Protein AF-A0A1P8NBQ7-F1 (afdb_monomer_lite)

Sequence (1226 aa):
MSATTKPAPIRLEDHKVPSMPTATKVRYGDGRILPVGGGLWLYRKAPMAPARDAKSHARALEVGDPIAAAFEEIAAETQYTTARRSMARSRYRPFHLLLVNLPRRYSPPEDSRISSTLQNWFAGERVQDRVLLMGTKLTDTLGGSDRSLRDAFDSVVTSLATAEVPMSDYAGDLEDVDGMLTRSGFTIPTPKDFHLAESWWAAGGSADATILPHADHLHVFRTVAGAQTAARLDVNSCKDWPTGIEGHHVLRMGSVHGLDLPFAAAKNSLSAWATSLLDRGAVMVSIRGKVEPSPITRKELRRQRERYLRDIHTARAEGRMDDQQQEEMLATLESVEGAYSSGKAFPTLVETSVVAAFTGQGKKRLDSLGSGTAFEVASMDNRQELALAESWLGSPARANPNLMDLPSSTVAYSGLPSLSTVGDARGINVGFTVHDRQEALMSATKSSDQDIYPIGAVVGSSGSGKLCSLSTILPTPTGYTTMGEVMPGQEVIGRDGRPVRVAAKSPVKKKPDLYRVSFSDGQSVLADYDHQWVVSDHRDRHGHTSAERNRALDAWTAAHAAADAVARTAGSYSGTHVSTAADLAQIMRGVSGTGIEDAARVVASLAMMDLAPLRDGHGRGGRGIYPTREALSALAGRIRQQYAVRPRTAVGERRMTTGEMLADGLHLPGGAVNFAIRIAAPLELPEICPPGDPYTVGARLAGGPGAPDAGISVAFLRASYDQRLALLQGLADAAGTVADRSGHVELTLTGQRLATDALELVRSLGIKATLTDAPATPEASTAGYRVAFTTAQPVFGREDSNARLPDQVPETSQWLYVASIEKVAAEPAACVTVDSTDRTYLVGRGMVPTSNTQFLAYSAFQYALEGRPVIVIDPKKGSDLSAAFGQDCTTYSLDSFAGSSGGLGGSGGTGVCDPLRFSKTPADGINTAVSVLHDVNVWPHGSRQNLEADLQAALKYGVAHGAKAIGTALQIAKADGEASAELADPILRQSRTDPMFGAIVGLDDKGEVLSASEGITYIRVGNANLELPPMGVDQASLGLTQRISAALIRMLVFGSAEALRDRRGVLMLDEAWVFLGAGAEEMERLGRLSRSLEVFPILFTQRVSDLLEANLTNHIARGIILHTKDPKEAEAAFRLFGVEPTQERMDFTTAPERIGKGGANWKSRKPLFTYDDRDNRTGLLRGAVGLYCDLDDRAVDVEIKIPPDFLAKASTNALDRAKREGRAVI

Structure (mmCIF, N/CA/C/O backbone):
data_AF-A0A1P8NBQ7-F1
#
_entry.id   AF-A0A1P8NBQ7-F1
#
loop_
_atom_site.group_PDB
_atom_site.id
_atom_site.type_symbol
_atom_site.label_atom_id
_atom_site.label_alt_id
_atom_site.label_comp_id
_atom_site.label_asym_id
_atom_site.label_entity_id
_atom_site.label_seq_id
_atom_site.pdbx_PDB_ins_code
_atom_site.Cartn_x
_atom_site.Cartn_y
_atom_site.Cartn_z
_atom_site.occupancy
_atom_site.B_iso_or_equiv
_atom_site.auth_seq_id
_atom_site.auth_comp_id
_atom_site.auth_asym_id
_atom_site.auth_atom_id
_atom_site.pdbx_PDB_model_num
ATOM 1 N N . MET A 1 1 ? 4.195 -65.412 -7.446 1.00 34.88 1 MET A N 1
ATOM 2 C CA . MET A 1 1 ? 5.137 -64.326 -7.096 1.00 34.88 1 MET A CA 1
ATOM 3 C C . MET A 1 1 ? 5.884 -63.956 -8.365 1.00 34.88 1 MET A C 1
ATOM 5 O O . MET A 1 1 ? 6.428 -64.859 -8.982 1.00 34.88 1 MET A O 1
ATOM 9 N N . SER A 1 2 ? 5.832 -62.695 -8.801 1.00 27.17 2 SER A N 1
ATOM 10 C CA . SER A 1 2 ? 6.450 -62.238 -10.055 1.00 27.17 2 SER A CA 1
ATOM 11 C C . SER A 1 2 ? 7.307 -61.009 -9.775 1.00 27.17 2 SER A C 1
ATOM 13 O O . SER A 1 2 ? 6.815 -60.049 -9.186 1.00 27.17 2 SER A O 1
ATOM 15 N N . ALA A 1 3 ? 8.581 -61.052 -10.160 1.00 39.53 3 ALA A N 1
ATOM 16 C CA . ALA A 1 3 ? 9.513 -59.946 -9.991 1.00 39.53 3 ALA A CA 1
ATOM 17 C C . ALA A 1 3 ? 9.460 -59.026 -11.221 1.00 39.53 3 ALA A C 1
ATOM 19 O O . ALA A 1 3 ? 10.313 -59.094 -12.103 1.00 39.53 3 ALA A O 1
ATOM 20 N N . THR A 1 4 ? 8.440 -58.170 -11.298 1.00 31.22 4 THR A N 1
ATOM 21 C CA . THR A 1 4 ? 8.374 -57.119 -12.322 1.00 31.22 4 THR A CA 1
ATOM 22 C C . THR A 1 4 ? 9.388 -56.024 -12.003 1.00 31.22 4 THR A C 1
ATOM 24 O O . THR A 1 4 ? 9.265 -55.327 -10.994 1.00 31.22 4 THR A O 1
ATOM 27 N N . THR A 1 5 ? 10.396 -55.881 -12.860 1.00 37.84 5 THR A N 1
ATOM 28 C CA . THR A 1 5 ? 11.465 -54.881 -12.750 1.00 37.84 5 THR A CA 1
ATOM 29 C C . THR A 1 5 ? 10.916 -53.458 -12.673 1.00 37.84 5 THR A C 1
ATOM 31 O O . THR A 1 5 ? 10.113 -53.060 -13.518 1.00 37.84 5 THR A O 1
ATOM 34 N N . LYS A 1 6 ? 11.403 -52.661 -11.711 1.00 30.38 6 LYS A N 1
ATOM 35 C CA . LYS A 1 6 ? 11.228 -51.200 -11.750 1.00 30.38 6 LYS A CA 1
ATOM 36 C C . LYS A 1 6 ? 11.850 -50.647 -13.045 1.00 30.38 6 LYS A C 1
ATOM 38 O O . LYS A 1 6 ? 12.935 -51.109 -13.406 1.00 30.38 6 LYS A O 1
ATOM 43 N N . PRO A 1 7 ? 11.240 -49.647 -13.706 1.00 33.03 7 PRO A N 1
ATOM 44 C CA . PRO A 1 7 ? 11.953 -48.865 -14.709 1.00 33.03 7 PRO A CA 1
ATOM 45 C C . PRO A 1 7 ? 13.142 -48.146 -14.053 1.00 33.03 7 PRO A C 1
ATOM 47 O O . PRO A 1 7 ? 13.075 -47.757 -12.883 1.00 33.03 7 PRO A O 1
ATOM 50 N N . ALA A 1 8 ? 14.233 -47.980 -14.800 1.00 33.41 8 ALA A N 1
ATOM 51 C CA . ALA A 1 8 ? 15.375 -47.190 -14.350 1.00 33.41 8 ALA A CA 1
ATOM 52 C C . ALA A 1 8 ? 14.982 -45.703 -14.207 1.00 33.41 8 ALA A C 1
ATOM 54 O O . ALA A 1 8 ? 14.125 -45.231 -14.961 1.00 33.41 8 ALA A O 1
ATOM 55 N N . PRO A 1 9 ? 15.584 -44.949 -13.267 1.00 31.89 9 PRO A N 1
ATOM 56 C CA . PRO A 1 9 ? 15.355 -43.512 -13.172 1.00 31.89 9 PRO A CA 1
ATOM 57 C C . PRO A 1 9 ? 15.872 -42.812 -14.435 1.00 31.89 9 PRO A C 1
ATOM 59 O O . PRO A 1 9 ? 17.009 -43.034 -14.851 1.00 31.89 9 PRO A O 1
ATOM 62 N N . ILE A 1 10 ? 15.034 -41.960 -15.026 1.00 31.19 10 ILE A N 1
ATOM 63 C CA . ILE A 1 10 ? 15.398 -41.120 -16.173 1.00 31.19 10 ILE A CA 1
ATOM 64 C C . ILE A 1 10 ? 16.456 -40.116 -15.707 1.00 31.19 10 ILE A C 1
ATOM 66 O O . ILE A 1 10 ? 16.219 -39.371 -14.754 1.00 31.19 10 ILE A O 1
ATOM 70 N N . ARG A 1 11 ? 17.615 -40.086 -16.371 1.00 36.75 11 ARG A N 1
ATOM 71 C CA . ARG A 1 11 ? 18.655 -39.084 -16.118 1.00 36.75 11 ARG A CA 1
ATOM 72 C C . ARG A 1 11 ? 18.404 -37.854 -16.984 1.00 36.75 11 ARG A C 1
ATOM 74 O O . ARG A 1 11 ? 18.158 -37.964 -18.181 1.00 36.75 11 ARG A O 1
ATOM 81 N N . LEU A 1 12 ? 18.506 -36.670 -16.383 1.00 35.00 12 LEU A N 1
ATOM 82 C CA . LEU A 1 12 ? 18.364 -35.385 -17.089 1.00 35.00 12 LEU A CA 1
ATOM 83 C C . LEU A 1 12 ? 19.494 -35.130 -18.109 1.00 35.00 12 LEU A C 1
ATOM 85 O O . LEU A 1 12 ? 19.356 -34.282 -18.988 1.00 35.00 12 LEU A O 1
ATOM 89 N N . GLU A 1 13 ? 20.588 -35.884 -17.995 1.00 39.38 13 GLU A N 1
ATOM 90 C CA . GLU A 1 13 ? 21.781 -35.846 -18.845 1.00 39.38 13 GLU A CA 1
ATOM 91 C C . GLU A 1 13 ? 21.500 -36.251 -20.308 1.00 39.38 13 GLU A C 1
ATOM 93 O O . GLU A 1 13 ? 22.120 -35.711 -21.224 1.00 39.38 13 GLU A O 1
ATOM 98 N N . ASP A 1 14 ? 20.549 -37.166 -20.539 1.00 38.31 14 ASP A N 1
ATOM 99 C CA . ASP A 1 14 ? 20.387 -37.877 -21.821 1.00 38.31 14 ASP A CA 1
ATOM 100 C C . ASP A 1 14 ? 19.566 -37.111 -22.883 1.00 38.31 14 ASP A C 1
ATOM 102 O O . ASP A 1 14 ? 19.511 -37.500 -24.054 1.00 38.31 14 ASP A O 1
ATOM 106 N N . HIS A 1 15 ? 18.918 -36.002 -22.513 1.00 47.25 15 HIS A N 1
ATOM 107 C CA . HIS A 1 15 ? 18.017 -35.261 -23.400 1.00 47.25 15 HIS A CA 1
ATOM 108 C C . HIS A 1 15 ? 18.755 -34.317 -24.371 1.00 47.25 15 HIS A C 1
ATOM 110 O O . HIS A 1 15 ? 18.723 -33.094 -24.220 1.00 47.25 15 HIS A O 1
ATOM 116 N N . LYS A 1 16 ? 19.361 -34.881 -25.429 1.00 50.53 16 LYS A N 1
ATOM 117 C CA . LYS A 1 16 ? 19.772 -34.122 -26.628 1.00 50.53 16 LYS A CA 1
ATOM 118 C C . LYS A 1 16 ? 18.527 -33.522 -27.305 1.00 50.53 16 LYS A C 1
ATOM 120 O O . LYS A 1 16 ? 17.742 -34.258 -27.900 1.00 50.53 16 LYS A O 1
ATOM 125 N N . VAL A 1 17 ? 18.362 -32.197 -27.267 1.00 48.91 17 VAL A N 1
ATOM 126 C CA . VAL A 1 17 ? 17.317 -31.488 -28.035 1.00 48.91 17 VAL A CA 1
ATOM 127 C C . VAL A 1 17 ? 17.970 -30.739 -29.205 1.00 48.91 17 VAL A C 1
ATOM 129 O O . VAL A 1 17 ? 18.741 -29.804 -28.960 1.00 48.91 17 VAL A O 1
ATOM 132 N N . PRO A 1 18 ? 17.692 -31.123 -30.468 1.00 50.50 18 PRO A N 1
ATOM 133 C CA . PRO A 1 18 ? 18.065 -30.327 -31.632 1.00 50.50 18 PRO A CA 1
ATOM 134 C C . PRO A 1 18 ? 17.312 -28.995 -31.632 1.00 50.50 18 PRO A C 1
ATOM 136 O O . PRO A 1 18 ? 16.106 -28.959 -31.395 1.00 50.50 18 PRO A O 1
ATOM 139 N N . SER A 1 19 ? 18.024 -27.914 -31.932 1.00 53.66 19 SER A N 1
ATOM 140 C CA . SER A 1 19 ? 17.463 -26.581 -32.159 1.00 53.66 19 SER A CA 1
ATOM 141 C C . SER A 1 19 ? 17.958 -26.115 -33.524 1.00 53.66 19 SER A C 1
ATOM 143 O O . SER A 1 19 ? 19.133 -26.279 -33.825 1.00 53.66 19 SER A O 1
ATOM 145 N N . MET A 1 20 ? 17.062 -25.609 -34.365 1.00 53.44 20 MET A N 1
ATOM 146 C CA . MET A 1 20 ? 17.338 -24.912 -35.627 1.00 53.44 20 MET A CA 1
ATOM 147 C C . MET A 1 20 ? 16.100 -24.035 -35.829 1.00 53.44 20 MET A C 1
ATOM 149 O O . MET A 1 20 ? 15.047 -24.591 -36.126 1.00 53.44 20 MET A O 1
ATOM 153 N N . PRO A 1 21 ? 16.187 -22.731 -35.508 1.00 60.22 21 PRO A N 1
ATOM 154 C CA . PRO A 1 21 ? 16.810 -21.790 -36.446 1.00 60.22 21 PRO A CA 1
ATOM 155 C C . PRO A 1 21 ? 17.901 -20.888 -35.831 1.00 60.22 21 PRO A C 1
ATOM 157 O O . PRO A 1 21 ? 18.324 -19.923 -36.463 1.00 60.22 21 PRO A O 1
ATOM 160 N N . THR A 1 22 ? 18.321 -21.139 -34.588 1.00 78.06 22 THR A N 1
ATOM 161 C CA . THR A 1 22 ? 19.257 -20.267 -33.852 1.00 78.06 22 THR A CA 1
ATOM 162 C C . THR A 1 22 ? 20.724 -20.653 -34.104 1.00 78.06 22 THR A C 1
ATOM 164 O O . THR A 1 22 ? 21.030 -21.551 -34.887 1.00 78.06 22 THR A O 1
ATOM 167 N N . ALA A 1 23 ? 21.670 -19.994 -33.421 1.00 78.56 23 ALA A N 1
ATOM 168 C CA . ALA A 1 23 ? 23.069 -20.433 -33.419 1.00 78.56 23 ALA A CA 1
ATOM 169 C C . ALA A 1 23 ? 23.313 -21.754 -32.655 1.00 78.56 23 ALA A C 1
ATOM 171 O O . ALA A 1 23 ? 24.396 -22.325 -32.800 1.00 78.56 23 ALA A O 1
ATOM 172 N N . THR A 1 24 ? 22.360 -22.241 -31.852 1.00 82.25 24 THR A N 1
ATOM 173 C CA . THR A 1 24 ? 22.424 -23.528 -31.137 1.00 82.25 24 THR A CA 1
ATOM 174 C C . THR A 1 24 ? 22.265 -24.684 -32.128 1.00 82.25 24 THR A C 1
ATOM 176 O O . THR A 1 24 ? 21.258 -24.737 -32.813 1.00 82.25 24 THR A O 1
ATOM 179 N N . LYS A 1 25 ? 23.201 -25.645 -32.173 1.00 77.75 25 LYS A N 1
ATOM 180 C CA . LYS A 1 25 ? 23.066 -26.919 -32.920 1.00 77.75 25 LYS A CA 1
ATOM 181 C C . LYS A 1 25 ? 22.489 -28.023 -32.022 1.00 77.75 25 LYS A C 1
ATOM 183 O O . LYS A 1 25 ? 21.610 -28.774 -32.436 1.00 77.75 25 LYS A O 1
ATOM 188 N N . VAL A 1 26 ? 22.982 -28.120 -30.781 1.00 79.00 26 VAL A N 1
ATOM 189 C CA . VAL A 1 26 ? 22.506 -29.065 -29.750 1.00 79.00 26 VAL A CA 1
ATOM 190 C C . VAL A 1 26 ? 22.518 -28.387 -28.381 1.00 79.00 26 VAL A C 1
ATOM 192 O O . VAL A 1 26 ? 23.508 -27.745 -28.015 1.00 79.00 26 VAL A O 1
ATOM 195 N N . ARG A 1 27 ? 21.443 -28.576 -27.608 1.00 81.00 27 ARG A N 1
ATOM 196 C CA . ARG A 1 27 ? 21.338 -28.186 -26.195 1.00 81.00 27 ARG A CA 1
ATOM 197 C C . ARG A 1 27 ? 21.297 -29.434 -25.307 1.00 81.00 27 ARG A C 1
ATOM 199 O O . ARG A 1 27 ? 20.600 -30.393 -25.640 1.00 81.00 27 ARG A O 1
ATOM 206 N N . TYR A 1 28 ? 22.016 -29.397 -24.186 1.00 82.25 28 TYR A N 1
ATOM 207 C CA . TYR A 1 28 ? 22.037 -30.448 -23.163 1.00 82.25 28 TYR A CA 1
ATOM 208 C C . TYR A 1 28 ? 21.308 -29.985 -21.889 1.00 82.25 28 TYR A C 1
ATOM 210 O O . TYR A 1 28 ? 21.263 -28.788 -21.596 1.00 82.25 28 TYR A O 1
ATOM 218 N N . GLY A 1 29 ? 20.740 -30.925 -21.124 1.00 73.12 29 GLY A N 1
ATOM 219 C CA . GLY A 1 29 ? 19.933 -30.629 -19.929 1.00 73.12 29 GLY A CA 1
ATOM 220 C C . GLY A 1 29 ? 20.695 -29.946 -18.785 1.00 73.12 29 GLY A C 1
ATOM 221 O O . GLY A 1 29 ? 20.098 -29.223 -17.995 1.00 73.12 29 GLY A O 1
ATOM 222 N N . ASP A 1 30 ? 22.018 -30.105 -18.740 1.00 80.19 30 ASP A N 1
ATOM 223 C CA . ASP A 1 30 ? 22.926 -29.485 -17.770 1.00 80.19 30 ASP A CA 1
ATOM 224 C C . ASP A 1 30 ? 23.457 -28.110 -18.221 1.00 80.19 30 ASP A C 1
ATOM 226 O O . ASP A 1 30 ? 24.452 -27.608 -17.701 1.00 80.19 30 ASP A O 1
ATOM 230 N N . GLY A 1 31 ? 22.817 -27.483 -19.211 1.00 84.75 31 GLY A N 1
ATOM 231 C CA . GLY A 1 31 ? 23.125 -26.127 -19.670 1.00 84.75 31 GLY A CA 1
ATOM 232 C C . GLY A 1 31 ? 24.338 -25.999 -20.597 1.00 84.75 31 GLY A C 1
ATOM 233 O O . GLY A 1 31 ? 24.747 -24.879 -20.913 1.00 84.75 31 GLY A O 1
ATOM 234 N N . ARG A 1 32 ? 24.909 -27.113 -21.074 1.00 90.00 32 ARG A N 1
ATOM 235 C CA . ARG A 1 32 ? 25.889 -27.086 -22.171 1.00 90.00 32 ARG A CA 1
ATOM 236 C C . ARG A 1 32 ? 25.199 -26.798 -23.508 1.00 90.00 32 ARG A C 1
ATOM 238 O O . ARG A 1 32 ? 24.102 -27.291 -23.782 1.00 90.00 32 ARG A O 1
ATOM 245 N N . ILE A 1 33 ? 25.872 -26.035 -24.366 1.00 86.75 33 ILE A N 1
ATOM 246 C CA . ILE A 1 33 ? 25.428 -25.683 -25.721 1.00 86.75 33 ILE A CA 1
ATOM 247 C C . ILE A 1 33 ? 26.557 -25.951 -26.715 1.00 86.75 33 ILE A C 1
ATOM 249 O O . ILE A 1 33 ? 27.671 -25.447 -26.563 1.00 86.75 33 ILE A O 1
ATOM 253 N N . LEU A 1 34 ? 26.246 -26.705 -27.770 1.00 85.25 34 LEU A N 1
ATOM 254 C CA . LEU A 1 34 ? 27.078 -26.822 -28.963 1.00 85.25 34 LEU A CA 1
ATOM 255 C C . LEU A 1 34 ? 26.495 -25.900 -30.047 1.00 85.25 34 LEU A C 1
ATOM 257 O O . LEU A 1 34 ? 25.410 -26.198 -30.549 1.00 85.25 34 LEU A O 1
ATOM 261 N N . PRO A 1 35 ? 27.162 -24.795 -30.420 1.00 84.44 35 PRO A N 1
ATOM 262 C CA . PRO A 1 35 ? 26.695 -23.918 -31.485 1.00 84.44 35 PRO A CA 1
ATOM 263 C C . PRO A 1 35 ? 27.099 -24.430 -32.876 1.00 84.44 35 PRO A C 1
ATOM 265 O O . PRO A 1 35 ? 28.057 -25.191 -33.021 1.00 84.44 35 PRO A O 1
ATOM 268 N N . VAL A 1 36 ? 26.431 -23.935 -33.922 1.00 76.12 36 VAL A N 1
ATOM 269 C CA . VAL A 1 36 ? 26.750 -24.214 -35.339 1.00 76.12 36 VAL A CA 1
ATOM 270 C C . VAL A 1 36 ? 28.203 -23.839 -35.685 1.00 76.12 36 VAL A C 1
ATOM 272 O O . VAL A 1 36 ? 28.841 -24.518 -36.482 1.00 76.12 36 VAL A O 1
ATOM 275 N N . GLY A 1 37 ? 28.757 -22.807 -35.033 1.00 67.88 37 GLY A N 1
ATOM 276 C CA . GLY A 1 37 ? 30.157 -22.377 -35.180 1.00 67.88 37 GLY A CA 1
ATOM 277 C C . GLY A 1 37 ? 31.210 -23.236 -34.458 1.00 67.88 37 GLY A C 1
ATOM 278 O O . GLY A 1 37 ? 32.397 -22.946 -34.576 1.00 67.88 37 GLY A O 1
ATOM 279 N N . GLY A 1 38 ? 30.803 -24.271 -33.715 1.00 73.44 38 GLY A N 1
ATOM 280 C CA . GLY A 1 38 ? 31.702 -25.261 -33.119 1.00 73.44 38 GLY A CA 1
ATOM 281 C C . GLY A 1 38 ? 32.403 -24.879 -31.801 1.00 73.44 38 GLY A C 1
ATOM 282 O O . GLY A 1 38 ? 32.688 -23.719 -31.476 1.00 73.44 38 GLY A O 1
ATOM 283 N N . GLY A 1 39 ? 32.744 -25.926 -31.044 1.00 77.62 39 GLY A N 1
ATOM 284 C CA . GLY A 1 39 ? 33.328 -25.858 -29.704 1.00 77.62 39 GLY A CA 1
ATOM 285 C C . GLY A 1 39 ? 32.287 -25.581 -28.616 1.00 77.62 39 GLY A C 1
ATOM 286 O O . GLY A 1 39 ? 31.425 -24.716 -28.762 1.00 77.62 39 GLY A O 1
ATOM 287 N N . LEU A 1 40 ? 32.378 -26.340 -27.529 1.00 86.12 40 LEU A N 1
ATOM 288 C CA . LEU A 1 40 ? 31.367 -26.422 -26.480 1.00 86.12 40 LEU A CA 1
ATOM 289 C C . LEU A 1 40 ? 31.333 -25.154 -25.603 1.00 86.12 40 LEU A C 1
ATOM 291 O O . LEU A 1 40 ? 32.374 -24.588 -25.273 1.00 86.12 40 LEU A O 1
ATOM 295 N N . TRP A 1 41 ? 30.137 -24.712 -25.217 1.00 91.69 41 TRP A N 1
ATOM 296 C CA . TRP A 1 41 ? 29.916 -23.647 -24.234 1.00 91.69 41 TRP A CA 1
ATOM 297 C C . TRP A 1 41 ? 29.159 -24.197 -23.026 1.00 91.69 41 TRP A C 1
ATOM 299 O O . TRP A 1 41 ? 28.256 -25.017 -23.195 1.00 91.69 41 TRP A O 1
ATOM 309 N N . LEU A 1 42 ? 29.457 -23.684 -21.833 1.00 93.25 42 LEU A N 1
ATOM 310 C CA . LEU A 1 42 ? 28.624 -23.863 -20.645 1.00 93.25 42 LEU A CA 1
ATOM 311 C C . LEU A 1 42 ? 27.851 -22.569 -20.386 1.00 93.25 42 LEU A C 1
ATOM 313 O O . LEU A 1 42 ? 28.469 -21.507 -20.336 1.00 93.25 42 LEU A O 1
ATOM 317 N N . TYR A 1 43 ? 26.528 -22.654 -20.225 1.00 95.00 43 TYR A N 1
ATOM 318 C CA . TYR A 1 43 ? 25.683 -21.542 -19.784 1.00 95.00 43 TYR A CA 1
ATOM 319 C C . TYR A 1 43 ? 25.109 -21.811 -18.389 1.00 95.00 43 TYR A C 1
ATOM 321 O O . TYR A 1 43 ? 24.651 -22.913 -18.069 1.00 95.00 43 TYR A O 1
ATOM 329 N N . ARG A 1 44 ? 25.112 -20.770 -17.559 1.00 96.75 44 ARG A N 1
ATOM 330 C CA . ARG A 1 44 ? 24.546 -20.746 -16.210 1.00 96.75 44 ARG A CA 1
ATOM 331 C C . ARG A 1 44 ? 23.691 -19.494 -16.021 1.00 96.75 44 ARG A C 1
ATOM 333 O O . ARG A 1 44 ? 23.920 -18.467 -16.655 1.00 96.75 44 ARG A O 1
ATOM 340 N N . LYS A 1 45 ? 22.678 -19.586 -15.168 1.00 96.75 45 LYS A N 1
ATOM 341 C CA . LYS A 1 45 ? 21.762 -18.497 -14.828 1.00 96.75 45 LYS A CA 1
ATOM 342 C C . LYS A 1 45 ? 22.317 -17.728 -13.636 1.00 96.75 45 LYS A C 1
ATOM 344 O O . LYS A 1 45 ? 22.612 -18.330 -12.604 1.00 96.75 45 LYS A O 1
ATOM 349 N N . ALA A 1 46 ? 22.468 -16.417 -13.794 1.00 94.75 46 ALA A N 1
ATOM 350 C CA . ALA A 1 46 ? 22.913 -15.543 -12.717 1.00 94.75 46 ALA A CA 1
ATOM 351 C C . ALA A 1 46 ? 21.833 -15.433 -11.625 1.00 94.75 46 ALA A C 1
ATOM 353 O O . ALA A 1 46 ? 20.639 -15.451 -11.952 1.00 94.75 46 ALA A O 1
ATOM 354 N N . PRO A 1 47 ? 22.217 -15.277 -10.346 1.00 92.62 47 PRO A N 1
ATOM 355 C CA . PRO A 1 47 ? 21.285 -14.827 -9.320 1.00 92.62 47 PRO A CA 1
ATOM 356 C C . PRO A 1 47 ? 20.782 -13.414 -9.658 1.00 92.62 47 PRO A C 1
ATOM 358 O O . PRO A 1 47 ? 21.489 -12.615 -10.274 1.00 92.62 47 PRO A O 1
ATOM 361 N N . MET A 1 48 ? 19.541 -13.109 -9.276 1.00 91.06 48 MET A N 1
ATOM 362 C CA . MET A 1 48 ? 18.894 -11.822 -9.551 1.00 91.06 48 MET A CA 1
ATOM 363 C C . MET A 1 48 ? 18.129 -11.345 -8.316 1.00 91.06 48 MET A C 1
ATOM 365 O O . MET A 1 48 ? 17.433 -12.136 -7.682 1.00 91.06 48 MET A O 1
ATOM 369 N N . ALA A 1 49 ? 18.257 -10.062 -7.977 1.00 88.50 49 ALA A N 1
ATOM 370 C CA . ALA A 1 49 ? 17.667 -9.461 -6.777 1.00 88.50 49 ALA A CA 1
ATOM 371 C C . ALA A 1 49 ? 17.441 -7.941 -6.964 1.00 88.50 49 ALA A C 1
ATOM 373 O O . ALA A 1 49 ? 17.887 -7.388 -7.974 1.00 88.50 49 ALA A O 1
ATOM 374 N N . PRO A 1 50 ? 16.761 -7.232 -6.040 1.00 86.69 50 PRO A N 1
ATOM 375 C CA . PRO A 1 50 ? 16.455 -5.803 -6.191 1.00 86.69 50 PRO A CA 1
ATOM 376 C C . PRO A 1 50 ? 17.681 -4.893 -5.986 1.00 86.69 50 PRO A C 1
ATOM 378 O O . PRO A 1 50 ? 17.812 -4.235 -4.960 1.00 86.69 50 PRO A O 1
ATOM 381 N N . ALA A 1 51 ? 18.599 -4.831 -6.956 1.00 83.25 51 ALA A N 1
ATOM 382 C CA . ALA A 1 51 ? 19.774 -3.954 -6.870 1.00 83.25 51 ALA A CA 1
ATOM 383 C C . ALA A 1 51 ? 19.391 -2.462 -6.878 1.00 83.25 51 ALA A C 1
ATOM 385 O O . ALA A 1 51 ? 19.977 -1.670 -6.148 1.00 83.25 51 ALA A O 1
ATOM 386 N N . ARG A 1 52 ? 18.383 -2.084 -7.678 1.00 77.62 52 ARG A N 1
ATOM 387 C CA . ARG A 1 52 ? 17.843 -0.714 -7.739 1.00 77.62 52 ARG A CA 1
ATOM 388 C C . ARG A 1 52 ? 17.221 -0.267 -6.414 1.00 77.62 52 ARG A C 1
ATOM 390 O O . ARG A 1 52 ? 17.435 0.860 -5.983 1.00 77.62 52 ARG A O 1
ATOM 397 N N . ASP A 1 53 ? 16.416 -1.136 -5.814 1.00 81.19 53 ASP A N 1
ATOM 398 C CA . ASP A 1 53 ? 15.565 -0.804 -4.670 1.00 81.19 53 ASP A CA 1
ATOM 399 C C . ASP A 1 53 ? 16.255 -1.035 -3.309 1.00 81.19 53 ASP A C 1
ATOM 401 O O . ASP A 1 53 ? 15.766 -0.546 -2.288 1.00 81.19 53 ASP A O 1
ATOM 405 N N . ALA A 1 54 ? 17.387 -1.757 -3.305 1.00 81.38 54 ALA A N 1
ATOM 406 C CA . ALA A 1 54 ? 18.125 -2.263 -2.143 1.00 81.38 54 ALA A CA 1
ATOM 407 C C . ALA A 1 54 ? 18.186 -1.299 -0.945 1.00 81.38 54 ALA A C 1
ATOM 409 O O . ALA A 1 54 ? 18.464 -0.107 -1.093 1.00 81.38 54 ALA A O 1
ATOM 410 N N . LYS A 1 55 ? 17.981 -1.828 0.273 1.00 81.94 55 LYS A N 1
ATOM 411 C CA . LYS A 1 55 ? 17.857 -1.031 1.510 1.00 81.94 55 LYS A CA 1
ATOM 412 C C . LYS A 1 55 ? 18.976 -0.009 1.712 1.00 81.94 55 LYS A C 1
ATOM 414 O O . LYS A 1 55 ? 18.674 1.110 2.126 1.00 81.94 55 LYS A O 1
ATOM 419 N N . SER A 1 56 ? 20.212 -0.358 1.366 1.00 77.25 56 SER A N 1
ATOM 420 C CA . SER A 1 56 ? 21.372 0.535 1.362 1.00 77.25 56 SER A CA 1
ATOM 421 C C . SER A 1 56 ? 22.155 0.424 0.057 1.00 77.25 56 SER A C 1
ATOM 423 O O . SER A 1 56 ? 22.066 -0.585 -0.651 1.00 77.25 56 SER A O 1
ATOM 425 N N . HIS A 1 57 ? 22.991 1.423 -0.234 1.00 72.50 57 HIS A N 1
ATOM 426 C CA . HIS A 1 57 ? 23.887 1.357 -1.393 1.00 72.50 57 HIS A CA 1
ATOM 427 C C . HIS A 1 57 ? 24.838 0.139 -1.350 1.00 72.50 57 HIS A C 1
ATOM 429 O O . HIS A 1 57 ? 25.115 -0.456 -2.387 1.00 72.50 57 HIS A O 1
ATOM 435 N N . ALA A 1 58 ? 25.309 -0.282 -0.168 1.00 74.50 58 ALA A N 1
ATOM 436 C CA . ALA A 1 58 ? 26.164 -1.469 -0.046 1.00 74.50 58 ALA A CA 1
ATOM 437 C C . ALA A 1 58 ? 25.442 -2.741 -0.531 1.00 74.50 58 ALA A C 1
ATOM 439 O O . ALA A 1 58 ? 25.973 -3.479 -1.361 1.00 74.50 58 ALA A O 1
ATOM 440 N N . ARG A 1 59 ? 24.182 -2.924 -0.114 1.00 78.94 59 ARG A N 1
ATOM 441 C CA . ARG A 1 59 ? 23.357 -4.076 -0.499 1.00 78.94 59 ARG A CA 1
ATOM 442 C C . ARG A 1 59 ? 23.017 -4.097 -1.996 1.00 78.94 59 ARG A C 1
ATOM 444 O O . ARG A 1 59 ? 22.776 -5.169 -2.540 1.00 78.94 59 ARG A O 1
ATOM 451 N N . ALA A 1 60 ? 23.042 -2.947 -2.677 1.00 77.19 60 ALA A N 1
ATOM 452 C CA . ALA A 1 60 ? 22.914 -2.875 -4.137 1.00 77.19 60 ALA A CA 1
ATOM 453 C C . ALA A 1 60 ? 24.118 -3.501 -4.868 1.00 77.19 60 ALA A C 1
ATOM 455 O O . ALA A 1 60 ? 23.944 -4.120 -5.920 1.00 77.19 60 ALA A O 1
ATOM 456 N N . LEU A 1 61 ? 25.329 -3.365 -4.312 1.00 79.31 61 LEU A N 1
ATOM 457 C CA . LEU A 1 61 ? 26.557 -3.918 -4.895 1.00 79.31 61 LEU A CA 1
ATOM 458 C C . LEU A 1 61 ? 26.651 -5.434 -4.724 1.00 79.31 61 LEU A C 1
ATOM 460 O O . LEU A 1 61 ? 27.040 -6.122 -5.664 1.00 79.31 61 LEU A O 1
ATOM 464 N N . GLU A 1 62 ? 26.209 -5.964 -3.585 1.00 83.19 62 GLU A N 1
ATOM 465 C CA . GLU A 1 62 ? 26.202 -7.407 -3.293 1.00 83.19 62 GLU A CA 1
ATOM 466 C C . GLU A 1 62 ? 25.405 -8.235 -4.327 1.00 83.19 62 GLU A C 1
ATOM 468 O O . GLU A 1 62 ? 25.665 -9.421 -4.512 1.00 83.19 62 GLU A O 1
ATOM 473 N N . VAL A 1 63 ? 24.469 -7.616 -5.061 1.00 85.88 63 VAL A N 1
ATOM 474 C CA . VAL A 1 63 ? 23.739 -8.252 -6.179 1.00 85.88 63 VAL A CA 1
ATOM 475 C C . VAL A 1 63 ? 24.627 -8.452 -7.422 1.00 85.88 63 VAL A C 1
ATOM 477 O O . VAL A 1 63 ? 24.374 -9.346 -8.227 1.00 85.88 63 VAL A O 1
ATOM 480 N N . GLY A 1 64 ? 25.670 -7.634 -7.589 1.00 86.12 64 GLY A N 1
ATOM 481 C CA . GLY A 1 64 ? 26.668 -7.739 -8.660 1.00 86.12 64 GLY A CA 1
ATOM 482 C C . GLY A 1 64 ? 27.877 -8.615 -8.313 1.00 86.12 64 GLY A C 1
ATOM 483 O O . GLY A 1 64 ? 28.523 -9.134 -9.226 1.00 86.12 64 GLY A O 1
ATOM 484 N N . ASP A 1 65 ? 28.167 -8.831 -7.026 1.00 88.56 65 ASP A N 1
ATOM 485 C CA . ASP A 1 65 ? 29.321 -9.621 -6.565 1.00 88.56 65 ASP A CA 1
ATOM 486 C C . ASP A 1 65 ? 29.406 -11.046 -7.156 1.00 88.56 65 ASP A C 1
ATOM 488 O O . ASP A 1 65 ? 30.508 -11.429 -7.549 1.00 88.56 65 ASP A O 1
ATOM 492 N N . PRO A 1 66 ? 28.305 -11.807 -7.344 1.00 92.69 66 PRO A N 1
ATOM 493 C CA . PRO A 1 66 ? 28.307 -13.060 -8.111 1.00 92.69 66 PRO A CA 1
ATOM 494 C C . PRO A 1 66 ? 28.973 -12.949 -9.491 1.00 92.69 66 PRO A C 1
ATOM 496 O O . PRO A 1 66 ? 29.796 -13.780 -9.872 1.00 92.69 66 PRO A O 1
ATOM 499 N N . ILE A 1 67 ? 28.666 -11.886 -10.241 1.00 92.38 67 ILE A N 1
ATOM 500 C CA . ILE A 1 67 ? 29.212 -11.651 -11.586 1.00 92.38 67 ILE A CA 1
ATOM 501 C C . ILE A 1 67 ? 30.685 -11.222 -11.498 1.00 92.38 67 ILE A C 1
ATOM 503 O O . ILE A 1 67 ? 31.496 -11.634 -12.328 1.00 92.38 67 ILE A O 1
ATOM 507 N N . ALA A 1 68 ? 31.052 -10.429 -10.485 1.00 89.00 68 ALA A N 1
ATOM 508 C CA . ALA A 1 68 ? 32.442 -10.049 -10.241 1.00 89.00 68 ALA A CA 1
ATOM 509 C C . ALA A 1 68 ? 33.310 -11.272 -9.890 1.00 89.00 68 ALA A C 1
ATOM 511 O O . ALA A 1 68 ? 34.363 -11.458 -10.501 1.00 89.00 68 ALA A O 1
ATOM 512 N N . ALA A 1 69 ? 32.837 -12.135 -8.984 1.00 89.94 69 ALA A N 1
ATOM 513 C CA . ALA A 1 69 ? 33.496 -13.377 -8.585 1.00 89.94 69 ALA A CA 1
ATOM 514 C C . ALA A 1 69 ? 33.681 -14.334 -9.773 1.00 89.94 69 ALA A C 1
ATOM 516 O O . ALA A 1 69 ? 34.798 -14.786 -10.018 1.00 89.94 69 ALA A O 1
ATOM 517 N N . ALA A 1 70 ? 32.642 -14.538 -10.592 1.00 92.06 70 ALA A N 1
ATOM 518 C CA . ALA A 1 70 ? 32.739 -15.367 -11.793 1.00 92.06 70 ALA A CA 1
ATOM 519 C C . ALA A 1 70 ? 33.789 -14.840 -12.791 1.00 92.06 70 ALA A C 1
ATOM 521 O O . ALA A 1 70 ? 34.517 -15.625 -13.401 1.00 92.06 70 ALA A O 1
ATOM 522 N N . PHE A 1 71 ? 33.919 -13.516 -12.947 1.00 91.94 71 PHE A N 1
ATOM 523 C CA . PHE A 1 71 ? 34.993 -12.933 -13.756 1.00 91.94 71 PHE A CA 1
ATOM 524 C C . PHE A 1 71 ? 36.380 -13.059 -13.106 1.00 91.94 71 PHE A C 1
ATOM 526 O O . PHE A 1 71 ? 37.350 -13.251 -13.838 1.00 91.94 71 PHE A O 1
ATOM 533 N N . GLU A 1 72 ? 36.501 -12.976 -11.778 1.00 88.19 72 GLU A N 1
ATOM 534 C CA . GLU A 1 72 ? 37.769 -13.197 -11.065 1.00 88.19 72 GLU A CA 1
ATOM 535 C C . GLU A 1 72 ? 38.234 -14.665 -11.151 1.00 88.19 72 GLU A C 1
ATOM 537 O O . GLU A 1 72 ? 39.402 -14.900 -11.467 1.00 88.19 72 GLU A O 1
ATOM 542 N N . GLU A 1 73 ? 37.342 -15.648 -10.973 1.00 88.88 73 GLU A N 1
ATOM 543 C CA . GLU A 1 73 ? 37.667 -17.077 -11.122 1.00 88.88 73 GLU A CA 1
ATOM 544 C C . GLU A 1 73 ? 38.049 -17.425 -12.577 1.00 88.88 73 GLU A C 1
ATOM 546 O O . GLU A 1 73 ? 39.093 -18.038 -12.812 1.00 88.88 73 GLU A O 1
ATOM 551 N N . ILE A 1 74 ? 37.299 -16.943 -13.581 1.00 88.44 74 ILE A N 1
ATOM 552 C CA . ILE A 1 74 ? 37.654 -17.143 -15.002 1.00 88.44 74 ILE A CA 1
ATOM 553 C C . ILE A 1 74 ? 38.987 -16.455 -15.357 1.00 88.44 74 ILE A C 1
ATOM 555 O O . ILE A 1 74 ? 39.768 -16.997 -16.144 1.00 88.44 74 ILE A O 1
ATOM 559 N N . ALA A 1 75 ? 39.282 -15.279 -14.791 1.00 86.50 75 ALA A N 1
ATOM 560 C CA . ALA A 1 75 ? 40.559 -14.591 -15.003 1.00 86.50 75 ALA A CA 1
ATOM 561 C C . ALA A 1 75 ? 41.747 -15.320 -14.352 1.00 86.50 75 ALA A C 1
ATOM 563 O O . ALA A 1 75 ? 42.868 -15.206 -14.854 1.00 86.50 75 ALA A O 1
ATOM 564 N N . ALA A 1 76 ? 41.515 -16.057 -13.260 1.00 83.19 76 ALA A N 1
ATOM 565 C CA . ALA A 1 76 ? 42.530 -16.867 -12.593 1.00 83.19 76 ALA A CA 1
ATOM 566 C C . ALA A 1 76 ? 42.887 -18.126 -13.403 1.00 83.19 76 ALA A C 1
ATOM 568 O O . ALA A 1 76 ? 44.072 -18.383 -13.608 1.00 83.19 76 ALA A O 1
ATOM 569 N N . GLU A 1 77 ? 41.891 -18.849 -13.931 1.00 79.94 77 GLU A N 1
ATOM 570 C CA . GLU A 1 77 ? 42.116 -20.081 -14.716 1.00 79.94 77 GLU A CA 1
ATOM 571 C C . GLU A 1 77 ? 42.533 -19.820 -16.179 1.00 79.94 77 GLU A C 1
ATOM 573 O O . GLU A 1 77 ? 42.896 -20.728 -16.923 1.00 79.94 77 GLU A O 1
ATOM 578 N N . THR A 1 78 ? 42.497 -18.573 -16.655 1.00 74.62 78 THR A N 1
ATOM 579 C CA . THR A 1 78 ? 42.869 -18.260 -18.045 1.00 74.62 78 THR A CA 1
ATOM 580 C C . THR A 1 78 ? 44.390 -18.364 -18.254 1.00 74.62 78 THR A C 1
ATOM 582 O O . THR A 1 78 ? 45.140 -17.394 -18.122 1.00 74.62 78 THR A O 1
ATOM 585 N N . GLN A 1 79 ? 44.849 -19.564 -18.620 1.00 68.00 79 GLN A N 1
ATOM 586 C CA . GLN A 1 79 ? 46.258 -19.904 -18.834 1.00 68.00 79 GLN A CA 1
ATOM 587 C C . GLN A 1 79 ? 46.922 -19.045 -19.929 1.00 68.00 79 GLN A C 1
ATOM 589 O O . GLN A 1 79 ? 46.424 -18.919 -21.052 1.00 68.00 79 GLN A O 1
ATOM 594 N N . TYR A 1 80 ? 48.103 -18.490 -19.633 1.00 68.38 80 TYR A N 1
ATOM 595 C CA . TYR A 1 80 ? 48.881 -17.670 -20.568 1.00 68.38 80 TYR A CA 1
ATOM 596 C C . TYR A 1 80 ? 50.381 -17.996 -20.517 1.00 68.38 80 TYR A C 1
ATOM 598 O O . TYR A 1 80 ? 50.971 -18.154 -19.453 1.00 68.38 80 TYR A O 1
ATOM 606 N N . THR A 1 81 ? 51.036 -18.033 -21.682 1.00 64.56 81 THR A N 1
ATOM 607 C CA . THR A 1 81 ? 52.482 -18.316 -21.792 1.00 64.56 81 THR A CA 1
ATOM 608 C C . THR A 1 81 ? 53.362 -17.063 -21.799 1.00 64.56 81 THR A C 1
ATOM 610 O O . THR A 1 81 ? 54.584 -17.160 -21.718 1.00 64.56 81 THR A O 1
ATOM 613 N N . THR A 1 82 ? 52.779 -15.864 -21.922 1.00 66.25 82 THR A N 1
ATOM 614 C CA . THR A 1 82 ? 53.544 -14.612 -21.983 1.00 66.25 82 THR A CA 1
ATOM 615 C C . THR A 1 82 ? 52.774 -13.416 -21.436 1.00 66.25 82 THR A C 1
ATOM 617 O O . THR A 1 82 ? 51.618 -13.181 -21.776 1.00 66.25 82 THR A O 1
ATOM 620 N N . ALA A 1 83 ? 53.445 -12.588 -20.633 1.00 63.75 83 ALA A N 1
ATOM 621 C CA . ALA A 1 83 ? 52.906 -11.325 -20.126 1.00 63.75 83 ALA A CA 1
ATOM 622 C C . ALA A 1 83 ? 53.029 -10.187 -21.170 1.00 63.75 83 ALA A C 1
ATOM 624 O O . ALA A 1 83 ? 53.569 -9.111 -20.875 1.00 63.75 83 ALA A O 1
ATOM 625 N N . ARG A 1 84 ? 52.578 -10.450 -22.405 1.00 66.38 84 ARG A N 1
ATOM 626 C CA . ARG A 1 84 ? 52.430 -9.496 -23.518 1.00 66.38 84 ARG A CA 1
ATOM 627 C C . ARG A 1 84 ? 51.003 -9.603 -24.067 1.00 66.38 84 ARG A C 1
ATOM 629 O O . ARG A 1 84 ? 50.693 -10.546 -24.790 1.00 66.38 84 ARG A O 1
ATOM 636 N N . ARG A 1 85 ? 50.165 -8.607 -23.759 1.00 72.06 85 ARG A N 1
ATOM 637 C CA . ARG A 1 85 ? 48.732 -8.530 -24.103 1.00 72.06 85 ARG A CA 1
ATOM 638 C C . ARG A 1 85 ? 48.412 -8.925 -25.553 1.00 72.06 85 ARG A C 1
ATOM 640 O O . ARG A 1 85 ? 47.574 -9.788 -25.790 1.00 72.06 85 ARG A O 1
ATOM 647 N N . SER A 1 86 ? 49.151 -8.382 -26.523 1.00 71.38 86 SER A N 1
ATOM 648 C CA . SER A 1 86 ? 48.977 -8.673 -27.957 1.00 71.38 86 SER A CA 1
ATOM 649 C C . SER A 1 86 ? 49.272 -10.121 -28.375 1.00 71.38 86 SER A C 1
ATOM 651 O O . SER A 1 86 ? 48.791 -10.547 -29.419 1.00 71.38 86 SER A O 1
ATOM 653 N N . MET A 1 87 ? 50.039 -10.879 -27.586 1.00 67.44 87 MET A N 1
ATOM 654 C CA . MET A 1 87 ? 50.390 -12.279 -27.866 1.00 67.44 87 MET A CA 1
ATOM 655 C C . MET A 1 87 ? 49.544 -13.274 -27.058 1.00 67.44 87 MET A C 1
ATOM 657 O O . MET A 1 87 ? 49.360 -14.404 -27.497 1.00 67.44 87 MET A O 1
ATOM 661 N N . ALA A 1 88 ? 49.021 -12.868 -25.895 1.00 73.56 88 ALA A N 1
ATOM 662 C CA . ALA A 1 88 ? 48.207 -13.721 -25.025 1.00 73.56 88 ALA A CA 1
ATOM 663 C C . ALA A 1 88 ? 46.701 -13.704 -25.370 1.00 73.56 88 ALA A C 1
ATOM 665 O O . ALA A 1 88 ? 46.001 -14.681 -25.112 1.00 73.56 88 ALA A O 1
ATOM 666 N N . ARG A 1 89 ? 46.207 -12.635 -26.013 1.00 76.88 89 ARG A N 1
ATOM 667 C CA . ARG A 1 89 ? 44.788 -12.381 -26.356 1.00 76.88 89 ARG A CA 1
ATOM 668 C C . ARG A 1 89 ? 44.088 -13.454 -27.218 1.00 76.88 89 ARG A C 1
ATOM 670 O O . ARG A 1 89 ? 42.864 -13.429 -27.346 1.00 76.88 89 ARG A O 1
ATOM 677 N N . SER A 1 90 ? 44.826 -14.403 -27.795 1.00 72.94 90 SER A N 1
ATOM 678 C CA . SER A 1 90 ? 44.280 -15.587 -28.482 1.00 72.94 90 SER A CA 1
ATOM 679 C C . SER A 1 90 ? 43.895 -16.738 -27.540 1.00 72.94 90 SER A C 1
ATOM 681 O O . SER A 1 90 ? 43.123 -17.603 -27.943 1.00 72.94 90 SER A O 1
ATOM 683 N N . ARG A 1 91 ? 44.408 -16.751 -26.300 1.00 77.69 91 ARG A N 1
ATOM 684 C CA . ARG A 1 91 ? 44.107 -17.745 -25.251 1.00 77.69 91 ARG A CA 1
ATOM 685 C C . ARG A 1 91 ? 43.078 -17.265 -24.222 1.00 77.69 91 ARG A C 1
ATOM 687 O O . ARG A 1 91 ? 42.594 -18.075 -23.446 1.00 77.69 91 ARG A O 1
ATOM 694 N N . TYR A 1 92 ? 42.736 -15.975 -24.215 1.00 87.38 92 TYR A N 1
ATOM 695 C CA . TYR A 1 92 ? 41.771 -15.406 -23.269 1.00 87.38 92 TYR A CA 1
ATOM 696 C C . TYR A 1 92 ? 40.383 -16.047 -23.427 1.00 87.38 92 TYR A C 1
ATOM 698 O O . TYR A 1 92 ? 39.848 -16.070 -24.542 1.00 87.38 92 TYR A O 1
ATOM 706 N N . ARG A 1 93 ? 39.781 -16.531 -22.329 1.00 88.56 93 ARG A N 1
ATOM 707 C CA . ARG A 1 93 ? 38.507 -17.265 -22.388 1.00 88.56 93 ARG A CA 1
ATOM 708 C C . ARG A 1 93 ? 37.359 -16.335 -22.839 1.00 88.56 93 ARG A C 1
ATOM 710 O O . ARG A 1 93 ? 37.165 -15.274 -22.236 1.00 88.56 93 ARG A O 1
ATOM 717 N N . PRO A 1 94 ? 36.595 -16.682 -23.897 1.00 92.06 94 PRO A N 1
ATOM 718 C CA . PRO A 1 94 ? 35.427 -15.911 -24.321 1.00 92.06 94 PRO A CA 1
ATOM 719 C C . PRO A 1 94 ? 34.285 -15.978 -23.303 1.00 92.06 94 PRO A C 1
ATOM 721 O O . PRO A 1 94 ? 34.030 -17.037 -22.726 1.00 92.06 94 PRO A O 1
ATOM 724 N N . PHE A 1 95 ? 33.539 -14.885 -23.155 1.00 94.38 95 PHE A N 1
ATOM 725 C CA . PHE A 1 95 ? 32.320 -14.836 -22.344 1.00 94.38 95 PHE A CA 1
ATOM 726 C C . PHE A 1 95 ? 31.140 -14.227 -23.116 1.00 94.38 95 PHE A C 1
ATOM 728 O O . PHE A 1 95 ? 31.310 -13.516 -24.112 1.00 94.38 95 PHE A O 1
ATOM 735 N N . HIS A 1 96 ? 29.933 -14.510 -22.635 1.00 95.75 96 HIS A N 1
ATOM 736 C CA . HIS A 1 96 ? 28.676 -13.947 -23.107 1.00 95.75 96 HIS A CA 1
ATOM 737 C C . HIS A 1 96 ? 27.731 -13.763 -21.916 1.00 95.75 96 HIS A C 1
ATOM 739 O O . HIS A 1 96 ? 27.346 -14.746 -21.293 1.00 95.75 96 HIS A O 1
ATOM 745 N N . LEU A 1 97 ? 27.350 -12.527 -21.603 1.00 96.75 97 LEU A N 1
ATOM 746 C CA . LEU A 1 97 ? 26.225 -12.224 -20.718 1.00 96.75 97 LEU A CA 1
ATOM 747 C C . LEU A 1 97 ? 25.029 -11.825 -21.583 1.00 96.75 97 LEU A C 1
ATOM 749 O O . LEU A 1 97 ? 25.121 -10.856 -22.335 1.00 96.75 97 LEU A O 1
ATOM 753 N N . LEU A 1 98 ? 23.926 -12.563 -21.476 1.00 97.12 98 LEU A N 1
ATOM 754 C CA . LEU A 1 98 ? 22.678 -12.296 -22.186 1.00 97.12 98 LEU A CA 1
ATOM 755 C C . LEU A 1 98 ? 21.566 -12.024 -21.174 1.00 97.12 98 LEU A C 1
ATOM 757 O O . LEU A 1 98 ? 21.113 -12.937 -20.483 1.00 97.12 98 LEU A O 1
ATOM 761 N N . LEU A 1 99 ? 21.122 -10.771 -21.107 1.00 97.25 99 LEU A N 1
ATOM 762 C CA . LEU A 1 99 ? 19.917 -10.366 -20.396 1.00 97.25 99 LEU A CA 1
ATOM 763 C C . LEU A 1 99 ? 18.741 -10.337 -21.375 1.00 97.25 99 LEU A C 1
ATOM 765 O O . LEU A 1 99 ? 18.790 -9.623 -22.375 1.00 97.25 99 LEU A O 1
ATOM 769 N N . VAL A 1 100 ? 17.666 -11.052 -21.056 1.00 95.81 100 VAL A N 1
ATOM 770 C CA . VAL A 1 100 ? 16.371 -10.981 -21.752 1.00 95.81 100 VAL A CA 1
ATOM 771 C C . VAL A 1 100 ? 15.321 -10.432 -20.790 1.00 95.81 100 VAL A C 1
ATOM 773 O O . VAL A 1 100 ? 15.312 -10.794 -19.615 1.00 95.81 100 VAL A O 1
ATOM 776 N N . ASN A 1 101 ? 14.454 -9.543 -21.280 1.00 94.00 101 ASN A N 1
ATOM 777 C CA . ASN A 1 101 ? 13.469 -8.794 -20.499 1.00 94.00 101 ASN A CA 1
ATOM 778 C C . ASN A 1 101 ? 12.160 -8.649 -21.301 1.00 94.00 101 ASN A C 1
ATOM 780 O O . ASN A 1 101 ? 12.038 -7.746 -22.128 1.00 94.00 101 ASN A O 1
ATOM 784 N N . LEU A 1 102 ? 11.195 -9.555 -21.100 1.00 91.38 102 LEU A N 1
ATOM 785 C CA . LEU A 1 102 ? 9.983 -9.644 -21.930 1.00 91.38 102 LEU A CA 1
ATOM 786 C C . LEU A 1 102 ? 8.692 -9.483 -21.106 1.00 91.38 102 LEU A C 1
ATOM 788 O O . LEU A 1 102 ? 8.509 -10.200 -20.124 1.00 91.38 102 LEU A O 1
ATOM 792 N N . PRO A 1 103 ? 7.736 -8.630 -21.519 1.00 88.62 103 PRO A N 1
ATOM 793 C CA . PRO A 1 103 ? 6.492 -8.436 -20.780 1.00 88.62 103 PRO A CA 1
ATOM 794 C C . PRO A 1 103 ? 5.484 -9.566 -21.053 1.00 88.62 103 PRO A C 1
ATOM 796 O O . PRO A 1 103 ? 4.725 -9.514 -22.030 1.00 88.62 103 PRO A O 1
ATOM 799 N N . ARG A 1 104 ? 5.425 -10.562 -20.159 1.00 87.50 104 ARG A N 1
ATOM 800 C CA . ARG A 1 104 ? 4.372 -11.594 -20.156 1.00 87.50 104 ARG A CA 1
ATOM 801 C C . ARG A 1 104 ? 3.068 -11.050 -19.560 1.00 87.50 104 ARG A C 1
ATOM 803 O O . ARG A 1 104 ? 3.063 -10.031 -18.872 1.00 87.50 104 ARG A O 1
ATOM 810 N N . ARG A 1 105 ? 1.942 -11.735 -19.793 1.00 87.69 105 ARG A N 1
ATOM 811 C CA . ARG A 1 105 ? 0.720 -11.485 -19.005 1.00 87.69 105 ARG A CA 1
ATOM 812 C C . ARG A 1 105 ? 0.916 -11.970 -17.568 1.00 87.69 105 ARG A C 1
ATOM 814 O O . ARG A 1 105 ? 1.644 -12.940 -17.328 1.00 87.69 105 ARG A O 1
ATOM 821 N N . TYR A 1 106 ? 0.254 -11.301 -16.633 1.00 89.25 106 TYR A N 1
ATOM 822 C CA . TYR A 1 106 ? 0.138 -11.789 -15.269 1.00 89.25 106 TYR A CA 1
ATOM 823 C C . TYR A 1 106 ? -0.551 -13.161 -15.229 1.00 89.25 106 TYR A C 1
ATOM 825 O O . TYR A 1 106 ? -1.532 -13.407 -15.933 1.00 89.25 106 TYR A O 1
ATOM 833 N N . SER A 1 107 ? -0.010 -14.026 -14.377 1.00 85.69 107 SER A N 1
ATOM 834 C CA . SER A 1 107 ? -0.609 -15.277 -13.926 1.00 85.69 107 SER A CA 1
ATOM 835 C C . SER A 1 107 ? -0.248 -15.405 -12.445 1.00 85.69 107 SER A C 1
ATOM 837 O O . SER A 1 107 ? 0.941 -15.231 -12.140 1.00 85.69 107 SER A O 1
ATOM 839 N N . PRO A 1 108 ? -1.216 -15.681 -11.557 1.00 86.06 108 PRO A N 1
ATOM 840 C CA . PRO A 1 108 ? -0.978 -15.914 -10.132 1.00 86.06 108 PRO A CA 1
ATOM 841 C C . PRO A 1 108 ? -0.173 -17.203 -9.890 1.00 86.06 108 PRO A C 1
ATOM 843 O O . PRO A 1 108 ? -0.054 -18.031 -10.801 1.00 86.06 108 PRO A O 1
ATOM 846 N N . PRO A 1 109 ? 0.335 -17.424 -8.662 1.00 83.31 109 PRO A N 1
ATOM 847 C CA . PRO A 1 109 ? 0.879 -18.716 -8.254 1.00 83.31 109 PRO A CA 1
ATOM 848 C C . PRO A 1 109 ? -0.186 -19.819 -8.321 1.00 83.31 109 PRO A C 1
ATOM 850 O O . PRO A 1 109 ? -1.300 -19.643 -7.822 1.00 83.31 109 PRO A O 1
ATOM 853 N N . GLU A 1 110 ? 0.175 -20.974 -8.883 1.00 75.44 110 GLU A N 1
ATOM 854 C CA . GLU A 1 110 ? -0.736 -22.116 -9.075 1.00 75.44 110 GLU A CA 1
ATOM 855 C C . GLU A 1 110 ? -1.292 -22.647 -7.739 1.00 75.44 110 GLU A C 1
ATOM 857 O O . GLU A 1 110 ? -2.481 -22.939 -7.638 1.00 75.44 110 GLU A O 1
ATOM 862 N N . ASP A 1 111 ? -0.472 -22.651 -6.681 1.00 78.25 111 ASP A N 1
ATOM 863 C CA . ASP A 1 111 ? -0.853 -23.069 -5.321 1.00 78.25 111 ASP A CA 1
ATOM 864 C C . ASP A 1 111 ? -1.706 -22.044 -4.539 1.00 78.25 111 ASP A C 1
ATOM 866 O O . ASP A 1 111 ? -2.031 -22.271 -3.368 1.00 78.25 111 ASP A O 1
ATOM 870 N N . SER A 1 112 ? -2.010 -20.868 -5.100 1.00 81.44 112 SER A N 1
ATOM 871 C CA . SER A 1 112 ? -2.710 -19.819 -4.348 1.00 81.44 112 SER A CA 1
ATOM 872 C C . SER A 1 112 ? -4.203 -20.126 -4.206 1.00 81.44 112 SER A C 1
ATOM 874 O O . SER A 1 112 ? -4.928 -20.227 -5.194 1.00 81.44 112 SER A O 1
ATOM 876 N N . ARG A 1 113 ? -4.707 -20.171 -2.964 1.00 81.94 113 ARG A N 1
ATOM 877 C CA . ARG A 1 113 ? -6.148 -20.333 -2.669 1.00 81.94 113 ARG A CA 1
ATOM 878 C C . ARG A 1 113 ? -7.024 -19.261 -3.330 1.00 81.94 113 ARG A C 1
ATOM 880 O O . ARG A 1 113 ? -8.170 -19.537 -3.664 1.00 81.94 113 ARG A O 1
ATOM 887 N N . ILE A 1 114 ? -6.475 -18.064 -3.548 1.00 84.00 114 ILE A N 1
ATOM 888 C CA . ILE A 1 114 ? -7.147 -16.935 -4.211 1.00 84.00 114 ILE A CA 1
ATOM 889 C C . ILE A 1 114 ? -6.732 -16.765 -5.682 1.00 84.00 114 ILE A C 1
ATOM 891 O O . ILE A 1 114 ? -7.033 -15.735 -6.282 1.00 84.00 114 ILE A O 1
ATOM 895 N N . SER A 1 115 ? -6.065 -17.762 -6.279 1.00 85.00 115 SER A N 1
ATOM 896 C CA . SER A 1 115 ? -5.544 -17.733 -7.656 1.00 85.00 115 SER A CA 1
ATOM 897 C C . SER A 1 115 ? -6.599 -17.295 -8.681 1.00 85.00 115 SER A C 1
ATOM 899 O O . SER A 1 115 ? -6.384 -16.333 -9.414 1.00 85.00 115 SER A O 1
ATOM 901 N N . SER A 1 116 ? -7.792 -17.897 -8.674 1.00 84.38 116 SER A N 1
ATOM 902 C CA . SER A 1 116 ? -8.889 -17.516 -9.581 1.00 84.38 116 SER A CA 1
ATOM 903 C C . SER A 1 116 ? -9.340 -16.058 -9.405 1.00 84.38 116 SER A C 1
ATOM 905 O O . SER A 1 116 ? -9.600 -15.367 -10.390 1.00 84.38 116 SER A O 1
ATOM 907 N N . THR A 1 117 ? -9.382 -15.558 -8.169 1.00 84.31 117 THR A N 1
ATOM 908 C CA . THR A 1 117 ? -9.733 -14.167 -7.850 1.00 84.31 117 THR A CA 1
ATOM 909 C C . THR A 1 117 ? -8.665 -13.189 -8.342 1.00 84.31 117 THR A C 1
ATOM 911 O O . THR A 1 117 ? -8.996 -12.220 -9.024 1.00 84.31 117 THR A O 1
ATOM 914 N N . LEU A 1 118 ? -7.384 -13.467 -8.070 1.00 85.56 118 LEU A N 1
ATOM 915 C CA . LEU A 1 118 ? -6.259 -12.660 -8.554 1.00 85.56 118 LEU A CA 1
ATOM 916 C C . LEU A 1 118 ? -6.181 -12.672 -10.085 1.00 85.56 118 LEU A C 1
ATOM 918 O O . LEU A 1 118 ? -5.984 -11.626 -10.704 1.00 85.56 118 LEU A O 1
ATOM 922 N N . GLN A 1 119 ? -6.404 -13.830 -10.713 1.00 87.94 119 GLN A N 1
ATOM 923 C CA . GLN A 1 119 ? -6.451 -13.949 -12.167 1.00 87.94 119 GLN A CA 1
ATOM 924 C C . GLN A 1 119 ? -7.575 -13.092 -12.758 1.00 87.94 119 GLN A C 1
ATOM 926 O O . GLN A 1 119 ? -7.331 -12.398 -13.743 1.00 87.94 119 GLN A O 1
ATOM 931 N N . ASN A 1 120 ? -8.768 -13.092 -12.156 1.00 83.56 120 ASN A N 1
ATOM 932 C CA . ASN A 1 120 ? -9.894 -12.269 -12.603 1.00 83.56 120 ASN A CA 1
ATOM 933 C C . ASN A 1 120 ? -9.624 -10.764 -12.436 1.00 83.56 120 ASN A C 1
ATOM 935 O O . ASN A 1 120 ? -9.919 -9.992 -13.345 1.00 83.56 120 ASN A O 1
ATOM 939 N N . TRP A 1 121 ? -9.037 -10.340 -11.312 1.00 82.31 121 TRP A N 1
ATOM 940 C CA . TRP A 1 121 ? -8.724 -8.928 -11.059 1.00 82.31 121 TRP A CA 1
ATOM 941 C C . TRP A 1 121 ? -7.569 -8.390 -11.912 1.00 82.31 121 TRP A C 1
ATOM 943 O O . TRP A 1 121 ? -7.591 -7.218 -12.290 1.00 82.31 121 TRP A O 1
ATOM 953 N N . PHE A 1 122 ? -6.572 -9.223 -12.228 1.00 87.31 122 PHE A N 1
ATOM 954 C CA . PHE A 1 122 ? -5.298 -8.772 -12.798 1.00 87.31 122 PHE A CA 1
ATOM 955 C C . PHE A 1 122 ? -4.917 -9.425 -14.143 1.00 87.31 122 PHE A C 1
ATOM 957 O O . PHE A 1 122 ? -3.804 -9.218 -14.617 1.00 87.31 122 PHE A O 1
ATOM 964 N N . ALA A 1 123 ? -5.820 -10.134 -14.839 1.00 83.12 123 ALA A N 1
ATOM 965 C CA . ALA A 1 123 ? -5.565 -10.719 -16.176 1.00 83.12 123 ALA A CA 1
ATOM 966 C C . ALA A 1 123 ? -5.059 -9.728 -17.248 1.00 83.12 123 ALA A C 1
ATOM 968 O O . ALA A 1 123 ? -4.456 -10.143 -18.244 1.00 83.12 123 ALA A O 1
ATOM 969 N N . GLY A 1 124 ? -5.339 -8.431 -17.079 1.00 83.19 124 GLY A N 1
ATOM 970 C CA . GLY A 1 124 ? -4.852 -7.360 -17.951 1.00 83.19 124 GLY A CA 1
ATOM 971 C C . GLY A 1 124 ? -3.440 -6.860 -17.621 1.00 83.19 124 GLY A C 1
ATOM 972 O O . GLY A 1 124 ? -2.821 -6.216 -18.470 1.00 83.19 124 GLY A O 1
ATOM 973 N N . GLU A 1 125 ? -2.916 -7.146 -16.425 1.00 85.75 125 GLU A N 1
ATOM 974 C CA . GLU A 1 125 ? -1.576 -6.721 -16.023 1.00 85.75 125 GLU A CA 1
ATOM 975 C C . GLU A 1 125 ? -0.498 -7.452 -16.835 1.00 85.75 125 GLU A C 1
ATOM 977 O O . GLU A 1 125 ? -0.640 -8.609 -17.252 1.00 85.75 125 GLU A O 1
ATOM 982 N N . ARG A 1 126 ? 0.623 -6.761 -17.044 1.00 88.06 126 ARG A N 1
ATOM 983 C CA . ARG A 1 126 ? 1.834 -7.330 -17.634 1.00 88.06 126 ARG A CA 1
ATOM 984 C C . ARG A 1 126 ? 2.946 -7.300 -16.606 1.00 88.06 126 ARG A C 1
ATOM 986 O O . ARG A 1 126 ? 3.180 -6.257 -16.002 1.00 88.06 126 ARG A O 1
ATOM 993 N N . VAL A 1 127 ? 3.631 -8.426 -16.460 1.00 90.31 127 VAL A N 1
ATOM 994 C CA . VAL A 1 127 ? 4.764 -8.594 -15.547 1.00 90.31 127 VAL A CA 1
ATOM 995 C C . VAL A 1 127 ? 6.008 -8.923 -16.364 1.00 90.31 127 VAL A C 1
ATOM 997 O O . VAL A 1 127 ? 5.899 -9.596 -17.393 1.00 90.31 127 VAL A O 1
ATOM 1000 N N . GLN A 1 128 ? 7.182 -8.436 -15.962 1.00 89.94 128 GLN A N 1
ATOM 1001 C CA . GLN A 1 128 ? 8.403 -8.754 -16.704 1.00 89.94 128 GLN A CA 1
ATOM 1002 C C . GLN A 1 128 ? 8.821 -10.204 -16.445 1.00 89.94 128 GLN A C 1
ATOM 1004 O O . GLN A 1 128 ? 8.858 -10.659 -15.304 1.00 89.94 128 GLN A O 1
ATOM 1009 N N . ASP A 1 129 ? 9.147 -10.925 -17.510 1.00 89.25 129 ASP A N 1
ATOM 1010 C CA . ASP A 1 129 ? 9.856 -12.197 -17.469 1.00 89.25 129 ASP A CA 1
ATOM 1011 C C . ASP A 1 129 ? 11.316 -11.896 -17.820 1.00 89.25 129 ASP A C 1
ATOM 1013 O O . ASP A 1 129 ? 11.630 -11.530 -18.959 1.00 89.25 129 ASP A O 1
ATOM 1017 N N . ARG A 1 130 ? 12.193 -11.944 -16.811 1.00 92.38 130 ARG A N 1
ATOM 1018 C CA . ARG A 1 130 ? 13.597 -11.537 -16.927 1.00 92.38 130 ARG A CA 1
ATOM 1019 C C . ARG A 1 130 ? 14.522 -12.699 -16.597 1.00 92.38 130 ARG A C 1
ATOM 1021 O O . ARG A 1 130 ? 14.328 -13.386 -15.597 1.00 92.38 130 ARG A O 1
ATOM 1028 N N . VAL A 1 131 ? 15.543 -12.886 -17.426 1.00 94.88 131 VAL A N 1
ATOM 1029 C CA . VAL A 1 131 ? 16.602 -13.872 -17.202 1.00 94.88 131 VAL A CA 1
ATOM 1030 C C . VAL A 1 131 ? 17.948 -13.309 -17.641 1.00 94.88 131 VAL A C 1
ATOM 1032 O O . VAL A 1 131 ? 18.060 -12.736 -18.723 1.00 94.88 131 VAL A O 1
ATOM 1035 N N . LEU A 1 132 ? 18.963 -13.491 -16.796 1.00 96.88 132 LEU A N 1
ATOM 1036 C CA . LEU A 1 132 ? 20.362 -13.210 -17.094 1.00 96.88 132 LEU A CA 1
ATOM 1037 C C . LEU A 1 132 ? 21.131 -14.533 -17.183 1.00 96.88 132 LEU A C 1
ATOM 1039 O O . LEU A 1 132 ? 21.252 -15.255 -16.192 1.00 96.88 132 LEU A O 1
ATOM 1043 N N . LEU A 1 133 ? 21.646 -14.852 -18.369 1.00 96.94 133 LEU A N 1
ATOM 1044 C CA . LEU A 1 133 ? 22.499 -16.017 -18.604 1.00 96.94 133 LEU A CA 1
ATOM 1045 C C . LEU A 1 133 ? 23.951 -15.576 -18.787 1.00 96.94 133 LEU A C 1
ATOM 1047 O O . LEU A 1 133 ? 24.227 -14.683 -19.585 1.00 96.94 133 LEU A O 1
ATOM 1051 N N . MET A 1 134 ? 24.878 -16.240 -18.101 1.00 96.38 134 MET A N 1
ATOM 1052 C CA . MET A 1 134 ? 26.314 -16.144 -18.346 1.00 96.38 134 MET A CA 1
ATOM 1053 C C . MET A 1 134 ? 26.791 -17.426 -19.015 1.00 96.38 134 MET A C 1
ATOM 1055 O O . MET A 1 134 ? 26.594 -18.521 -18.492 1.00 96.38 134 MET A O 1
ATOM 1059 N N . GLY A 1 135 ? 27.413 -17.287 -20.179 1.00 94.25 135 GLY A N 1
ATOM 1060 C CA . GLY A 1 135 ? 28.061 -18.369 -20.897 1.00 94.25 135 GLY A CA 1
ATOM 1061 C C . GLY A 1 135 ? 29.552 -18.138 -21.049 1.00 94.25 135 GLY A C 1
ATOM 1062 O O . GLY A 1 135 ? 29.993 -17.016 -21.309 1.00 94.25 135 GLY A O 1
ATOM 1063 N N . THR A 1 136 ? 30.331 -19.210 -20.969 1.00 93.50 136 THR A N 1
ATOM 1064 C CA . THR A 1 136 ? 31.745 -19.204 -21.356 1.00 93.50 136 THR A CA 1
ATOM 1065 C C . THR A 1 136 ? 32.085 -20.431 -22.199 1.00 93.50 136 THR A C 1
ATOM 1067 O O . THR A 1 136 ? 31.366 -21.434 -22.179 1.00 93.50 136 THR A O 1
ATOM 1070 N N . LYS A 1 137 ? 33.141 -20.327 -23.013 1.00 90.56 137 LYS A N 1
ATOM 1071 C CA . LYS A 1 137 ? 33.584 -21.424 -23.878 1.00 90.56 137 LYS A CA 1
ATOM 1072 C C . LYS A 1 137 ? 34.472 -22.388 -23.089 1.00 90.56 137 LYS A C 1
ATOM 1074 O O . LYS A 1 137 ? 35.372 -21.943 -22.372 1.00 90.56 137 LYS A O 1
ATOM 1079 N N . LEU A 1 138 ? 34.228 -23.685 -23.258 1.00 87.56 138 LEU A N 1
ATOM 1080 C CA . LEU A 1 138 ? 35.038 -24.739 -22.659 1.00 87.56 138 LEU A CA 1
ATOM 1081 C C . LEU A 1 138 ? 36.279 -25.049 -23.511 1.00 87.56 138 LEU A C 1
ATOM 1083 O O . LEU A 1 138 ? 36.280 -24.875 -24.737 1.00 87.56 138 LEU A O 1
ATOM 1087 N N . THR A 1 139 ? 37.329 -25.514 -22.844 1.00 82.12 139 THR A N 1
ATOM 1088 C CA . THR A 1 139 ? 38.638 -25.863 -23.409 1.00 82.12 139 THR A CA 1
ATOM 1089 C C . THR A 1 139 ? 38.788 -27.382 -23.498 1.00 82.12 139 THR A C 1
ATOM 1091 O O . THR A 1 139 ? 38.336 -28.102 -22.616 1.00 82.12 139 THR A O 1
ATOM 1094 N N . ASP A 1 140 ? 39.425 -27.872 -24.565 1.00 71.69 140 ASP A N 1
ATOM 1095 C CA . ASP A 1 140 ? 39.780 -29.292 -24.711 1.00 71.69 140 ASP A CA 1
ATOM 1096 C C . ASP A 1 140 ? 40.944 -29.634 -23.758 1.00 71.69 140 ASP A C 1
ATOM 1098 O O . ASP A 1 140 ? 42.052 -29.105 -23.901 1.00 71.69 140 ASP A O 1
ATOM 1102 N N . THR A 1 141 ? 40.687 -30.503 -22.778 1.00 56.28 141 THR A N 1
ATOM 1103 C CA . THR A 1 141 ? 41.654 -30.946 -21.762 1.00 56.28 141 THR A CA 1
ATOM 1104 C C . THR A 1 141 ? 42.663 -31.971 -22.286 1.00 56.28 141 THR A C 1
ATOM 1106 O O . THR A 1 141 ? 43.713 -32.154 -21.676 1.00 56.28 141 THR A O 1
ATOM 1109 N N . LEU A 1 142 ? 42.398 -32.616 -23.428 1.00 49.97 142 LEU A N 1
ATOM 1110 C CA . LEU A 1 142 ? 43.329 -33.535 -24.097 1.00 49.97 142 LEU A CA 1
ATOM 1111 C C . LEU A 1 142 ? 44.308 -32.812 -25.045 1.00 49.97 142 LEU A C 1
ATOM 1113 O O . LEU A 1 142 ? 45.081 -33.453 -25.757 1.00 49.97 142 LEU A O 1
ATOM 1117 N N . GLY A 1 143 ? 44.362 -31.476 -25.001 1.00 47.19 143 GLY A N 1
ATOM 1118 C CA . GLY A 1 143 ? 45.369 -30.645 -25.676 1.00 47.19 143 GLY A CA 1
ATOM 1119 C C . GLY A 1 143 ? 46.797 -30.708 -25.096 1.00 47.19 143 GLY A C 1
ATOM 1120 O O . GLY A 1 143 ? 47.607 -29.823 -25.384 1.00 47.19 143 GLY A O 1
ATOM 1121 N N . GLY A 1 144 ? 47.116 -31.707 -24.266 1.00 39.50 144 GLY A N 1
ATOM 1122 C CA . GLY A 1 144 ? 48.428 -31.900 -23.642 1.00 39.50 144 GLY A CA 1
ATOM 1123 C C . GLY A 1 144 ? 49.422 -32.641 -24.544 1.00 39.50 144 GLY A C 1
ATOM 1124 O O . GLY A 1 144 ? 49.345 -33.858 -24.649 1.00 39.50 144 GLY A O 1
ATOM 1125 N N . SER A 1 145 ? 50.341 -31.884 -25.157 1.00 38.94 145 SER A N 1
ATOM 1126 C CA . SER A 1 145 ? 51.576 -32.268 -25.892 1.00 38.94 145 SER A CA 1
ATOM 1127 C C . SER A 1 145 ? 51.544 -33.311 -27.026 1.00 38.94 145 SER A C 1
ATOM 1129 O O . SER A 1 145 ? 52.308 -33.131 -27.973 1.00 38.94 145 SER A O 1
ATOM 1131 N N . ASP A 1 146 ? 50.702 -34.345 -26.985 1.00 40.06 146 ASP A N 1
ATOM 1132 C CA . ASP A 1 146 ? 50.922 -35.585 -27.756 1.00 40.06 146 ASP A CA 1
ATOM 1133 C C . ASP A 1 146 ? 49.957 -35.805 -28.943 1.00 40.06 146 ASP A C 1
ATOM 1135 O O . ASP A 1 146 ? 50.161 -36.727 -29.734 1.00 40.06 146 ASP A O 1
ATOM 1139 N N . ARG A 1 147 ? 48.927 -34.961 -29.132 1.00 45.19 147 ARG A N 1
ATOM 1140 C CA . ARG A 1 147 ? 48.052 -35.015 -30.328 1.00 45.19 147 ARG A CA 1
ATOM 1141 C C . ARG A 1 147 ? 48.725 -34.381 -31.551 1.00 45.19 147 ARG A C 1
ATOM 1143 O O . ARG A 1 147 ? 49.231 -33.260 -31.499 1.00 45.19 147 ARG A O 1
ATOM 1150 N N . SER A 1 148 ? 48.651 -35.067 -32.690 1.00 52.97 148 SER A N 1
ATOM 1151 C CA . SER A 1 148 ? 49.069 -34.545 -33.992 1.00 52.97 148 SER A CA 1
ATOM 1152 C C . SER A 1 148 ? 48.126 -33.440 -34.480 1.00 52.97 148 SER A C 1
ATOM 1154 O O . SER A 1 148 ? 46.933 -33.423 -34.172 1.00 52.97 148 SER A O 1
ATOM 1156 N N . LEU A 1 149 ? 48.632 -32.559 -35.353 1.00 46.81 149 LEU A N 1
ATOM 1157 C CA . LEU A 1 149 ? 47.805 -31.577 -36.071 1.00 46.81 149 LEU A CA 1
ATOM 1158 C C . LEU A 1 149 ? 46.692 -32.226 -36.914 1.00 46.81 149 LEU A C 1
ATOM 1160 O O . LEU A 1 149 ? 45.739 -31.535 -37.260 1.00 46.81 149 LEU A O 1
ATOM 1164 N N . ARG A 1 150 ? 46.796 -33.525 -37.240 1.00 45.09 150 ARG A N 1
ATOM 1165 C CA . ARG A 1 150 ? 45.712 -34.296 -37.873 1.00 45.09 150 ARG A CA 1
ATOM 1166 C C . ARG A 1 150 ? 44.605 -34.671 -36.895 1.00 45.09 150 ARG A C 1
ATOM 1168 O O . ARG A 1 150 ? 43.452 -34.403 -37.194 1.00 45.09 150 ARG A O 1
ATOM 1175 N N . ASP A 1 151 ? 44.936 -35.198 -35.721 1.00 48.69 151 ASP A N 1
ATOM 1176 C CA . ASP A 1 151 ? 43.944 -35.724 -34.768 1.00 48.69 151 ASP A CA 1
ATOM 1177 C C . ASP A 1 151 ? 43.014 -34.611 -34.249 1.00 48.69 151 ASP A C 1
ATOM 1179 O O . ASP A 1 151 ? 41.803 -34.794 -34.110 1.00 48.69 151 ASP A O 1
ATOM 1183 N N . ALA A 1 152 ? 43.572 -33.413 -34.038 1.00 45.72 152 ALA A N 1
ATOM 1184 C CA . ALA A 1 152 ? 42.800 -32.210 -33.726 1.00 45.72 152 ALA A CA 1
ATOM 1185 C C . ALA A 1 152 ? 41.897 -31.762 -34.896 1.00 45.72 152 ALA A C 1
ATOM 1187 O O . ALA A 1 152 ? 40.806 -31.238 -34.671 1.00 45.72 152 ALA A O 1
ATOM 1188 N N . PHE A 1 153 ? 42.322 -31.988 -36.144 1.00 41.84 153 PHE A N 1
ATOM 1189 C CA . PHE A 1 153 ? 41.523 -31.711 -37.339 1.00 41.84 153 PHE A CA 1
ATOM 1190 C C . PHE A 1 153 ? 40.381 -32.722 -37.490 1.00 41.84 153 PHE A C 1
ATOM 1192 O O . PHE A 1 153 ? 39.242 -32.321 -37.712 1.00 41.84 153 PHE A O 1
ATOM 1199 N N . ASP A 1 154 ? 40.654 -34.013 -37.301 1.00 45.91 154 ASP A N 1
ATOM 1200 C CA . ASP A 1 154 ? 39.670 -35.089 -37.439 1.00 45.91 154 ASP A CA 1
ATOM 1201 C C . ASP A 1 154 ? 38.603 -35.042 -36.331 1.00 45.91 154 ASP A C 1
ATOM 1203 O O . ASP A 1 154 ? 37.433 -35.312 -36.603 1.00 45.91 154 ASP A O 1
ATOM 1207 N N . SER A 1 155 ? 38.941 -34.590 -35.115 1.00 46.09 155 SER A N 1
ATOM 1208 C CA . SER A 1 155 ? 37.955 -34.281 -34.060 1.00 46.09 155 SER A CA 1
ATOM 1209 C C . SER A 1 155 ? 36.998 -33.142 -34.469 1.00 46.09 155 SER A C 1
ATOM 1211 O O . SER A 1 155 ? 35.773 -33.242 -34.319 1.00 46.09 155 SER A O 1
ATOM 1213 N N . VAL A 1 156 ? 37.528 -32.074 -35.079 1.00 42.41 156 VAL A N 1
ATOM 1214 C CA . VAL A 1 156 ? 36.723 -30.954 -35.604 1.00 42.41 156 VAL A CA 1
ATOM 1215 C C . VAL A 1 156 ? 35.876 -31.385 -36.808 1.00 42.41 156 VAL A C 1
ATOM 1217 O O . VAL A 1 156 ? 34.692 -31.057 -36.870 1.00 42.41 156 VAL A O 1
ATOM 1220 N N . VAL A 1 157 ? 36.427 -32.167 -37.739 1.00 46.41 157 VAL A N 1
ATOM 1221 C CA . VAL A 1 157 ? 35.691 -32.706 -38.896 1.00 46.41 157 VAL A CA 1
ATOM 1222 C C . VAL A 1 157 ? 34.585 -33.667 -38.448 1.00 46.41 157 VAL A C 1
ATOM 1224 O O . VAL A 1 157 ? 33.462 -33.571 -38.945 1.00 46.41 157 VAL A O 1
ATOM 1227 N N . THR A 1 158 ? 34.851 -34.532 -37.466 1.00 45.84 158 THR A N 1
ATOM 1228 C CA . THR A 1 158 ? 33.857 -35.468 -36.918 1.00 45.84 158 THR A CA 1
ATOM 1229 C C . THR A 1 158 ? 32.711 -34.719 -36.242 1.00 45.84 158 THR A C 1
ATOM 1231 O O . THR A 1 158 ? 31.556 -34.932 -36.597 1.00 45.84 158 THR A O 1
ATOM 1234 N N . SER A 1 159 ? 32.997 -33.770 -35.346 1.00 46.59 159 SER A N 1
ATOM 1235 C CA . SER A 1 159 ? 31.953 -32.997 -34.648 1.00 46.59 159 SER A CA 1
ATOM 1236 C C . SER A 1 159 ? 31.142 -32.062 -35.566 1.00 46.59 159 SER A C 1
ATOM 1238 O O . SER A 1 159 ? 29.954 -31.798 -35.318 1.00 46.59 159 SER A O 1
ATOM 1240 N N . LEU A 1 160 ? 31.727 -31.613 -36.683 1.00 44.41 160 LEU A N 1
ATOM 1241 C CA . LEU A 1 160 ? 30.982 -30.988 -37.777 1.00 44.41 160 LEU A CA 1
ATOM 1242 C C . LEU A 1 160 ? 30.029 -31.995 -38.448 1.00 44.41 160 LEU A C 1
ATOM 1244 O O . LEU A 1 160 ? 28.832 -31.705 -38.536 1.00 44.41 160 LEU A O 1
ATOM 1248 N N . ALA A 1 161 ? 30.534 -33.168 -38.850 1.00 46.56 161 ALA A N 1
ATOM 1249 C CA . ALA A 1 161 ? 29.828 -34.163 -39.663 1.00 46.56 161 ALA A CA 1
ATOM 1250 C C . ALA A 1 161 ? 28.761 -34.993 -38.919 1.00 46.56 161 ALA A C 1
ATOM 1252 O O . ALA A 1 161 ? 27.656 -35.149 -39.430 1.00 46.56 161 ALA A O 1
ATOM 1253 N N . THR A 1 162 ? 29.058 -35.522 -37.728 1.00 51.03 162 THR A N 1
ATOM 1254 C CA . THR A 1 162 ? 28.153 -36.408 -36.961 1.00 51.03 162 THR A CA 1
ATOM 1255 C C . THR A 1 162 ? 27.302 -35.667 -35.930 1.00 51.03 162 THR A C 1
ATOM 1257 O O . THR A 1 162 ? 26.355 -36.234 -35.395 1.00 51.03 162 THR A O 1
ATOM 1260 N N . ALA A 1 163 ? 27.645 -34.405 -35.635 1.00 49.88 163 ALA A N 1
ATOM 1261 C CA . ALA A 1 163 ? 27.154 -33.645 -34.481 1.00 49.88 163 ALA A CA 1
ATOM 1262 C C . ALA A 1 163 ? 27.516 -34.241 -33.104 1.00 49.88 163 ALA A C 1
ATOM 1264 O O . ALA A 1 163 ? 27.014 -33.762 -32.086 1.00 49.88 163 ALA A O 1
ATOM 1265 N N . GLU A 1 164 ? 28.417 -35.225 -33.051 1.00 49.41 164 GLU A N 1
ATOM 1266 C CA . GLU A 1 164 ? 28.919 -35.790 -31.802 1.00 49.41 164 GLU A CA 1
ATOM 1267 C C . GLU A 1 164 ? 30.288 -35.197 -31.460 1.00 49.41 164 GLU A C 1
ATOM 1269 O O . GLU A 1 164 ? 31.233 -35.252 -32.246 1.00 49.41 164 GLU A O 1
ATOM 1274 N N . VAL A 1 165 ? 30.378 -34.603 -30.272 1.00 58.03 165 VAL A N 1
ATOM 1275 C CA . VAL A 1 165 ? 31.631 -34.146 -29.667 1.00 58.03 165 VAL A CA 1
ATOM 1276 C C . VAL A 1 165 ? 32.032 -35.189 -28.622 1.00 58.03 165 VAL A C 1
ATOM 1278 O O . VAL A 1 165 ? 31.175 -35.561 -27.816 1.00 58.03 165 VAL A O 1
ATOM 1281 N N . PRO A 1 166 ? 33.293 -35.653 -28.585 1.00 60.59 166 PRO A N 1
ATOM 1282 C CA . PRO A 1 166 ? 33.798 -36.458 -27.477 1.00 60.59 166 PRO A CA 1
ATOM 1283 C C . PRO A 1 166 ? 33.711 -35.668 -26.161 1.00 60.59 166 PRO A C 1
ATOM 1285 O O . PRO A 1 166 ? 34.532 -34.802 -25.875 1.00 60.59 166 PRO A O 1
ATOM 1288 N N . MET A 1 167 ? 32.674 -35.926 -25.359 1.00 63.88 167 MET A N 1
ATOM 1289 C CA . MET A 1 167 ? 32.427 -35.170 -24.119 1.00 63.88 167 MET A CA 1
ATOM 1290 C C . MET A 1 167 ? 33.489 -35.454 -23.040 1.00 63.88 167 MET A C 1
ATOM 1292 O O . MET A 1 167 ? 33.656 -34.653 -22.125 1.00 63.88 167 MET A O 1
ATOM 1296 N N . SER A 1 168 ? 34.238 -36.553 -23.191 1.00 63.91 168 SER A N 1
ATOM 1297 C CA . SER A 1 168 ? 35.480 -36.865 -22.472 1.00 63.91 168 SER A CA 1
ATOM 1298 C C . SER A 1 168 ? 36.507 -35.740 -22.550 1.00 63.91 168 SER A C 1
ATOM 1300 O O . SER A 1 168 ? 37.113 -35.383 -21.545 1.00 63.91 168 SER A O 1
ATOM 1302 N N . ASP A 1 169 ? 36.674 -35.162 -23.738 1.00 67.50 169 ASP A N 1
ATOM 1303 C CA . ASP A 1 169 ? 37.755 -34.232 -24.061 1.00 67.50 169 ASP A CA 1
ATOM 1304 C C . ASP A 1 169 ? 37.524 -32.855 -23.409 1.00 67.50 169 ASP A C 1
ATOM 1306 O O . ASP A 1 169 ? 38.436 -32.041 -23.350 1.00 67.50 169 ASP A O 1
ATOM 1310 N N . TYR A 1 170 ? 36.325 -32.613 -22.866 1.00 77.00 170 TYR A N 1
ATOM 1311 C CA . TYR A 1 170 ? 35.938 -31.396 -22.143 1.00 77.00 170 TYR A CA 1
ATOM 1312 C C . TYR A 1 170 ? 35.631 -31.639 -20.655 1.00 77.00 170 TYR A C 1
ATOM 1314 O O . TYR A 1 170 ? 35.191 -30.714 -19.978 1.00 77.00 170 TYR A O 1
ATOM 1322 N N . ALA A 1 171 ? 35.802 -32.862 -20.138 1.00 74.56 171 ALA A N 1
ATOM 1323 C CA . ALA A 1 171 ? 35.253 -33.248 -18.835 1.00 74.56 171 ALA A CA 1
ATOM 1324 C C . ALA A 1 171 ? 35.860 -32.474 -17.648 1.00 74.56 171 ALA A C 1
ATOM 1326 O O . ALA A 1 171 ? 35.110 -32.034 -16.782 1.00 74.56 171 ALA A O 1
ATOM 1327 N N . GLY A 1 172 ? 37.182 -32.261 -17.630 1.00 79.00 172 GLY A N 1
ATOM 1328 C CA . GLY A 1 172 ? 37.848 -31.511 -16.553 1.00 79.00 172 GLY A CA 1
ATOM 1329 C C . GLY A 1 172 ? 37.488 -30.023 -16.561 1.00 79.00 172 GLY A C 1
ATOM 1330 O O . GLY A 1 172 ? 36.965 -29.511 -15.582 1.00 79.00 172 GLY A O 1
ATOM 1331 N N . ASP A 1 173 ? 37.651 -29.353 -17.708 1.00 83.25 173 ASP A N 1
ATOM 1332 C CA . ASP A 1 173 ? 37.319 -27.926 -17.865 1.00 83.25 173 ASP A CA 1
ATOM 1333 C C . ASP A 1 173 ? 35.820 -27.646 -17.620 1.00 83.25 173 ASP A C 1
ATOM 1335 O O . ASP A 1 173 ? 35.460 -26.560 -17.174 1.00 83.25 173 ASP A O 1
ATOM 1339 N N . LEU A 1 174 ? 34.942 -28.632 -17.853 1.00 85.56 174 LEU A N 1
ATOM 1340 C CA . LEU A 1 174 ? 33.534 -28.589 -17.453 1.00 85.56 174 LEU A CA 1
ATOM 1341 C C . LEU A 1 174 ? 33.359 -28.618 -15.926 1.00 85.56 174 LEU A C 1
ATOM 1343 O O . LEU A 1 174 ? 32.6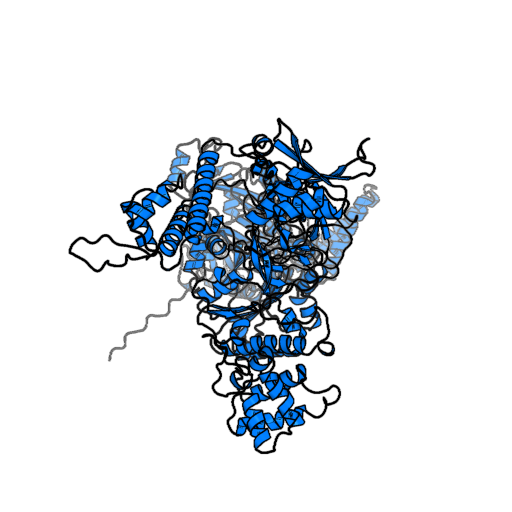15 -27.789 -15.409 1.00 85.56 174 LEU A O 1
ATOM 1347 N N . GLU A 1 175 ? 34.011 -29.544 -15.217 1.00 86.56 175 GLU A N 1
ATOM 1348 C CA . GLU A 1 175 ? 33.938 -29.655 -13.751 1.00 86.56 175 GLU A CA 1
ATOM 1349 C C . GLU A 1 175 ? 34.521 -28.408 -13.064 1.00 86.56 175 GLU A C 1
ATOM 1351 O O . GLU A 1 175 ? 33.888 -27.838 -12.171 1.00 86.56 175 GLU A O 1
ATOM 1356 N N . ASP A 1 176 ? 35.663 -27.915 -13.549 1.00 86.19 176 ASP A N 1
ATOM 1357 C CA . ASP A 1 176 ? 36.304 -26.691 -13.065 1.00 86.19 176 ASP A CA 1
ATOM 1358 C C . ASP A 1 176 ? 35.400 -25.462 -13.255 1.00 86.19 176 ASP A C 1
ATOM 1360 O O . ASP A 1 176 ? 35.104 -24.750 -12.290 1.00 86.19 176 ASP A O 1
ATOM 1364 N N . VAL A 1 177 ? 34.914 -25.217 -14.480 1.00 88.44 177 VAL A N 1
ATOM 1365 C CA . VAL A 1 177 ? 34.098 -24.032 -14.806 1.00 88.44 177 VAL A CA 1
ATOM 1366 C C . VAL A 1 177 ? 32.704 -24.098 -14.170 1.00 88.44 177 VAL A C 1
ATOM 1368 O O . VAL A 1 177 ? 32.192 -23.062 -13.739 1.00 88.44 177 VAL A O 1
ATOM 1371 N N . ASP A 1 178 ? 32.083 -25.276 -14.061 1.00 89.88 178 ASP A N 1
ATOM 1372 C CA . ASP A 1 178 ? 30.807 -25.417 -13.346 1.00 89.88 178 ASP A CA 1
ATOM 1373 C C . ASP A 1 178 ? 30.983 -25.196 -11.838 1.00 89.88 178 ASP A C 1
ATOM 1375 O O . ASP A 1 178 ? 30.198 -24.482 -11.208 1.00 89.88 178 ASP A O 1
ATOM 1379 N N . GLY A 1 179 ? 32.071 -25.727 -11.271 1.00 88.69 179 GLY A N 1
ATOM 1380 C CA . GLY A 1 179 ? 32.474 -25.477 -9.893 1.00 88.69 179 GLY A CA 1
ATOM 1381 C C . GLY A 1 179 ? 32.691 -23.989 -9.606 1.00 88.69 179 GLY A C 1
ATOM 1382 O O . GLY A 1 179 ? 32.195 -23.497 -8.595 1.00 88.69 179 GLY A O 1
ATOM 1383 N N . MET A 1 180 ? 33.374 -23.257 -10.494 1.00 91.19 180 MET A N 1
ATOM 1384 C CA . MET A 1 180 ? 33.565 -21.798 -10.389 1.00 91.19 180 MET A CA 1
ATOM 1385 C C . MET A 1 180 ? 32.229 -21.052 -10.407 1.00 91.19 180 MET A C 1
ATOM 1387 O O . MET A 1 180 ? 31.923 -20.281 -9.499 1.00 91.19 180 MET A O 1
ATOM 1391 N N . LEU A 1 181 ? 31.387 -21.308 -11.411 1.00 91.56 181 LEU A N 1
ATOM 1392 C CA . LEU A 1 181 ? 30.115 -20.598 -11.550 1.00 91.56 181 LEU A CA 1
ATOM 1393 C C . LEU A 1 181 ? 29.151 -20.919 -10.396 1.00 91.56 181 LEU A C 1
ATOM 1395 O O . LEU A 1 181 ? 28.476 -20.018 -9.900 1.00 91.56 181 LEU A O 1
ATOM 1399 N N . THR A 1 182 ? 29.137 -22.160 -9.907 1.00 91.88 182 THR A N 1
ATOM 1400 C CA . THR A 1 182 ? 28.316 -22.576 -8.761 1.00 91.88 182 THR A CA 1
ATOM 1401 C C . THR A 1 182 ? 28.832 -21.994 -7.437 1.00 91.88 182 THR A C 1
ATOM 1403 O O . THR A 1 182 ? 28.024 -21.524 -6.637 1.00 91.88 182 THR A O 1
ATOM 1406 N N . ARG A 1 183 ? 30.156 -21.922 -7.205 1.00 91.81 183 ARG A N 1
ATOM 1407 C CA . ARG A 1 183 ? 30.740 -21.183 -6.059 1.00 91.81 183 ARG A CA 1
ATOM 1408 C C . ARG A 1 183 ? 30.397 -19.696 -6.105 1.00 91.81 183 ARG A C 1
ATOM 1410 O O . ARG A 1 183 ? 30.050 -19.117 -5.080 1.00 91.81 183 ARG A O 1
ATOM 1417 N N . SER A 1 184 ? 30.419 -19.112 -7.300 1.00 91.69 184 SER A N 1
ATOM 1418 C CA . SER A 1 184 ? 29.974 -17.744 -7.576 1.00 91.69 184 SER A CA 1
ATOM 1419 C C . SER A 1 184 ? 28.439 -17.566 -7.539 1.00 91.69 184 SER A C 1
ATOM 1421 O O . SER A 1 184 ? 27.944 -16.492 -7.867 1.00 91.69 184 SER A O 1
ATOM 1423 N N . GLY A 1 185 ? 27.659 -18.578 -7.132 1.00 91.31 185 GLY A N 1
ATOM 1424 C CA . GLY A 1 185 ? 26.214 -18.468 -6.881 1.00 91.31 185 GLY A CA 1
ATOM 1425 C C . GLY A 1 185 ? 25.303 -18.594 -8.109 1.00 91.31 185 GLY A C 1
ATOM 1426 O O . GLY A 1 185 ? 24.113 -18.288 -8.019 1.00 91.31 185 GLY A O 1
ATOM 1427 N N . PHE A 1 186 ? 25.825 -19.030 -9.258 1.00 95.44 186 PHE A N 1
ATOM 1428 C CA . PHE A 1 186 ? 25.019 -19.293 -10.451 1.00 95.44 186 PHE A CA 1
ATOM 1429 C C . PHE A 1 186 ? 24.307 -20.654 -10.377 1.00 95.44 186 PHE A C 1
ATOM 1431 O O . PHE A 1 186 ? 24.692 -21.551 -9.632 1.00 95.44 186 PHE A O 1
ATOM 1438 N N . THR A 1 187 ? 23.264 -20.824 -11.194 1.00 95.44 187 THR A N 1
ATOM 1439 C CA . THR A 1 187 ? 22.434 -22.043 -11.249 1.00 95.44 187 THR A CA 1
ATOM 1440 C C . THR A 1 187 ? 22.308 -22.603 -12.671 1.00 95.44 187 THR A C 1
ATOM 1442 O O . THR A 1 187 ? 22.608 -21.922 -13.655 1.00 95.44 187 THR A O 1
ATOM 1445 N N . ILE A 1 188 ? 21.864 -23.856 -12.816 1.00 94.44 188 ILE A N 1
ATOM 1446 C CA . ILE A 1 188 ? 21.566 -24.451 -14.132 1.00 94.44 188 ILE A CA 1
ATOM 1447 C C . ILE A 1 188 ? 20.301 -23.776 -14.710 1.00 94.44 188 ILE A C 1
ATOM 1449 O O . ILE A 1 188 ? 19.287 -23.723 -14.009 1.00 94.44 188 ILE A O 1
ATOM 1453 N N . PRO A 1 189 ? 20.306 -23.257 -15.956 1.00 93.31 189 PRO A N 1
ATOM 1454 C CA . PRO A 1 189 ? 19.130 -22.599 -16.523 1.00 93.31 189 PRO A CA 1
ATOM 1455 C C . PRO A 1 189 ? 18.018 -23.605 -16.840 1.00 93.31 189 PRO A C 1
ATOM 1457 O O . PRO A 1 189 ? 18.272 -24.695 -17.353 1.00 93.31 189 PRO A O 1
ATOM 1460 N N . THR A 1 190 ? 16.767 -23.229 -16.580 1.00 90.88 190 THR A N 1
ATOM 1461 C CA . THR A 1 190 ? 15.606 -24.086 -16.864 1.00 90.88 190 THR A CA 1
ATOM 1462 C C . THR A 1 190 ? 15.287 -24.144 -18.369 1.00 90.88 190 THR A C 1
ATOM 1464 O O . THR A 1 190 ? 15.688 -23.255 -19.127 1.00 90.88 190 THR A O 1
ATOM 1467 N N . PRO A 1 191 ? 14.475 -25.114 -18.839 1.00 87.62 191 PRO A N 1
ATOM 1468 C CA . PRO A 1 191 ? 13.970 -25.113 -20.216 1.00 87.62 191 PRO A CA 1
ATOM 1469 C C . PRO A 1 191 ? 13.232 -23.819 -20.601 1.00 87.62 191 PRO A C 1
ATOM 1471 O O . PRO A 1 191 ? 13.287 -23.407 -21.757 1.00 87.62 191 PRO A O 1
ATOM 1474 N N . LYS A 1 192 ? 12.591 -23.146 -19.631 1.00 87.94 192 LYS A N 1
ATOM 1475 C CA . LYS A 1 192 ? 11.950 -21.837 -19.818 1.00 87.94 192 LYS A CA 1
ATOM 1476 C C . LYS A 1 192 ? 12.980 -20.721 -20.021 1.00 87.94 192 LYS A C 1
ATOM 1478 O O . LYS A 1 192 ? 12.801 -19.888 -20.903 1.00 87.94 192 LYS A O 1
ATOM 1483 N N . ASP A 1 193 ? 14.057 -20.716 -19.235 1.00 91.62 193 ASP A N 1
ATOM 1484 C CA . ASP A 1 193 ? 15.149 -19.743 -19.363 1.00 91.62 193 ASP A CA 1
ATOM 1485 C C . ASP A 1 193 ? 15.810 -19.828 -20.746 1.00 91.62 193 ASP A C 1
ATOM 1487 O O . ASP A 1 193 ? 16.027 -18.804 -21.397 1.00 91.62 193 ASP A O 1
ATOM 1491 N N . PHE A 1 194 ? 16.051 -21.050 -21.236 1.00 90.19 194 PHE A N 1
ATOM 1492 C CA . PHE A 1 194 ? 16.529 -21.265 -22.601 1.00 90.19 194 PHE A CA 1
ATOM 1493 C C . PHE A 1 194 ? 15.496 -20.865 -23.657 1.00 90.19 194 PHE A C 1
ATOM 1495 O O . PHE A 1 194 ? 15.865 -20.193 -24.613 1.00 90.19 194 PHE A O 1
ATOM 1502 N N . HIS A 1 195 ? 14.207 -21.186 -23.483 1.00 88.31 195 HIS A N 1
ATOM 1503 C CA . HIS A 1 195 ? 13.163 -20.737 -24.415 1.00 88.31 195 HIS A CA 1
ATOM 1504 C C . HIS A 1 195 ? 13.115 -19.208 -24.539 1.00 88.31 195 HIS A C 1
ATOM 1506 O O . HIS A 1 195 ? 13.041 -18.692 -25.650 1.00 88.31 195 HIS A O 1
ATOM 1512 N N . LEU A 1 196 ? 13.219 -18.469 -23.429 1.00 90.50 196 LEU A N 1
ATOM 1513 C CA . LEU A 1 196 ? 13.294 -17.002 -23.446 1.00 90.50 196 LEU A CA 1
ATOM 1514 C C . LEU A 1 196 ? 14.538 -16.512 -24.208 1.00 90.50 196 LEU A C 1
ATOM 1516 O O . LEU A 1 196 ? 14.420 -15.651 -25.079 1.00 90.50 196 LEU A O 1
ATOM 1520 N N . ALA A 1 197 ? 15.714 -17.085 -23.936 1.00 91.69 197 ALA A N 1
ATOM 1521 C CA . ALA A 1 197 ? 16.963 -16.738 -24.619 1.00 91.69 197 ALA A CA 1
ATOM 1522 C C . ALA A 1 197 ? 16.970 -17.086 -26.124 1.00 91.69 197 ALA A C 1
ATOM 1524 O O . ALA A 1 197 ? 17.564 -16.361 -26.922 1.00 91.69 197 ALA A O 1
ATOM 1525 N N . GLU A 1 198 ? 16.285 -18.159 -26.521 1.00 90.06 198 GLU A N 1
ATOM 1526 C CA . GLU A 1 198 ? 16.203 -18.660 -27.900 1.00 90.06 198 GLU A CA 1
ATOM 1527 C C . GLU A 1 198 ? 14.947 -18.180 -28.662 1.00 90.06 198 GLU A C 1
ATOM 1529 O O . GLU A 1 198 ? 14.718 -18.618 -29.785 1.00 90.06 198 GLU A O 1
ATOM 1534 N N . SER A 1 199 ? 14.143 -17.266 -28.096 1.00 90.50 199 SER A N 1
ATOM 1535 C CA . SER A 1 199 ? 12.960 -16.687 -28.768 1.00 90.50 199 SER A CA 1
ATOM 1536 C C . SER A 1 199 ? 12.680 -15.209 -28.441 1.00 90.50 199 SER A C 1
ATOM 1538 O O . SER A 1 199 ? 11.601 -14.691 -28.753 1.00 90.50 199 SER A O 1
ATOM 1540 N N . TRP A 1 200 ? 13.626 -14.484 -27.825 1.00 92.00 200 TRP A N 1
ATOM 1541 C CA . TRP A 1 200 ? 13.379 -13.114 -27.348 1.00 92.00 200 TRP A CA 1
ATOM 1542 C C . TRP A 1 200 ? 12.968 -12.143 -28.465 1.00 92.00 200 TRP A C 1
ATOM 1544 O O . TRP A 1 200 ? 12.094 -11.299 -28.254 1.00 92.00 200 TRP A O 1
ATOM 1554 N N . TRP A 1 201 ? 13.517 -12.298 -29.676 1.00 91.56 201 TRP A N 1
ATOM 1555 C CA . TRP A 1 201 ? 13.143 -11.484 -30.841 1.00 91.56 201 TRP A CA 1
ATOM 1556 C C . TRP A 1 201 ? 11.692 -11.722 -31.264 1.00 91.56 201 TRP A C 1
ATOM 1558 O O . TRP A 1 201 ? 11.024 -10.798 -31.721 1.00 91.56 201 TRP A O 1
ATOM 1568 N N . ALA A 1 202 ? 11.175 -12.931 -31.046 1.00 89.06 202 ALA A N 1
ATOM 1569 C CA . ALA A 1 202 ? 9.783 -13.317 -31.239 1.00 89.06 202 ALA A CA 1
ATOM 1570 C C . ALA A 1 202 ? 8.903 -13.040 -30.002 1.00 89.06 202 ALA A C 1
ATOM 1572 O O . ALA A 1 202 ? 7.787 -13.555 -29.917 1.00 89.06 202 ALA A O 1
ATOM 1573 N N . ALA A 1 203 ? 9.386 -12.244 -29.040 1.00 84.12 203 ALA A N 1
ATOM 1574 C CA . ALA A 1 203 ? 8.705 -11.920 -27.785 1.00 84.12 203 ALA A CA 1
ATOM 1575 C C . ALA A 1 203 ? 8.215 -13.165 -27.010 1.00 84.12 203 ALA A C 1
ATOM 1577 O O . ALA A 1 203 ? 7.099 -13.175 -26.488 1.00 84.12 203 ALA A O 1
ATOM 1578 N N . GLY A 1 204 ? 9.032 -14.226 -26.971 1.00 80.69 204 GLY A N 1
ATOM 1579 C CA . GLY A 1 204 ? 8.699 -15.493 -26.305 1.00 80.69 204 GLY A CA 1
ATOM 1580 C C . GLY A 1 204 ? 7.881 -16.475 -27.158 1.00 80.69 204 GLY A C 1
ATOM 1581 O O . GLY A 1 204 ? 7.429 -17.493 -26.636 1.00 80.69 204 GLY A O 1
ATOM 1582 N N . GLY A 1 205 ? 7.646 -16.163 -28.440 1.00 83.25 205 GLY A N 1
ATOM 1583 C CA . GLY A 1 205 ? 6.967 -17.031 -29.409 1.00 83.25 205 GLY A CA 1
ATOM 1584 C C . GLY A 1 205 ? 7.854 -18.165 -29.943 1.00 83.25 205 GLY A C 1
ATOM 1585 O O . GLY A 1 205 ? 8.707 -18.681 -29.227 1.00 83.25 205 GLY A O 1
ATOM 1586 N N . SER A 1 206 ? 7.667 -18.556 -31.210 1.00 82.75 206 SER A N 1
ATOM 1587 C CA . SER A 1 206 ? 8.605 -19.490 -31.857 1.00 82.75 206 SER A CA 1
ATOM 1588 C C . SER A 1 206 ? 9.925 -18.801 -32.197 1.00 82.75 206 SER A C 1
ATOM 1590 O O . SER A 1 206 ? 9.922 -17.643 -32.619 1.00 82.75 206 SER A O 1
ATOM 1592 N N . ALA A 1 207 ? 11.034 -19.535 -32.103 1.00 80.25 207 ALA A N 1
ATOM 1593 C CA . ALA A 1 207 ? 12.326 -19.104 -32.632 1.00 80.25 207 ALA A CA 1
ATOM 1594 C C . ALA A 1 207 ? 12.245 -18.824 -34.150 1.00 80.25 207 ALA A C 1
ATOM 1596 O O . ALA A 1 207 ? 12.811 -17.838 -34.623 1.00 80.25 207 ALA A O 1
ATOM 1597 N N . ASP A 1 208 ? 11.458 -19.627 -34.881 1.00 80.75 208 ASP A N 1
ATOM 1598 C CA . ASP A 1 208 ? 11.220 -19.569 -36.339 1.00 80.75 208 ASP A CA 1
ATOM 1599 C C . ASP A 1 208 ? 10.337 -18.399 -36.812 1.00 80.75 208 ASP A C 1
ATOM 1601 O O . ASP A 1 208 ? 9.782 -18.431 -37.914 1.00 80.75 208 ASP A O 1
ATOM 1605 N N . ALA A 1 209 ? 10.150 -17.367 -35.986 1.00 85.06 209 ALA A N 1
ATOM 1606 C CA . ALA A 1 209 ? 9.427 -16.168 -36.394 1.00 85.06 209 ALA A CA 1
ATOM 1607 C C . ALA A 1 209 ? 10.083 -15.550 -37.640 1.00 85.06 209 ALA A C 1
ATOM 1609 O O . ALA A 1 209 ? 11.290 -15.315 -37.663 1.00 85.06 209 ALA A O 1
ATOM 1610 N N . THR A 1 210 ? 9.294 -15.269 -38.680 1.00 86.00 210 THR A N 1
ATOM 1611 C CA . THR A 1 210 ? 9.823 -14.728 -39.938 1.00 86.00 210 THR A CA 1
ATOM 1612 C C . THR A 1 210 ? 10.373 -13.323 -39.705 1.00 86.00 210 THR A C 1
ATOM 1614 O O . THR A 1 210 ? 9.689 -12.485 -39.114 1.00 86.00 210 THR A O 1
ATOM 1617 N N . ILE A 1 211 ? 11.586 -13.050 -40.185 1.00 87.69 211 ILE A N 1
ATOM 1618 C CA . ILE A 1 211 ? 12.248 -11.747 -40.051 1.00 87.69 211 ILE A CA 1
ATOM 1619 C C . ILE A 1 211 ? 12.419 -11.125 -41.437 1.00 87.69 211 ILE A C 1
ATOM 1621 O O . ILE A 1 211 ? 12.860 -11.798 -42.366 1.00 87.69 211 ILE A O 1
ATOM 1625 N N . LEU A 1 212 ? 12.087 -9.839 -41.570 1.00 87.31 212 LEU A N 1
ATOM 1626 C CA . LEU A 1 212 ? 12.423 -9.024 -42.739 1.00 87.31 212 LEU A CA 1
ATOM 1627 C C . LEU A 1 212 ? 13.344 -7.875 -42.284 1.00 87.31 212 LEU A C 1
ATOM 1629 O O . LEU A 1 212 ? 12.874 -6.985 -41.565 1.00 87.31 212 LEU A O 1
ATOM 1633 N N . PRO A 1 213 ? 14.641 -7.893 -42.644 1.00 87.31 213 PRO A N 1
ATOM 1634 C CA . PRO A 1 213 ? 15.585 -6.852 -42.258 1.00 87.31 213 PRO A CA 1
ATOM 1635 C C . PRO A 1 213 ? 15.490 -5.622 -43.170 1.00 87.31 213 PRO A C 1
ATOM 1637 O O . PRO A 1 213 ? 15.554 -5.724 -44.392 1.00 87.31 213 PRO A O 1
ATOM 1640 N N . HIS A 1 214 ? 15.393 -4.445 -42.557 1.00 88.06 214 HIS A N 1
ATOM 1641 C CA . HIS A 1 214 ? 15.587 -3.128 -43.172 1.00 88.06 214 HIS A CA 1
ATOM 1642 C C . HIS A 1 214 ? 16.885 -2.500 -42.633 1.00 88.06 214 HIS A C 1
ATOM 1644 O O . HIS A 1 214 ? 17.515 -3.024 -41.713 1.00 88.06 214 HIS A O 1
ATOM 1650 N N . ALA A 1 215 ? 17.307 -1.364 -43.195 1.00 86.19 215 ALA A N 1
ATOM 1651 C CA . ALA A 1 215 ? 18.588 -0.742 -42.847 1.00 86.19 215 ALA A CA 1
ATOM 1652 C C . ALA A 1 215 ? 18.719 -0.401 -41.346 1.00 86.19 215 ALA A C 1
ATOM 1654 O O . ALA A 1 215 ? 19.735 -0.730 -40.738 1.00 86.19 215 ALA A O 1
ATOM 1655 N N . ASP A 1 216 ? 17.707 0.223 -40.735 1.00 87.31 216 ASP A N 1
ATOM 1656 C CA . ASP A 1 216 ? 17.717 0.658 -39.328 1.00 87.31 216 ASP A CA 1
ATOM 1657 C C . ASP A 1 216 ? 16.887 -0.238 -38.386 1.00 87.31 216 ASP A C 1
ATOM 1659 O O . ASP A 1 216 ? 16.787 0.069 -37.198 1.00 87.31 216 ASP A O 1
ATOM 1663 N N . HIS A 1 217 ? 16.238 -1.297 -38.892 1.00 91.25 217 HIS A N 1
ATOM 1664 C CA . HIS A 1 217 ? 15.333 -2.132 -38.092 1.00 91.25 217 HIS A CA 1
ATOM 1665 C C . HIS A 1 217 ? 15.070 -3.539 -38.641 1.00 91.25 217 HIS A C 1
ATOM 1667 O O . HIS A 1 217 ? 15.317 -3.829 -39.805 1.00 91.25 217 HIS A O 1
ATOM 1673 N N . LEU A 1 218 ? 14.499 -4.402 -37.798 1.00 90.62 218 LEU A N 1
ATOM 1674 C CA . LEU A 1 218 ? 13.955 -5.709 -38.171 1.00 90.62 218 LEU A CA 1
ATOM 1675 C C . LEU A 1 218 ? 12.434 -5.707 -37.990 1.00 90.62 218 LEU A C 1
ATOM 1677 O O . LEU A 1 218 ? 11.944 -5.407 -36.897 1.00 90.62 218 LEU A O 1
ATOM 1681 N N . HIS A 1 219 ? 11.681 -6.104 -39.013 1.00 90.44 219 HIS A N 1
ATOM 1682 C CA . HIS A 1 219 ? 10.310 -6.573 -38.818 1.00 90.44 219 HIS A CA 1
ATOM 1683 C C . HIS A 1 219 ? 10.340 -8.039 -38.388 1.00 90.44 219 HIS A C 1
ATOM 1685 O O . HIS A 1 219 ? 11.031 -8.841 -39.013 1.00 90.44 219 HIS A O 1
ATOM 1691 N N . VAL A 1 220 ? 9.565 -8.399 -37.367 1.00 90.31 220 VAL A N 1
ATOM 1692 C CA . VAL A 1 220 ? 9.397 -9.786 -36.915 1.00 90.31 220 VAL A CA 1
ATOM 1693 C C . VAL A 1 220 ? 7.920 -10.155 -37.001 1.00 90.31 220 VAL A C 1
ATOM 1695 O O . VAL A 1 220 ? 7.065 -9.418 -36.511 1.00 90.31 220 VAL A O 1
ATOM 1698 N N . PHE A 1 221 ? 7.617 -11.300 -37.609 1.00 89.50 221 PHE A N 1
ATOM 1699 C CA . PHE A 1 221 ? 6.265 -11.829 -37.766 1.00 89.50 221 PHE A CA 1
ATOM 1700 C C . PHE A 1 221 ? 6.127 -13.140 -37.000 1.00 89.50 221 PHE A C 1
ATOM 1702 O O . PHE A 1 221 ? 6.740 -14.152 -37.338 1.00 89.50 221 PHE A O 1
ATOM 1709 N N . ARG A 1 222 ? 5.286 -13.128 -35.965 1.00 87.75 222 ARG A N 1
ATOM 1710 C CA . ARG A 1 222 ? 5.010 -14.306 -35.129 1.00 87.75 222 ARG A CA 1
ATOM 1711 C C . ARG A 1 222 ? 3.896 -15.199 -35.686 1.00 87.75 222 ARG A C 1
ATOM 1713 O O . ARG A 1 222 ? 3.626 -16.247 -35.110 1.00 87.75 222 ARG A O 1
ATOM 1720 N N . THR A 1 223 ? 3.250 -14.800 -36.786 1.00 85.69 223 THR A N 1
ATOM 1721 C CA . THR A 1 223 ? 2.252 -15.606 -37.506 1.00 85.69 223 THR A CA 1
ATOM 1722 C C . THR A 1 223 ? 2.501 -15.571 -39.014 1.00 85.69 223 THR A C 1
ATOM 1724 O O . THR A 1 223 ? 2.941 -14.564 -39.574 1.00 85.69 223 THR A O 1
ATOM 1727 N N . VAL A 1 224 ? 2.180 -16.680 -39.688 1.00 85.38 224 VAL A N 1
ATOM 1728 C CA . VAL A 1 224 ? 2.303 -16.808 -41.151 1.00 85.38 224 VAL A CA 1
ATOM 1729 C C . VAL A 1 224 ? 1.369 -15.827 -41.872 1.00 85.38 224 VAL A C 1
ATOM 1731 O O . VAL A 1 224 ? 1.748 -15.265 -42.896 1.00 85.38 224 VAL A O 1
ATOM 1734 N N . ALA A 1 225 ? 0.181 -15.559 -41.317 1.00 85.69 225 ALA A N 1
ATOM 1735 C CA . ALA A 1 225 ? -0.769 -14.588 -41.861 1.00 85.69 225 ALA A CA 1
ATOM 1736 C C . ALA A 1 225 ? -0.202 -13.155 -41.872 1.00 85.69 225 ALA A C 1
ATOM 1738 O O . ALA A 1 225 ? -0.349 -12.445 -42.870 1.00 85.69 225 ALA A O 1
ATOM 1739 N N . GLY A 1 226 ? 0.513 -12.749 -40.815 1.00 85.94 226 GLY A N 1
ATOM 1740 C CA . GLY A 1 226 ? 1.212 -11.464 -40.765 1.00 85.94 226 GLY A CA 1
ATOM 1741 C C . GLY A 1 226 ? 2.296 -11.347 -41.836 1.00 85.94 226 GLY A C 1
ATOM 1742 O O . GLY A 1 226 ? 2.302 -10.387 -42.609 1.00 85.94 226 GLY A O 1
ATOM 1743 N N . ALA A 1 227 ? 3.160 -12.362 -41.946 1.00 84.88 227 ALA A N 1
ATOM 1744 C CA . ALA A 1 227 ? 4.219 -12.405 -42.956 1.00 84.88 227 ALA A CA 1
ATOM 1745 C C . ALA A 1 227 ? 3.661 -12.388 -44.395 1.00 84.88 227 ALA A C 1
ATOM 1747 O O . ALA A 1 227 ? 4.132 -11.623 -45.235 1.00 84.88 227 ALA A O 1
ATOM 1748 N N . GLN A 1 228 ? 2.609 -13.167 -44.678 1.00 85.75 228 GLN A N 1
ATOM 1749 C CA . GLN A 1 228 ? 1.928 -13.165 -45.981 1.00 85.75 228 GLN A CA 1
ATOM 1750 C C . GLN A 1 228 ? 1.219 -11.841 -46.292 1.00 85.75 228 GLN A C 1
ATOM 1752 O O . GLN A 1 228 ? 1.085 -11.486 -47.462 1.00 85.75 228 GLN A O 1
ATOM 1757 N N . THR A 1 229 ? 0.761 -11.110 -45.273 1.00 84.94 229 THR A N 1
ATOM 1758 C CA . THR A 1 229 ? 0.167 -9.777 -45.447 1.00 84.94 229 THR A CA 1
ATOM 1759 C C . THR A 1 229 ? 1.240 -8.766 -45.844 1.00 84.94 229 THR A C 1
ATOM 1761 O O . THR A 1 229 ? 1.066 -8.059 -46.833 1.00 84.94 229 THR A O 1
ATOM 1764 N N . ALA A 1 230 ? 2.382 -8.755 -45.151 1.00 82.06 230 ALA A N 1
ATOM 1765 C CA . ALA A 1 230 ? 3.521 -7.906 -45.501 1.00 82.06 230 ALA A CA 1
ATOM 1766 C C . ALA A 1 230 ? 4.115 -8.231 -46.885 1.00 82.06 230 ALA A C 1
ATOM 1768 O O . ALA A 1 230 ? 4.438 -7.321 -47.639 1.00 82.06 230 ALA A O 1
ATOM 1769 N N . ALA A 1 231 ? 4.177 -9.511 -47.269 1.00 82.44 231 ALA A N 1
ATOM 1770 C CA . ALA A 1 231 ? 4.657 -9.946 -48.585 1.00 82.44 231 ALA A CA 1
ATOM 1771 C C . ALA A 1 231 ? 3.752 -9.535 -49.772 1.00 82.44 231 ALA A C 1
ATOM 1773 O O . ALA A 1 231 ? 4.119 -9.757 -50.924 1.00 82.44 231 ALA A O 1
ATOM 1774 N N . ARG A 1 232 ? 2.570 -8.953 -49.512 1.00 84.00 232 ARG A N 1
ATOM 1775 C CA . ARG A 1 232 ? 1.678 -8.347 -50.524 1.00 84.00 232 ARG A CA 1
ATOM 1776 C C . ARG A 1 232 ? 1.815 -6.820 -50.613 1.00 84.00 232 ARG A C 1
ATOM 1778 O O . ARG A 1 232 ? 1.136 -6.204 -51.430 1.00 84.00 232 ARG A O 1
ATOM 1785 N N . LEU A 1 233 ? 2.648 -6.220 -49.765 1.00 84.06 233 LEU A N 1
ATOM 1786 C CA . LEU A 1 233 ? 2.977 -4.794 -49.743 1.00 84.06 233 LEU A CA 1
ATOM 1787 C C . LEU A 1 233 ? 4.385 -4.583 -50.325 1.00 84.06 233 LEU A C 1
ATOM 1789 O O . LEU A 1 233 ? 5.071 -5.547 -50.669 1.00 84.06 233 LEU A O 1
ATOM 1793 N N . ASP A 1 234 ? 4.846 -3.333 -50.421 1.00 80.88 234 ASP A N 1
ATOM 1794 C CA . ASP A 1 234 ? 6.256 -3.091 -50.737 1.00 80.88 234 ASP A CA 1
ATOM 1795 C C . ASP A 1 234 ? 7.141 -3.530 -49.561 1.00 80.88 234 ASP A C 1
ATOM 1797 O O . ASP A 1 234 ? 7.195 -2.886 -48.511 1.00 80.88 234 ASP A O 1
ATOM 1801 N N . VAL A 1 235 ? 7.854 -4.639 -49.754 1.00 79.00 235 VAL A N 1
ATOM 1802 C CA . VAL A 1 235 ? 8.822 -5.180 -48.792 1.00 79.00 235 VAL A CA 1
ATOM 1803 C C . VAL A 1 235 ? 10.077 -4.312 -48.647 1.00 79.00 235 VAL A C 1
ATOM 1805 O O . VAL A 1 235 ? 10.815 -4.488 -47.681 1.00 79.00 235 VAL A O 1
ATOM 1808 N N . ASN A 1 236 ? 10.308 -3.353 -49.550 1.00 78.12 236 ASN A N 1
ATOM 1809 C CA . ASN A 1 236 ? 11.453 -2.438 -49.529 1.00 78.12 236 ASN A CA 1
ATOM 1810 C C . ASN A 1 236 ? 11.140 -1.101 -48.825 1.00 78.12 236 ASN A C 1
ATOM 1812 O O . ASN A 1 236 ? 12.064 -0.376 -48.456 1.00 78.12 236 ASN A O 1
ATOM 1816 N N . SER A 1 237 ? 9.860 -0.766 -48.613 1.00 79.50 237 SER A N 1
ATOM 1817 C CA . SER A 1 237 ? 9.420 0.472 -47.954 1.00 79.50 237 SER A CA 1
ATOM 1818 C C . SER A 1 237 ? 8.267 0.211 -46.985 1.00 79.50 237 SER A C 1
ATOM 1820 O O . SER A 1 237 ? 7.104 0.108 -47.367 1.00 79.50 237 SER A O 1
ATOM 1822 N N . CYS A 1 238 ? 8.575 0.185 -45.687 1.00 81.56 238 CYS A N 1
ATOM 1823 C CA . CYS A 1 238 ? 7.590 -0.050 -44.630 1.00 81.56 238 CYS A CA 1
ATOM 1824 C C . CYS A 1 238 ? 6.748 1.187 -44.255 1.00 81.56 238 CYS A C 1
ATOM 1826 O O . CYS A 1 238 ? 5.984 1.138 -43.293 1.00 81.56 238 CYS A O 1
ATOM 1828 N N . LYS A 1 239 ? 6.947 2.330 -44.930 1.00 79.69 239 LYS A N 1
ATOM 1829 C CA . LYS A 1 239 ? 6.390 3.636 -44.519 1.00 79.69 239 LYS A CA 1
ATOM 1830 C C . LYS A 1 239 ? 4.866 3.663 -44.553 1.00 79.69 239 LYS A C 1
ATOM 1832 O O . LYS A 1 239 ? 4.247 4.237 -43.664 1.00 79.69 239 LYS A O 1
ATOM 1837 N N . ASP A 1 240 ? 4.304 3.021 -45.570 1.00 78.38 240 ASP A N 1
ATOM 1838 C CA . ASP A 1 240 ? 2.880 3.039 -45.902 1.00 78.38 240 ASP A CA 1
ATOM 1839 C C . ASP A 1 240 ? 2.183 1.723 -45.500 1.00 78.38 240 ASP A C 1
ATOM 1841 O O . ASP A 1 240 ? 1.067 1.431 -45.930 1.00 78.38 240 ASP A O 1
ATOM 1845 N N . TRP A 1 241 ? 2.848 0.895 -44.684 1.00 83.94 241 TRP A N 1
ATOM 1846 C CA . TRP A 1 241 ? 2.270 -0.342 -44.163 1.00 83.94 241 TRP A CA 1
ATOM 1847 C C . TRP A 1 241 ? 1.150 -0.049 -43.148 1.00 83.94 241 TRP A C 1
ATOM 1849 O O . TRP A 1 241 ? 1.290 0.850 -42.313 1.00 83.94 241 TRP A O 1
ATOM 1859 N N . PRO A 1 242 ? 0.052 -0.828 -43.154 1.00 78.06 242 PRO A N 1
ATOM 1860 C CA . PRO A 1 242 ? -1.037 -0.652 -42.204 1.00 78.06 242 PRO A CA 1
ATOM 1861 C C . PRO A 1 242 ? -0.581 -0.982 -40.779 1.00 78.06 242 PRO A C 1
ATOM 1863 O O . PRO A 1 242 ? 0.162 -1.936 -40.538 1.00 78.06 242 PRO A O 1
ATOM 1866 N N . THR A 1 243 ? -1.069 -0.219 -39.805 1.00 77.56 243 THR A N 1
ATOM 1867 C CA . THR A 1 243 ? -0.860 -0.527 -38.389 1.00 77.56 243 THR A CA 1
ATOM 1868 C C . THR A 1 243 ? -1.666 -1.762 -37.980 1.00 77.56 243 THR A C 1
ATOM 1870 O O . THR A 1 243 ? -2.795 -1.963 -38.420 1.00 77.56 243 THR A O 1
ATOM 1873 N N . GLY A 1 244 ? -1.092 -2.601 -37.111 1.00 76.31 244 GLY A N 1
ATOM 1874 C CA . GLY A 1 244 ? -1.795 -3.765 -36.557 1.00 76.31 244 GLY A CA 1
ATOM 1875 C C . GLY A 1 244 ? -1.790 -5.033 -37.421 1.00 76.31 244 GLY A C 1
ATOM 1876 O O . GLY A 1 244 ? -2.673 -5.868 -37.240 1.00 76.31 244 GLY A O 1
ATOM 1877 N N . ILE A 1 245 ? -0.807 -5.214 -38.317 1.00 84.12 245 ILE A N 1
ATOM 1878 C CA . ILE A 1 245 ? -0.560 -6.513 -38.973 1.00 84.12 245 ILE A CA 1
ATOM 1879 C C . ILE A 1 245 ? -0.457 -7.613 -37.900 1.00 84.12 245 ILE A C 1
ATOM 1881 O O . ILE A 1 245 ? 0.241 -7.461 -36.894 1.00 84.12 245 ILE A O 1
ATOM 1885 N N . GLU A 1 246 ? -1.165 -8.726 -38.095 1.00 83.19 246 GLU A N 1
ATOM 1886 C CA . GLU A 1 246 ? -1.262 -9.780 -37.085 1.00 83.19 246 GLU A CA 1
ATOM 1887 C C . GLU A 1 246 ? 0.117 -10.366 -36.738 1.00 83.19 246 GLU A C 1
ATOM 1889 O O . GLU A 1 246 ? 0.925 -10.666 -37.615 1.00 83.19 246 GLU A O 1
ATOM 1894 N N . GLY A 1 247 ? 0.413 -10.515 -35.444 1.00 82.38 247 GLY A N 1
ATOM 1895 C CA . GLY A 1 247 ? 1.673 -11.098 -34.972 1.00 82.38 247 GLY A CA 1
ATOM 1896 C C . GLY A 1 247 ? 2.936 -10.267 -35.245 1.00 82.38 247 GLY A C 1
ATOM 1897 O O . GLY A 1 247 ? 4.003 -10.672 -34.782 1.00 82.38 247 GLY A O 1
ATOM 1898 N N . HIS A 1 248 ? 2.829 -9.133 -35.947 1.00 90.00 248 HIS A N 1
ATOM 1899 C CA . HIS A 1 248 ? 3.938 -8.256 -36.328 1.00 90.00 248 HIS A CA 1
ATOM 1900 C C . HIS A 1 248 ? 4.411 -7.376 -35.171 1.00 90.00 248 HIS A C 1
ATOM 1902 O O . HIS A 1 248 ? 3.611 -6.836 -34.404 1.00 90.00 248 HIS A O 1
ATOM 1908 N N . HIS A 1 249 ? 5.723 -7.182 -35.082 1.00 90.25 249 HIS A N 1
ATOM 1909 C CA . HIS A 1 249 ? 6.336 -6.087 -34.335 1.00 90.25 249 HIS A CA 1
ATOM 1910 C C . HIS A 1 249 ? 7.671 -5.683 -34.972 1.00 90.25 249 HIS A C 1
ATOM 1912 O O . HIS A 1 249 ? 8.160 -6.318 -35.907 1.00 90.25 249 HIS A O 1
ATOM 1918 N N . VAL A 1 250 ? 8.259 -4.596 -34.470 1.00 90.75 250 VAL A N 1
ATOM 1919 C CA . VAL A 1 250 ? 9.532 -4.053 -34.963 1.00 90.75 250 VAL A CA 1
ATOM 1920 C C . VAL A 1 250 ? 10.567 -4.046 -33.850 1.00 90.75 250 VAL A C 1
ATOM 1922 O O . VAL A 1 250 ? 10.277 -3.563 -32.754 1.00 90.75 250 VAL A O 1
ATOM 1925 N N . LEU A 1 251 ? 11.770 -4.530 -34.148 1.00 91.94 251 LEU A N 1
ATOM 1926 C CA . LEU A 1 251 ? 12.956 -4.417 -33.303 1.00 91.94 251 LEU A CA 1
ATOM 1927 C C . LEU A 1 251 ? 13.949 -3.433 -33.925 1.00 91.94 251 LEU A C 1
ATOM 1929 O O . LEU A 1 251 ? 14.083 -3.381 -35.147 1.00 91.94 251 LEU A O 1
ATOM 1933 N N . ARG A 1 252 ? 14.682 -2.699 -33.088 1.00 93.06 252 ARG A N 1
ATOM 1934 C CA . ARG A 1 252 ? 15.906 -1.992 -33.485 1.00 93.06 252 ARG A CA 1
ATOM 1935 C C . ARG A 1 252 ? 17.061 -2.387 -32.580 1.00 93.06 252 ARG A C 1
ATOM 1937 O O . ARG A 1 252 ? 16.924 -2.354 -31.356 1.00 93.06 252 ARG A O 1
ATOM 1944 N N . MET A 1 253 ? 18.177 -2.745 -33.201 1.00 93.19 253 MET A N 1
ATOM 1945 C CA . MET A 1 253 ? 19.441 -3.079 -32.556 1.00 93.19 253 MET A CA 1
ATOM 1946 C C . MET A 1 253 ? 20.311 -1.820 -32.466 1.00 93.19 253 MET A C 1
ATOM 1948 O O . MET A 1 253 ? 20.487 -1.112 -33.463 1.00 93.19 253 MET A O 1
ATOM 1952 N N . GLY A 1 254 ? 20.873 -1.557 -31.288 1.00 92.44 254 GLY A N 1
ATOM 1953 C CA . GLY A 1 254 ? 21.825 -0.474 -31.041 1.00 92.44 254 GLY A CA 1
ATOM 1954 C C . GLY A 1 254 ? 23.094 -0.990 -30.365 1.00 92.44 254 GLY A C 1
ATOM 1955 O O . GLY A 1 254 ? 23.040 -1.922 -29.562 1.00 92.44 254 GLY A O 1
ATOM 1956 N N . SER A 1 255 ? 24.232 -0.380 -30.687 1.00 93.69 255 SER A N 1
ATOM 1957 C CA . SER A 1 255 ? 25.487 -0.580 -29.954 1.00 93.69 255 SER A CA 1
ATOM 1958 C C . SER A 1 255 ? 25.574 0.418 -28.803 1.00 93.69 255 SER A C 1
ATOM 1960 O O . SER A 1 255 ? 25.308 1.602 -29.004 1.00 93.69 255 SER A O 1
ATOM 1962 N N . VAL A 1 256 ? 25.925 -0.053 -27.606 1.00 91.19 256 VAL A N 1
ATOM 1963 C CA . VAL A 1 256 ? 26.217 0.817 -26.456 1.00 91.19 256 VAL A CA 1
ATOM 1964 C C . VAL A 1 256 ? 27.722 1.054 -26.417 1.00 91.19 256 VAL A C 1
ATOM 1966 O O . VAL A 1 256 ? 28.500 0.111 -26.568 1.00 91.19 256 VAL A O 1
ATOM 1969 N N . HIS A 1 257 ? 28.123 2.309 -26.248 1.00 88.06 257 HIS A N 1
ATOM 1970 C CA . HIS A 1 257 ? 29.515 2.758 -26.268 1.00 88.06 257 HIS A CA 1
ATOM 1971 C C . HIS A 1 257 ? 29.684 4.044 -25.447 1.00 88.06 257 HIS A C 1
ATOM 1973 O O . HIS A 1 257 ? 28.731 4.481 -24.805 1.00 88.06 257 HIS A O 1
ATOM 1979 N N . GLY A 1 258 ? 30.888 4.622 -25.403 1.00 75.81 258 GLY A N 1
ATOM 1980 C CA . GLY A 1 258 ? 31.160 5.802 -24.571 1.00 75.81 258 GLY A CA 1
ATOM 1981 C C . GLY A 1 258 ? 31.087 5.523 -23.064 1.00 75.81 258 GLY A C 1
ATOM 1982 O O . GLY A 1 258 ? 30.880 6.444 -22.284 1.00 75.81 258 GLY A O 1
ATOM 1983 N N . LEU A 1 259 ? 31.250 4.258 -22.647 1.00 73.44 259 LEU A N 1
ATOM 1984 C CA . LEU A 1 259 ? 31.367 3.848 -21.240 1.00 73.44 259 LEU A CA 1
ATOM 1985 C C . LEU A 1 259 ? 32.760 4.201 -20.677 1.00 73.44 259 LEU A C 1
ATOM 1987 O O . LEU A 1 259 ? 33.418 3.363 -20.058 1.00 73.44 259 LEU A O 1
ATOM 1991 N N . ASP A 1 260 ? 33.196 5.447 -20.881 1.00 57.12 260 ASP A N 1
ATOM 1992 C CA . ASP A 1 260 ? 34.430 6.027 -20.336 1.00 57.12 260 ASP A CA 1
ATOM 1993 C C . ASP A 1 260 ? 34.248 6.365 -18.848 1.00 57.12 260 ASP A C 1
ATOM 1995 O O . ASP A 1 260 ? 34.431 7.488 -18.383 1.00 57.12 260 ASP A O 1
ATOM 1999 N N . LEU A 1 261 ? 33.866 5.347 -18.077 1.00 52.75 261 LEU A N 1
ATOM 2000 C CA . LEU A 1 261 ? 33.977 5.361 -16.632 1.00 52.75 261 LEU A CA 1
ATOM 2001 C C . LEU A 1 261 ? 35.468 5.165 -16.298 1.00 52.75 261 LEU A C 1
ATOM 2003 O O . LEU A 1 261 ? 35.974 4.052 -16.492 1.00 52.75 261 LEU A O 1
ATOM 2007 N N . PRO A 1 262 ? 36.192 6.185 -15.781 1.00 47.94 262 PRO A N 1
ATOM 2008 C CA . PRO A 1 262 ? 37.492 5.946 -15.157 1.00 47.94 262 PRO A CA 1
ATOM 2009 C C . PRO A 1 262 ? 37.325 4.924 -14.023 1.00 47.94 262 PRO A C 1
ATOM 2011 O O . PRO A 1 262 ? 36.201 4.665 -13.593 1.00 47.94 262 PRO A O 1
ATOM 2014 N N . PHE A 1 263 ? 38.428 4.329 -13.552 1.00 50.69 263 PHE A N 1
ATOM 2015 C CA . PHE A 1 263 ? 38.467 3.174 -12.633 1.00 50.69 263 PHE A CA 1
ATOM 2016 C C . PHE A 1 263 ? 37.904 3.477 -11.227 1.00 50.69 263 PHE A C 1
ATOM 2018 O O . PHE A 1 263 ? 38.606 3.445 -10.219 1.00 50.69 263 PHE A O 1
ATOM 2025 N N . ALA A 1 264 ? 36.615 3.786 -11.164 1.00 43.34 264 ALA A N 1
ATOM 2026 C CA . ALA A 1 264 ? 35.909 4.251 -9.996 1.00 43.34 264 ALA A CA 1
ATOM 2027 C C . ALA A 1 264 ? 35.524 3.074 -9.101 1.00 43.34 264 ALA A C 1
ATOM 2029 O O . ALA A 1 264 ? 35.096 2.013 -9.565 1.00 43.34 264 ALA A O 1
ATOM 2030 N N . ALA A 1 265 ? 35.601 3.296 -7.790 1.00 44.53 265 ALA A N 1
ATOM 2031 C CA . ALA A 1 265 ? 34.879 2.459 -6.845 1.00 44.53 265 ALA A CA 1
ATOM 2032 C C . ALA A 1 265 ? 33.385 2.466 -7.213 1.00 44.53 265 ALA A C 1
ATOM 2034 O O . ALA A 1 265 ? 32.850 3.510 -7.588 1.00 44.53 265 ALA A O 1
ATOM 2035 N N . ALA A 1 266 ? 32.696 1.334 -7.049 1.00 46.97 266 ALA A N 1
ATOM 2036 C CA . ALA A 1 266 ? 31.310 1.126 -7.494 1.00 46.97 266 ALA A CA 1
ATOM 2037 C C . ALA A 1 266 ? 30.241 2.002 -6.786 1.00 46.97 266 ALA A C 1
ATOM 2039 O O . ALA A 1 266 ? 29.045 1.777 -6.931 1.00 46.97 266 ALA A O 1
ATOM 2040 N N . LYS A 1 267 ? 30.665 3.025 -6.034 1.00 44.88 267 LYS A N 1
ATOM 2041 C CA . LYS A 1 267 ? 29.833 3.951 -5.257 1.00 44.88 267 LYS A CA 1
ATOM 2042 C C . LYS A 1 267 ? 29.178 5.076 -6.064 1.00 44.88 267 LYS A C 1
ATOM 2044 O O . LYS A 1 267 ? 28.509 5.921 -5.478 1.00 44.88 267 LYS A O 1
ATOM 2049 N N . ASN A 1 268 ? 29.375 5.123 -7.380 1.00 52.00 268 ASN A N 1
ATOM 2050 C CA . ASN A 1 268 ? 28.801 6.161 -8.233 1.00 52.00 268 ASN A CA 1
ATOM 2051 C C . ASN A 1 268 ? 27.472 5.689 -8.850 1.00 52.00 268 ASN A C 1
ATOM 2053 O O . ASN A 1 268 ? 27.387 4.585 -9.382 1.00 52.00 268 ASN A O 1
ATOM 2057 N N . SER A 1 269 ? 26.440 6.536 -8.843 1.00 44.53 269 SER A N 1
ATOM 2058 C CA . SER A 1 269 ? 25.143 6.242 -9.473 1.00 44.53 269 SER A CA 1
ATOM 2059 C C . SER A 1 269 ? 25.250 6.012 -10.987 1.00 44.53 269 SER A C 1
ATOM 2061 O O . SER A 1 269 ? 24.434 5.287 -11.556 1.00 44.53 269 SER A O 1
ATOM 2063 N N . LEU A 1 270 ? 26.297 6.545 -11.629 1.00 49.56 270 LEU A N 1
ATOM 2064 C CA . LEU A 1 270 ? 26.624 6.286 -13.037 1.00 49.56 270 LEU A CA 1
ATOM 2065 C C . LEU A 1 270 ? 26.968 4.812 -13.334 1.00 49.56 270 LEU A C 1
ATOM 2067 O O . LEU A 1 270 ? 26.908 4.403 -14.492 1.00 49.56 270 LEU A O 1
ATOM 2071 N N . SER A 1 271 ? 27.299 3.999 -12.322 1.00 62.53 271 SER A N 1
ATOM 2072 C CA . SER A 1 271 ? 27.603 2.575 -12.509 1.00 62.53 271 SER A CA 1
ATOM 2073 C C . SER A 1 271 ? 26.393 1.758 -12.978 1.00 62.53 271 SER A C 1
ATOM 2075 O O . SER A 1 271 ? 26.578 0.811 -13.735 1.00 62.53 271 SER A O 1
ATOM 2077 N N . ALA A 1 272 ? 25.161 2.134 -12.614 1.00 71.50 272 ALA A N 1
ATOM 2078 C CA . ALA A 1 272 ? 23.935 1.380 -12.916 1.00 71.50 272 ALA A CA 1
ATOM 2079 C C . ALA A 1 272 ? 23.402 1.596 -14.356 1.00 71.50 272 ALA A C 1
ATOM 2081 O O . ALA A 1 272 ? 22.213 1.824 -14.588 1.00 71.50 272 ALA A O 1
ATOM 2082 N N . TRP A 1 273 ? 24.282 1.566 -15.359 1.00 83.69 273 TRP A N 1
ATOM 2083 C CA . TRP A 1 273 ? 23.937 1.920 -16.740 1.00 83.69 273 TRP A CA 1
ATOM 2084 C C . TRP A 1 273 ? 22.961 0.939 -17.419 1.00 83.69 273 TRP A C 1
ATOM 2086 O O . TRP A 1 273 ? 22.200 1.349 -18.298 1.00 83.69 273 TRP A O 1
ATOM 2096 N N . ALA A 1 274 ? 22.916 -0.335 -17.015 1.00 86.94 274 ALA A N 1
ATOM 2097 C CA . ALA A 1 274 ? 22.059 -1.328 -17.663 1.00 86.94 274 ALA A CA 1
ATOM 2098 C C . ALA A 1 274 ? 20.576 -1.188 -17.272 1.00 86.94 274 ALA A C 1
ATOM 2100 O O . ALA A 1 274 ? 19.704 -1.372 -18.121 1.00 86.94 274 ALA A O 1
ATOM 2101 N N . THR A 1 275 ? 20.256 -0.784 -16.036 1.00 84.75 275 THR A N 1
ATOM 2102 C CA . THR A 1 275 ? 18.860 -0.489 -15.642 1.00 84.75 275 THR A CA 1
ATOM 2103 C C . THR A 1 275 ? 18.322 0.738 -16.381 1.00 84.75 275 THR A C 1
ATOM 2105 O O . THR A 1 275 ? 17.161 0.750 -16.786 1.00 84.75 275 THR A O 1
ATOM 2108 N N . SER A 1 276 ? 19.185 1.715 -16.680 1.00 83.56 276 SER A N 1
ATOM 2109 C CA . SER A 1 276 ? 18.868 2.883 -17.515 1.00 83.56 276 SER A CA 1
ATOM 2110 C C . SER A 1 276 ? 18.418 2.504 -18.941 1.00 83.56 276 SER A C 1
ATOM 2112 O O . SER A 1 276 ? 17.568 3.191 -19.518 1.00 83.56 276 SER A O 1
ATOM 2114 N N . LEU A 1 277 ? 18.929 1.395 -19.501 1.00 87.50 277 LEU A N 1
ATOM 2115 C CA . LEU A 1 277 ? 18.473 0.819 -20.778 1.00 87.50 277 LEU A CA 1
ATOM 2116 C C . LEU A 1 277 ? 17.115 0.109 -20.640 1.00 87.50 277 LEU A C 1
ATOM 2118 O O . LEU A 1 277 ? 16.253 0.262 -21.509 1.00 87.50 277 LEU A O 1
ATOM 2122 N N . LEU A 1 278 ? 16.904 -0.642 -19.552 1.00 88.38 278 LEU A N 1
ATOM 2123 C CA . LEU A 1 278 ? 15.638 -1.336 -19.273 1.00 88.38 278 LEU A CA 1
ATOM 2124 C C . LEU A 1 278 ? 14.478 -0.341 -19.101 1.00 88.38 278 LEU A C 1
ATOM 2126 O O . LEU A 1 278 ? 13.441 -0.511 -19.741 1.00 88.38 278 LEU A O 1
ATOM 2130 N N . ASP A 1 279 ? 14.688 0.747 -18.354 1.00 82.56 279 ASP A N 1
ATOM 2131 C CA . ASP A 1 279 ? 13.729 1.857 -18.199 1.00 82.56 279 ASP A CA 1
ATOM 2132 C C . ASP A 1 279 ? 13.372 2.524 -19.541 1.00 82.56 279 ASP A C 1
ATOM 2134 O O . ASP A 1 279 ? 12.255 3.002 -19.738 1.00 82.56 279 ASP A O 1
ATOM 2138 N N . ARG A 1 280 ? 14.306 2.525 -20.503 1.00 83.62 280 ARG A N 1
ATOM 2139 C CA . ARG A 1 280 ? 14.097 3.022 -21.875 1.00 83.62 280 ARG A CA 1
ATOM 2140 C C . ARG A 1 280 ? 13.405 2.007 -22.792 1.00 83.62 280 ARG A C 1
ATOM 2142 O O . ARG A 1 280 ? 13.171 2.315 -23.963 1.00 83.62 280 ARG A O 1
ATOM 2149 N N . GLY A 1 281 ? 13.041 0.829 -22.283 1.00 86.94 281 GLY A N 1
ATOM 2150 C CA . GLY A 1 281 ? 12.328 -0.219 -23.014 1.00 86.94 281 GLY A CA 1
ATOM 2151 C C . GLY A 1 281 ? 13.232 -1.205 -23.759 1.00 86.94 281 GLY A C 1
ATOM 2152 O O . GLY A 1 281 ? 12.828 -1.709 -24.811 1.00 86.94 281 GLY A O 1
ATOM 2153 N N . ALA A 1 282 ? 14.445 -1.467 -23.259 1.00 91.44 282 ALA A N 1
ATOM 2154 C CA . ALA A 1 282 ? 15.275 -2.555 -23.770 1.00 91.44 282 ALA A CA 1
ATOM 2155 C C . ALA A 1 282 ? 14.648 -3.925 -23.440 1.00 91.44 282 ALA A C 1
ATOM 2157 O O . ALA A 1 282 ? 14.319 -4.217 -22.286 1.00 91.44 282 ALA A O 1
ATOM 2158 N N . VAL A 1 283 ? 14.511 -4.778 -24.459 1.00 93.25 283 VAL A N 1
ATOM 2159 C CA . VAL A 1 283 ? 14.013 -6.163 -24.329 1.00 93.25 283 VAL A CA 1
ATOM 2160 C C . VAL A 1 283 ? 15.133 -7.205 -24.287 1.00 93.25 283 VAL A C 1
ATOM 2162 O O . VAL A 1 283 ? 14.911 -8.341 -23.871 1.00 93.25 283 VAL A O 1
ATOM 2165 N N . MET A 1 284 ? 16.344 -6.816 -24.692 1.00 95.31 284 MET A N 1
ATOM 2166 C CA . MET A 1 284 ? 17.553 -7.635 -24.625 1.00 95.31 284 MET A CA 1
ATOM 2167 C C . MET A 1 284 ? 18.785 -6.737 -24.454 1.00 95.31 284 MET A C 1
ATOM 2169 O O . MET A 1 284 ? 18.853 -5.674 -25.080 1.00 95.31 284 MET A O 1
ATOM 2173 N N . VAL A 1 285 ? 19.747 -7.171 -23.632 1.00 96.50 285 VAL A N 1
ATOM 2174 C CA . VAL A 1 285 ? 21.112 -6.618 -23.557 1.00 96.50 285 VAL A CA 1
ATOM 2175 C C . VAL A 1 285 ? 22.119 -7.774 -23.601 1.00 96.50 285 VAL A C 1
ATOM 2177 O O . VAL A 1 285 ? 22.081 -8.670 -22.762 1.00 96.50 285 VAL A O 1
ATOM 2180 N N . SER A 1 286 ? 23.020 -7.750 -24.582 1.00 96.81 286 SER A N 1
ATOM 2181 C CA . SER A 1 286 ? 24.025 -8.781 -24.865 1.00 96.81 286 SER A CA 1
ATOM 2182 C C . SER A 1 286 ? 25.420 -8.180 -24.727 1.00 96.81 286 SER A C 1
ATOM 2184 O O . SER A 1 286 ? 25.768 -7.259 -25.469 1.00 96.81 286 SER A O 1
ATOM 2186 N N . ILE A 1 287 ? 26.234 -8.725 -23.823 1.00 96.00 287 ILE A N 1
ATOM 2187 C CA . ILE A 1 287 ? 27.623 -8.314 -23.591 1.00 96.00 287 ILE A CA 1
ATOM 2188 C C . ILE A 1 287 ? 28.557 -9.475 -23.914 1.00 96.00 287 ILE A C 1
ATOM 2190 O O . ILE A 1 287 ? 28.433 -10.557 -23.338 1.00 96.00 287 ILE A O 1
ATOM 2194 N N . ARG A 1 288 ? 29.495 -9.264 -24.842 1.00 95.12 288 ARG A N 1
ATOM 2195 C CA . ARG A 1 288 ? 30.360 -10.325 -25.381 1.00 95.12 288 ARG A CA 1
ATOM 2196 C C . ARG A 1 288 ? 31.795 -9.852 -25.541 1.00 95.12 288 ARG A C 1
ATOM 2198 O O . ARG A 1 288 ? 32.041 -8.849 -26.203 1.00 95.12 288 ARG A O 1
ATOM 2205 N N . GLY A 1 289 ? 32.743 -10.604 -24.995 1.00 93.38 289 GLY A N 1
ATOM 2206 C CA . GLY A 1 289 ? 34.167 -10.270 -25.031 1.00 93.38 289 GLY A CA 1
ATOM 2207 C C . GLY A 1 289 ? 35.036 -11.447 -24.595 1.00 93.38 289 GLY A C 1
ATOM 2208 O O . GLY A 1 289 ? 34.622 -12.606 -24.680 1.00 93.38 289 GLY A O 1
ATOM 2209 N N . LYS A 1 290 ? 36.246 -11.151 -24.119 1.00 92.25 290 LYS A N 1
ATOM 2210 C CA . LYS A 1 290 ? 37.187 -12.124 -23.544 1.00 92.25 290 LYS A CA 1
ATOM 2211 C C . LYS A 1 290 ? 37.707 -11.616 -22.200 1.00 92.25 290 LYS A C 1
ATOM 2213 O O . LYS A 1 290 ? 37.926 -10.416 -22.054 1.00 92.25 290 LYS A O 1
ATOM 2218 N N . VAL A 1 291 ? 37.929 -12.509 -21.241 1.00 90.75 291 VAL A N 1
ATOM 2219 C CA . VAL A 1 291 ? 38.451 -12.140 -19.913 1.00 90.75 291 VAL A CA 1
ATOM 2220 C C . VAL A 1 291 ? 39.982 -12.101 -19.943 1.00 90.75 291 VAL A C 1
ATOM 2222 O O . VAL A 1 291 ? 40.616 -13.064 -20.372 1.00 90.75 291 VAL A O 1
ATOM 2225 N N . GLU A 1 292 ? 40.591 -10.993 -19.516 1.00 86.94 292 GLU A N 1
ATOM 2226 C CA . GLU A 1 292 ? 42.046 -10.873 -19.386 1.00 86.94 292 GLU A CA 1
ATOM 2227 C C . GLU A 1 292 ? 42.538 -11.348 -18.005 1.00 86.94 292 GLU A C 1
ATOM 2229 O O . GLU A 1 292 ? 41.982 -10.930 -16.988 1.00 86.94 292 GLU A O 1
ATOM 2234 N N . PRO A 1 293 ? 43.617 -12.155 -17.934 1.00 81.94 293 PRO A N 1
ATOM 2235 C CA . PRO A 1 293 ? 44.228 -12.536 -16.665 1.00 81.94 293 PRO A CA 1
ATOM 2236 C C . PRO A 1 293 ? 44.719 -11.328 -15.862 1.00 81.94 293 PRO A C 1
ATOM 2238 O O . PRO A 1 293 ? 45.525 -10.524 -16.345 1.00 81.94 293 PRO A O 1
ATOM 2241 N N . SER A 1 294 ? 44.328 -11.255 -14.590 1.00 73.50 294 SER A N 1
ATOM 2242 C CA . SER A 1 294 ? 44.646 -10.152 -13.672 1.00 73.50 294 SER A CA 1
ATOM 2243 C C . SER A 1 294 ? 46.140 -9.759 -13.605 1.00 73.50 294 SER A C 1
ATOM 2245 O O . SER A 1 294 ? 46.428 -8.563 -13.488 1.00 73.50 294 SER A O 1
ATOM 2247 N N . PRO A 1 295 ? 47.130 -10.675 -13.725 1.00 73.38 295 PRO A N 1
ATOM 2248 C CA . PRO A 1 295 ? 48.547 -10.298 -13.811 1.00 73.38 295 PRO A CA 1
ATOM 2249 C C . PRO A 1 295 ? 48.918 -9.496 -15.070 1.00 73.38 295 PRO A C 1
ATOM 2251 O O . PRO A 1 295 ? 49.829 -8.666 -15.017 1.00 73.38 295 PRO A O 1
ATOM 2254 N N . ILE A 1 296 ? 48.228 -9.717 -16.197 1.00 75.00 296 ILE A N 1
ATOM 2255 C CA . ILE A 1 296 ? 48.426 -8.956 -17.439 1.00 75.00 296 ILE A CA 1
ATOM 2256 C C . ILE A 1 296 ? 47.745 -7.592 -17.319 1.00 75.00 296 ILE A C 1
ATOM 2258 O O . ILE A 1 296 ? 48.408 -6.581 -17.557 1.00 75.00 296 ILE A O 1
ATOM 2262 N N . THR A 1 297 ? 46.499 -7.545 -16.838 1.00 71.75 297 THR A N 1
ATOM 2263 C CA . THR A 1 297 ? 45.772 -6.292 -16.566 1.00 71.75 297 THR A CA 1
ATOM 2264 C C . THR A 1 297 ? 46.578 -5.361 -15.655 1.00 71.75 297 THR A C 1
ATOM 2266 O O . THR A 1 297 ? 46.882 -4.231 -16.034 1.00 71.75 297 THR A O 1
ATOM 2269 N N . ARG A 1 298 ? 47.071 -5.853 -14.506 1.00 70.69 298 ARG A N 1
ATOM 2270 C CA . ARG A 1 298 ? 47.927 -5.072 -13.585 1.00 70.69 298 ARG A CA 1
ATOM 2271 C C . ARG A 1 298 ? 49.190 -4.512 -14.251 1.00 70.69 298 ARG A C 1
ATOM 2273 O O . ARG A 1 298 ? 49.681 -3.466 -13.825 1.00 70.69 298 ARG A O 1
ATOM 2280 N N . LYS A 1 299 ? 49.736 -5.203 -15.257 1.00 71.56 299 LYS A N 1
ATOM 2281 C CA . LYS A 1 299 ? 50.940 -4.798 -15.996 1.00 71.56 299 LYS A CA 1
ATOM 2282 C C . LYS A 1 299 ? 50.635 -3.772 -17.087 1.00 71.56 299 LYS A C 1
ATOM 2284 O O . LYS A 1 299 ? 51.435 -2.861 -17.280 1.00 71.56 299 LYS A O 1
ATOM 2289 N N . GLU A 1 300 ? 49.511 -3.898 -17.786 1.00 69.50 300 GLU A N 1
ATOM 2290 C CA . GLU A 1 300 ? 49.129 -2.943 -18.830 1.00 69.50 300 GLU A CA 1
ATOM 2291 C C . GLU A 1 300 ? 48.609 -1.627 -18.233 1.00 69.50 300 GLU A C 1
ATOM 2293 O O . GLU A 1 300 ? 49.016 -0.565 -18.695 1.00 69.50 300 GLU A O 1
ATOM 2298 N N . LEU A 1 301 ? 47.862 -1.675 -17.124 1.00 66.44 301 LEU A N 1
ATOM 2299 C CA . LEU A 1 301 ? 47.467 -0.486 -16.356 1.00 66.44 301 LEU A CA 1
ATOM 2300 C C . LEU A 1 301 ? 48.690 0.311 -15.848 1.00 66.44 301 LEU A C 1
ATOM 2302 O O . LEU A 1 301 ? 48.726 1.537 -15.964 1.00 66.44 301 LEU A O 1
ATOM 2306 N N . ARG A 1 302 ? 49.757 -0.368 -15.387 1.00 67.88 302 ARG A N 1
ATOM 2307 C CA . ARG A 1 302 ? 51.038 0.285 -15.034 1.00 67.88 302 ARG A CA 1
ATOM 2308 C C . ARG A 1 302 ? 51.665 0.999 -16.234 1.00 67.88 302 ARG A C 1
ATOM 2310 O O . ARG A 1 302 ? 52.102 2.136 -16.104 1.00 67.88 302 ARG A O 1
ATOM 2317 N N . ARG A 1 303 ? 51.651 0.373 -17.413 1.00 70.31 303 ARG A N 1
ATOM 2318 C CA . ARG A 1 303 ? 52.167 0.962 -18.664 1.00 70.31 303 ARG A CA 1
ATOM 2319 C C . ARG A 1 303 ? 51.321 2.122 -19.181 1.00 70.31 303 ARG A C 1
ATOM 2321 O O . ARG A 1 303 ? 51.866 3.024 -19.811 1.00 70.31 303 ARG A O 1
ATOM 2328 N N . GLN A 1 304 ? 50.009 2.095 -18.949 1.00 66.00 304 GLN A N 1
ATOM 2329 C CA . GLN A 1 304 ? 49.120 3.221 -19.228 1.00 66.00 304 GLN A CA 1
ATOM 2330 C C . GLN A 1 304 ? 49.445 4.387 -18.293 1.00 66.00 304 GLN A C 1
ATOM 2332 O O . GLN A 1 304 ? 49.708 5.474 -18.794 1.00 66.00 304 GLN A O 1
ATOM 2337 N N . ARG A 1 305 ? 49.580 4.163 -16.976 1.00 66.50 305 ARG A N 1
ATOM 2338 C CA . ARG A 1 305 ? 50.070 5.180 -16.023 1.00 66.50 305 ARG A CA 1
ATOM 2339 C C . ARG A 1 305 ? 51.426 5.763 -16.444 1.00 66.50 305 ARG A C 1
ATOM 2341 O O . ARG A 1 305 ? 51.580 6.978 -16.512 1.00 66.50 305 ARG A O 1
ATOM 2348 N N . GLU A 1 306 ? 52.398 4.911 -16.772 1.00 67.12 306 GLU A N 1
ATOM 2349 C CA . GLU A 1 306 ? 53.712 5.321 -17.291 1.00 67.12 306 GLU A CA 1
ATOM 2350 C C . GLU A 1 306 ? 53.622 6.096 -18.613 1.00 67.12 306 GLU A C 1
ATOM 2352 O O . GLU A 1 306 ? 54.573 6.789 -18.970 1.00 67.12 306 GLU A O 1
ATOM 2357 N N . ARG A 1 307 ? 52.539 5.950 -19.388 1.00 69.31 307 ARG A N 1
ATOM 2358 C CA . ARG A 1 307 ? 52.295 6.728 -20.607 1.00 69.31 307 ARG A CA 1
ATOM 2359 C C . ARG A 1 307 ? 51.653 8.070 -20.270 1.00 69.31 307 ARG A C 1
ATOM 2361 O O . ARG A 1 307 ? 52.288 9.072 -20.553 1.00 69.31 307 ARG A O 1
ATOM 2368 N N . TYR A 1 308 ? 50.526 8.091 -19.557 1.00 67.06 308 TYR A N 1
ATOM 2369 C CA . TYR A 1 308 ? 49.860 9.325 -19.122 1.00 67.06 308 TYR A CA 1
ATOM 2370 C C . TYR A 1 308 ? 50.819 10.281 -18.400 1.00 67.06 308 TYR A C 1
ATOM 2372 O O . TYR A 1 308 ? 50.870 11.455 -18.739 1.00 67.06 308 TYR A O 1
ATOM 2380 N N . LEU A 1 309 ? 51.666 9.786 -17.486 1.00 66.25 309 LEU A N 1
ATOM 2381 C CA . LEU A 1 309 ? 52.689 10.619 -16.838 1.00 66.25 309 LEU A CA 1
ATOM 2382 C C . LEU A 1 309 ? 53.678 11.242 -17.841 1.00 66.25 309 LEU A C 1
ATOM 2384 O O . LEU A 1 309 ? 54.041 12.407 -17.696 1.00 66.25 309 LEU A O 1
ATOM 2388 N N . ARG A 1 310 ? 54.106 10.501 -18.872 1.00 73.50 310 ARG A N 1
ATOM 2389 C CA . ARG A 1 310 ? 54.963 11.045 -19.939 1.00 73.50 310 ARG A CA 1
ATOM 2390 C C . ARG A 1 310 ? 54.210 12.026 -20.826 1.00 73.50 310 ARG A C 1
ATOM 2392 O O . ARG A 1 310 ? 54.762 13.077 -21.112 1.00 73.50 310 ARG A O 1
ATOM 2399 N N . ASP A 1 311 ? 52.978 11.718 -21.209 1.00 71.00 311 ASP A N 1
ATOM 2400 C CA . ASP A 1 311 ? 52.158 12.568 -22.073 1.00 71.00 311 ASP A CA 1
ATOM 2401 C C . ASP A 1 311 ? 51.869 13.916 -21.377 1.00 71.00 311 ASP A C 1
ATOM 2403 O O . ASP A 1 311 ? 52.033 14.970 -21.992 1.00 71.00 311 ASP A O 1
ATOM 2407 N N . ILE A 1 312 ? 51.597 13.903 -20.062 1.00 66.56 312 ILE A N 1
ATOM 2408 C CA . ILE A 1 312 ? 51.511 15.103 -19.210 1.00 66.56 312 ILE A CA 1
ATOM 2409 C C . ILE A 1 312 ? 52.842 15.865 -19.194 1.00 66.56 312 ILE A C 1
ATOM 2411 O O . ILE A 1 312 ? 52.864 17.069 -19.447 1.00 66.56 312 ILE A O 1
ATOM 2415 N N . HIS A 1 313 ? 53.964 15.189 -18.918 1.00 71.25 313 HIS A N 1
ATOM 2416 C CA . HIS A 1 313 ? 55.281 15.835 -18.904 1.00 71.25 313 HIS A CA 1
ATOM 2417 C C . HIS A 1 313 ? 55.665 16.432 -20.269 1.00 71.25 313 HIS A C 1
ATOM 2419 O O . HIS A 1 313 ? 56.260 17.508 -20.304 1.00 71.25 313 HIS A O 1
ATOM 2425 N N . THR A 1 314 ? 55.305 15.784 -21.378 1.00 74.56 314 THR A N 1
ATOM 2426 C CA . THR A 1 314 ? 55.541 16.273 -22.741 1.00 74.56 314 THR A CA 1
ATOM 2427 C C . THR A 1 314 ? 54.654 17.472 -23.059 1.00 74.56 314 THR A C 1
ATOM 2429 O O . THR A 1 314 ? 55.191 18.519 -23.406 1.00 74.56 314 THR A O 1
ATOM 2432 N N . ALA A 1 315 ? 53.336 17.393 -22.859 1.00 66.31 315 ALA A N 1
ATOM 2433 C CA . ALA A 1 315 ? 52.436 18.521 -23.115 1.00 66.31 315 ALA A CA 1
ATOM 2434 C C . ALA A 1 315 ? 52.758 19.743 -22.229 1.00 66.31 315 ALA A C 1
ATOM 2436 O O . ALA A 1 315 ? 52.683 20.882 -22.697 1.00 66.31 315 ALA A O 1
ATOM 2437 N N . ARG A 1 316 ? 53.218 19.518 -20.988 1.00 66.25 316 ARG A N 1
ATOM 2438 C CA . ARG A 1 316 ? 53.739 20.563 -20.091 1.00 66.25 316 ARG A CA 1
ATOM 2439 C C . ARG A 1 316 ? 55.072 21.154 -20.567 1.00 66.25 316 ARG A C 1
ATOM 2441 O O . ARG A 1 316 ? 55.272 22.356 -20.434 1.00 66.25 316 ARG A O 1
ATOM 2448 N N . ALA A 1 317 ? 55.972 20.347 -21.133 1.00 71.38 317 ALA A N 1
ATOM 2449 C CA . ALA A 1 317 ? 57.231 20.823 -21.718 1.00 71.38 317 ALA A CA 1
ATOM 2450 C C . ALA A 1 317 ? 57.036 21.556 -23.061 1.00 71.38 317 ALA A C 1
ATOM 2452 O O . ALA A 1 317 ? 57.828 22.430 -23.403 1.00 71.38 317 ALA A O 1
ATOM 2453 N N . GLU A 1 318 ? 55.981 21.225 -23.808 1.00 79.19 318 GLU A N 1
ATOM 2454 C CA . GLU A 1 318 ? 55.605 21.882 -25.067 1.00 79.19 318 GLU A CA 1
ATOM 2455 C C . GLU A 1 318 ? 54.688 23.106 -24.879 1.00 79.19 318 GLU A C 1
ATOM 2457 O O . GLU A 1 318 ? 54.388 23.787 -25.860 1.00 79.19 318 GLU A O 1
ATOM 2462 N N . GLY A 1 319 ? 54.226 23.389 -23.653 1.00 67.31 319 GLY A N 1
ATOM 2463 C CA . GLY A 1 319 ? 53.318 24.505 -23.357 1.00 67.31 319 GLY A CA 1
ATOM 2464 C C . GLY A 1 319 ? 51.913 24.351 -23.957 1.00 67.31 319 GLY A C 1
ATOM 2465 O O . GLY A 1 319 ? 51.292 25.348 -24.313 1.00 67.31 319 GLY A O 1
ATOM 2466 N N . ARG A 1 320 ? 51.427 23.111 -24.118 1.00 69.94 320 ARG A N 1
ATOM 2467 C CA . ARG A 1 320 ? 50.164 22.767 -24.809 1.00 69.94 320 ARG A CA 1
ATOM 2468 C C . ARG A 1 320 ? 49.015 22.357 -23.879 1.00 69.94 320 ARG A C 1
ATOM 2470 O O . ARG A 1 320 ? 48.068 21.732 -24.341 1.00 69.94 320 ARG A O 1
ATOM 2477 N N . MET A 1 321 ? 49.111 22.659 -22.589 1.00 62.03 321 MET A N 1
ATOM 2478 C CA . MET A 1 321 ? 48.137 22.264 -21.567 1.00 62.03 321 MET A CA 1
ATOM 2479 C C . MET A 1 321 ? 47.668 23.505 -20.806 1.00 62.03 321 MET A C 1
ATOM 2481 O O . MET A 1 321 ? 48.509 24.301 -20.387 1.00 62.03 321 MET A O 1
ATOM 2485 N N . ASP A 1 322 ? 46.355 23.662 -20.641 1.00 71.56 322 ASP A N 1
ATOM 2486 C CA . ASP A 1 322 ? 45.770 24.654 -19.733 1.00 71.56 322 ASP A CA 1
ATOM 2487 C C . ASP A 1 322 ? 45.538 24.067 -18.327 1.00 71.56 322 ASP A C 1
ATOM 2489 O O . ASP A 1 322 ? 45.628 22.854 -18.119 1.00 71.56 322 ASP A O 1
ATOM 2493 N N . ASP A 1 323 ? 45.270 24.931 -17.346 1.00 64.12 323 ASP A N 1
ATOM 2494 C CA . ASP A 1 323 ? 45.146 24.518 -15.945 1.00 64.12 323 ASP A CA 1
ATOM 2495 C C . ASP A 1 323 ? 43.942 23.588 -15.686 1.00 64.12 323 ASP A C 1
ATOM 2497 O O . ASP A 1 323 ? 44.045 22.703 -14.838 1.00 64.12 323 ASP A O 1
ATOM 2501 N N . GLN A 1 324 ? 42.843 23.703 -16.447 1.00 62.44 324 GLN A N 1
ATOM 2502 C CA . GLN A 1 324 ? 41.683 22.809 -16.318 1.00 62.44 324 GLN A CA 1
ATOM 2503 C C . GLN A 1 324 ? 42.001 21.420 -16.892 1.00 62.44 324 GLN A C 1
ATOM 2505 O O . GLN A 1 324 ? 41.743 20.408 -16.242 1.00 62.44 324 GLN A O 1
ATOM 2510 N N . GLN A 1 325 ? 42.636 21.354 -18.067 1.00 61.41 325 GLN A N 1
ATOM 2511 C CA . GLN A 1 325 ? 43.128 20.092 -18.639 1.00 61.41 325 GLN A CA 1
ATOM 2512 C C . GLN A 1 325 ? 44.153 19.409 -17.720 1.00 61.41 325 GLN A C 1
ATOM 2514 O O . GLN A 1 325 ? 44.216 18.179 -17.655 1.00 61.41 325 GLN A O 1
ATOM 2519 N N . GLN A 1 326 ? 44.954 20.197 -16.997 1.00 61.19 326 GLN A N 1
ATOM 2520 C CA . GLN A 1 326 ? 45.874 19.690 -15.984 1.00 61.19 326 GLN A CA 1
ATOM 2521 C C . GLN A 1 326 ? 45.119 19.104 -14.778 1.00 61.19 326 GLN A C 1
ATOM 2523 O O . GLN A 1 326 ? 45.467 18.008 -14.342 1.00 61.19 326 GLN A O 1
ATOM 2528 N N . GLU A 1 327 ? 44.082 19.773 -14.262 1.00 62.47 327 GLU A N 1
ATOM 2529 C CA . GLU A 1 327 ? 43.247 19.257 -13.163 1.00 62.47 327 GLU A CA 1
ATOM 2530 C C . GLU A 1 327 ? 42.486 17.977 -13.550 1.00 62.47 327 GLU A C 1
ATOM 2532 O O . GLU A 1 327 ? 42.570 16.982 -12.830 1.00 62.47 327 GLU A O 1
ATOM 2537 N N . GLU A 1 328 ? 41.815 17.944 -14.706 1.00 62.00 328 GLU A N 1
ATOM 2538 C CA . GLU A 1 328 ? 41.083 16.764 -15.200 1.00 62.00 328 GLU A CA 1
ATOM 2539 C C . GLU A 1 328 ? 42.001 15.536 -15.351 1.00 62.00 328 GLU A C 1
ATOM 2541 O O . GLU A 1 328 ? 41.659 14.409 -14.963 1.00 62.00 328 GLU A O 1
ATOM 2546 N N . MET A 1 329 ? 43.207 15.748 -15.880 1.00 60.72 329 MET A N 1
ATOM 2547 C CA . MET A 1 329 ? 44.164 14.676 -16.141 1.00 60.72 329 MET A CA 1
ATOM 2548 C C . MET A 1 329 ? 44.954 14.253 -14.887 1.00 60.72 329 MET A C 1
ATOM 2550 O O . MET A 1 329 ? 45.358 13.091 -14.795 1.00 60.72 329 MET A O 1
ATOM 2554 N N . LEU A 1 330 ? 45.102 15.130 -13.885 1.00 62.94 330 LEU A N 1
ATOM 2555 C CA . LEU A 1 330 ? 45.563 14.765 -12.538 1.00 62.94 330 LEU A CA 1
ATOM 2556 C C . LEU A 1 330 ? 44.498 13.968 -11.772 1.00 62.94 330 LEU A C 1
ATOM 2558 O O . LEU A 1 330 ? 44.815 12.898 -11.256 1.00 62.94 330 LEU A O 1
ATOM 2562 N N . ALA A 1 331 ? 43.238 14.411 -11.767 1.00 62.75 331 ALA A N 1
ATOM 2563 C CA . ALA A 1 331 ? 42.129 13.707 -11.116 1.00 62.75 331 ALA A CA 1
ATOM 2564 C C . ALA A 1 331 ? 41.916 12.294 -11.697 1.00 62.75 331 ALA A C 1
ATOM 2566 O O . ALA A 1 331 ? 41.666 11.334 -10.965 1.00 62.75 331 ALA A O 1
ATOM 2567 N N . THR A 1 332 ? 42.105 12.135 -13.011 1.00 59.56 332 THR A N 1
ATOM 2568 C CA . THR A 1 332 ? 42.127 10.823 -13.682 1.00 59.56 332 THR A CA 1
ATOM 2569 C C . THR A 1 332 ? 43.257 9.926 -13.151 1.00 59.56 332 THR A C 1
ATOM 2571 O O . THR A 1 332 ? 43.067 8.723 -12.956 1.00 59.56 332 THR A O 1
ATOM 2574 N N . LEU A 1 333 ? 44.430 10.499 -12.871 1.00 58.41 333 LEU A N 1
ATOM 2575 C CA . LEU A 1 333 ? 45.590 9.785 -12.331 1.00 58.41 333 LEU A CA 1
ATOM 2576 C C . LEU A 1 333 ? 45.386 9.383 -10.862 1.00 58.41 333 LEU A C 1
ATOM 2578 O O . LEU A 1 333 ? 45.660 8.236 -10.506 1.00 58.41 333 LEU A O 1
ATOM 2582 N N . GLU A 1 334 ? 44.830 10.275 -10.038 1.00 58.72 334 GLU A N 1
ATOM 2583 C CA . GLU A 1 334 ? 44.441 9.982 -8.652 1.00 58.72 334 GLU A CA 1
ATOM 2584 C C . GLU A 1 334 ? 43.342 8.911 -8.576 1.00 58.72 334 GLU A C 1
ATOM 2586 O O . GLU A 1 334 ? 43.434 7.998 -7.755 1.00 58.72 334 GLU A O 1
ATOM 2591 N N . SER A 1 335 ? 42.354 8.939 -9.481 1.00 57.34 335 SER A N 1
ATOM 2592 C CA . SER A 1 335 ? 41.345 7.875 -9.600 1.00 57.34 335 SER A CA 1
ATOM 2593 C C . SER A 1 335 ? 41.983 6.510 -9.878 1.00 57.34 335 SER A C 1
ATOM 2595 O O . SER A 1 335 ? 41.558 5.508 -9.301 1.00 57.34 335 SER A O 1
ATOM 2597 N N . VAL A 1 336 ? 43.009 6.452 -10.733 1.00 55.69 336 VAL A N 1
ATOM 2598 C CA . VAL A 1 336 ? 43.756 5.213 -11.000 1.00 55.69 336 VAL A CA 1
ATOM 2599 C C . VAL A 1 336 ? 44.567 4.779 -9.770 1.00 55.69 336 VAL A C 1
ATOM 2601 O O . VAL A 1 336 ? 44.574 3.592 -9.440 1.00 55.69 336 VAL A O 1
ATOM 2604 N N . GLU A 1 337 ? 45.214 5.697 -9.045 1.00 52.91 337 GLU A N 1
ATOM 2605 C CA . GLU A 1 337 ? 45.941 5.356 -7.809 1.00 52.91 337 GLU A CA 1
ATOM 2606 C C . GLU A 1 337 ? 45.015 4.869 -6.680 1.00 52.91 337 GLU A C 1
ATOM 2608 O O . GLU A 1 337 ? 45.359 3.911 -5.982 1.00 52.91 337 GLU A O 1
ATOM 2613 N N . GLY A 1 338 ? 43.823 5.456 -6.544 1.00 55.44 338 GLY A N 1
ATOM 2614 C CA . GLY A 1 338 ? 42.794 5.024 -5.593 1.00 55.44 338 GLY A CA 1
ATOM 2615 C C . GLY A 1 338 ? 42.294 3.599 -5.851 1.00 55.44 338 GLY A C 1
ATOM 2616 O O . GLY A 1 338 ? 42.072 2.837 -4.909 1.00 55.44 338 GLY A O 1
ATOM 2617 N N . ALA A 1 339 ? 42.198 3.185 -7.119 1.00 51.69 339 ALA A N 1
ATOM 2618 C CA . ALA A 1 339 ? 41.913 1.793 -7.461 1.00 51.69 339 ALA A CA 1
ATOM 2619 C C . ALA A 1 339 ? 43.061 0.854 -7.031 1.00 51.69 339 ALA A C 1
ATOM 2621 O O . ALA A 1 339 ? 42.812 -0.213 -6.465 1.00 51.69 339 ALA A O 1
ATOM 2622 N N . TYR A 1 340 ? 44.321 1.257 -7.236 1.00 50.44 340 TYR A N 1
ATOM 2623 C CA . TYR A 1 340 ? 45.497 0.455 -6.871 1.00 50.44 340 TYR A CA 1
ATOM 2624 C C . TYR A 1 340 ? 45.682 0.262 -5.359 1.00 50.44 340 TYR A C 1
ATOM 2626 O O . TYR A 1 340 ? 46.063 -0.833 -4.938 1.00 50.44 340 TYR A O 1
ATOM 2634 N N . SER A 1 341 ? 45.432 1.290 -4.543 1.00 45.62 341 SER A N 1
ATOM 2635 C CA . SER A 1 341 ? 45.632 1.226 -3.086 1.00 45.62 341 SER A CA 1
ATOM 2636 C C . SER A 1 341 ? 44.645 0.289 -2.373 1.00 45.62 341 SER A C 1
ATOM 2638 O O . SER A 1 341 ? 44.952 -0.217 -1.296 1.00 45.62 341 SER A O 1
ATOM 2640 N N . SER A 1 342 ? 43.505 -0.021 -3.003 1.00 51.28 342 SER A N 1
ATOM 2641 C CA . SER A 1 342 ? 42.477 -0.938 -2.484 1.00 51.28 342 SER A CA 1
ATOM 2642 C C . SER A 1 342 ? 42.851 -2.433 -2.510 1.00 51.28 342 SER A C 1
ATOM 2644 O O . SER A 1 342 ? 42.151 -3.259 -1.926 1.00 51.28 342 SER A O 1
ATOM 2646 N N . GLY A 1 343 ? 43.919 -2.819 -3.219 1.00 46.06 343 GLY A N 1
ATOM 2647 C CA . GLY A 1 343 ? 44.386 -4.210 -3.343 1.00 46.06 343 GLY A CA 1
ATOM 2648 C C . GLY A 1 343 ? 43.569 -5.120 -4.281 1.00 46.06 343 GLY A C 1
ATOM 2649 O O . GLY A 1 343 ? 44.148 -6.018 -4.903 1.00 46.06 343 GLY A O 1
ATOM 2650 N N . LYS A 1 344 ? 42.262 -4.877 -4.461 1.00 53.75 344 LYS A N 1
ATOM 2651 C CA . LYS A 1 344 ? 41.391 -5.603 -5.407 1.00 53.75 344 LYS A CA 1
ATOM 2652 C C . LYS A 1 344 ? 41.387 -4.954 -6.799 1.00 53.75 344 LYS A C 1
ATOM 2654 O O . LYS A 1 344 ? 40.493 -4.198 -7.161 1.00 53.75 344 LYS A O 1
ATOM 2659 N N . ALA A 1 345 ? 42.390 -5.288 -7.611 1.00 60.75 345 ALA A N 1
ATOM 2660 C CA . ALA A 1 345 ? 42.399 -4.931 -9.032 1.00 60.75 345 ALA A CA 1
ATOM 2661 C C . ALA A 1 345 ? 41.569 -5.933 -9.862 1.00 60.75 345 ALA A C 1
ATOM 2663 O O . ALA A 1 345 ? 42.058 -7.030 -10.149 1.00 60.75 345 ALA A O 1
ATOM 2664 N N . PHE A 1 346 ? 40.351 -5.531 -10.243 1.00 74.31 346 PHE A N 1
ATOM 2665 C CA . PHE A 1 346 ? 39.437 -6.279 -11.119 1.00 74.31 346 PHE A CA 1
ATOM 2666 C C . PHE A 1 346 ? 40.066 -6.608 -12.497 1.00 74.31 346 PHE A C 1
ATOM 2668 O O . PHE A 1 346 ? 40.821 -5.785 -13.029 1.00 74.31 346 PHE A O 1
ATOM 2675 N N . PRO A 1 347 ? 39.758 -7.769 -13.110 1.00 82.62 347 PRO A N 1
ATOM 2676 C CA . PRO A 1 347 ? 40.218 -8.114 -14.459 1.00 82.62 347 PRO A CA 1
ATOM 2677 C C . PRO A 1 347 ? 39.563 -7.248 -15.551 1.00 82.62 347 PRO A C 1
ATOM 2679 O O . PRO A 1 347 ? 38.433 -6.775 -15.406 1.00 82.62 347 PRO A O 1
ATOM 2682 N N . THR A 1 348 ? 40.258 -7.059 -16.678 1.00 85.44 348 THR A N 1
ATOM 2683 C CA . THR A 1 348 ? 39.713 -6.341 -17.845 1.00 85.44 348 THR A CA 1
ATOM 2684 C C . THR A 1 348 ? 38.984 -7.291 -18.799 1.00 85.44 348 THR A C 1
ATOM 2686 O O . THR A 1 348 ? 39.487 -8.349 -19.170 1.00 85.44 348 THR A O 1
ATOM 2689 N N . LEU A 1 349 ? 37.804 -6.878 -19.250 1.00 88.56 349 LEU A N 1
ATOM 2690 C CA . LEU A 1 349 ? 37.012 -7.510 -20.298 1.00 88.56 349 LEU A CA 1
ATOM 2691 C C . LEU A 1 349 ? 37.368 -6.860 -21.639 1.00 88.56 349 LEU A C 1
ATOM 2693 O O . LEU A 1 349 ? 37.082 -5.682 -21.869 1.00 88.56 349 LEU A O 1
ATOM 2697 N N . VAL A 1 350 ? 38.016 -7.620 -22.519 1.00 89.12 350 VAL A N 1
ATOM 2698 C CA . VAL A 1 350 ? 38.634 -7.117 -23.756 1.00 89.12 350 VAL A CA 1
ATOM 2699 C C . VAL A 1 350 ? 37.817 -7.497 -24.986 1.00 89.12 350 VAL A C 1
ATOM 2701 O O . VAL A 1 350 ? 37.161 -8.541 -25.002 1.00 89.12 350 VAL A O 1
ATOM 2704 N N . GLU A 1 351 ? 37.887 -6.678 -26.041 1.00 89.81 351 GLU A N 1
ATOM 2705 C CA . GLU A 1 351 ? 37.007 -6.797 -27.225 1.00 89.81 351 GLU A CA 1
ATOM 2706 C C . GLU A 1 351 ? 35.507 -6.740 -26.873 1.00 89.81 351 GLU A C 1
ATOM 2708 O O . GLU A 1 351 ? 34.687 -7.351 -27.565 1.00 89.81 351 GLU A O 1
ATOM 2713 N N . THR A 1 352 ? 35.141 -6.054 -25.790 1.00 92.44 352 THR A N 1
ATOM 2714 C CA . THR A 1 352 ? 33.788 -6.077 -25.236 1.00 92.44 352 THR A CA 1
ATOM 2715 C C . THR A 1 352 ? 32.820 -5.326 -26.142 1.00 92.44 352 THR A C 1
ATOM 2717 O O . THR A 1 352 ? 32.880 -4.108 -26.289 1.00 92.44 352 THR A O 1
ATOM 2720 N N . SER A 1 353 ? 31.918 -6.085 -26.754 1.00 95.06 353 SER A N 1
ATOM 2721 C CA . SER A 1 353 ? 30.736 -5.603 -27.459 1.00 95.06 353 SER A CA 1
ATOM 2722 C C . SER A 1 353 ? 29.569 -5.543 -26.486 1.00 95.06 353 SER A C 1
ATOM 2724 O O . SER A 1 353 ? 29.332 -6.512 -25.765 1.00 95.06 353 SER A O 1
ATOM 2726 N N . VAL A 1 354 ? 28.832 -4.433 -26.501 1.00 95.00 354 VAL A N 1
ATOM 2727 C CA . VAL A 1 354 ? 27.539 -4.289 -25.826 1.00 95.00 354 VAL A CA 1
ATOM 2728 C C . VAL A 1 354 ? 26.485 -3.957 -26.882 1.00 95.00 354 VAL A C 1
ATOM 2730 O O . VAL A 1 354 ? 26.571 -2.929 -27.554 1.00 95.00 354 VAL A O 1
ATOM 2733 N N . VAL A 1 355 ? 25.492 -4.832 -27.033 1.00 95.38 355 VAL A N 1
ATOM 2734 C CA . VAL A 1 355 ? 24.380 -4.685 -27.986 1.00 95.38 355 VAL A CA 1
ATOM 2735 C C . VAL A 1 355 ? 23.063 -4.717 -27.220 1.00 95.38 355 VAL A C 1
ATOM 2737 O O . VAL A 1 355 ? 22.841 -5.619 -26.416 1.00 95.38 355 VAL A O 1
ATOM 2740 N N . ALA A 1 356 ? 22.176 -3.762 -27.485 1.00 95.12 356 ALA A N 1
ATOM 2741 C CA . ALA A 1 356 ? 20.838 -3.696 -26.901 1.00 95.12 356 ALA A CA 1
ATOM 2742 C C . ALA A 1 356 ? 19.756 -3.712 -27.992 1.00 95.12 356 ALA A C 1
ATOM 2744 O O . ALA A 1 356 ? 19.979 -3.225 -29.103 1.00 95.12 356 ALA A O 1
ATOM 2745 N N . ALA A 1 357 ? 18.579 -4.257 -27.676 1.00 94.25 357 ALA A N 1
ATOM 2746 C CA . ALA A 1 357 ? 17.435 -4.304 -28.587 1.00 94.25 357 ALA A CA 1
ATOM 2747 C C . ALA A 1 357 ? 16.195 -3.623 -27.996 1.00 94.25 357 ALA A C 1
ATOM 2749 O O . ALA A 1 357 ? 15.848 -3.847 -26.835 1.00 94.25 357 ALA A O 1
ATOM 2750 N N . PHE A 1 358 ? 15.494 -2.843 -28.821 1.00 92.38 358 PHE A N 1
ATOM 2751 C CA . PHE A 1 358 ? 14.319 -2.055 -28.435 1.00 92.38 358 PHE A CA 1
ATOM 2752 C C . PHE A 1 358 ? 13.131 -2.330 -29.358 1.00 92.38 358 PHE A C 1
ATOM 2754 O O . PHE A 1 358 ? 13.288 -2.412 -30.577 1.00 92.38 358 PHE A O 1
ATOM 2761 N N . THR A 1 359 ? 11.921 -2.408 -28.802 1.00 87.69 359 THR A N 1
ATOM 2762 C CA . THR A 1 359 ? 10.686 -2.579 -29.587 1.00 87.69 359 THR A CA 1
ATOM 2763 C C . THR A 1 359 ? 10.107 -1.242 -30.054 1.00 87.69 359 THR A C 1
ATOM 2765 O O . THR A 1 359 ? 9.889 -0.344 -29.243 1.00 87.69 359 THR A O 1
ATOM 2768 N N . GLY A 1 360 ? 9.784 -1.123 -31.344 1.00 73.69 360 GLY A N 1
ATOM 2769 C CA . GLY A 1 360 ? 8.903 -0.082 -31.901 1.00 73.69 360 GLY A CA 1
ATOM 2770 C C . GLY A 1 360 ? 9.424 1.365 -31.932 1.00 73.69 360 GLY A C 1
ATOM 2771 O O . GLY A 1 360 ? 8.766 2.225 -32.512 1.00 73.69 360 GLY A O 1
ATOM 2772 N N . GLN A 1 361 ? 10.588 1.668 -31.354 1.00 62.00 361 GLN A N 1
ATOM 2773 C CA . GLN A 1 361 ? 11.173 3.017 -31.397 1.00 62.00 361 GLN A CA 1
ATOM 2774 C C . GLN A 1 361 ? 11.793 3.290 -32.776 1.00 62.00 361 GLN A C 1
ATOM 2776 O O . GLN A 1 361 ? 12.387 2.386 -33.352 1.00 62.00 361 GLN A O 1
ATOM 2781 N N . GLY A 1 362 ? 11.655 4.505 -33.320 1.00 65.31 362 GLY A N 1
ATOM 2782 C CA . GLY A 1 362 ? 12.267 4.907 -34.600 1.00 65.31 362 GLY A CA 1
ATOM 2783 C C . GLY A 1 362 ? 13.700 5.434 -34.442 1.00 65.31 362 GLY A C 1
ATOM 2784 O O . GLY A 1 362 ? 14.045 5.923 -33.369 1.00 65.31 362 GLY A O 1
ATOM 2785 N N . LYS A 1 363 ? 14.517 5.389 -35.507 1.00 65.88 363 LYS A N 1
ATOM 2786 C CA . LYS A 1 363 ? 15.971 5.664 -35.468 1.00 65.88 363 LYS A CA 1
ATOM 2787 C C . LYS A 1 363 ? 16.395 6.875 -34.617 1.00 65.88 363 LYS A C 1
ATOM 2789 O O . LYS A 1 363 ? 17.108 6.695 -33.639 1.00 65.88 363 LYS A O 1
ATOM 2794 N N . LYS A 1 364 ? 15.875 8.080 -34.900 1.00 64.25 364 LYS A N 1
ATOM 2795 C CA . LYS A 1 364 ? 16.209 9.311 -34.140 1.00 64.25 364 LYS A CA 1
ATOM 2796 C C . LYS A 1 364 ? 15.994 9.188 -32.623 1.00 64.25 364 LYS A C 1
ATOM 2798 O O . LYS A 1 364 ? 16.643 9.893 -31.862 1.00 64.25 364 LYS A O 1
ATOM 2803 N N . ARG A 1 365 ? 15.064 8.330 -32.188 1.00 70.06 365 ARG A N 1
ATOM 2804 C CA . ARG A 1 365 ? 14.787 8.072 -30.772 1.00 70.06 365 ARG A CA 1
ATOM 2805 C C . ARG A 1 365 ? 15.828 7.130 -30.159 1.00 70.06 365 ARG A C 1
ATOM 2807 O O . ARG A 1 365 ? 16.212 7.366 -29.020 1.00 70.06 365 ARG A O 1
ATOM 2814 N N . LEU A 1 366 ? 16.308 6.134 -30.914 1.00 78.31 366 LEU A N 1
ATOM 2815 C CA . LEU A 1 366 ? 17.394 5.232 -30.509 1.00 78.31 366 LEU A CA 1
ATOM 2816 C C . LEU A 1 366 ? 18.689 6.014 -30.256 1.00 78.31 366 LEU A C 1
ATOM 2818 O O . LEU A 1 366 ? 19.240 5.927 -29.163 1.00 78.31 366 LEU A O 1
ATOM 2822 N N . ASP A 1 367 ? 19.096 6.844 -31.220 1.00 75.56 367 ASP A N 1
ATOM 2823 C CA . ASP A 1 367 ? 20.311 7.662 -31.110 1.00 75.56 367 ASP A CA 1
ATOM 2824 C C . ASP A 1 367 ? 20.210 8.677 -29.943 1.00 75.56 367 ASP A C 1
ATOM 2826 O O . ASP A 1 367 ? 21.196 8.997 -29.286 1.00 75.56 367 ASP A O 1
ATOM 2830 N N . SER A 1 368 ? 18.995 9.139 -29.604 1.00 74.31 368 SER A N 1
ATOM 2831 C CA . SER A 1 368 ? 18.769 10.041 -28.462 1.00 74.31 368 SER A CA 1
ATOM 2832 C C . SER A 1 368 ? 18.796 9.371 -27.077 1.00 74.31 368 SER A C 1
ATOM 2834 O O . SER A 1 368 ? 18.796 10.081 -26.072 1.00 74.31 368 SER A O 1
ATOM 2836 N N . LEU A 1 369 ? 18.809 8.032 -26.982 1.00 73.38 369 LEU A N 1
ATOM 2837 C CA . LEU A 1 369 ? 18.663 7.329 -25.696 1.00 73.38 369 LEU A CA 1
ATOM 2838 C C . LEU A 1 369 ? 19.812 7.585 -24.711 1.00 73.38 369 LEU A C 1
ATOM 2840 O O . LEU A 1 369 ? 19.567 7.562 -23.503 1.00 73.38 369 LEU A O 1
ATOM 2844 N N . GLY A 1 370 ? 21.028 7.828 -25.211 1.00 63.44 370 GLY A N 1
ATOM 2845 C CA . GLY A 1 370 ? 22.206 8.118 -24.385 1.00 63.44 370 GLY A CA 1
ATOM 2846 C C . GLY A 1 370 ? 22.227 9.526 -23.777 1.00 63.44 370 GLY A C 1
ATOM 2847 O O . GLY A 1 370 ? 22.984 9.781 -22.842 1.00 63.44 370 GLY A O 1
ATOM 2848 N N . SER A 1 371 ? 21.378 10.441 -24.261 1.00 67.69 371 SER A N 1
ATOM 2849 C CA . SER A 1 371 ? 21.364 11.836 -23.807 1.00 67.69 371 SER A CA 1
ATOM 2850 C C . SER A 1 371 ? 21.098 11.930 -22.298 1.00 67.69 371 SER A C 1
ATOM 2852 O O . SER A 1 371 ? 20.106 11.398 -21.793 1.00 67.69 371 SER A O 1
ATOM 2854 N N . GLY A 1 372 ? 22.010 12.589 -21.573 1.00 63.50 372 GLY A N 1
ATOM 2855 C CA . GLY A 1 372 ? 21.961 12.696 -20.112 1.00 63.50 372 GLY A CA 1
ATOM 2856 C C . GLY A 1 372 ? 22.325 11.407 -19.360 1.00 63.50 372 GLY A C 1
ATOM 2857 O O . GLY A 1 372 ? 21.848 11.211 -18.244 1.00 63.50 372 GLY A O 1
ATOM 2858 N N . THR A 1 373 ? 23.128 10.514 -19.950 1.00 70.81 373 THR A N 1
ATOM 2859 C CA . THR A 1 373 ? 23.614 9.279 -19.304 1.00 70.81 373 THR A CA 1
ATOM 2860 C C . THR A 1 373 ? 25.127 9.098 -19.469 1.00 70.81 373 THR A C 1
ATOM 2862 O O . THR A 1 373 ? 25.758 9.825 -20.227 1.00 70.81 373 THR A O 1
ATOM 2865 N N . ALA A 1 374 ? 25.710 8.116 -18.773 1.00 68.00 374 ALA A N 1
ATOM 2866 C CA . ALA A 1 374 ? 27.133 7.761 -18.862 1.00 68.00 374 ALA A CA 1
ATOM 2867 C C . ALA A 1 374 ? 27.491 6.865 -20.073 1.00 68.00 374 ALA A C 1
ATOM 2869 O O . ALA A 1 374 ? 28.465 6.119 -20.013 1.00 68.00 374 ALA A O 1
ATOM 2870 N N . PHE A 1 375 ? 26.667 6.857 -21.125 1.00 81.62 375 PHE A N 1
ATOM 2871 C CA . PHE A 1 375 ? 26.894 6.075 -22.341 1.00 81.62 375 PHE A CA 1
ATOM 2872 C C . PHE A 1 375 ? 26.136 6.658 -23.538 1.00 81.62 375 PHE A C 1
ATOM 2874 O O . PHE A 1 375 ? 25.117 7.333 -23.396 1.00 81.62 375 PHE A O 1
ATOM 2881 N N . GLU A 1 376 ? 26.578 6.304 -24.739 1.00 84.94 376 GLU A N 1
ATOM 2882 C CA . GLU A 1 376 ? 25.888 6.589 -25.992 1.00 84.94 376 GLU A CA 1
ATOM 2883 C C . GLU A 1 376 ? 25.346 5.307 -26.634 1.00 84.94 376 GLU A C 1
ATOM 2885 O O . GLU A 1 376 ? 25.935 4.227 -26.517 1.00 84.94 376 GLU A O 1
ATOM 2890 N N . VAL A 1 377 ? 24.225 5.423 -27.352 1.00 88.50 377 VAL A N 1
ATOM 2891 C CA . VAL A 1 377 ? 23.600 4.317 -28.094 1.00 88.50 377 VAL A CA 1
ATOM 2892 C C . VAL A 1 377 ? 23.555 4.684 -29.571 1.00 88.50 377 VAL A C 1
ATOM 2894 O O . VAL A 1 377 ? 22.855 5.619 -29.938 1.00 88.50 377 VAL A O 1
ATOM 2897 N N . ALA A 1 378 ? 24.272 3.948 -30.420 1.00 89.00 378 ALA A N 1
ATOM 2898 C CA . ALA A 1 378 ? 24.293 4.181 -31.866 1.00 89.00 378 ALA A CA 1
ATOM 2899 C C . ALA A 1 378 ? 23.527 3.087 -32.625 1.00 89.00 378 ALA A C 1
ATOM 2901 O O . ALA A 1 378 ? 23.751 1.891 -32.395 1.00 89.00 378 ALA A O 1
ATOM 2902 N N . SER A 1 379 ? 22.650 3.488 -33.553 1.00 88.38 379 SER A N 1
ATOM 2903 C CA . SER A 1 379 ? 21.917 2.577 -34.445 1.00 88.38 379 SER A CA 1
ATOM 2904 C C . SER A 1 379 ? 22.841 1.640 -35.239 1.00 88.38 379 SER A C 1
ATOM 2906 O O . SER A 1 379 ? 23.782 2.082 -35.899 1.00 88.38 379 SER A O 1
ATOM 2908 N N . MET A 1 380 ? 22.544 0.335 -35.229 1.00 89.62 380 MET A N 1
ATOM 2909 C CA . MET A 1 380 ? 23.277 -0.689 -35.993 1.00 89.62 380 MET A CA 1
ATOM 2910 C C . MET A 1 380 ? 22.849 -0.719 -37.472 1.00 89.62 380 MET A C 1
ATOM 2912 O O . MET A 1 380 ? 22.360 -1.733 -37.981 1.00 89.62 380 MET A O 1
ATOM 2916 N N . ASP A 1 381 ? 22.987 0.414 -38.157 1.00 88.38 381 ASP A N 1
ATOM 2917 C CA . ASP A 1 381 ? 22.585 0.602 -39.554 1.00 88.38 381 ASP A CA 1
ATOM 2918 C C . ASP A 1 381 ? 23.254 -0.416 -40.495 1.00 88.38 381 ASP A C 1
ATOM 2920 O O . ASP A 1 381 ? 24.473 -0.596 -40.486 1.00 88.38 381 ASP A O 1
ATOM 2924 N N . ASN A 1 382 ? 22.448 -1.073 -41.332 1.00 88.50 382 ASN A N 1
ATOM 2925 C CA . ASN A 1 382 ? 22.837 -2.152 -42.252 1.00 88.50 382 ASN A CA 1
ATOM 2926 C C . ASN A 1 382 ? 23.510 -3.359 -41.562 1.00 88.50 382 ASN A C 1
ATOM 2928 O O . ASN A 1 382 ? 24.150 -4.179 -42.216 1.00 88.50 382 ASN A O 1
ATOM 2932 N N . ARG A 1 383 ? 23.372 -3.477 -40.233 1.00 91.12 383 ARG A N 1
ATOM 2933 C CA . ARG A 1 383 ? 23.935 -4.560 -39.406 1.00 91.12 383 ARG A CA 1
ATOM 2934 C C . ARG A 1 383 ? 22.908 -5.206 -38.475 1.00 91.12 383 ARG A C 1
ATOM 2936 O O . ARG A 1 383 ? 23.287 -6.026 -37.648 1.00 91.12 383 ARG A O 1
ATOM 2943 N N . GLN A 1 384 ? 21.628 -4.853 -38.594 1.00 91.62 384 GLN A N 1
ATOM 2944 C CA . GLN A 1 384 ? 20.552 -5.285 -37.693 1.00 91.62 384 GLN A CA 1
ATOM 2945 C C . GLN A 1 384 ? 20.466 -6.816 -37.547 1.00 91.62 384 GLN A C 1
ATOM 2947 O O . GLN A 1 384 ? 20.434 -7.331 -36.432 1.00 91.62 384 GLN A O 1
ATOM 2952 N N . GLU A 1 385 ? 20.501 -7.549 -38.662 1.00 89.44 385 GLU A N 1
ATOM 2953 C CA . GLU A 1 385 ? 20.472 -9.019 -38.686 1.00 89.44 385 GLU A CA 1
ATOM 2954 C C . GLU A 1 385 ? 21.737 -9.632 -38.063 1.00 89.44 385 GLU A C 1
ATOM 2956 O O . GLU A 1 385 ? 21.655 -10.526 -37.223 1.00 89.44 385 GLU A O 1
ATOM 2961 N N . LEU A 1 386 ? 22.915 -9.090 -38.389 1.00 90.19 386 LEU A N 1
ATOM 2962 C CA . LEU A 1 386 ? 24.187 -9.530 -37.806 1.00 90.19 386 LEU A CA 1
ATOM 2963 C C . LEU A 1 386 ? 24.271 -9.226 -36.299 1.00 90.19 386 LEU A C 1
ATOM 2965 O O . LEU A 1 386 ? 24.888 -9.985 -35.557 1.00 90.19 386 LEU A O 1
ATOM 2969 N N . ALA A 1 387 ? 23.644 -8.143 -35.831 1.00 91.75 387 ALA A N 1
ATOM 2970 C CA . ALA A 1 387 ? 23.559 -7.781 -34.417 1.00 91.75 387 ALA A CA 1
ATOM 2971 C C . ALA A 1 387 ? 22.585 -8.687 -33.642 1.00 91.75 387 ALA A C 1
ATOM 2973 O O . ALA A 1 387 ? 22.861 -9.038 -32.495 1.00 91.75 387 ALA A O 1
ATOM 2974 N N . LEU A 1 388 ? 21.484 -9.122 -34.269 1.00 92.00 388 LEU A N 1
ATOM 2975 C CA . LEU A 1 388 ? 20.644 -10.200 -33.739 1.00 92.00 388 LEU A CA 1
ATOM 2976 C C . LEU A 1 388 ? 21.461 -11.498 -33.637 1.00 92.00 388 LEU A C 1
ATOM 2978 O O . LEU A 1 388 ? 21.516 -12.098 -32.563 1.00 92.00 388 LEU A O 1
ATOM 2982 N N . ALA A 1 389 ? 22.176 -11.874 -34.700 1.00 90.75 389 ALA A N 1
ATOM 2983 C CA . ALA A 1 389 ? 23.026 -13.062 -34.709 1.00 90.75 389 ALA A CA 1
ATOM 2984 C C . ALA A 1 389 ? 24.188 -12.999 -33.695 1.00 90.75 389 ALA A C 1
ATOM 2986 O O . ALA A 1 389 ? 24.565 -14.036 -33.151 1.00 90.75 389 ALA A O 1
ATOM 2987 N N . GLU A 1 390 ? 24.745 -11.819 -33.386 1.00 92.56 390 GLU A N 1
ATOM 2988 C CA . GLU A 1 390 ? 25.750 -11.640 -32.322 1.00 92.56 390 GLU A CA 1
ATOM 2989 C C . GLU A 1 390 ? 25.175 -11.942 -30.926 1.00 92.56 390 GLU A C 1
ATOM 2991 O O . GLU A 1 390 ? 25.916 -12.444 -30.082 1.00 92.56 390 GLU A O 1
ATOM 2996 N N . SER A 1 391 ? 23.874 -11.719 -30.692 1.00 93.12 391 SER A N 1
ATOM 2997 C CA . SER A 1 391 ? 23.209 -11.977 -29.398 1.00 93.12 391 SER A CA 1
ATOM 2998 C C . SER A 1 391 ? 22.826 -13.444 -29.141 1.00 93.12 391 SER A C 1
ATOM 3000 O O . SER A 1 391 ? 22.435 -13.795 -28.028 1.00 93.12 391 SER A O 1
ATOM 3002 N N . TRP A 1 392 ? 22.906 -14.324 -30.145 1.00 92.81 392 TRP A N 1
ATOM 3003 C CA . TRP A 1 392 ? 22.510 -15.727 -29.991 1.00 92.81 392 TRP A CA 1
ATOM 3004 C C . TRP A 1 392 ? 23.514 -16.549 -29.165 1.00 92.81 392 TRP A C 1
ATOM 3006 O O . TRP A 1 392 ? 24.732 -16.347 -29.220 1.00 92.81 392 TRP A O 1
ATOM 3016 N N . LEU A 1 393 ? 22.994 -17.535 -28.426 1.00 91.00 393 LEU A N 1
ATOM 3017 C CA . LEU A 1 393 ? 23.777 -18.421 -27.561 1.00 91.00 393 LEU A CA 1
ATOM 3018 C C . LEU A 1 393 ? 24.889 -19.136 -28.352 1.00 91.00 393 LEU A C 1
ATOM 3020 O O . LEU A 1 393 ? 24.651 -19.784 -29.367 1.00 91.00 393 LEU A O 1
ATOM 3024 N N . GLY A 1 394 ? 26.133 -18.977 -27.895 1.00 84.56 394 GLY A N 1
ATOM 3025 C CA . GLY A 1 394 ? 27.330 -19.579 -28.498 1.00 84.56 394 GLY A CA 1
ATOM 3026 C C . GLY A 1 394 ? 27.728 -19.051 -29.887 1.00 84.56 394 GLY A C 1
ATOM 3027 O O . GLY A 1 394 ? 28.708 -19.536 -30.450 1.00 84.56 394 GLY A O 1
ATOM 3028 N N . SER A 1 395 ? 27.016 -18.063 -30.441 1.00 89.12 395 SER A N 1
ATOM 3029 C CA . SER A 1 395 ? 27.196 -17.592 -31.821 1.00 89.12 395 SER A CA 1
ATOM 3030 C C . SER A 1 395 ? 28.614 -17.076 -32.121 1.00 89.12 395 SER A C 1
ATOM 3032 O O . SER A 1 395 ? 29.158 -16.303 -31.325 1.00 89.12 395 SER A O 1
ATOM 3034 N N . PRO A 1 396 ? 29.222 -17.417 -33.274 1.00 83.75 396 PRO A N 1
ATOM 3035 C CA . PRO A 1 396 ? 30.505 -16.851 -33.692 1.00 83.75 396 PRO A CA 1
ATOM 3036 C C . PRO A 1 396 ? 30.390 -15.417 -34.246 1.00 83.75 396 PRO A C 1
ATOM 3038 O O . PRO A 1 396 ? 31.415 -14.763 -34.432 1.00 83.75 396 PRO A O 1
ATOM 3041 N N . ALA A 1 397 ? 29.178 -14.924 -34.533 1.00 86.88 397 ALA A N 1
ATOM 3042 C CA . ALA A 1 397 ? 28.973 -13.625 -35.168 1.00 86.88 397 ALA A CA 1
ATOM 3043 C C . ALA A 1 397 ? 29.398 -12.456 -34.263 1.00 86.88 397 ALA A C 1
ATOM 3045 O O . ALA A 1 397 ? 29.114 -12.450 -33.065 1.00 86.88 397 ALA A O 1
ATOM 3046 N N . ARG A 1 398 ? 30.050 -11.451 -34.863 1.00 89.38 398 ARG A N 1
ATOM 3047 C CA . ARG A 1 398 ? 30.414 -10.161 -34.255 1.00 89.38 398 ARG A CA 1
ATOM 3048 C C . ARG A 1 398 ? 30.102 -9.055 -35.266 1.00 89.38 398 ARG A C 1
ATOM 3050 O O . ARG A 1 398 ? 30.689 -9.031 -36.345 1.00 89.38 398 ARG A O 1
ATOM 3057 N N . ALA A 1 399 ? 29.162 -8.179 -34.934 1.00 90.00 399 ALA A N 1
ATOM 3058 C CA . ALA A 1 399 ? 28.634 -7.134 -35.805 1.00 90.00 399 ALA A CA 1
ATOM 3059 C C . ALA A 1 399 ? 28.955 -5.728 -35.292 1.00 90.00 399 ALA A C 1
ATOM 3061 O O . ALA A 1 399 ? 29.149 -4.810 -36.095 1.00 90.00 399 ALA A O 1
ATOM 3062 N N . ASN A 1 400 ? 28.989 -5.556 -33.968 1.00 91.75 400 ASN A N 1
ATOM 3063 C CA . ASN A 1 400 ? 29.228 -4.280 -33.302 1.00 91.75 400 ASN A CA 1
ATOM 3064 C C . ASN A 1 400 ? 30.597 -3.673 -33.693 1.00 91.75 400 ASN A C 1
ATOM 3066 O O . ASN A 1 400 ? 31.624 -4.313 -33.453 1.00 91.75 400 ASN A O 1
ATOM 3070 N N . PRO A 1 401 ? 30.648 -2.462 -34.288 1.00 87.00 401 PRO A N 1
ATOM 3071 C CA . PRO A 1 401 ? 31.910 -1.768 -34.555 1.00 87.00 401 PRO A CA 1
ATOM 3072 C C . PRO A 1 401 ? 32.542 -1.166 -33.288 1.00 87.00 401 PRO A C 1
ATOM 3074 O O . PRO A 1 401 ? 33.758 -1.002 -33.232 1.00 87.00 401 PRO A O 1
ATOM 3077 N N . ASN A 1 402 ? 31.729 -0.854 -32.278 1.00 88.94 402 ASN A N 1
ATOM 3078 C CA . ASN A 1 402 ? 32.108 -0.086 -31.099 1.00 88.94 402 ASN A CA 1
ATOM 3079 C C . ASN A 1 402 ? 32.542 -1.033 -29.969 1.00 88.94 402 ASN A C 1
ATOM 3081 O O . ASN A 1 402 ? 31.804 -1.285 -29.016 1.00 88.94 402 ASN A O 1
ATOM 3085 N N . LEU A 1 403 ? 33.734 -1.617 -30.123 1.00 90.06 403 LEU A N 1
ATOM 3086 C CA . LEU A 1 403 ? 34.326 -2.528 -29.140 1.00 90.06 403 LEU A CA 1
ATOM 3087 C C . LEU A 1 403 ? 35.132 -1.764 -28.085 1.00 90.06 403 LEU A C 1
ATOM 3089 O O . LEU A 1 403 ? 35.959 -0.922 -28.426 1.00 90.06 403 LEU A O 1
ATOM 3093 N N . MET A 1 404 ? 34.935 -2.117 -26.816 1.00 87.81 404 MET A N 1
ATOM 3094 C CA . MET A 1 404 ? 35.560 -1.469 -25.660 1.00 87.81 404 MET A CA 1
ATOM 3095 C C . MET A 1 404 ? 36.457 -2.438 -24.874 1.00 87.81 404 MET A C 1
ATOM 3097 O O . MET A 1 404 ? 36.242 -3.651 -24.876 1.00 87.81 404 MET A O 1
ATOM 3101 N N . ASP A 1 405 ? 37.440 -1.898 -24.156 1.00 84.62 405 ASP A N 1
ATOM 3102 C CA . ASP A 1 405 ? 38.140 -2.599 -23.076 1.00 84.62 405 ASP A CA 1
ATOM 3103 C C . ASP A 1 405 ? 37.571 -2.068 -21.748 1.00 84.62 405 ASP A C 1
ATOM 3105 O O . ASP A 1 405 ? 37.784 -0.904 -21.422 1.00 84.62 405 ASP A O 1
ATOM 3109 N N . LEU A 1 406 ? 36.824 -2.887 -20.998 1.00 81.75 406 LEU A N 1
ATOM 3110 C CA . LEU A 1 406 ? 36.090 -2.455 -19.796 1.00 81.75 406 LEU A CA 1
ATOM 3111 C C . LEU A 1 406 ? 36.586 -3.180 -18.532 1.00 81.75 406 LEU A C 1
ATOM 3113 O O . LEU A 1 406 ? 36.879 -4.373 -18.603 1.00 81.75 406 LEU A O 1
ATOM 3117 N N . PRO A 1 407 ? 36.631 -2.538 -17.352 1.00 80.62 407 PRO A N 1
ATOM 3118 C CA . PRO A 1 407 ? 36.751 -3.248 -16.075 1.00 80.62 407 PRO A CA 1
ATOM 3119 C C . PRO A 1 407 ? 35.585 -4.230 -15.880 1.00 80.62 407 PRO A C 1
ATOM 3121 O O . PRO A 1 407 ? 34.442 -3.896 -16.198 1.00 80.62 407 PRO A O 1
ATOM 3124 N N . SER A 1 408 ? 35.822 -5.420 -15.316 1.00 84.19 408 SER A N 1
ATOM 3125 C CA . SER A 1 408 ? 34.726 -6.365 -15.040 1.00 84.19 408 SER A CA 1
ATOM 3126 C C . SER A 1 408 ? 33.698 -5.812 -14.046 1.00 84.19 408 SER A C 1
ATOM 3128 O O . SER A 1 408 ? 32.509 -6.098 -14.179 1.00 84.19 408 SER A O 1
ATOM 3130 N N . SER A 1 409 ? 34.119 -4.940 -13.124 1.00 79.56 409 SER A N 1
ATOM 3131 C CA . SER A 1 409 ? 33.248 -4.193 -12.207 1.00 79.56 409 SER A CA 1
ATOM 3132 C C . SER A 1 409 ? 32.213 -3.320 -12.932 1.00 79.56 409 SER A C 1
ATOM 3134 O O . SER A 1 409 ? 31.061 -3.275 -12.506 1.00 79.56 409 SER A O 1
ATOM 3136 N N . THR A 1 410 ? 32.568 -2.709 -14.070 1.00 81.62 410 THR A N 1
ATOM 3137 C CA . THR A 1 410 ? 31.648 -1.929 -14.923 1.00 81.62 410 THR A CA 1
ATOM 3138 C C . THR A 1 410 ? 30.519 -2.786 -15.505 1.00 81.62 410 THR A C 1
ATOM 3140 O O . THR A 1 410 ? 29.455 -2.266 -15.836 1.00 81.62 410 THR A O 1
ATOM 3143 N N . VAL A 1 411 ? 30.715 -4.104 -15.613 1.00 87.00 411 VAL A N 1
ATOM 3144 C CA . VAL A 1 411 ? 29.688 -5.057 -16.061 1.00 87.00 411 VAL A CA 1
ATOM 3145 C C . VAL A 1 411 ? 28.982 -5.730 -14.880 1.00 87.00 411 VAL A C 1
ATOM 3147 O O . VAL A 1 411 ? 27.765 -5.889 -14.926 1.00 87.00 411 VAL A O 1
ATOM 3150 N N . ALA A 1 412 ? 29.692 -6.073 -13.804 1.00 86.62 412 ALA A N 1
ATOM 3151 C CA . ALA A 1 412 ? 29.116 -6.705 -12.616 1.00 86.62 412 ALA A CA 1
ATOM 3152 C C . ALA A 1 412 ? 28.133 -5.780 -11.873 1.00 86.62 412 ALA A C 1
ATOM 3154 O O . ALA A 1 412 ? 26.987 -6.155 -11.634 1.00 86.62 412 ALA A O 1
ATOM 3155 N N . TYR A 1 413 ? 28.538 -4.536 -11.599 1.00 84.88 413 TYR A N 1
ATOM 3156 C CA . TYR A 1 413 ? 27.726 -3.539 -10.882 1.00 84.88 413 TYR A CA 1
ATOM 3157 C C . TYR A 1 413 ? 26.880 -2.657 -11.823 1.00 84.88 413 TYR A C 1
ATOM 3159 O O . TYR A 1 413 ? 26.366 -1.614 -11.427 1.00 84.88 413 TYR A O 1
ATOM 3167 N N . SER A 1 414 ? 26.697 -3.097 -13.073 1.00 84.81 414 SER A N 1
ATOM 3168 C CA . SER A 1 414 ? 25.902 -2.421 -14.116 1.00 84.81 414 SER A CA 1
ATOM 3169 C C . SER A 1 414 ? 24.397 -2.337 -13.829 1.00 84.81 414 SER A C 1
ATOM 3171 O O . SER A 1 414 ? 23.676 -1.595 -14.499 1.00 84.81 414 SER A O 1
ATOM 3173 N N . GLY A 1 415 ? 23.896 -3.149 -12.893 1.00 85.88 415 GLY A N 1
ATOM 3174 C CA . GLY A 1 415 ? 22.468 -3.372 -12.670 1.00 85.88 415 GLY A CA 1
ATOM 3175 C C . GLY A 1 415 ? 21.833 -4.456 -13.556 1.00 85.88 415 GLY A C 1
ATOM 3176 O O . GLY A 1 415 ? 20.635 -4.687 -13.429 1.00 85.88 415 GLY A O 1
ATOM 3177 N N . LEU A 1 416 ? 22.593 -5.168 -14.405 1.00 89.31 416 LEU A N 1
ATOM 3178 C CA . LEU A 1 416 ? 22.099 -6.337 -15.165 1.00 89.31 416 LEU A CA 1
ATOM 3179 C C . LEU A 1 416 ? 21.345 -7.389 -14.313 1.00 89.31 416 LEU A C 1
ATOM 3181 O O . LEU A 1 416 ? 20.287 -7.834 -14.763 1.00 89.31 416 LEU A O 1
ATOM 3185 N N . PRO A 1 417 ? 21.816 -7.797 -13.111 1.00 90.88 417 PRO A N 1
ATOM 3186 C CA . PRO A 1 417 ? 21.089 -8.744 -12.256 1.00 90.88 417 PRO A CA 1
ATOM 3187 C C . PRO A 1 417 ? 19.911 -8.116 -11.486 1.00 90.88 417 PRO A C 1
ATOM 3189 O O . PRO A 1 417 ? 19.279 -8.799 -10.680 1.00 90.88 417 PRO A O 1
ATOM 3192 N N . SER A 1 418 ? 19.584 -6.835 -11.710 1.00 90.56 418 SER A N 1
ATOM 3193 C CA . SER A 1 418 ? 18.482 -6.175 -11.007 1.00 90.56 418 SER A CA 1
ATOM 3194 C C . SER A 1 418 ? 17.127 -6.748 -11.431 1.00 90.56 418 SER A C 1
ATOM 3196 O O . SER A 1 418 ? 16.747 -6.695 -12.606 1.00 90.56 418 SER A O 1
ATOM 3198 N N . LEU A 1 419 ? 16.359 -7.236 -10.459 1.00 90.06 419 LEU A N 1
ATOM 3199 C CA . LEU A 1 419 ? 14.947 -7.573 -10.616 1.00 90.06 419 LEU A CA 1
ATOM 3200 C C . LEU A 1 419 ? 14.184 -7.239 -9.327 1.00 90.06 419 LEU A C 1
ATOM 3202 O O . LEU A 1 419 ? 14.420 -7.832 -8.273 1.00 90.06 419 LEU A O 1
ATOM 3206 N N . SER A 1 420 ? 13.252 -6.299 -9.443 1.00 89.19 420 SER A N 1
ATOM 3207 C CA . SER A 1 420 ? 12.449 -5.733 -8.355 1.00 89.19 420 SER A CA 1
ATOM 3208 C C . SER A 1 420 ? 11.411 -6.762 -7.880 1.00 89.19 420 SER A C 1
ATOM 3210 O O . SER A 1 420 ? 10.265 -6.758 -8.332 1.00 89.19 420 SER A O 1
ATOM 3212 N N . THR A 1 421 ? 11.830 -7.683 -7.008 1.00 90.25 421 THR A N 1
ATOM 3213 C CA . THR A 1 421 ? 11.021 -8.734 -6.357 1.00 90.25 421 THR A CA 1
ATOM 3214 C C . THR A 1 421 ? 10.956 -8.498 -4.852 1.00 90.25 421 THR A C 1
ATOM 3216 O O . THR A 1 421 ? 11.956 -8.127 -4.244 1.00 90.25 421 THR A O 1
ATOM 3219 N N . VAL A 1 422 ? 9.800 -8.734 -4.235 1.00 91.56 422 VAL A N 1
ATOM 3220 C CA . VAL A 1 422 ? 9.600 -8.545 -2.791 1.00 91.56 422 VAL A CA 1
ATOM 3221 C C . VAL A 1 422 ? 8.438 -9.400 -2.303 1.00 91.56 422 VAL A C 1
ATOM 3223 O O . VAL A 1 422 ? 7.506 -9.677 -3.060 1.00 91.56 422 VAL A O 1
ATOM 3226 N N . GLY A 1 423 ? 8.480 -9.791 -1.037 1.00 89.50 423 GLY A N 1
ATOM 3227 C CA . GLY A 1 423 ? 7.436 -10.562 -0.390 1.00 89.50 423 GLY A CA 1
ATOM 3228 C C . GLY A 1 423 ? 7.540 -12.063 -0.633 1.00 89.50 423 GLY A C 1
ATOM 3229 O O . GLY A 1 423 ? 8.577 -12.618 -1.011 1.00 89.50 423 GLY A O 1
ATOM 3230 N N . ASP A 1 424 ? 6.430 -12.727 -0.355 1.00 90.06 424 ASP A N 1
ATOM 3231 C CA . ASP A 1 424 ? 6.385 -14.157 -0.094 1.00 90.06 424 ASP A CA 1
ATOM 3232 C C . ASP A 1 424 ? 5.986 -14.969 -1.338 1.00 90.06 424 ASP A C 1
ATOM 3234 O O . ASP A 1 424 ? 5.447 -14.448 -2.308 1.00 90.06 424 ASP A O 1
ATOM 3238 N N . ALA A 1 425 ? 6.210 -16.286 -1.320 1.00 84.88 425 ALA A N 1
ATOM 3239 C CA . ALA A 1 425 ? 5.818 -17.158 -2.437 1.00 84.88 425 ALA A CA 1
ATOM 3240 C C . ALA A 1 425 ? 4.290 -17.379 -2.550 1.00 84.88 425 ALA A C 1
ATOM 3242 O O . ALA A 1 425 ? 3.809 -17.896 -3.558 1.00 84.88 425 ALA A O 1
ATOM 3243 N N . ARG A 1 426 ? 3.532 -17.047 -1.496 1.00 84.75 426 ARG A N 1
ATOM 3244 C CA . ARG A 1 426 ? 2.073 -17.214 -1.354 1.00 84.75 426 ARG A CA 1
ATOM 3245 C C . ARG A 1 426 ? 1.532 -16.128 -0.408 1.00 84.75 426 ARG A C 1
ATOM 3247 O O . ARG A 1 426 ? 2.309 -15.545 0.342 1.00 84.75 426 ARG A O 1
ATOM 3254 N N . GLY A 1 427 ? 0.220 -15.892 -0.399 1.00 87.94 427 GLY A N 1
ATOM 3255 C CA . GLY A 1 427 ? -0.451 -14.942 0.502 1.00 87.94 427 GLY A CA 1
ATOM 3256 C C . GLY A 1 427 ? -1.378 -13.979 -0.238 1.00 87.94 427 GLY A C 1
ATOM 3257 O O . GLY A 1 427 ? -1.775 -14.254 -1.371 1.00 87.94 427 GLY A O 1
ATOM 3258 N N . ILE A 1 428 ? -1.701 -12.845 0.391 1.00 89.19 428 ILE A N 1
ATOM 3259 C CA . ILE A 1 428 ? -2.517 -11.785 -0.226 1.00 89.19 428 ILE A CA 1
ATOM 3260 C C . ILE A 1 428 ? -1.686 -10.904 -1.160 1.00 89.19 428 ILE A C 1
ATOM 3262 O O . ILE A 1 428 ? -0.501 -10.693 -0.902 1.00 89.19 428 ILE A O 1
ATOM 3266 N N . ASN A 1 429 ? -2.307 -10.335 -2.195 1.00 90.62 429 ASN A N 1
ATOM 3267 C CA . ASN A 1 429 ? -1.667 -9.360 -3.076 1.00 90.62 429 ASN A CA 1
ATOM 3268 C C . ASN A 1 429 ? -1.570 -7.997 -2.371 1.00 90.62 429 ASN A C 1
ATOM 3270 O O . ASN A 1 429 ? -2.581 -7.351 -2.088 1.00 90.62 429 ASN A O 1
ATOM 3274 N N . VAL A 1 430 ? -0.343 -7.555 -2.089 1.00 87.62 430 VAL A N 1
ATOM 3275 C CA . VAL A 1 430 ? -0.052 -6.188 -1.623 1.00 87.62 430 VAL A CA 1
ATOM 3276 C C . VAL A 1 430 ? -0.089 -5.216 -2.806 1.00 87.62 430 VAL A C 1
ATOM 3278 O O . VAL A 1 430 ? -0.541 -4.078 -2.670 1.00 87.62 430 VAL A O 1
ATOM 3281 N N . GLY A 1 431 ? 0.368 -5.674 -3.973 1.00 89.44 431 GLY A N 1
ATOM 3282 C CA . GLY A 1 431 ? 0.357 -4.926 -5.222 1.00 89.44 431 GLY A CA 1
ATOM 3283 C C . GLY A 1 431 ? 1.371 -5.467 -6.228 1.00 89.44 431 GLY A C 1
ATOM 3284 O O . GLY A 1 431 ? 1.743 -6.642 -6.188 1.00 89.44 431 GLY A O 1
ATOM 3285 N N . PHE A 1 432 ? 1.848 -4.591 -7.114 1.00 92.44 432 PHE A N 1
ATOM 3286 C CA . PHE A 1 432 ? 2.869 -4.908 -8.120 1.00 92.44 432 PHE A CA 1
ATOM 3287 C C . PHE A 1 432 ? 4.060 -3.950 -8.029 1.00 92.44 432 PHE A C 1
ATOM 3289 O O . PHE A 1 432 ? 3.864 -2.744 -7.880 1.00 92.44 432 PHE A O 1
ATOM 3296 N N . THR A 1 433 ? 5.292 -4.450 -8.147 1.00 92.94 433 THR A N 1
ATOM 3297 C CA . THR A 1 433 ? 6.499 -3.611 -8.052 1.00 92.94 433 THR A CA 1
ATOM 3298 C C . THR A 1 433 ? 6.536 -2.564 -9.168 1.00 92.94 433 THR A C 1
ATOM 3300 O O . THR A 1 433 ? 6.174 -2.841 -10.314 1.00 92.94 433 THR A O 1
ATOM 3303 N N . VAL A 1 434 ? 6.917 -1.327 -8.839 1.00 88.50 434 VAL A N 1
ATOM 3304 C CA . VAL A 1 434 ? 6.718 -0.162 -9.723 1.00 88.50 434 VAL A CA 1
ATOM 3305 C C . VAL A 1 434 ? 7.446 -0.319 -11.060 1.00 88.50 434 VAL A C 1
ATOM 3307 O O . VAL A 1 434 ? 6.853 -0.047 -12.103 1.00 88.50 434 VAL A O 1
ATOM 3310 N N . HIS A 1 435 ? 8.691 -0.798 -11.035 1.00 82.75 435 HIS A N 1
ATOM 3311 C CA . HIS A 1 435 ? 9.536 -0.929 -12.225 1.00 82.75 435 HIS A CA 1
ATOM 3312 C C . HIS A 1 435 ? 9.278 -2.229 -12.997 1.00 82.75 435 HIS A C 1
ATOM 3314 O O . HIS A 1 435 ? 8.903 -2.204 -14.169 1.00 82.75 435 HIS A O 1
ATOM 3320 N N . ASP A 1 436 ? 9.432 -3.376 -12.331 1.00 87.38 436 ASP A N 1
ATOM 3321 C CA . ASP A 1 436 ? 9.428 -4.685 -12.999 1.00 87.38 436 ASP A CA 1
ATOM 3322 C C . ASP A 1 436 ? 8.071 -5.395 -12.984 1.00 87.38 436 ASP A C 1
ATOM 3324 O O . ASP A 1 436 ? 7.940 -6.488 -13.547 1.00 87.38 436 ASP A O 1
ATOM 3328 N N . ARG A 1 437 ? 7.052 -4.770 -12.377 1.00 90.50 437 ARG A N 1
ATOM 3329 C CA . ARG A 1 437 ? 5.672 -5.270 -12.305 1.00 90.50 437 ARG A CA 1
ATOM 3330 C C . ARG A 1 437 ? 5.564 -6.669 -11.691 1.00 90.50 437 ARG A C 1
ATOM 3332 O O . ARG A 1 437 ? 4.628 -7.396 -11.999 1.00 90.50 437 ARG A O 1
ATOM 3339 N N . GLN A 1 438 ? 6.510 -7.067 -10.844 1.00 91.31 438 GLN A N 1
ATOM 3340 C CA . GLN A 1 438 ? 6.444 -8.355 -10.153 1.00 91.31 438 GLN A CA 1
ATOM 3341 C C . GLN A 1 438 ? 5.341 -8.296 -9.097 1.00 91.31 438 GLN A C 1
ATOM 3343 O O . GLN A 1 438 ? 5.127 -7.250 -8.488 1.00 91.31 438 GLN A O 1
ATOM 3348 N N . GLU A 1 439 ? 4.630 -9.398 -8.882 1.00 92.06 439 GLU A N 1
ATOM 3349 C CA . GLU A 1 439 ? 3.639 -9.468 -7.808 1.00 92.06 439 GLU A CA 1
ATOM 3350 C C . GLU A 1 439 ? 4.330 -9.462 -6.436 1.00 92.06 439 GLU A C 1
ATOM 3352 O O . GLU A 1 439 ? 5.329 -10.153 -6.239 1.00 92.06 439 GLU A O 1
ATOM 3357 N N . ALA A 1 440 ? 3.782 -8.688 -5.499 1.00 92.50 440 ALA A N 1
ATOM 3358 C CA . ALA A 1 440 ? 4.212 -8.643 -4.109 1.00 92.50 440 ALA A CA 1
ATOM 3359 C C . ALA A 1 440 ? 3.153 -9.306 -3.217 1.00 92.50 440 ALA A C 1
ATOM 3361 O O . ALA A 1 440 ? 2.041 -8.782 -3.086 1.00 92.50 440 ALA A O 1
ATOM 3362 N N . LEU A 1 441 ? 3.492 -10.443 -2.598 1.00 91.62 441 LEU A N 1
ATOM 3363 C CA . LEU A 1 441 ? 2.589 -11.193 -1.717 1.00 91.62 441 LEU A CA 1
ATOM 3364 C C . LEU A 1 441 ? 2.987 -11.091 -0.243 1.00 91.62 441 LEU A C 1
ATOM 3366 O O . LEU A 1 441 ? 4.170 -11.002 0.077 1.00 91.62 441 LEU A O 1
ATOM 3370 N N . MET A 1 442 ? 2.003 -11.193 0.653 1.00 91.19 442 MET A N 1
ATOM 3371 C CA . MET A 1 442 ? 2.218 -11.259 2.103 1.00 91.19 442 MET A CA 1
ATOM 3372 C C . MET A 1 442 ? 1.471 -12.455 2.716 1.00 91.19 442 MET A C 1
ATOM 3374 O O . MET A 1 442 ? 0.258 -12.402 2.936 1.00 91.19 442 MET A O 1
ATOM 3378 N N . SER A 1 443 ? 2.189 -13.544 3.007 1.00 89.94 443 SER A N 1
ATOM 3379 C CA . SER A 1 443 ? 1.645 -14.746 3.659 1.00 89.94 443 SER A CA 1
ATOM 3380 C C . SER A 1 443 ? 1.368 -14.473 5.128 1.00 89.94 443 SER A C 1
ATOM 3382 O O . SER A 1 443 ? 2.272 -14.022 5.827 1.00 89.94 443 SER A O 1
ATOM 3384 N N . ALA A 1 444 ? 0.189 -14.829 5.643 1.00 86.00 444 ALA A N 1
ATOM 3385 C CA . ALA A 1 444 ? -0.074 -14.768 7.083 1.00 86.00 444 ALA A CA 1
ATOM 3386 C C . ALA A 1 444 ? 0.912 -15.629 7.904 1.00 86.00 444 ALA A C 1
ATOM 3388 O O . ALA A 1 444 ? 1.259 -15.256 9.016 1.00 86.00 444 ALA A O 1
ATOM 3389 N N . THR A 1 445 ? 1.412 -16.748 7.363 1.00 84.25 445 THR A N 1
ATOM 3390 C CA . THR A 1 445 ? 2.104 -17.773 8.169 1.00 84.25 445 THR A CA 1
ATOM 3391 C C . THR A 1 445 ? 3.625 -17.739 8.114 1.00 84.25 445 THR A C 1
ATOM 3393 O O . THR A 1 445 ? 4.249 -18.295 9.010 1.00 84.25 445 THR A O 1
ATOM 3396 N N . LYS A 1 446 ? 4.243 -17.101 7.107 1.00 84.81 446 LYS A N 1
ATOM 3397 C CA . LYS A 1 446 ? 5.688 -17.271 6.838 1.00 84.81 446 LYS A CA 1
ATOM 3398 C C . LYS A 1 446 ? 6.581 -16.927 8.037 1.00 84.81 446 LYS A C 1
ATOM 3400 O O . LYS A 1 446 ? 7.540 -17.649 8.276 1.00 84.81 446 LYS A O 1
ATOM 3405 N N . SER A 1 447 ? 6.250 -15.893 8.817 1.00 79.62 447 SER A N 1
ATOM 3406 C CA . SER A 1 447 ? 6.985 -15.574 10.050 1.00 79.62 447 SER A CA 1
ATOM 3407 C C . SER A 1 447 ? 6.972 -16.740 11.045 1.00 79.62 447 SER A C 1
ATOM 3409 O O . SER A 1 447 ? 8.024 -17.106 11.549 1.00 79.62 447 SER A O 1
ATOM 3411 N N . SER A 1 448 ? 5.815 -17.370 11.275 1.00 78.75 448 SER A N 1
ATOM 3412 C CA . SER A 1 448 ? 5.684 -18.554 12.138 1.00 78.75 448 SER A CA 1
ATOM 3413 C C . SER A 1 448 ? 6.362 -19.787 11.533 1.00 78.75 448 SER A C 1
ATOM 3415 O O . SER A 1 448 ? 7.075 -20.492 12.236 1.00 78.75 448 SER A O 1
ATOM 3417 N N . ASP A 1 449 ? 6.217 -20.008 10.222 1.00 81.38 449 ASP A N 1
ATOM 3418 C CA . ASP A 1 449 ? 6.861 -21.118 9.498 1.00 81.38 449 ASP A CA 1
ATOM 3419 C C . ASP A 1 449 ? 8.406 -21.012 9.480 1.00 81.38 449 ASP A C 1
ATOM 3421 O O . ASP A 1 449 ? 9.087 -22.009 9.244 1.00 81.38 449 ASP A O 1
ATOM 3425 N N . GLN A 1 450 ? 8.961 -19.817 9.725 1.00 79.38 450 GLN A N 1
ATOM 3426 C CA . GLN A 1 450 ? 10.400 -19.540 9.862 1.00 79.38 450 GLN A CA 1
ATOM 3427 C C . GLN A 1 450 ? 10.848 -19.300 11.323 1.00 79.38 450 GLN A C 1
ATOM 3429 O O . GLN A 1 450 ? 12.019 -19.009 11.550 1.00 79.38 450 GLN A O 1
ATOM 3434 N N . ASP A 1 451 ? 9.942 -19.408 12.304 1.00 74.12 451 ASP A N 1
ATOM 3435 C CA . ASP A 1 451 ? 10.166 -19.119 13.735 1.00 74.12 451 ASP A CA 1
ATOM 3436 C C . ASP A 1 451 ? 10.695 -17.688 14.043 1.00 74.12 451 ASP A C 1
ATOM 3438 O O . ASP A 1 451 ? 11.468 -17.442 14.973 1.00 74.12 451 ASP A O 1
ATOM 3442 N N . ILE A 1 452 ? 10.243 -16.711 13.250 1.00 75.62 452 ILE A N 1
ATOM 3443 C CA . ILE A 1 452 ? 10.532 -15.270 13.354 1.00 75.62 452 ILE A CA 1
ATOM 3444 C C . ILE A 1 452 ? 9.379 -14.559 14.093 1.00 75.62 452 ILE A C 1
ATOM 3446 O O . ILE A 1 452 ? 8.237 -15.024 14.097 1.00 75.62 452 ILE A O 1
ATOM 3450 N N . TYR A 1 453 ? 9.640 -13.397 14.708 1.00 77.06 453 TYR A N 1
ATOM 3451 C CA . TYR A 1 453 ? 8.573 -12.541 15.243 1.00 77.06 453 TYR A CA 1
ATOM 3452 C C . TYR A 1 453 ? 7.521 -12.197 14.165 1.00 77.06 453 TYR A C 1
ATOM 3454 O O . TYR A 1 453 ? 7.884 -11.784 13.063 1.00 77.06 453 TYR A O 1
ATOM 3462 N N . PRO A 1 454 ? 6.212 -12.335 14.454 1.00 77.88 454 PRO A N 1
ATOM 3463 C CA . PRO A 1 454 ? 5.178 -12.201 13.433 1.00 77.88 454 PRO A CA 1
ATOM 3464 C C . PRO A 1 454 ? 4.603 -10.787 13.290 1.00 77.88 454 PRO A C 1
ATOM 3466 O O . PRO A 1 454 ? 3.637 -10.624 12.561 1.00 77.88 454 PRO A O 1
ATOM 3469 N N . ILE A 1 455 ? 5.107 -9.750 13.963 1.00 86.25 455 ILE A N 1
ATOM 3470 C CA . ILE A 1 455 ? 4.442 -8.437 13.897 1.00 86.25 455 ILE A CA 1
ATOM 3471 C C . ILE A 1 455 ? 4.740 -7.756 12.554 1.00 86.25 455 ILE A C 1
ATOM 3473 O O . ILE A 1 455 ? 5.896 -7.521 12.198 1.00 86.25 455 ILE A O 1
ATOM 3477 N N . GLY A 1 456 ? 3.684 -7.434 11.809 1.00 87.88 456 GLY A N 1
ATOM 3478 C CA . GLY A 1 456 ? 3.722 -6.558 10.644 1.00 87.88 456 GLY A CA 1
ATOM 3479 C C . GLY A 1 456 ? 3.278 -5.133 10.985 1.00 87.88 456 GLY A C 1
ATOM 3480 O O . GLY A 1 456 ? 2.478 -4.934 11.900 1.00 87.88 456 GLY A O 1
ATOM 3481 N N . ALA A 1 457 ? 3.736 -4.132 10.230 1.00 87.56 457 ALA A N 1
ATOM 3482 C CA . ALA A 1 457 ? 3.241 -2.758 10.369 1.00 87.56 457 ALA A CA 1
ATOM 3483 C C . ALA A 1 457 ? 2.995 -2.052 9.024 1.00 87.56 457 ALA A C 1
ATOM 3485 O O . ALA A 1 457 ? 3.749 -2.203 8.068 1.00 87.56 457 ALA A O 1
ATOM 3486 N N . VAL A 1 458 ? 1.943 -1.241 8.954 1.00 85.31 458 VAL A N 1
ATOM 3487 C CA . VAL A 1 458 ? 1.613 -0.346 7.842 1.00 85.31 458 VAL A CA 1
ATOM 3488 C C . VAL A 1 458 ? 1.652 1.076 8.387 1.00 85.31 458 VAL A C 1
ATOM 3490 O O . VAL A 1 458 ? 0.850 1.441 9.250 1.00 85.31 458 VAL A O 1
ATOM 3493 N N . VAL A 1 459 ? 2.610 1.864 7.906 1.00 81.75 459 VAL A N 1
ATOM 3494 C CA . VAL A 1 459 ? 2.971 3.155 8.499 1.00 81.75 459 VAL A CA 1
ATOM 3495 C C . VAL A 1 459 ? 2.795 4.303 7.507 1.00 81.75 459 VAL A C 1
ATOM 3497 O O . VAL A 1 459 ? 3.131 4.170 6.332 1.00 81.75 459 VAL A O 1
ATOM 3500 N N . GLY A 1 460 ? 2.255 5.433 7.970 1.00 63.78 460 GLY A N 1
ATOM 3501 C CA . GLY A 1 460 ? 1.976 6.621 7.148 1.00 63.78 460 GLY A CA 1
ATOM 3502 C C . GLY A 1 460 ? 0.488 6.992 7.083 1.00 63.78 460 GLY A C 1
ATOM 3503 O O . GLY A 1 460 ? -0.373 6.310 7.638 1.00 63.78 460 GLY A O 1
ATOM 3504 N N . SER A 1 461 ? 0.159 8.112 6.432 1.00 51.78 461 SER A N 1
ATOM 3505 C CA . SER A 1 461 ? -1.172 8.725 6.515 1.00 51.78 461 SER A CA 1
ATOM 3506 C C . SER A 1 461 ? -2.169 8.168 5.490 1.00 51.78 461 SER A C 1
ATOM 3508 O O . SER A 1 461 ? -2.233 8.571 4.326 1.00 51.78 461 SER A O 1
ATOM 3510 N N . SER A 1 462 ? -3.045 7.276 5.957 1.00 40.84 462 SER A N 1
ATOM 3511 C CA . SER A 1 462 ? -4.143 6.658 5.197 1.00 40.84 462 SER A CA 1
ATOM 3512 C C . SER A 1 462 ? -5.352 7.593 4.963 1.00 40.84 462 SER A C 1
ATOM 351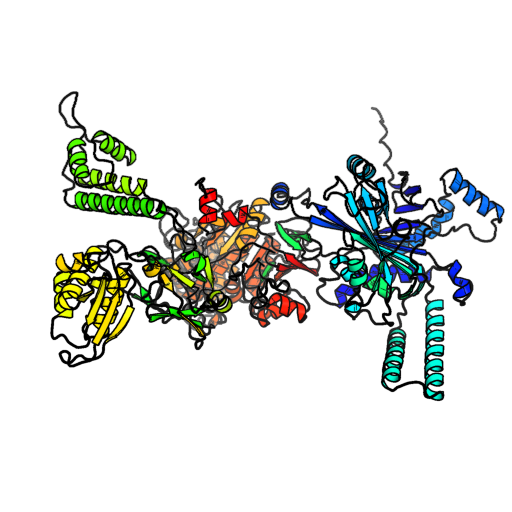4 O O . SER A 1 462 ? -6.510 7.201 5.105 1.00 40.84 462 SER A O 1
ATOM 3516 N N . GLY A 1 463 ? -5.093 8.839 4.548 1.00 41.84 463 GLY A N 1
ATOM 3517 C CA . GLY A 1 463 ? -6.123 9.827 4.193 1.00 41.84 463 GLY A CA 1
ATOM 3518 C C . GLY A 1 463 ? -6.659 10.631 5.382 1.00 41.84 463 GLY A C 1
ATOM 3519 O O . GLY A 1 463 ? -7.858 10.621 5.651 1.00 41.84 463 GLY A O 1
ATOM 3520 N N . SER A 1 464 ? -5.770 11.330 6.090 1.00 32.94 464 SER A N 1
ATOM 3521 C CA . SER A 1 464 ? -6.083 12.205 7.226 1.00 32.94 464 SER A CA 1
ATOM 3522 C C . SER A 1 464 ? -6.383 13.653 6.790 1.00 32.94 464 SER A C 1
ATOM 3524 O O . SER A 1 464 ? -5.467 14.351 6.352 1.00 32.94 464 SER A O 1
ATOM 3526 N N . GLY A 1 465 ? -7.622 14.132 6.951 1.00 43.81 465 GLY A N 1
ATOM 3527 C CA . GLY A 1 465 ? -7.990 15.530 6.663 1.00 43.81 465 GLY A CA 1
ATOM 3528 C C . GLY A 1 465 ? -9.473 15.813 6.875 1.00 43.81 465 GLY A C 1
ATOM 3529 O O . GLY A 1 465 ? -10.298 15.258 6.152 1.00 43.81 465 GLY A O 1
ATOM 3530 N N . LYS A 1 466 ? -9.830 16.576 7.921 1.00 53.34 466 LYS A N 1
ATOM 3531 C CA . LYS A 1 466 ? -11.233 16.646 8.388 1.00 53.34 466 LYS A CA 1
ATOM 3532 C C . LYS A 1 466 ? -11.560 17.699 9.455 1.00 53.34 466 LYS A C 1
ATOM 3534 O O . LYS A 1 466 ? -12.711 17.768 9.881 1.00 53.34 466 LYS A O 1
ATOM 3539 N N . LEU A 1 467 ? -10.589 18.440 9.980 1.00 52.84 467 LEU A N 1
ATOM 3540 C CA . LEU A 1 467 ? -10.740 19.185 11.235 1.00 52.84 467 LEU A CA 1
ATOM 3541 C C . LEU A 1 467 ? -11.381 20.566 11.018 1.00 52.84 467 LEU A C 1
ATOM 3543 O O . LEU A 1 467 ? -11.017 21.280 10.087 1.00 52.84 467 LEU A O 1
ATOM 3547 N N . CYS A 1 468 ? -12.291 20.959 11.911 1.00 49.50 468 CYS A N 1
ATOM 3548 C CA . CYS A 1 468 ? -12.775 22.332 12.089 1.00 49.50 468 CYS A CA 1
ATOM 3549 C C . CYS A 1 468 ? -12.256 22.901 13.414 1.00 49.50 468 CYS A C 1
ATOM 3551 O O . CYS A 1 468 ? -12.122 22.161 14.393 1.00 49.50 468 CYS A O 1
ATOM 3553 N N . SER A 1 469 ? -12.050 24.218 13.487 1.00 75.50 469 SER A N 1
ATOM 3554 C CA . SER A 1 469 ? -11.800 24.921 14.759 1.00 75.50 469 SER A CA 1
ATOM 3555 C C . SER A 1 469 ? -12.832 24.542 15.825 1.00 75.50 469 SER A C 1
ATOM 3557 O O . SER A 1 469 ? -14.021 24.439 15.510 1.00 75.50 469 SER A O 1
ATOM 3559 N N . LEU A 1 470 ? -12.416 24.406 17.090 1.00 74.69 470 LEU A N 1
ATOM 3560 C CA . LEU A 1 470 ? -13.346 24.167 18.203 1.00 74.69 470 LEU A CA 1
ATOM 3561 C C . LEU A 1 470 ? -14.416 25.263 18.342 1.00 74.69 470 LEU A C 1
ATOM 3563 O O . LEU A 1 470 ? -15.514 24.972 18.808 1.00 74.69 470 LEU A O 1
ATOM 3567 N N . SER A 1 471 ? -14.139 26.492 17.893 1.00 75.38 471 SER A N 1
ATOM 3568 C CA . SER A 1 471 ? -15.114 27.596 17.896 1.00 75.38 471 SER A CA 1
ATOM 3569 C C . SER A 1 471 ? -16.253 27.429 16.875 1.00 75.38 471 SER A C 1
ATOM 3571 O O . SER A 1 471 ? -17.234 28.172 16.909 1.00 75.38 471 SER A O 1
ATOM 3573 N N . THR A 1 472 ? -16.150 26.456 15.962 1.00 73.75 472 THR A N 1
ATOM 3574 C CA . THR A 1 472 ? -17.130 26.235 14.892 1.00 73.75 472 THR A CA 1
ATOM 3575 C C . THR A 1 472 ? -18.471 25.801 15.479 1.00 73.75 472 THR A C 1
ATOM 3577 O O . THR A 1 472 ? -18.597 24.696 16.000 1.00 73.75 472 THR A O 1
ATOM 3580 N N . ILE A 1 473 ? -19.481 26.665 15.378 1.00 79.00 473 ILE A N 1
ATOM 3581 C CA . ILE A 1 473 ? -20.864 26.377 15.790 1.00 79.00 473 ILE A CA 1
ATOM 3582 C C . ILE A 1 473 ? -21.411 25.184 14.992 1.00 79.00 473 ILE A C 1
ATOM 3584 O O . ILE A 1 473 ? -21.159 25.083 13.795 1.00 79.00 473 ILE A O 1
ATOM 3588 N N . LEU A 1 474 ? -22.196 24.318 15.629 1.00 78.69 474 LEU A N 1
ATOM 3589 C CA . LEU A 1 474 ? -22.970 23.247 14.998 1.00 78.69 474 LEU A CA 1
ATOM 3590 C C . LEU A 1 474 ? -24.458 23.428 15.367 1.00 78.69 474 LEU A C 1
ATOM 3592 O O . LEU A 1 474 ? -24.767 23.561 16.555 1.00 78.69 474 LEU A O 1
ATOM 3596 N N . PRO A 1 475 ? -25.395 23.456 14.402 1.00 78.62 475 PRO A N 1
ATOM 3597 C CA . PRO A 1 475 ? -26.823 23.518 14.688 1.00 78.62 475 PRO A CA 1
ATOM 3598 C C . PRO A 1 475 ? -27.327 22.174 15.233 1.00 78.62 475 PRO A C 1
ATOM 3600 O O . PRO A 1 475 ? -26.944 21.108 14.746 1.00 78.62 475 PRO A O 1
ATOM 3603 N N . THR A 1 476 ? -28.228 22.231 16.213 1.00 85.38 476 THR A N 1
ATOM 3604 C CA . THR A 1 476 ? -28.902 21.069 16.817 1.00 85.38 476 THR A CA 1
ATOM 3605 C C . THR A 1 476 ? -30.426 21.248 16.758 1.00 85.38 476 THR A C 1
ATOM 3607 O O . THR A 1 476 ? -30.887 22.389 16.632 1.00 85.38 476 THR A O 1
ATOM 3610 N N . PRO A 1 477 ? -31.237 20.177 16.898 1.00 83.06 477 PRO A N 1
ATOM 3611 C CA . PRO A 1 477 ? -32.704 20.267 16.889 1.00 83.06 477 PRO A CA 1
ATOM 3612 C C . PRO A 1 477 ? -33.304 21.157 17.985 1.00 83.06 477 PRO A C 1
ATOM 3614 O O . PRO A 1 477 ? -34.454 21.558 17.878 1.00 83.06 477 PRO A O 1
ATOM 3617 N N . THR A 1 478 ? -32.543 21.474 19.035 1.00 78.31 478 THR A N 1
ATOM 3618 C CA . THR A 1 478 ? -32.967 22.334 20.155 1.00 78.31 478 THR A CA 1
ATOM 3619 C C . THR A 1 478 ? -32.208 23.663 20.224 1.00 78.31 478 THR A C 1
ATOM 3621 O O . THR A 1 478 ? -32.551 24.525 21.032 1.00 78.31 478 THR A O 1
ATOM 3624 N N . GLY A 1 479 ? -31.201 23.867 19.367 1.00 79.25 479 GLY A N 1
ATOM 3625 C CA . GLY A 1 479 ? -30.461 25.120 19.263 1.00 79.25 479 GLY A CA 1
ATOM 3626 C C . GLY A 1 479 ? -29.104 24.967 18.591 1.00 79.25 479 GLY A C 1
ATOM 3627 O O . GLY A 1 479 ? -29.015 24.873 17.362 1.00 79.25 479 GLY A O 1
ATOM 3628 N N . TYR A 1 480 ? -28.047 25.005 19.401 1.00 80.06 480 TYR A N 1
ATOM 3629 C CA . TYR A 1 480 ? -26.657 24.968 18.956 1.00 80.06 480 TYR A CA 1
ATOM 3630 C C . TYR A 1 480 ? -25.787 24.201 19.948 1.00 80.06 480 TYR A C 1
ATOM 3632 O O . TYR A 1 480 ? -26.106 24.091 21.130 1.00 80.06 480 TYR A O 1
ATOM 3640 N N . THR A 1 481 ? -24.637 23.770 19.456 1.00 80.12 481 THR A N 1
ATOM 3641 C CA . THR A 1 481 ? -23.442 23.424 20.227 1.00 80.12 481 THR A CA 1
ATOM 3642 C C . THR A 1 481 ? -22.224 23.962 19.459 1.00 80.12 481 THR A C 1
ATOM 3644 O O . THR A 1 481 ? -22.384 24.594 18.410 1.00 80.12 481 THR A O 1
ATOM 3647 N N . THR A 1 482 ? -21.004 23.737 19.931 1.00 81.25 482 THR A N 1
ATOM 3648 C CA . THR A 1 482 ? -19.772 24.029 19.175 1.00 81.25 482 THR A CA 1
ATOM 3649 C C . THR A 1 482 ? -18.993 22.750 18.898 1.00 81.25 482 THR A C 1
ATOM 3651 O O . THR A 1 482 ? -19.176 21.742 19.574 1.00 81.25 482 THR A O 1
ATOM 3654 N N . MET A 1 483 ? -18.063 22.768 17.946 1.00 72.88 483 MET A N 1
ATOM 3655 C CA . MET A 1 483 ? -17.105 21.675 17.748 1.00 72.88 483 MET A CA 1
ATOM 3656 C C . MET A 1 483 ? -16.274 21.412 19.026 1.00 72.88 483 MET A C 1
ATOM 3658 O O . MET A 1 483 ? -15.849 20.284 19.275 1.00 72.88 483 MET A O 1
ATOM 3662 N N . GLY A 1 484 ? -16.101 22.422 19.887 1.00 73.69 484 GLY A N 1
ATOM 3663 C CA . GLY A 1 484 ? -15.538 22.311 21.234 1.00 73.69 484 GLY A CA 1
ATOM 3664 C C . GLY A 1 484 ? -16.424 21.557 22.228 1.00 73.69 484 GLY A C 1
ATOM 3665 O O . GLY A 1 484 ? -15.919 20.689 22.936 1.00 73.69 484 GLY A O 1
ATOM 3666 N N . GLU A 1 485 ? -17.735 21.796 22.231 1.00 74.69 485 GLU A N 1
ATOM 3667 C CA . GLU A 1 485 ? -18.678 21.303 23.255 1.00 74.69 485 GLU A CA 1
ATOM 3668 C C . GLU A 1 485 ? -19.499 20.074 22.833 1.00 74.69 485 GLU A C 1
ATOM 3670 O O . GLU A 1 485 ? -19.997 19.350 23.692 1.00 74.69 485 GLU A O 1
ATOM 3675 N N . VAL A 1 486 ? -19.628 19.809 21.529 1.00 70.19 486 VAL A N 1
ATOM 3676 C CA . VAL A 1 486 ? -20.435 18.705 20.987 1.00 70.19 486 VAL A CA 1
ATOM 3677 C C . VAL A 1 486 ? -19.971 17.352 21.518 1.00 70.19 486 VAL A C 1
ATOM 3679 O O . VAL A 1 486 ? -18.767 17.114 21.623 1.00 70.19 486 VAL A O 1
ATOM 3682 N N . MET A 1 487 ? -20.908 16.460 21.828 1.00 60.94 487 MET A N 1
ATOM 3683 C CA . MET A 1 487 ? -20.626 15.125 22.367 1.00 60.94 487 MET A CA 1
ATOM 3684 C C . MET A 1 487 ? -21.291 14.025 21.529 1.00 60.94 487 MET A C 1
ATOM 3686 O O . MET A 1 487 ? -22.346 14.273 20.939 1.00 60.94 487 MET A O 1
ATOM 3690 N N . PRO A 1 488 ? -20.730 12.800 21.500 1.00 54.94 488 PRO A N 1
ATOM 3691 C CA . PRO A 1 488 ? -21.428 11.633 20.973 1.00 54.94 488 PRO A CA 1
ATOM 3692 C C . PRO A 1 488 ? -22.817 11.457 21.606 1.00 54.94 488 PRO A C 1
ATOM 3694 O O . PRO A 1 488 ? -23.019 11.760 22.781 1.00 54.94 488 PRO A O 1
ATOM 3697 N N . GLY A 1 489 ? -23.783 10.998 20.814 1.00 51.53 489 GLY A N 1
ATOM 3698 C CA . GLY A 1 489 ? -25.189 10.869 21.203 1.00 51.53 489 GLY A CA 1
ATOM 3699 C C . GLY A 1 489 ? -26.013 12.161 21.119 1.00 51.53 489 GLY A C 1
ATOM 3700 O O . GLY A 1 489 ? -27.239 12.075 21.127 1.00 51.53 489 GLY A O 1
ATOM 3701 N N . GLN A 1 490 ? -25.395 13.342 20.986 1.00 70.50 490 GLN A N 1
ATOM 3702 C CA . GLN A 1 490 ? -26.132 14.570 20.667 1.00 70.50 490 GLN A CA 1
ATOM 3703 C C . GLN A 1 490 ? -26.616 14.546 19.212 1.00 70.50 490 GLN A C 1
ATOM 3705 O O . GLN A 1 490 ? -25.935 14.034 18.323 1.00 70.50 490 GLN A O 1
ATOM 3710 N N . GLU A 1 491 ? -27.778 15.139 18.957 1.00 79.00 491 GLU A N 1
ATOM 3711 C CA . GLU A 1 491 ? -28.281 15.350 17.600 1.00 79.00 491 GLU A CA 1
ATOM 3712 C C . GLU A 1 491 ? -27.781 16.696 17.066 1.00 79.00 491 GLU A C 1
ATOM 3714 O O . GLU A 1 491 ? -28.006 17.747 17.668 1.00 79.00 491 GLU A O 1
ATOM 3719 N N . VAL A 1 492 ? -27.104 16.652 15.921 1.00 81.75 492 VAL A N 1
ATOM 3720 C CA . VAL A 1 492 ? -26.847 17.812 15.057 1.00 81.75 492 VAL A CA 1
ATOM 3721 C C . VAL A 1 492 ? -27.769 17.711 13.843 1.00 81.75 492 VAL A C 1
ATOM 3723 O O . VAL A 1 492 ? -28.555 16.773 13.732 1.00 81.75 492 VAL A O 1
ATOM 3726 N N . ILE A 1 493 ? -27.716 18.671 12.927 1.00 76.69 493 ILE A N 1
ATOM 3727 C CA . ILE A 1 493 ? -28.514 18.608 11.697 1.00 76.69 493 ILE A CA 1
ATOM 3728 C C . ILE A 1 493 ? -27.669 18.076 10.522 1.00 76.69 493 ILE A C 1
ATOM 3730 O O . ILE A 1 493 ? -26.486 18.405 10.393 1.00 76.69 493 ILE A O 1
ATOM 3734 N N . GLY A 1 494 ? -28.269 17.230 9.681 1.00 65.69 494 GLY A N 1
ATOM 3735 C CA . GLY A 1 494 ? -27.700 16.653 8.460 1.00 65.69 494 GLY A CA 1
ATOM 3736 C C . GLY A 1 494 ? -27.935 17.516 7.216 1.00 65.69 494 GLY A C 1
ATOM 3737 O O . GLY A 1 494 ? -28.716 18.466 7.231 1.00 65.69 494 GLY A O 1
ATOM 3738 N N . ARG A 1 495 ? -27.262 17.193 6.102 1.00 67.06 495 ARG A N 1
ATOM 3739 C CA . ARG A 1 495 ? -27.360 17.957 4.838 1.00 67.06 495 ARG A CA 1
ATOM 3740 C C . ARG A 1 495 ? -28.780 18.018 4.253 1.00 67.06 495 ARG A C 1
ATOM 3742 O O . ARG A 1 495 ? -29.130 18.981 3.571 1.00 67.06 495 ARG A O 1
ATOM 3749 N N . ASP A 1 496 ? -29.586 17.007 4.546 1.00 67.06 496 ASP A N 1
ATOM 3750 C CA . ASP A 1 496 ? -31.003 16.881 4.203 1.00 67.06 496 ASP A CA 1
ATOM 3751 C C . ASP A 1 496 ? -31.946 17.642 5.156 1.00 67.06 496 ASP A C 1
ATOM 3753 O O . ASP A 1 496 ? -33.159 17.510 5.036 1.00 67.06 496 ASP A O 1
ATOM 3757 N N . GLY A 1 497 ? -31.413 18.452 6.078 1.00 68.00 497 GLY A N 1
ATOM 3758 C CA . GLY A 1 497 ? -32.196 19.276 7.003 1.00 68.00 497 GLY A CA 1
ATOM 3759 C C . GLY A 1 497 ? -32.746 18.515 8.214 1.00 68.00 497 GLY A C 1
ATOM 3760 O O . GLY A 1 497 ? -33.400 19.125 9.062 1.00 68.00 497 GLY A O 1
ATOM 3761 N N . ARG A 1 498 ? -32.483 17.208 8.331 1.00 79.88 498 ARG A N 1
ATOM 3762 C CA . ARG A 1 498 ? -33.003 16.350 9.408 1.00 79.88 498 ARG A CA 1
ATOM 3763 C C . ARG A 1 498 ? -32.057 16.266 10.611 1.00 79.88 498 ARG A C 1
ATOM 3765 O O . ARG A 1 498 ? -30.848 16.426 10.443 1.00 79.88 498 ARG A O 1
ATOM 3772 N N . PRO A 1 499 ? -32.565 15.974 11.822 1.00 80.06 499 PRO A N 1
ATOM 3773 C CA . PRO A 1 499 ? -31.739 15.528 12.941 1.00 80.06 499 PRO A CA 1
ATOM 3774 C C . PRO A 1 499 ? -30.930 14.274 12.575 1.00 80.06 499 PRO A C 1
ATOM 3776 O O . PRO A 1 499 ? -31.487 13.298 12.075 1.00 80.06 499 PRO A O 1
ATOM 3779 N N . VAL A 1 500 ? -29.626 14.296 12.849 1.00 63.56 500 VAL A N 1
ATOM 3780 C CA . VAL A 1 500 ? -28.691 13.170 12.689 1.00 63.56 500 VAL A CA 1
ATOM 3781 C C . VAL A 1 500 ? -27.814 13.078 13.935 1.00 63.56 500 VAL A C 1
ATOM 3783 O O . VAL A 1 500 ? -27.437 14.098 14.525 1.00 63.56 500 VAL A O 1
ATOM 3786 N N . ARG A 1 501 ? -27.494 11.868 14.387 1.00 65.19 501 ARG A N 1
ATOM 3787 C CA . ARG A 1 501 ? -26.784 11.673 15.656 1.00 65.19 501 ARG A CA 1
ATOM 3788 C C . ARG A 1 501 ? -25.287 11.741 15.441 1.00 65.19 501 ARG A C 1
ATOM 3790 O O . ARG A 1 501 ? -24.732 11.109 14.544 1.00 65.19 501 ARG A O 1
ATOM 3797 N N . VAL A 1 502 ? -24.617 12.489 16.313 1.00 47.88 502 VAL A N 1
ATOM 3798 C CA . VAL A 1 502 ? -23.162 12.476 16.441 1.00 47.88 502 VAL A CA 1
ATOM 3799 C C . VAL A 1 502 ? -22.764 11.106 16.973 1.00 47.88 502 VAL A C 1
ATOM 3801 O O . VAL A 1 502 ? -22.865 10.838 18.165 1.00 47.88 502 VAL A O 1
ATOM 3804 N N . ALA A 1 503 ? -22.307 10.227 16.086 1.00 45.12 503 ALA A N 1
ATOM 3805 C CA . ALA A 1 503 ? -21.732 8.944 16.470 1.00 45.12 503 ALA A CA 1
ATOM 3806 C C . ALA A 1 503 ? -20.384 9.140 17.186 1.00 45.12 503 ALA A C 1
ATOM 3808 O O . ALA A 1 503 ? -20.000 8.358 18.051 1.00 45.12 503 ALA A O 1
ATOM 3809 N N . ALA A 1 504 ? -19.643 10.197 16.830 1.00 39.84 504 ALA A N 1
ATOM 3810 C CA . ALA A 1 504 ? -18.287 10.394 17.323 1.00 39.84 504 ALA A CA 1
ATOM 3811 C C . ALA A 1 504 ? -17.762 11.821 17.241 1.00 39.84 504 ALA A C 1
ATOM 3813 O O . ALA A 1 504 ? -18.198 12.617 16.413 1.00 39.84 504 ALA A O 1
ATOM 3814 N N . LYS A 1 505 ? -16.711 12.067 18.027 1.00 48.41 505 LYS A N 1
ATOM 3815 C CA . LYS A 1 505 ? -15.856 13.253 17.997 1.00 48.41 505 LYS A CA 1
ATOM 3816 C C . LYS A 1 505 ? -14.388 12.837 18.082 1.00 48.41 505 LYS A C 1
ATOM 3818 O O . LYS A 1 505 ? -14.057 11.930 18.845 1.00 48.41 505 LYS A O 1
ATOM 3823 N N . SER A 1 506 ? -13.520 13.481 17.306 1.00 45.12 506 SER A N 1
ATOM 3824 C CA . SER A 1 506 ? -12.077 13.226 17.327 1.00 45.12 506 SER A CA 1
ATOM 3825 C C . SER A 1 506 ? -11.395 13.848 18.554 1.00 45.12 506 SER A C 1
ATOM 3827 O O . SER A 1 506 ? -11.897 14.828 19.111 1.00 45.12 506 SER A O 1
ATOM 3829 N N . PRO A 1 507 ? -10.187 13.380 18.918 1.00 45.25 507 PRO A N 1
ATOM 3830 C CA . PRO A 1 507 ? -9.275 14.151 19.756 1.00 45.25 507 PRO A CA 1
ATOM 3831 C C . PRO A 1 507 ? -9.020 15.556 19.186 1.00 45.25 507 PRO A C 1
ATOM 3833 O O . PRO A 1 507 ? -9.085 15.778 17.972 1.00 45.25 507 PRO A O 1
ATOM 3836 N N . VAL A 1 508 ? -8.702 16.501 20.073 1.00 56.22 508 VAL A N 1
ATOM 3837 C CA . VAL A 1 508 ? -8.412 17.896 19.718 1.00 56.22 508 VAL A CA 1
ATOM 3838 C C . VAL A 1 508 ? -6.957 18.039 19.262 1.00 56.22 508 VAL A C 1
ATOM 3840 O O . VAL A 1 508 ? -6.028 17.954 20.071 1.00 56.22 508 VAL A O 1
ATOM 3843 N N . LYS A 1 509 ? -6.736 18.341 17.979 1.00 51.88 509 LYS A N 1
ATOM 3844 C CA . LYS A 1 509 ? -5.414 18.707 17.454 1.00 51.88 509 LYS A CA 1
ATOM 3845 C C . LYS A 1 509 ? -5.110 20.154 17.848 1.00 51.88 509 LYS A C 1
ATOM 3847 O O . LYS A 1 509 ? -5.725 21.083 17.336 1.00 51.88 509 LYS A O 1
ATOM 3852 N N . LYS A 1 510 ? -4.154 20.348 18.764 1.00 60.69 510 LYS A N 1
ATOM 3853 C CA . LYS A 1 510 ? -3.866 21.653 19.401 1.00 60.69 510 LYS A CA 1
ATOM 3854 C C . LYS A 1 510 ? -3.313 22.733 18.454 1.00 60.69 510 LYS A C 1
ATOM 3856 O O . LYS A 1 510 ? -3.470 23.909 18.755 1.00 60.69 510 LYS A O 1
ATOM 3861 N N . LYS A 1 511 ? -2.644 22.344 17.358 1.00 63.22 511 LYS A N 1
ATOM 3862 C CA . LYS A 1 511 ? -2.088 23.246 16.326 1.00 63.22 511 LYS A CA 1
ATOM 3863 C C . LYS A 1 511 ? -2.195 22.619 14.919 1.00 63.22 511 LYS A C 1
ATOM 3865 O O . LYS A 1 511 ? -1.266 21.936 14.489 1.00 63.22 511 LYS A O 1
ATOM 3870 N N . PRO A 1 512 ? -3.328 22.767 14.218 1.00 65.44 512 PRO A N 1
ATOM 3871 C CA . PRO A 1 512 ? -3.489 22.448 12.801 1.00 65.44 512 PRO A CA 1
ATOM 3872 C C . PRO A 1 512 ? -3.190 23.670 11.918 1.00 65.44 512 PRO A C 1
ATOM 3874 O O . PRO A 1 512 ? -3.358 24.810 12.346 1.00 65.44 512 PRO A O 1
ATOM 3877 N N . ASP A 1 513 ? -2.836 23.439 10.655 1.00 63.56 513 ASP A N 1
ATOM 3878 C CA . ASP A 1 513 ? -2.890 24.482 9.629 1.00 63.56 513 ASP A CA 1
ATOM 3879 C C . ASP A 1 513 ? -4.350 24.742 9.239 1.00 63.56 513 ASP A C 1
ATOM 3881 O O . ASP A 1 513 ? -4.946 23.966 8.488 1.00 63.56 513 ASP A O 1
ATOM 3885 N N . LEU A 1 514 ? -4.920 25.821 9.779 1.00 73.31 514 LEU A N 1
ATOM 3886 C CA . LEU A 1 514 ? -6.300 26.237 9.542 1.00 73.31 514 LEU A CA 1
ATOM 3887 C C . LEU A 1 514 ? -6.399 27.350 8.495 1.00 73.31 514 LEU A C 1
ATOM 3889 O O . LEU A 1 514 ? -5.525 28.210 8.359 1.00 73.31 514 LEU A O 1
ATOM 3893 N N . TYR A 1 515 ? -7.518 27.332 7.782 1.00 79.50 515 TYR A N 1
ATOM 3894 C CA . TYR A 1 515 ? -7.865 28.245 6.707 1.00 79.50 515 TYR A CA 1
ATOM 3895 C C . TYR A 1 515 ? -9.294 28.751 6.915 1.00 79.50 515 TYR A C 1
ATOM 3897 O O . TYR A 1 515 ? -10.203 27.975 7.217 1.00 79.50 515 TYR A O 1
ATOM 3905 N N . ARG A 1 516 ? -9.495 30.057 6.736 1.00 84.31 516 ARG A N 1
ATOM 3906 C CA . ARG A 1 516 ? -10.808 30.688 6.650 1.00 84.31 516 ARG A CA 1
ATOM 3907 C C . ARG A 1 516 ? -11.333 30.517 5.234 1.00 84.31 516 ARG A C 1
ATOM 3909 O O . ARG A 1 516 ? -10.840 31.164 4.317 1.00 84.31 516 ARG A O 1
ATOM 3916 N N . VAL A 1 517 ? -12.322 29.645 5.076 1.00 80.69 517 VAL A N 1
ATOM 3917 C CA . VAL A 1 517 ? -13.091 29.484 3.837 1.00 80.69 517 VAL A CA 1
ATOM 3918 C C . VAL A 1 517 ? -14.288 30.423 3.919 1.00 80.69 517 VAL A C 1
ATOM 3920 O O . VAL A 1 517 ? -15.136 30.238 4.791 1.00 80.69 517 VAL A O 1
ATOM 3923 N N . SER A 1 518 ? -14.337 31.437 3.058 1.00 82.19 518 SER A N 1
ATOM 3924 C CA . SER A 1 518 ? -15.382 32.468 3.027 1.00 82.19 518 SER A CA 1
ATOM 3925 C C . SER A 1 518 ? -16.337 32.254 1.853 1.00 82.19 518 SER A C 1
ATOM 3927 O O . SER A 1 518 ? -15.914 31.852 0.768 1.00 82.19 518 SER A O 1
ATOM 3929 N N . PHE A 1 519 ? -17.619 32.563 2.039 1.00 83.62 519 PHE A N 1
ATOM 3930 C CA . PHE A 1 519 ? -18.690 32.286 1.081 1.00 83.62 519 PHE A CA 1
ATOM 3931 C C . PHE A 1 519 ? -19.404 33.558 0.595 1.00 83.62 519 PHE A C 1
ATOM 3933 O O . PHE A 1 519 ? -19.426 34.589 1.264 1.00 83.62 519 PHE A O 1
ATOM 3940 N N . SER A 1 520 ? -20.035 33.462 -0.581 1.00 77.56 520 SER A N 1
ATOM 3941 C CA . SER A 1 520 ? -20.741 34.548 -1.294 1.00 77.56 520 SER A CA 1
ATOM 3942 C C . SER A 1 520 ? -21.889 35.234 -0.543 1.00 77.56 520 SER A C 1
ATOM 3944 O O . SER A 1 520 ? -22.468 36.185 -1.057 1.00 77.56 520 SER A O 1
ATOM 3946 N N . ASP A 1 521 ? -22.267 34.725 0.624 1.00 69.31 521 ASP A N 1
ATOM 3947 C CA . ASP A 1 521 ? -23.330 35.230 1.489 1.00 69.31 521 ASP A CA 1
ATOM 3948 C C . ASP A 1 521 ? -22.800 35.773 2.835 1.00 69.31 521 ASP A C 1
ATOM 3950 O O . ASP A 1 521 ? -23.546 35.895 3.810 1.00 69.31 521 ASP A O 1
ATOM 3954 N N . GLY A 1 522 ? -21.502 36.101 2.876 1.00 68.69 522 GLY A N 1
ATOM 3955 C CA . GLY A 1 522 ? -20.814 36.751 3.997 1.00 68.69 522 GLY A CA 1
ATOM 3956 C C . GLY A 1 522 ? -20.320 35.799 5.089 1.00 68.69 522 GLY A C 1
ATOM 3957 O O . GLY A 1 522 ? -19.727 36.241 6.071 1.00 68.69 522 GLY A O 1
ATOM 3958 N N . GLN A 1 523 ? -20.555 34.494 4.952 1.00 71.44 523 GLN A N 1
ATOM 3959 C CA . GLN A 1 523 ? -20.169 33.511 5.964 1.00 71.44 523 GLN A CA 1
ATOM 3960 C C . GLN A 1 523 ? -18.707 33.088 5.827 1.00 71.44 523 GLN A C 1
ATOM 3962 O O . GLN A 1 523 ? -18.143 33.132 4.737 1.00 71.44 523 GLN A O 1
ATOM 3967 N N . SER A 1 524 ? -18.100 32.606 6.915 1.00 78.94 524 SER A N 1
ATOM 3968 C CA . SER A 1 524 ? -16.846 31.853 6.826 1.00 78.94 524 SER A CA 1
ATOM 3969 C C . SER A 1 524 ? -16.753 30.727 7.856 1.00 78.94 524 SER A C 1
ATOM 3971 O O . SER A 1 524 ? -17.374 30.790 8.917 1.00 78.94 524 SER A O 1
ATOM 3973 N N . VAL A 1 525 ? -15.976 29.693 7.529 1.00 73.88 525 VAL A N 1
ATOM 3974 C CA . VAL A 1 525 ? -15.698 28.524 8.381 1.00 73.88 525 VAL A CA 1
ATOM 3975 C C . VAL A 1 525 ? -14.184 28.335 8.499 1.00 73.88 525 VAL A C 1
ATOM 3977 O O . VAL A 1 525 ? -13.454 28.561 7.534 1.00 73.88 525 VAL A O 1
ATOM 3980 N N . LEU A 1 526 ? -13.710 27.933 9.683 1.00 76.94 526 LEU A N 1
ATOM 3981 C CA . LEU A 1 526 ? -12.297 27.659 9.956 1.00 76.94 526 LEU A CA 1
ATOM 3982 C C . LEU A 1 526 ? -12.027 26.151 9.884 1.00 76.94 526 LEU A C 1
ATOM 3984 O O . LEU A 1 526 ? -12.420 25.398 10.779 1.00 76.94 526 LEU A O 1
ATOM 3988 N N . ALA A 1 527 ? -11.363 25.724 8.812 1.00 63.09 527 ALA A N 1
ATOM 3989 C CA . ALA A 1 527 ? -11.168 24.324 8.434 1.00 63.09 527 ALA A CA 1
ATOM 3990 C C . ALA A 1 527 ? -9.689 24.012 8.146 1.00 63.09 527 ALA A C 1
ATOM 3992 O O . ALA A 1 527 ? -8.934 24.911 7.775 1.00 63.09 527 ALA A O 1
ATOM 3993 N N . ASP A 1 528 ? -9.252 22.760 8.308 1.00 61.50 528 ASP A N 1
ATOM 3994 C CA . ASP A 1 528 ? -7.881 22.367 7.961 1.00 61.50 528 ASP A CA 1
ATOM 3995 C C . ASP A 1 528 ? -7.636 22.294 6.440 1.00 61.50 528 ASP A C 1
ATOM 3997 O O . ASP A 1 528 ? -8.560 22.266 5.621 1.00 61.50 528 ASP A O 1
ATOM 4001 N N . TYR A 1 529 ? -6.361 22.314 6.037 1.00 59.00 529 TYR A N 1
ATOM 4002 C CA . TYR A 1 529 ? -5.969 22.264 4.619 1.00 59.00 529 TYR A CA 1
ATOM 4003 C C . TYR A 1 529 ? -6.569 21.054 3.883 1.00 59.00 529 TYR A C 1
ATOM 4005 O O . TYR A 1 529 ? -7.030 21.166 2.750 1.00 59.00 529 TYR A O 1
ATOM 4013 N N . ASP A 1 530 ? -6.596 19.897 4.541 1.00 50.16 530 ASP A N 1
ATOM 4014 C CA . ASP A 1 530 ? -7.098 18.644 3.977 1.00 50.16 530 ASP A CA 1
ATOM 4015 C C . ASP A 1 530 ? -8.608 18.423 4.236 1.00 50.16 530 ASP A C 1
ATOM 4017 O O . ASP A 1 530 ? -9.120 17.333 3.985 1.00 50.16 530 ASP A O 1
ATOM 4021 N N . HIS A 1 531 ? -9.338 19.432 4.731 1.00 53.22 531 HIS A N 1
ATOM 4022 C CA . HIS A 1 531 ? -10.764 19.333 5.056 1.00 53.22 531 HIS A CA 1
ATOM 4023 C C . HIS A 1 531 ? -11.611 19.074 3.806 1.00 53.22 531 HIS A C 1
ATOM 4025 O O . HIS A 1 531 ? -11.636 19.908 2.902 1.00 53.22 531 HIS A O 1
ATOM 4031 N N . GLN A 1 532 ? -12.311 17.937 3.743 1.00 57.06 532 GLN A N 1
ATOM 4032 C CA . GLN A 1 532 ? -13.117 17.564 2.576 1.00 57.06 532 GLN A CA 1
ATOM 4033 C C . GLN A 1 532 ? -14.491 18.239 2.569 1.00 57.06 532 GLN A C 1
ATOM 4035 O O . GLN A 1 532 ? -15.304 17.989 3.455 1.00 57.06 532 GLN A O 1
ATOM 4040 N N . TRP A 1 533 ? -14.779 18.983 1.505 1.00 61.50 533 TRP A N 1
ATOM 4041 C CA . TRP A 1 533 ? -16.066 19.609 1.208 1.00 61.50 533 TRP A CA 1
ATOM 4042 C C . TRP A 1 533 ? -16.786 18.871 0.072 1.00 61.50 533 TRP A C 1
ATOM 4044 O O . TRP A 1 533 ? -16.140 18.249 -0.775 1.00 61.50 533 TRP A O 1
ATOM 4054 N N . VAL A 1 534 ? -18.117 18.983 -0.001 1.00 61.88 534 VAL A N 1
ATOM 4055 C CA . VAL A 1 534 ? -18.894 18.597 -1.196 1.00 61.88 534 VAL A CA 1
ATOM 4056 C C . VAL A 1 534 ? -19.180 19.848 -2.027 1.00 61.88 534 VAL A C 1
ATOM 4058 O O . VAL A 1 534 ? -20.003 20.676 -1.642 1.00 61.88 534 VAL A O 1
ATOM 4061 N N . VAL A 1 535 ? -18.491 19.989 -3.158 1.00 65.06 535 VAL A N 1
ATOM 4062 C CA . VAL A 1 535 ? -18.500 21.185 -4.017 1.00 65.06 535 VAL A CA 1
ATOM 4063 C C . VAL A 1 535 ? -18.956 20.854 -5.433 1.00 65.06 535 VAL A C 1
ATOM 4065 O O . VAL A 1 535 ? -18.857 19.720 -5.886 1.00 65.06 535 VAL A O 1
ATOM 4068 N N . SER A 1 536 ? -19.405 21.864 -6.161 1.00 70.31 536 SER A N 1
ATOM 4069 C CA . SER A 1 536 ? -19.593 21.846 -7.610 1.00 70.31 536 SER A CA 1
ATOM 4070 C C . SER A 1 536 ? -18.609 22.828 -8.258 1.00 70.31 536 SER A C 1
ATOM 4072 O O . SER A 1 536 ? -18.311 23.866 -7.652 1.00 70.31 536 SER A O 1
ATOM 4074 N N . ASP A 1 537 ? -18.117 22.552 -9.473 1.00 72.44 537 ASP A N 1
ATOM 4075 C CA . ASP A 1 537 ? -17.340 23.530 -10.258 1.00 72.44 537 ASP A CA 1
ATOM 4076 C C . ASP A 1 537 ? -18.259 24.433 -11.117 1.00 72.44 537 ASP A C 1
ATOM 4078 O O . ASP A 1 537 ? -19.458 24.188 -11.278 1.00 72.44 537 ASP A O 1
ATOM 4082 N N . HIS A 1 538 ? -17.738 25.550 -11.627 1.00 68.69 538 HIS A N 1
ATOM 4083 C CA . HIS A 1 538 ? -18.539 26.519 -12.390 1.00 68.69 538 HIS A CA 1
ATOM 4084 C C . HIS A 1 538 ? -19.107 25.923 -13.684 1.00 68.69 538 HIS A C 1
ATOM 4086 O O . HIS A 1 538 ? -20.186 26.299 -14.138 1.00 68.69 538 HIS A O 1
ATOM 4092 N N . ARG A 1 539 ? -18.378 25.005 -14.313 1.00 63.28 539 ARG A N 1
ATOM 4093 C CA . ARG A 1 539 ? -18.774 24.358 -15.564 1.00 63.28 539 ARG A CA 1
ATOM 4094 C C . ARG A 1 539 ? -19.775 23.222 -15.291 1.00 63.28 539 ARG A C 1
ATOM 4096 O O . ARG A 1 539 ? -20.668 23.033 -16.110 1.00 63.28 539 ARG A O 1
ATOM 4103 N N . ASP A 1 540 ? -19.723 22.564 -14.129 1.00 61.31 540 ASP A N 1
ATOM 4104 C CA . ASP A 1 540 ? -20.774 21.649 -13.644 1.00 61.31 540 ASP A CA 1
ATOM 4105 C C . ASP A 1 540 ? -22.121 22.370 -13.481 1.00 61.31 540 ASP A C 1
ATOM 4107 O O . ASP A 1 540 ? -23.146 21.891 -13.970 1.00 61.31 540 ASP A O 1
ATOM 4111 N N . ARG A 1 541 ? -22.126 23.547 -12.833 1.00 65.75 541 ARG A N 1
ATOM 4112 C CA . ARG A 1 541 ? -23.343 24.357 -12.597 1.00 65.75 541 ARG A CA 1
ATOM 4113 C C . ARG A 1 541 ? -23.994 24.915 -13.864 1.00 65.75 541 ARG A C 1
ATOM 4115 O O . ARG A 1 541 ? -25.150 25.325 -13.811 1.00 65.75 541 ARG A O 1
ATOM 4122 N N . HIS A 1 542 ? -23.272 24.957 -14.983 1.00 59.97 542 HIS A N 1
ATOM 4123 C CA . HIS A 1 542 ? -23.718 25.624 -16.211 1.00 59.97 542 HIS A CA 1
ATOM 4124 C C . HIS A 1 542 ? -23.681 24.727 -17.466 1.00 59.97 542 HIS A C 1
ATOM 4126 O O . HIS A 1 542 ? -23.906 25.218 -18.568 1.00 59.97 542 HIS A O 1
ATOM 4132 N N . GLY A 1 543 ? -23.426 23.420 -17.319 1.00 45.06 543 GLY A N 1
ATOM 4133 C CA . GLY A 1 543 ? -23.221 22.502 -18.449 1.00 45.06 543 GLY A CA 1
ATOM 4134 C C . GLY A 1 543 ? -24.474 21.867 -19.072 1.00 45.06 543 GLY A C 1
ATOM 4135 O O . GLY A 1 543 ? -24.406 21.419 -20.216 1.00 45.06 543 GLY A O 1
ATOM 4136 N N . HIS A 1 544 ? -25.609 21.799 -18.360 1.00 48.25 544 HIS A N 1
ATOM 4137 C CA . HIS A 1 544 ? -26.759 20.975 -18.774 1.00 48.25 544 HIS A CA 1
ATOM 4138 C C . HIS A 1 544 ? -28.126 21.649 -18.561 1.00 48.25 544 HIS A C 1
ATOM 4140 O O . HIS A 1 544 ? -28.714 21.583 -17.480 1.00 48.25 544 HIS A O 1
ATOM 4146 N N . THR A 1 545 ? -28.677 22.232 -19.629 1.00 48.22 545 THR A N 1
ATOM 4147 C CA . THR A 1 545 ? -30.023 22.827 -19.671 1.00 48.22 545 THR A CA 1
ATOM 4148 C C . THR A 1 545 ? -30.911 22.119 -20.701 1.00 48.22 545 THR A C 1
ATOM 4150 O O . THR A 1 545 ? -30.742 22.271 -21.907 1.00 48.22 545 THR A O 1
ATOM 4153 N N . SER A 1 546 ? -31.902 21.350 -20.236 1.00 48.84 546 SER A N 1
ATOM 4154 C CA . SER A 1 546 ? -32.927 20.733 -21.092 1.00 48.84 546 SER A CA 1
ATOM 4155 C C . SER A 1 546 ? -34.318 20.858 -20.465 1.00 48.84 546 SER A C 1
ATOM 4157 O O . SER A 1 546 ? -34.490 20.721 -19.255 1.00 48.84 546 SER A O 1
ATOM 4159 N N . ALA A 1 547 ? -35.343 21.117 -21.284 1.00 50.06 547 ALA A N 1
ATOM 4160 C CA . ALA A 1 547 ? -36.703 21.421 -20.813 1.00 50.06 547 ALA A CA 1
ATOM 4161 C C . ALA A 1 547 ? -37.449 20.224 -20.179 1.00 50.06 547 ALA A C 1
ATOM 4163 O O . ALA A 1 547 ? -38.593 20.361 -19.744 1.00 50.06 547 ALA A O 1
ATOM 4164 N N . GLU A 1 548 ? -36.834 19.043 -20.164 1.00 45.97 548 GLU A N 1
ATOM 4165 C CA . GLU A 1 548 ? -37.345 17.828 -19.518 1.00 45.97 548 GLU A CA 1
ATOM 4166 C C . GLU A 1 548 ? -36.912 17.748 -18.046 1.00 45.97 548 GLU A C 1
ATOM 4168 O O . GLU A 1 548 ? -37.661 17.223 -17.222 1.00 45.97 548 GLU A O 1
ATOM 4173 N N . ARG A 1 549 ? -35.769 18.366 -17.697 1.00 52.84 549 ARG A N 1
ATOM 4174 C CA . ARG A 1 549 ? -35.268 18.509 -16.319 1.00 52.84 549 ARG A CA 1
ATOM 4175 C C . ARG A 1 549 ? -36.317 19.134 -15.403 1.00 52.84 549 ARG A C 1
ATOM 4177 O O . ARG A 1 549 ? -36.654 18.562 -14.370 1.00 52.84 549 ARG A O 1
ATOM 4184 N N . ASN A 1 550 ? -36.830 20.299 -15.801 1.00 53.78 550 ASN A N 1
ATOM 4185 C CA . ASN A 1 550 ? -37.747 21.085 -14.980 1.00 53.78 550 ASN A CA 1
ATOM 4186 C C . ASN A 1 550 ? -39.073 20.331 -14.786 1.00 53.78 550 ASN A C 1
ATOM 4188 O O . ASN A 1 550 ? -39.435 20.044 -13.652 1.00 53.78 550 ASN A O 1
ATOM 4192 N N . ARG A 1 551 ? -39.692 19.847 -15.877 1.00 56.06 551 ARG A N 1
ATOM 4193 C CA . ARG A 1 551 ? -40.943 19.061 -15.839 1.00 56.06 551 ARG A CA 1
ATOM 4194 C C . ARG A 1 551 ? -40.896 17.866 -14.876 1.00 56.06 551 ARG A C 1
ATOM 4196 O O . ARG A 1 551 ? -41.889 17.589 -14.209 1.00 56.06 551 ARG A O 1
ATOM 4203 N N . ALA A 1 552 ? -39.766 17.161 -14.788 1.00 55.12 552 ALA A N 1
ATOM 4204 C CA . ALA A 1 552 ? -39.601 16.065 -13.832 1.00 55.12 552 ALA A CA 1
ATOM 4205 C C . ALA A 1 552 ? -39.508 16.563 -12.375 1.00 55.12 552 ALA A C 1
ATOM 4207 O O . ALA A 1 552 ? -40.090 15.958 -11.472 1.00 55.12 552 ALA A O 1
ATOM 4208 N N . LEU A 1 553 ? -38.788 17.665 -12.143 1.00 53.56 553 LEU A N 1
ATOM 4209 C CA . LEU A 1 553 ? -38.602 18.265 -10.822 1.00 53.56 553 LEU A CA 1
ATOM 4210 C C . LEU A 1 553 ? -39.905 18.868 -10.270 1.00 53.56 553 LEU A C 1
ATOM 4212 O O . LEU A 1 553 ? -40.226 18.660 -9.098 1.00 53.56 553 LEU A O 1
ATOM 4216 N N . ASP A 1 554 ? -40.668 19.551 -11.124 1.00 59.91 554 ASP A N 1
ATOM 4217 C CA . ASP A 1 554 ? -41.964 20.151 -10.800 1.00 59.91 554 ASP A CA 1
ATOM 4218 C C . ASP A 1 554 ? -42.963 19.056 -10.375 1.00 59.91 554 ASP A C 1
ATOM 4220 O O . ASP A 1 554 ? -43.573 19.138 -9.308 1.00 59.91 554 ASP A O 1
ATOM 4224 N N . ALA A 1 555 ? -43.044 17.963 -11.147 1.00 61.41 555 ALA A N 1
ATOM 4225 C CA . ALA A 1 555 ? -43.901 16.815 -10.844 1.00 61.41 555 ALA A CA 1
ATOM 4226 C C . ALA A 1 555 ? -43.525 16.104 -9.527 1.00 61.41 555 ALA A C 1
ATOM 4228 O O . ALA A 1 555 ? -44.406 15.732 -8.752 1.00 61.41 555 ALA A O 1
ATOM 4229 N N . TRP A 1 556 ? -42.227 15.940 -9.240 1.00 64.94 556 TRP A N 1
ATOM 4230 C CA . TRP A 1 556 ? -41.763 15.359 -7.972 1.00 64.94 556 TRP A CA 1
ATOM 4231 C C . TRP A 1 556 ? -42.122 16.233 -6.763 1.00 64.94 556 TRP A C 1
ATOM 4233 O O . TRP A 1 556 ? -42.529 15.715 -5.720 1.00 64.94 556 TRP A O 1
ATOM 4243 N N . THR A 1 557 ? -41.990 17.553 -6.915 1.00 61.53 557 THR A N 1
ATOM 4244 C CA . THR A 1 557 ? -42.265 18.536 -5.858 1.00 61.53 557 THR A CA 1
ATOM 4245 C C . THR A 1 557 ? -43.763 18.600 -5.553 1.00 61.53 557 THR A C 1
ATOM 4247 O O . THR A 1 557 ? -44.157 18.521 -4.389 1.00 61.53 557 THR A O 1
ATOM 4250 N N . ALA A 1 558 ? -44.608 18.631 -6.591 1.00 66.25 558 ALA A N 1
ATOM 4251 C CA . ALA A 1 558 ? -46.062 18.567 -6.451 1.00 66.25 558 ALA A CA 1
ATOM 4252 C C . ALA A 1 558 ? -46.523 17.282 -5.736 1.00 66.25 558 ALA A C 1
ATOM 4254 O O . ALA A 1 558 ? -47.343 17.347 -4.822 1.00 66.25 558 ALA A O 1
ATOM 4255 N N . ALA A 1 559 ? -45.951 16.122 -6.085 1.00 68.06 559 ALA A N 1
ATOM 4256 C CA . ALA A 1 559 ? -46.303 14.846 -5.460 1.00 68.06 559 ALA A CA 1
ATOM 4257 C C . ALA A 1 559 ? -45.971 14.786 -3.953 1.00 68.06 559 ALA A C 1
ATOM 4259 O O . ALA A 1 559 ? -46.716 14.171 -3.188 1.00 68.06 559 ALA A O 1
ATOM 4260 N N . HIS A 1 560 ? -44.894 15.442 -3.505 1.00 68.00 560 HIS A N 1
ATOM 4261 C CA . HIS A 1 560 ? -44.553 15.516 -2.078 1.00 68.00 560 HIS A CA 1
ATOM 4262 C C . HIS A 1 560 ? -45.477 16.468 -1.319 1.00 68.00 560 HIS A C 1
ATOM 4264 O O . HIS A 1 560 ? -46.069 16.059 -0.322 1.00 68.00 560 HIS A O 1
ATOM 4270 N N . ALA A 1 561 ? -45.712 17.674 -1.847 1.00 72.31 561 ALA A N 1
ATOM 4271 C CA . ALA A 1 561 ? -46.673 18.613 -1.267 1.00 72.31 561 ALA A CA 1
ATOM 4272 C C . ALA A 1 561 ? -48.083 17.997 -1.142 1.00 72.31 561 ALA A C 1
ATOM 4274 O O . ALA A 1 561 ? -48.765 18.195 -0.133 1.00 72.31 561 ALA A O 1
ATOM 4275 N N . ALA A 1 562 ? -48.492 17.189 -2.126 1.00 75.31 562 ALA A N 1
ATOM 4276 C CA . ALA A 1 562 ? -49.729 16.417 -2.094 1.00 75.31 562 ALA A CA 1
ATOM 4277 C C . ALA A 1 562 ? -49.723 15.326 -1.003 1.00 75.31 562 ALA A C 1
ATOM 4279 O O . ALA A 1 562 ? -50.684 15.214 -0.242 1.00 75.31 562 ALA A O 1
ATOM 4280 N N . ALA A 1 563 ? -48.642 14.550 -0.862 1.00 79.44 563 ALA A N 1
ATOM 4281 C CA . ALA A 1 563 ? -48.523 13.557 0.209 1.00 79.44 563 ALA A CA 1
ATOM 4282 C C . ALA A 1 563 ? -48.559 14.192 1.613 1.00 79.44 563 ALA A C 1
ATOM 4284 O O . ALA A 1 563 ? -49.169 13.640 2.530 1.00 79.44 563 ALA A O 1
ATOM 4285 N N . ASP A 1 564 ? -47.949 15.366 1.779 1.00 78.31 564 ASP A N 1
ATOM 4286 C CA . ASP A 1 564 ? -47.943 16.107 3.041 1.00 78.31 564 ASP A CA 1
ATOM 4287 C C . ASP A 1 564 ? -49.311 16.735 3.343 1.00 78.31 564 ASP A C 1
ATOM 4289 O O . ASP A 1 564 ? -49.747 16.734 4.495 1.00 78.31 564 ASP A O 1
ATOM 4293 N N . ALA A 1 565 ? -50.046 17.187 2.319 1.00 78.38 565 ALA A N 1
ATOM 4294 C CA . ALA A 1 565 ? -51.443 17.590 2.462 1.00 78.38 565 ALA A CA 1
ATOM 4295 C C . ALA A 1 565 ? -52.320 16.420 2.939 1.00 78.38 565 ALA A C 1
ATOM 4297 O O . ALA A 1 565 ? -53.018 16.564 3.940 1.00 78.38 565 ALA A O 1
ATOM 4298 N N . VAL A 1 566 ? -52.213 15.241 2.312 1.00 82.31 566 VAL A N 1
ATOM 4299 C CA . VAL A 1 566 ? -52.938 14.026 2.735 1.00 82.31 566 VAL A CA 1
ATOM 4300 C C . VAL A 1 566 ? -52.557 13.612 4.164 1.00 82.31 566 VAL A C 1
ATOM 4302 O O . VAL A 1 566 ? -53.431 13.227 4.940 1.00 82.31 566 VAL A O 1
ATOM 4305 N N . ALA A 1 567 ? -51.286 13.743 4.558 1.00 80.88 567 ALA A N 1
ATOM 4306 C CA . ALA A 1 567 ? -50.838 13.459 5.923 1.00 80.88 567 ALA A CA 1
ATOM 4307 C C . ALA A 1 567 ? -51.396 14.457 6.959 1.00 80.88 567 ALA A C 1
ATOM 4309 O O . ALA A 1 567 ? -51.825 14.038 8.035 1.00 80.88 567 ALA A O 1
ATOM 4310 N N . ARG A 1 568 ? -51.465 15.759 6.637 1.00 81.25 568 ARG A N 1
ATOM 4311 C CA . ARG A 1 568 ? -52.148 16.759 7.481 1.00 81.25 568 ARG A CA 1
ATOM 4312 C C . ARG A 1 568 ? -53.645 16.462 7.595 1.00 81.25 568 ARG A C 1
ATOM 4314 O O . ARG A 1 568 ? -54.180 16.475 8.700 1.00 81.25 568 ARG A O 1
ATOM 4321 N N . THR A 1 569 ? -54.305 16.106 6.491 1.00 83.88 569 THR A N 1
ATOM 4322 C CA . THR A 1 569 ? -55.717 15.686 6.488 1.00 83.88 569 THR A CA 1
ATOM 4323 C C . THR A 1 569 ? -55.942 14.399 7.287 1.00 83.88 569 THR A C 1
ATOM 4325 O O . THR A 1 569 ? -56.965 14.278 7.946 1.00 83.88 569 THR A O 1
ATOM 4328 N N . ALA A 1 570 ? -54.991 13.460 7.324 1.00 83.69 570 ALA A N 1
ATOM 4329 C CA . ALA A 1 570 ? -55.069 12.299 8.215 1.00 83.69 570 ALA A CA 1
ATOM 4330 C C . ALA A 1 570 ? -55.087 12.703 9.703 1.00 83.69 570 ALA A C 1
ATOM 4332 O O . ALA A 1 570 ? -55.766 12.070 10.512 1.00 83.69 570 ALA A O 1
ATOM 4333 N N . GLY A 1 571 ? -54.356 13.764 10.063 1.00 76.94 571 GLY A N 1
ATOM 4334 C CA . GLY A 1 571 ? -54.232 14.265 11.432 1.00 76.94 571 GLY A CA 1
ATOM 4335 C C . GLY A 1 571 ? -55.511 14.859 12.030 1.00 76.94 571 GLY A C 1
ATOM 4336 O O . GLY A 1 571 ? -55.650 14.842 13.252 1.00 76.94 571 GLY A O 1
ATOM 4337 N N . SER A 1 572 ? -56.457 15.336 11.211 1.00 81.25 572 SER A N 1
ATOM 4338 C CA . SER A 1 572 ? -57.710 15.944 11.692 1.00 81.25 572 SER A CA 1
ATOM 4339 C C . SER A 1 572 ? -58.826 14.939 12.018 1.00 81.25 572 SER A C 1
ATOM 4341 O O . SER A 1 572 ? -59.831 15.327 12.615 1.00 81.25 572 SER A O 1
ATOM 4343 N N . TYR A 1 573 ? -58.661 13.653 11.687 1.00 80.06 573 TYR A N 1
ATOM 4344 C CA . TYR A 1 573 ? -59.618 12.595 12.035 1.00 80.06 573 TYR A CA 1
ATOM 4345 C C . TYR A 1 573 ? -59.245 11.884 13.345 1.00 80.06 573 TYR A C 1
ATOM 4347 O O . TYR A 1 573 ? -58.078 11.590 13.618 1.00 80.06 573 TYR A O 1
ATOM 4355 N N . SER A 1 574 ? -60.250 11.534 14.155 1.00 74.19 574 SER A N 1
ATOM 4356 C CA . SER A 1 574 ? -60.043 10.662 15.316 1.00 74.19 574 SER A CA 1
ATOM 4357 C C . SER A 1 574 ? -59.664 9.243 14.875 1.00 74.19 574 SER A C 1
ATOM 4359 O O . SER A 1 574 ? -60.094 8.769 13.823 1.00 74.19 574 SER A O 1
ATOM 4361 N N . GLY A 1 575 ? -58.919 8.514 15.715 1.00 68.38 575 GLY A N 1
ATOM 4362 C CA . GLY A 1 575 ? -58.605 7.092 15.475 1.00 68.38 575 GLY A CA 1
ATOM 4363 C C . GLY A 1 575 ? -59.829 6.161 15.486 1.00 68.38 575 GLY A C 1
ATOM 4364 O O . GLY A 1 575 ? -59.717 4.991 15.152 1.00 68.38 575 GLY A O 1
ATOM 4365 N N . THR A 1 576 ? -61.002 6.680 15.858 1.00 73.38 576 THR A N 1
ATOM 4366 C CA . THR A 1 576 ? -62.300 5.990 15.820 1.00 73.38 576 THR A CA 1
ATOM 4367 C C . THR A 1 576 ? -63.107 6.271 14.550 1.00 73.38 576 THR A C 1
ATOM 4369 O O . THR A 1 576 ? -64.162 5.667 14.365 1.00 73.38 576 THR A O 1
ATOM 4372 N N . HIS A 1 577 ? -62.667 7.194 13.687 1.00 82.94 577 HIS A N 1
ATOM 4373 C CA . HIS A 1 577 ? -63.377 7.516 12.452 1.00 82.94 577 HIS A CA 1
ATOM 4374 C C . HIS A 1 577 ? -63.088 6.465 11.374 1.00 82.94 577 HIS A C 1
ATOM 4376 O O . HIS A 1 577 ? -61.941 6.046 11.201 1.00 82.94 577 HIS A O 1
ATOM 4382 N N . VAL A 1 578 ? -64.125 6.048 10.646 1.00 85.50 578 VAL A N 1
ATOM 4383 C CA . VAL A 1 578 ? -64.033 5.057 9.566 1.00 85.50 578 VAL A CA 1
ATOM 4384 C C . VAL A 1 578 ? -64.665 5.589 8.284 1.00 85.50 578 VAL A C 1
ATOM 4386 O O . VAL A 1 578 ? -65.638 6.340 8.317 1.00 85.50 578 VAL A O 1
ATOM 4389 N N . SER A 1 579 ? -64.113 5.194 7.140 1.00 85.75 579 SER A N 1
ATOM 4390 C CA . SER A 1 579 ? -64.549 5.649 5.815 1.00 85.75 579 SER A CA 1
ATOM 4391 C C . SER A 1 579 ? -64.490 4.514 4.795 1.00 85.75 579 SER A C 1
ATOM 4393 O O . SER A 1 579 ? -63.638 3.629 4.890 1.00 85.75 579 SER A O 1
ATOM 4395 N N . THR A 1 580 ? -65.371 4.531 3.793 1.00 88.12 580 THR A N 1
ATOM 4396 C CA . THR A 1 580 ? -65.249 3.629 2.640 1.00 88.12 580 THR A CA 1
ATOM 4397 C C . THR A 1 580 ? -64.149 4.122 1.696 1.00 88.12 580 THR A C 1
ATOM 4399 O O . THR A 1 580 ? -63.768 5.295 1.699 1.00 88.12 580 THR A O 1
ATOM 4402 N N . ALA A 1 581 ? -63.682 3.248 0.803 1.00 83.44 581 ALA A N 1
ATOM 4403 C CA . ALA A 1 581 ? -62.757 3.642 -0.262 1.00 83.44 581 ALA A CA 1
ATOM 4404 C C . ALA A 1 581 ? -63.312 4.735 -1.205 1.00 83.44 581 ALA A C 1
ATOM 4406 O O . ALA A 1 581 ? -62.528 5.437 -1.839 1.00 83.44 581 ALA A O 1
ATOM 4407 N N . ALA A 1 582 ? -64.639 4.905 -1.299 1.00 82.12 582 ALA A N 1
ATOM 4408 C CA . ALA A 1 582 ? -65.251 5.964 -2.104 1.00 82.12 582 ALA A CA 1
ATOM 4409 C C . ALA A 1 582 ? -65.126 7.342 -1.435 1.00 82.12 582 ALA A C 1
ATOM 4411 O O . ALA A 1 582 ? -64.822 8.323 -2.116 1.00 82.12 582 ALA A O 1
ATOM 4412 N N . ASP A 1 583 ? -65.292 7.396 -0.111 1.00 83.75 583 ASP A N 1
ATOM 4413 C CA . ASP A 1 583 ? -65.157 8.622 0.684 1.00 83.75 583 ASP A CA 1
ATOM 4414 C C . ASP A 1 583 ? -63.682 9.040 0.757 1.00 83.75 583 ASP A C 1
ATOM 4416 O O . ASP A 1 583 ? -63.344 10.198 0.517 1.00 83.75 583 ASP A O 1
ATOM 4420 N N . LEU A 1 584 ? -62.781 8.071 0.967 1.00 85.62 584 LEU A N 1
ATOM 4421 C CA . LEU A 1 584 ? -61.334 8.281 0.880 1.00 85.62 584 LEU A CA 1
ATOM 4422 C C . LEU A 1 584 ? -60.925 8.796 -0.508 1.00 85.62 584 LEU A C 1
ATOM 4424 O O . LEU A 1 584 ? -60.198 9.778 -0.594 1.00 85.62 584 LEU A O 1
ATOM 4428 N N . ALA A 1 585 ? -61.438 8.216 -1.598 1.00 85.56 585 ALA A N 1
ATOM 4429 C CA . ALA A 1 585 ? -61.180 8.731 -2.944 1.00 85.56 585 ALA A CA 1
ATOM 4430 C C . ALA A 1 585 ? -61.750 10.147 -3.162 1.00 85.56 585 ALA A C 1
ATOM 4432 O O . ALA A 1 585 ? -61.186 10.919 -3.933 1.00 85.56 585 ALA A O 1
ATOM 4433 N N . GLN A 1 586 ? -62.836 10.522 -2.479 1.00 84.12 586 GLN A N 1
ATOM 4434 C CA . GLN A 1 586 ? -63.363 11.889 -2.514 1.00 84.12 586 GLN A CA 1
ATOM 4435 C C . GLN A 1 586 ? -62.476 12.882 -1.753 1.00 84.12 586 GLN A C 1
ATOM 4437 O O . GLN A 1 586 ? -62.294 13.998 -2.235 1.00 84.12 586 GLN A O 1
ATOM 4442 N N . ILE A 1 587 ? -61.868 12.468 -0.638 1.00 83.75 587 ILE A N 1
ATOM 4443 C CA . ILE A 1 587 ? -60.832 13.245 0.061 1.00 83.75 587 ILE A CA 1
ATOM 4444 C C . ILE A 1 587 ? -59.590 13.394 -0.833 1.00 83.75 587 ILE A C 1
ATOM 4446 O O . ILE A 1 587 ? -59.101 14.506 -1.017 1.00 83.75 587 ILE A O 1
ATOM 4450 N N . MET A 1 588 ? -59.126 12.309 -1.466 1.00 81.50 588 MET A N 1
ATOM 4451 C CA . MET A 1 588 ? -57.972 12.337 -2.379 1.00 81.50 588 MET A CA 1
ATOM 4452 C C . MET A 1 588 ? -58.207 13.220 -3.615 1.00 81.50 588 MET A C 1
ATOM 4454 O O . MET A 1 588 ? -57.279 13.886 -4.056 1.00 81.50 588 MET A O 1
ATOM 4458 N N . ARG A 1 589 ? -59.441 13.309 -4.138 1.00 81.44 589 ARG A N 1
ATOM 4459 C CA . ARG A 1 589 ? -59.810 14.268 -5.205 1.00 81.44 589 ARG A CA 1
ATOM 4460 C C . ARG A 1 589 ? -59.724 15.739 -4.783 1.00 81.44 589 ARG A C 1
ATOM 4462 O O . ARG A 1 589 ? -59.672 16.603 -5.652 1.00 81.44 589 ARG A O 1
ATOM 4469 N N . GLY A 1 590 ? -59.683 16.031 -3.482 1.00 73.50 590 GLY A N 1
ATOM 4470 C CA . GLY A 1 590 ? -59.364 17.361 -2.957 1.00 73.50 590 GLY A CA 1
ATOM 4471 C C . GLY A 1 590 ? -57.870 17.709 -3.007 1.00 73.50 590 GLY A C 1
ATOM 4472 O O . GLY A 1 590 ? -57.515 18.855 -2.745 1.00 73.50 590 GLY A O 1
ATOM 4473 N N . VAL A 1 591 ? -56.996 16.750 -3.342 1.00 72.69 591 VAL A N 1
ATOM 4474 C CA . VAL A 1 591 ? -55.540 16.928 -3.404 1.00 72.69 591 VAL A CA 1
ATOM 4475 C C . VAL A 1 591 ? -55.043 16.590 -4.812 1.00 72.69 591 VAL A C 1
ATOM 4477 O O . VAL A 1 591 ? -54.933 15.429 -5.209 1.00 72.69 591 VAL A O 1
ATOM 4480 N N . SER A 1 592 ? -54.749 17.630 -5.588 1.00 58.03 592 SER A N 1
ATOM 4481 C CA . SER A 1 592 ? -54.359 17.514 -6.993 1.00 58.03 592 SER A CA 1
ATOM 4482 C C . SER A 1 592 ? -53.011 16.804 -7.188 1.00 58.03 592 SER A C 1
ATOM 4484 O O . SER A 1 592 ? -52.089 16.918 -6.382 1.00 58.03 592 SER A O 1
ATOM 4486 N N . GLY A 1 593 ? -52.889 16.065 -8.295 1.00 62.22 593 GLY A N 1
ATOM 4487 C CA . GLY A 1 593 ? -51.628 15.447 -8.721 1.00 62.22 593 GLY A CA 1
ATOM 4488 C C . GLY A 1 593 ? -51.254 14.142 -8.010 1.00 62.22 593 GLY A C 1
ATOM 4489 O O . GLY A 1 593 ? -50.182 13.605 -8.280 1.00 62.22 593 GLY A O 1
ATOM 4490 N N . THR A 1 594 ? -52.113 13.596 -7.141 1.00 64.88 594 THR A N 1
ATOM 4491 C CA . THR A 1 594 ? -51.838 12.314 -6.462 1.00 64.88 594 THR A CA 1
ATOM 4492 C C . THR A 1 594 ? -51.977 11.110 -7.394 1.00 64.88 594 THR A C 1
ATOM 4494 O O . THR A 1 594 ? -51.281 10.110 -7.215 1.00 64.88 594 THR A O 1
ATOM 4497 N N . GLY A 1 595 ? -52.900 11.159 -8.364 1.00 68.62 595 GLY A N 1
ATOM 4498 C CA . GLY A 1 595 ? -53.226 10.025 -9.230 1.00 68.62 595 GLY A CA 1
ATOM 4499 C C . GLY A 1 595 ? -53.962 8.874 -8.523 1.00 68.62 595 GLY A C 1
ATOM 4500 O O . GLY A 1 595 ? -54.269 7.870 -9.173 1.00 68.62 595 GLY A O 1
ATOM 4501 N N . ILE A 1 596 ? -54.283 9.007 -7.229 1.00 76.00 596 ILE A N 1
ATOM 4502 C CA . ILE A 1 596 ? -55.005 8.017 -6.403 1.00 76.00 596 ILE A CA 1
ATOM 4503 C C . ILE A 1 596 ? -56.422 8.543 -6.095 1.00 76.00 596 ILE A C 1
ATOM 4505 O O . ILE A 1 596 ? -56.918 8.529 -4.975 1.00 76.00 596 ILE A O 1
ATOM 4509 N N . GLU A 1 597 ? -57.073 9.043 -7.142 1.00 80.25 597 GLU A N 1
ATOM 4510 C CA . GLU A 1 597 ? -58.318 9.826 -7.091 1.00 80.25 597 GLU A CA 1
ATOM 4511 C C . GLU A 1 597 ? -59.591 8.978 -7.303 1.00 80.25 597 GLU A C 1
ATOM 4513 O O . GLU A 1 597 ? -60.707 9.500 -7.337 1.00 80.25 597 GLU A O 1
ATOM 4518 N N . ASP A 1 598 ? -59.435 7.657 -7.432 1.00 83.56 598 ASP A N 1
ATOM 4519 C CA . ASP A 1 598 ? -60.515 6.682 -7.612 1.00 83.56 598 ASP A CA 1
ATOM 4520 C C . ASP A 1 598 ? -60.496 5.596 -6.520 1.00 83.56 598 ASP A C 1
ATOM 4522 O O . ASP A 1 598 ? -59.436 5.200 -6.029 1.00 83.56 598 ASP A O 1
ATOM 4526 N N . ALA A 1 599 ? -61.678 5.076 -6.175 1.00 81.06 599 ALA A N 1
ATOM 4527 C CA . ALA A 1 599 ? -61.867 4.085 -5.119 1.00 81.06 599 ALA A CA 1
ATOM 4528 C C . ALA A 1 599 ? -61.084 2.781 -5.357 1.00 81.06 599 ALA A C 1
ATOM 4530 O O . ALA A 1 599 ? -60.541 2.223 -4.403 1.00 81.06 599 ALA A O 1
ATOM 4531 N N . ALA A 1 600 ? -60.963 2.303 -6.601 1.00 80.38 600 ALA A N 1
ATOM 4532 C CA . ALA A 1 600 ? -60.183 1.101 -6.895 1.00 80.38 600 ALA A CA 1
ATOM 4533 C C . ALA A 1 600 ? -58.675 1.349 -6.717 1.00 80.38 600 ALA A C 1
ATOM 4535 O O . ALA A 1 600 ? -57.960 0.486 -6.203 1.00 80.38 600 ALA A O 1
ATOM 4536 N N . ARG A 1 601 ? -58.192 2.552 -7.068 1.00 81.56 601 ARG A N 1
ATOM 4537 C CA . ARG A 1 601 ? -56.795 2.956 -6.831 1.00 81.56 601 ARG A CA 1
ATOM 4538 C C . ARG A 1 601 ? -56.493 3.140 -5.347 1.00 81.56 601 ARG A C 1
ATOM 4540 O O . ARG A 1 601 ? -55.405 2.760 -4.921 1.00 81.56 601 ARG A O 1
ATOM 4547 N N . VAL A 1 602 ? -57.442 3.658 -4.564 1.00 84.12 602 VAL A N 1
ATOM 4548 C CA . VAL A 1 602 ? -57.340 3.730 -3.098 1.00 84.12 602 VAL A CA 1
ATOM 4549 C C . VAL A 1 602 ? -57.204 2.327 -2.503 1.00 84.12 602 VAL A C 1
ATOM 4551 O O . VAL A 1 602 ? -56.224 2.073 -1.810 1.00 84.12 602 VAL A O 1
ATOM 4554 N N . VAL A 1 603 ? -58.104 1.388 -2.828 1.00 84.00 603 VAL A N 1
ATOM 4555 C CA . VAL A 1 603 ? -58.036 0.001 -2.316 1.00 84.00 603 VAL A CA 1
ATOM 4556 C C . VAL A 1 603 ? -56.710 -0.672 -2.679 1.00 84.00 603 VAL A C 1
ATOM 4558 O O . VAL A 1 603 ? -56.068 -1.256 -1.809 1.00 84.00 603 VAL A O 1
ATOM 4561 N N . ALA A 1 604 ? -56.261 -0.556 -3.934 1.00 81.00 604 ALA A N 1
ATOM 4562 C CA . ALA A 1 604 ? -54.986 -1.126 -4.368 1.00 81.00 604 ALA A CA 1
ATOM 4563 C C . ALA A 1 604 ? -53.779 -0.492 -3.648 1.00 81.00 604 ALA A C 1
ATOM 4565 O O . ALA A 1 604 ? -52.845 -1.195 -3.271 1.00 81.00 604 ALA A O 1
ATOM 4566 N N . SER A 1 605 ? -53.810 0.824 -3.419 1.00 86.12 605 SER A N 1
ATOM 4567 C CA . SER A 1 605 ? -52.734 1.554 -2.737 1.00 86.12 605 SER A CA 1
ATOM 4568 C C . SER A 1 605 ? -52.663 1.238 -1.243 1.00 86.12 605 SER A C 1
ATOM 4570 O O . SER A 1 605 ? -51.565 1.150 -0.704 1.00 86.12 605 SER A O 1
ATOM 4572 N N . LEU A 1 606 ? -53.808 1.019 -0.588 1.00 85.81 606 LEU A N 1
ATOM 4573 C CA . LEU A 1 606 ? -53.880 0.569 0.807 1.00 85.81 606 LEU A CA 1
ATOM 4574 C C . LEU A 1 606 ? -53.406 -0.881 0.963 1.00 85.81 606 LEU A C 1
ATOM 4576 O O . LEU A 1 606 ? -52.642 -1.172 1.877 1.00 85.81 606 LEU A O 1
ATOM 4580 N N . ALA A 1 607 ? -53.773 -1.766 0.031 1.00 81.06 607 ALA A N 1
ATOM 4581 C CA . ALA A 1 607 ? -53.291 -3.147 0.013 1.00 81.06 607 ALA A CA 1
ATOM 4582 C C . ALA A 1 607 ? -51.770 -3.247 -0.226 1.00 81.06 607 ALA A C 1
ATOM 4584 O O . ALA A 1 607 ? -51.130 -4.128 0.331 1.00 81.06 607 ALA A O 1
ATOM 4585 N N . MET A 1 608 ? -51.172 -2.325 -0.993 1.00 79.38 608 MET A N 1
ATOM 4586 C CA . MET A 1 608 ? -49.707 -2.201 -1.133 1.00 79.38 608 MET A CA 1
ATOM 4587 C C . MET A 1 608 ? -48.998 -1.648 0.118 1.00 79.38 608 MET A C 1
ATOM 4589 O O . MET A 1 608 ? -47.772 -1.612 0.146 1.00 79.38 608 MET A O 1
ATOM 4593 N N . MET A 1 609 ? -49.755 -1.196 1.119 1.00 85.25 609 MET A N 1
ATOM 4594 C CA . MET A 1 609 ? -49.273 -0.728 2.424 1.00 85.25 609 MET A CA 1
ATOM 4595 C C . MET A 1 609 ? -49.765 -1.651 3.558 1.00 85.25 609 MET A C 1
ATOM 4597 O O . MET A 1 609 ? -49.873 -1.213 4.701 1.00 85.25 609 MET A O 1
ATOM 4601 N N . ASP A 1 610 ? -50.135 -2.892 3.219 1.00 83.44 610 ASP A N 1
ATOM 4602 C CA . ASP A 1 610 ? -50.655 -3.941 4.109 1.00 83.44 610 ASP A CA 1
ATOM 4603 C C . ASP A 1 610 ? -51.907 -3.570 4.943 1.00 83.44 610 ASP A C 1
ATOM 4605 O O . ASP A 1 610 ? -52.290 -4.294 5.866 1.00 83.44 610 ASP A O 1
ATOM 4609 N N . LEU A 1 611 ? -52.618 -2.485 4.599 1.00 81.38 611 LEU A N 1
ATOM 4610 C CA . LEU A 1 611 ? -53.824 -2.058 5.314 1.00 81.38 611 LEU A CA 1
ATOM 4611 C C . LEU A 1 611 ? -55.083 -2.735 4.745 1.00 81.38 611 LEU A C 1
ATOM 4613 O O . LEU A 1 611 ? -55.615 -2.349 3.700 1.00 81.38 611 LEU A O 1
ATOM 4617 N N . ALA A 1 612 ? -55.584 -3.744 5.459 1.00 78.56 612 ALA A N 1
ATOM 4618 C CA . ALA A 1 612 ? -56.799 -4.476 5.103 1.00 78.56 612 ALA A CA 1
ATOM 4619 C C . ALA A 1 612 ? -58.095 -3.745 5.537 1.00 78.56 612 ALA A C 1
ATOM 4621 O O . ALA A 1 612 ? -58.116 -3.098 6.585 1.00 78.56 612 ALA A O 1
ATOM 4622 N N . PRO A 1 613 ? -59.207 -3.868 4.780 1.00 80.44 613 PRO A N 1
ATOM 4623 C CA . PRO A 1 613 ? -60.499 -3.315 5.180 1.00 80.44 613 PRO A CA 1
ATOM 4624 C C . PRO A 1 613 ? -61.136 -4.100 6.333 1.00 80.44 613 PRO A C 1
ATOM 4626 O O . PRO A 1 613 ? -61.169 -5.334 6.332 1.00 80.44 613 PRO A O 1
ATOM 4629 N N . LEU A 1 614 ? -61.760 -3.372 7.255 1.00 80.00 614 LEU A N 1
ATOM 4630 C CA . LEU A 1 614 ? -62.693 -3.923 8.230 1.00 80.00 614 LEU A CA 1
ATOM 4631 C C . LEU A 1 614 ? -63.993 -4.347 7.522 1.00 80.00 614 LEU A C 1
ATOM 4633 O O . LEU A 1 614 ? -64.427 -3.733 6.539 1.00 80.00 614 LEU A O 1
ATOM 4637 N N . ARG A 1 615 ? -64.626 -5.411 8.028 1.00 65.12 615 ARG A N 1
ATOM 4638 C CA . ARG A 1 615 ? -65.917 -5.905 7.530 1.00 65.12 615 ARG A CA 1
ATOM 4639 C C . ARG A 1 615 ? -67.063 -5.290 8.323 1.00 65.12 615 ARG A C 1
ATOM 4641 O O . ARG A 1 615 ? -67.152 -5.512 9.527 1.00 65.12 615 ARG A O 1
ATOM 4648 N N . ASP A 1 616 ? -67.959 -4.600 7.628 1.00 54.75 616 ASP A N 1
ATOM 4649 C CA . ASP A 1 616 ? -69.268 -4.240 8.175 1.00 54.75 616 ASP A CA 1
ATOM 4650 C C . ASP A 1 616 ? -70.139 -5.501 8.377 1.00 54.75 616 ASP A C 1
ATOM 4652 O O . ASP A 1 616 ? -70.021 -6.491 7.647 1.00 54.75 616 ASP A O 1
ATOM 4656 N N . GLY A 1 617 ? -70.994 -5.488 9.400 1.00 49.09 617 GLY A N 1
ATOM 4657 C CA . GLY A 1 617 ? -71.666 -6.666 9.958 1.00 49.09 617 GLY A CA 1
ATOM 4658 C C . GLY A 1 617 ? -72.873 -7.186 9.168 1.00 49.09 617 GLY A C 1
ATOM 4659 O O . GLY A 1 617 ? -73.541 -8.121 9.621 1.00 49.09 617 GLY A O 1
ATOM 4660 N N . HIS A 1 618 ? -73.200 -6.590 8.018 1.00 44.38 618 HIS A N 1
ATOM 4661 C CA . HIS A 1 618 ? -74.469 -6.825 7.327 1.00 44.38 618 HIS A CA 1
ATOM 4662 C C . HIS A 1 618 ? -74.327 -7.150 5.829 1.00 44.38 618 HIS A C 1
ATOM 4664 O O . HIS A 1 618 ? -74.027 -6.300 4.997 1.00 44.38 618 HIS A O 1
ATOM 4670 N N . GLY A 1 619 ? -74.685 -8.392 5.480 1.00 38.62 619 GLY A N 1
ATOM 4671 C CA . GLY A 1 619 ? -75.073 -8.787 4.122 1.00 38.62 619 GLY A CA 1
ATOM 4672 C C . GLY A 1 619 ? -73.945 -9.211 3.170 1.00 38.62 619 GLY A C 1
ATOM 4673 O O . GLY A 1 619 ? -72.811 -8.735 3.210 1.00 38.62 619 GLY A O 1
ATOM 4674 N N . ARG A 1 620 ? -74.283 -10.118 2.241 1.00 43.59 620 ARG A N 1
ATOM 4675 C CA . ARG A 1 620 ? -73.422 -10.475 1.100 1.00 43.59 620 ARG A CA 1
ATOM 4676 C C . ARG A 1 620 ? -73.357 -9.291 0.128 1.00 43.59 620 ARG A C 1
ATOM 4678 O O . ARG A 1 620 ? -74.236 -9.149 -0.713 1.00 43.59 620 ARG A O 1
ATOM 4685 N N . GLY A 1 621 ? -72.324 -8.460 0.261 1.00 49.16 621 GLY A N 1
ATOM 4686 C CA . GLY A 1 621 ? -72.104 -7.277 -0.583 1.00 49.16 621 GLY A CA 1
ATOM 4687 C C . GLY A 1 621 ? -71.554 -6.042 0.142 1.00 49.16 621 GLY A C 1
ATOM 4688 O O . GLY A 1 621 ? -71.358 -5.018 -0.509 1.00 49.16 621 GLY A O 1
ATOM 4689 N N . GLY A 1 622 ? -71.313 -6.115 1.459 1.00 47.56 622 GLY A N 1
ATOM 4690 C CA . GLY A 1 622 ? -70.787 -4.996 2.250 1.00 47.56 622 GLY A CA 1
ATOM 4691 C C . GLY A 1 622 ? -69.503 -4.380 1.676 1.00 47.56 622 GLY A C 1
ATOM 4692 O O . GLY A 1 622 ? -68.567 -5.090 1.298 1.00 47.56 622 GLY A O 1
ATOM 4693 N N . ARG A 1 623 ? -69.460 -3.043 1.616 1.00 58.75 623 ARG A N 1
ATOM 4694 C CA . ARG A 1 623 ? -68.273 -2.278 1.205 1.00 58.75 623 ARG A CA 1
ATOM 4695 C C . ARG A 1 623 ? -67.233 -2.314 2.327 1.00 58.75 623 ARG A C 1
ATOM 4697 O O . ARG A 1 623 ? -67.583 -2.129 3.486 1.00 58.75 623 ARG A O 1
ATOM 4704 N N . GLY A 1 624 ? -65.962 -2.508 1.979 1.00 70.50 624 GLY A N 1
ATOM 4705 C CA . GLY A 1 624 ? -64.867 -2.416 2.947 1.00 70.50 624 GLY A CA 1
ATOM 4706 C C . GLY A 1 624 ? -64.733 -0.998 3.508 1.00 70.50 624 GLY A C 1
ATOM 4707 O O . GLY A 1 624 ? -64.695 -0.031 2.739 1.00 70.50 624 GLY A O 1
ATOM 4708 N N . ILE A 1 625 ? -64.654 -0.894 4.834 1.00 84.31 625 ILE A N 1
ATOM 4709 C CA . ILE A 1 625 ? -64.399 0.355 5.561 1.00 84.31 625 ILE A CA 1
ATOM 4710 C C . ILE A 1 625 ? -63.010 0.308 6.198 1.00 84.31 625 ILE A C 1
ATOM 4712 O O . ILE A 1 625 ? -62.542 -0.752 6.610 1.00 84.31 625 ILE A O 1
ATOM 4716 N N . TYR A 1 626 ? -62.346 1.454 6.275 1.00 87.19 626 TYR A N 1
ATOM 4717 C CA . TYR A 1 626 ? -60.992 1.590 6.808 1.00 87.19 626 TYR A CA 1
ATOM 4718 C C . TYR A 1 626 ? -60.966 2.672 7.896 1.00 87.19 626 TYR A C 1
ATOM 4720 O O . TYR A 1 626 ? -61.689 3.662 7.747 1.00 87.19 626 TYR A O 1
ATOM 4728 N N . PRO A 1 627 ? -60.128 2.553 8.943 1.00 88.56 627 PRO A N 1
ATOM 4729 C CA . PRO A 1 627 ? -59.859 3.655 9.865 1.00 88.56 627 PRO A CA 1
ATOM 4730 C C . PRO A 1 627 ? -59.279 4.847 9.094 1.00 88.56 627 PRO A C 1
ATOM 4732 O O . PRO A 1 627 ? -58.218 4.747 8.475 1.00 88.56 627 PRO A O 1
ATOM 4735 N N . THR A 1 628 ? -59.986 5.977 9.081 1.00 87.25 628 THR A N 1
ATOM 4736 C CA . THR A 1 628 ? -59.753 7.069 8.118 1.00 87.25 628 THR A CA 1
ATOM 4737 C C . THR A 1 628 ? -58.355 7.667 8.257 1.00 87.25 628 THR A C 1
ATOM 4739 O O . THR A 1 628 ? -57.675 7.909 7.260 1.00 87.25 628 THR A O 1
ATOM 4742 N N . ARG A 1 629 ? -57.893 7.843 9.500 1.00 85.94 629 ARG A N 1
ATOM 4743 C CA . ARG A 1 629 ? -56.555 8.359 9.813 1.00 85.94 629 ARG A CA 1
ATOM 4744 C C . ARG A 1 629 ? -55.439 7.421 9.354 1.00 85.94 629 ARG A C 1
ATOM 4746 O O . ARG A 1 629 ? -54.449 7.887 8.793 1.00 85.94 629 ARG A O 1
ATOM 4753 N N . GLU A 1 630 ? -55.591 6.118 9.565 1.00 84.44 630 GLU A N 1
ATOM 4754 C CA . GLU A 1 630 ? -54.592 5.117 9.169 1.00 84.44 630 GLU A CA 1
ATOM 4755 C C . GLU A 1 630 ? -54.552 4.974 7.646 1.00 84.44 630 GLU A C 1
ATOM 4757 O O . GLU A 1 630 ? -53.475 4.998 7.056 1.00 84.44 630 GLU A O 1
ATOM 4762 N N . ALA A 1 631 ? -55.720 4.950 6.997 1.00 87.38 631 ALA A N 1
ATOM 4763 C CA . ALA A 1 631 ? -55.835 4.894 5.546 1.00 87.38 631 ALA A CA 1
ATOM 4764 C C . ALA A 1 631 ? -55.201 6.112 4.858 1.00 87.38 631 ALA A C 1
ATOM 4766 O O . ALA A 1 631 ? -54.381 5.948 3.958 1.00 87.38 631 ALA A O 1
ATOM 4767 N N . LEU A 1 632 ? -55.513 7.337 5.295 1.00 88.62 632 LEU A N 1
ATOM 4768 C CA . LEU A 1 632 ? -54.892 8.541 4.731 1.00 88.62 632 LEU A CA 1
ATOM 4769 C C . LEU A 1 632 ? -53.377 8.588 5.015 1.00 88.62 632 LEU A C 1
ATOM 4771 O O . LEU A 1 632 ? -52.602 8.933 4.125 1.00 88.62 632 LEU A O 1
ATOM 4775 N N . SER A 1 633 ? -52.928 8.153 6.199 1.00 85.50 633 SER A N 1
ATOM 4776 C CA . SER A 1 633 ? -51.491 8.043 6.512 1.00 85.50 633 SER A CA 1
ATOM 4777 C C . SER A 1 633 ? -50.775 7.030 5.607 1.00 85.50 633 SER A C 1
ATOM 4779 O O . SER A 1 633 ? -49.687 7.312 5.102 1.00 85.50 633 SER A O 1
ATOM 4781 N N . ALA A 1 634 ? -51.401 5.879 5.341 1.00 85.69 634 ALA A N 1
ATOM 4782 C CA . ALA A 1 634 ? -50.892 4.862 4.427 1.00 85.69 634 ALA A CA 1
ATOM 4783 C C . ALA A 1 634 ? -50.859 5.363 2.973 1.00 85.69 634 ALA A C 1
ATOM 4785 O O . ALA A 1 634 ? -49.857 5.164 2.291 1.00 85.69 634 ALA A O 1
ATOM 4786 N N . LEU A 1 635 ? -51.888 6.083 2.505 1.00 87.69 635 LEU A N 1
ATOM 4787 C CA . LEU A 1 635 ? -51.904 6.701 1.170 1.00 87.69 635 LEU A CA 1
ATOM 4788 C C . LEU A 1 635 ? -50.814 7.771 1.012 1.00 87.69 635 LEU A C 1
ATOM 4790 O O . LEU A 1 635 ? -50.106 7.769 0.005 1.00 87.69 635 LEU A O 1
ATOM 4794 N N . ALA A 1 636 ? -50.609 8.631 2.015 1.00 84.62 636 ALA A N 1
ATOM 4795 C CA . ALA A 1 636 ? -49.491 9.576 2.034 1.00 84.62 636 ALA A CA 1
ATOM 4796 C C . ALA A 1 636 ? -48.135 8.847 1.983 1.00 84.62 636 ALA A C 1
ATOM 4798 O O . ALA A 1 636 ? -47.260 9.206 1.194 1.00 84.62 636 ALA A O 1
ATOM 4799 N N . GLY A 1 637 ? -47.975 7.772 2.765 1.00 78.62 637 GLY A N 1
ATOM 4800 C CA . GLY A 1 637 ? -46.816 6.878 2.693 1.00 78.62 637 GLY A CA 1
ATOM 4801 C C . GLY A 1 637 ? -46.617 6.278 1.297 1.00 78.62 637 GLY A C 1
ATOM 4802 O O . GLY A 1 637 ? -45.502 6.290 0.777 1.00 78.62 637 GLY A O 1
ATOM 4803 N N . ARG A 1 638 ? -47.695 5.835 0.643 1.00 84.44 638 ARG A N 1
ATOM 4804 C CA . ARG A 1 638 ? -47.663 5.205 -0.682 1.00 84.44 638 ARG A CA 1
ATOM 4805 C C . ARG A 1 638 ? -47.320 6.177 -1.813 1.00 84.44 638 ARG A C 1
ATOM 4807 O O . ARG A 1 638 ? -46.670 5.761 -2.775 1.00 84.44 638 ARG A O 1
ATOM 4814 N N . ILE A 1 639 ? -47.702 7.452 -1.698 1.00 79.75 639 ILE A N 1
ATOM 4815 C CA . ILE A 1 639 ? -47.263 8.520 -2.615 1.00 79.75 639 ILE A CA 1
ATOM 4816 C C . ILE A 1 639 ? -45.776 8.817 -2.394 1.00 79.75 639 ILE A C 1
ATOM 4818 O O . ILE A 1 639 ? -45.013 8.810 -3.360 1.00 79.75 639 ILE A O 1
ATOM 4822 N N . ARG A 1 640 ? -45.330 8.983 -1.138 1.00 75.06 640 ARG A N 1
ATOM 4823 C CA . ARG A 1 640 ? -43.900 9.178 -0.833 1.00 75.06 640 ARG A CA 1
ATOM 4824 C C . ARG A 1 640 ? -43.048 7.995 -1.305 1.00 75.06 640 ARG A C 1
ATOM 4826 O O . ARG A 1 640 ? -41.978 8.227 -1.845 1.00 75.06 640 ARG A O 1
ATOM 4833 N N . GLN A 1 641 ? -43.529 6.751 -1.210 1.00 73.62 641 GLN A N 1
ATOM 4834 C CA . GLN A 1 641 ? -42.865 5.586 -1.817 1.00 73.62 641 GLN A CA 1
ATOM 4835 C C . GLN A 1 641 ? -42.794 5.675 -3.351 1.00 73.62 641 GLN A C 1
ATOM 4837 O O . GLN A 1 641 ? -41.747 5.392 -3.931 1.00 73.62 641 GLN A O 1
ATOM 4842 N N . GLN A 1 642 ? -43.878 6.091 -4.018 1.00 68.06 642 GLN A N 1
ATOM 4843 C CA . GLN A 1 642 ? -43.935 6.192 -5.484 1.00 68.06 642 GLN A CA 1
ATOM 4844 C C . GLN A 1 642 ? -42.940 7.206 -6.058 1.00 68.06 642 GLN A C 1
ATOM 4846 O O . GLN A 1 642 ? -42.419 7.004 -7.152 1.00 68.06 642 GLN A O 1
ATOM 4851 N N . TYR A 1 643 ? -42.666 8.273 -5.307 1.00 62.03 643 TYR A N 1
ATOM 4852 C CA . TYR A 1 643 ? -41.754 9.350 -5.688 1.00 62.03 643 TYR A CA 1
ATOM 4853 C C . TYR A 1 643 ? -40.496 9.405 -4.798 1.00 62.03 643 TYR A C 1
ATOM 4855 O O . TYR A 1 643 ? -39.793 10.414 -4.787 1.00 62.03 643 TYR A O 1
ATOM 4863 N N . ALA A 1 644 ? -40.162 8.316 -4.090 1.00 47.16 644 ALA A N 1
ATOM 4864 C CA . ALA A 1 644 ? -39.091 8.266 -3.080 1.00 47.16 644 ALA A CA 1
ATOM 4865 C C . ALA A 1 644 ? -37.693 8.628 -3.612 1.00 47.16 644 ALA A C 1
ATOM 4867 O O . ALA A 1 644 ? -36.794 8.971 -2.846 1.00 47.16 644 ALA A O 1
ATOM 4868 N N . VAL A 1 645 ? -37.497 8.546 -4.929 1.00 40.62 645 VAL A N 1
ATOM 4869 C CA . VAL A 1 645 ? -36.284 8.988 -5.614 1.00 40.62 645 VAL A CA 1
ATOM 4870 C C . VAL A 1 645 ? -36.581 10.305 -6.327 1.00 40.62 645 VAL A C 1
ATOM 4872 O O . VAL A 1 645 ? -37.289 10.327 -7.335 1.00 40.62 645 VAL A O 1
ATOM 4875 N N . ARG A 1 646 ? -36.000 11.405 -5.832 1.00 40.22 646 ARG A N 1
ATOM 4876 C CA . ARG A 1 646 ? -35.972 12.686 -6.556 1.00 40.22 646 ARG A CA 1
ATOM 4877 C C . ARG A 1 646 ? -35.306 12.481 -7.926 1.00 40.22 646 ARG A C 1
ATOM 4879 O O . ARG A 1 646 ? -34.248 11.844 -7.963 1.00 40.22 646 ARG A O 1
ATOM 4886 N N . PRO A 1 647 ? -35.874 12.994 -9.037 1.00 38.66 647 PRO A N 1
ATOM 4887 C CA . PRO A 1 647 ? -35.311 12.814 -10.371 1.00 38.66 647 PRO A CA 1
ATOM 4888 C C . PRO A 1 647 ? -33.818 13.150 -10.427 1.00 38.66 647 PRO A C 1
ATOM 4890 O O . PRO A 1 647 ? -33.387 14.216 -9.981 1.00 38.66 647 PRO A O 1
ATOM 4893 N N . ARG A 1 648 ? -33.016 12.226 -10.972 1.00 40.81 648 ARG A N 1
ATOM 4894 C CA . ARG A 1 648 ? -31.563 12.388 -11.106 1.00 40.81 648 ARG A CA 1
ATOM 4895 C C . ARG A 1 648 ? -31.232 13.381 -12.218 1.00 40.81 648 ARG A C 1
ATOM 4897 O O . ARG A 1 648 ? -30.931 13.001 -13.341 1.00 40.81 648 ARG A O 1
ATOM 4904 N N . THR A 1 649 ? -31.243 14.661 -11.875 1.00 42.84 649 THR A N 1
ATOM 4905 C CA . THR A 1 649 ? -30.747 15.747 -12.728 1.00 42.84 649 THR A CA 1
ATOM 4906 C C . THR A 1 649 ? -29.573 16.414 -12.017 1.00 42.84 649 THR A C 1
ATOM 4908 O O . THR A 1 649 ? -29.664 17.539 -11.523 1.00 42.84 649 THR A O 1
ATOM 4911 N N . ALA A 1 650 ? -28.495 15.645 -11.859 1.00 41.41 650 ALA A N 1
ATOM 4912 C CA . ALA A 1 650 ? -27.330 16.038 -11.080 1.00 41.41 650 ALA A CA 1
ATOM 4913 C C . ALA A 1 650 ? -26.496 17.093 -11.820 1.00 41.41 650 ALA A C 1
ATOM 4915 O O . ALA A 1 650 ? -25.769 16.786 -12.760 1.00 41.41 650 ALA A O 1
ATOM 4916 N N . VAL A 1 651 ? -26.545 18.328 -11.317 1.00 50.19 651 VAL A N 1
ATOM 4917 C CA . VAL A 1 651 ? -25.379 19.218 -11.375 1.00 50.19 651 VAL A CA 1
ATOM 4918 C C . VAL A 1 651 ? -24.218 18.488 -10.699 1.00 50.19 651 VAL A C 1
ATOM 4920 O O . VAL A 1 651 ? -24.406 17.936 -9.613 1.00 50.19 651 VAL A O 1
ATOM 4923 N N . GLY A 1 652 ? -23.048 18.463 -11.341 1.00 51.31 652 GLY A N 1
ATOM 4924 C CA . GLY A 1 652 ? -21.876 17.751 -10.836 1.00 51.31 652 GLY A CA 1
ATOM 4925 C C . GLY A 1 652 ? -21.495 18.208 -9.428 1.00 51.31 652 GLY A C 1
ATOM 4926 O O . GLY A 1 652 ? -21.213 19.385 -9.211 1.00 51.31 652 GLY A O 1
ATOM 4927 N N . GLU A 1 653 ? -21.496 17.275 -8.477 1.00 53.94 653 GLU A N 1
ATOM 4928 C CA . GLU A 1 653 ? -20.984 17.464 -7.119 1.00 53.94 653 GLU A CA 1
ATOM 4929 C C . GLU A 1 653 ? -19.839 16.479 -6.879 1.00 53.94 653 GLU A C 1
ATOM 4931 O O . GLU A 1 653 ? -19.951 15.282 -7.153 1.00 53.94 653 GLU A O 1
ATOM 4936 N N . ARG A 1 654 ? -18.718 16.996 -6.381 1.00 51.38 654 ARG A N 1
ATOM 4937 C CA . ARG A 1 654 ? -17.444 16.303 -6.198 1.00 51.38 654 ARG A CA 1
ATOM 4938 C C . ARG A 1 654 ? -16.910 16.585 -4.795 1.00 51.38 654 ARG A C 1
ATOM 4940 O O . ARG A 1 654 ? -17.285 17.569 -4.160 1.00 51.38 654 ARG A O 1
ATOM 4947 N N . ARG A 1 655 ? -16.050 15.701 -4.286 1.00 56.41 655 ARG A N 1
ATOM 4948 C CA . ARG A 1 655 ? -15.367 15.904 -3.001 1.00 56.41 655 ARG A CA 1
ATOM 4949 C C . ARG A 1 655 ? -13.999 16.518 -3.256 1.00 56.41 655 ARG A C 1
ATOM 4951 O O . ARG A 1 655 ? -13.222 15.942 -4.010 1.00 56.41 655 ARG A O 1
ATOM 4958 N N . MET A 1 656 ? -13.737 17.671 -2.648 1.00 52.75 656 MET A N 1
ATOM 4959 C CA . MET A 1 656 ? -12.476 18.409 -2.769 1.00 52.75 656 MET A CA 1
ATOM 4960 C C . MET A 1 656 ? -12.049 18.932 -1.404 1.00 52.75 656 MET A C 1
ATOM 4962 O O . MET A 1 656 ? -12.884 19.333 -0.592 1.00 52.75 656 MET A O 1
ATOM 4966 N N . THR A 1 657 ? -10.748 18.937 -1.150 1.00 60.88 657 THR A N 1
ATOM 4967 C CA . THR A 1 657 ? -10.172 19.532 0.057 1.00 60.88 657 THR A CA 1
ATOM 4968 C C . THR A 1 657 ? -10.109 21.062 -0.024 1.00 60.88 657 THR A C 1
ATOM 4970 O O . THR A 1 657 ? -10.108 21.637 -1.115 1.00 60.88 657 THR A O 1
ATOM 4973 N N . THR A 1 658 ? -9.998 21.742 1.124 1.00 60.50 658 THR A N 1
ATOM 4974 C CA . THR A 1 658 ? -9.666 23.183 1.182 1.00 60.50 658 THR A CA 1
ATOM 4975 C C . THR A 1 658 ? -8.418 23.509 0.349 1.00 60.50 658 THR A C 1
ATOM 4977 O O . THR A 1 658 ? -8.375 24.523 -0.347 1.00 60.50 658 THR A O 1
ATOM 4980 N N . GLY A 1 659 ? -7.419 22.624 0.387 1.00 58.12 659 GLY A N 1
ATOM 4981 C CA . GLY A 1 659 ? -6.176 22.722 -0.367 1.00 58.12 659 GLY A CA 1
ATOM 4982 C C . GLY A 1 659 ? -6.331 22.553 -1.878 1.00 58.12 659 GLY A C 1
ATOM 4983 O O . GLY A 1 659 ? -5.713 23.308 -2.623 1.00 58.12 659 GLY A O 1
ATOM 4984 N N . GLU A 1 660 ? -7.175 21.623 -2.336 1.00 55.69 660 GLU A N 1
ATOM 4985 C CA . GLU A 1 660 ? -7.498 21.469 -3.765 1.00 55.69 660 GLU A CA 1
ATOM 4986 C C . GLU A 1 660 ? -8.255 22.696 -4.293 1.00 55.69 660 GLU A C 1
ATOM 4988 O O . GLU A 1 660 ? -7.837 23.274 -5.290 1.00 55.69 660 GLU A O 1
ATOM 4993 N N . MET A 1 661 ? -9.271 23.203 -3.580 1.00 66.62 661 MET A N 1
ATOM 4994 C CA . MET A 1 661 ? -9.950 24.452 -3.979 1.00 66.62 661 MET A CA 1
ATOM 4995 C C . MET A 1 661 ? -8.992 25.653 -4.078 1.00 66.62 661 MET A C 1
ATOM 4997 O O . MET A 1 661 ? -9.143 26.504 -4.958 1.00 66.62 661 MET A O 1
ATOM 5001 N N . LEU A 1 662 ? -7.999 25.729 -3.184 1.00 71.38 662 LEU A N 1
ATOM 5002 C CA . LEU A 1 662 ? -6.979 26.779 -3.191 1.00 71.38 662 LEU A CA 1
ATOM 5003 C C . LEU A 1 662 ? -5.977 26.623 -4.352 1.00 71.38 662 LEU A C 1
ATOM 5005 O O . LEU A 1 662 ? -5.564 27.628 -4.928 1.00 71.38 662 LEU A O 1
ATOM 5009 N N . ALA A 1 663 ? -5.593 25.392 -4.703 1.00 61.50 663 ALA A N 1
ATOM 5010 C CA . ALA A 1 663 ? -4.648 25.101 -5.785 1.00 61.50 663 ALA A CA 1
ATOM 5011 C C . ALA A 1 663 ? -5.274 25.296 -7.177 1.00 61.50 663 ALA A C 1
ATOM 5013 O O . ALA A 1 663 ? -4.712 25.980 -8.040 1.00 61.50 663 ALA A O 1
ATOM 5014 N N . ASP A 1 664 ? -6.464 24.738 -7.380 1.00 61.50 664 ASP A N 1
ATOM 5015 C CA . ASP A 1 664 ? -7.211 24.773 -8.636 1.00 61.50 664 ASP A CA 1
ATOM 5016 C C . ASP A 1 664 ? -7.659 26.216 -8.948 1.00 61.50 664 ASP A C 1
ATOM 5018 O O . ASP A 1 664 ? -7.579 26.673 -10.091 1.00 61.50 664 ASP A O 1
ATOM 5022 N N . GLY A 1 665 ? -7.973 26.990 -7.905 1.00 68.50 665 GLY A N 1
ATOM 5023 C CA . GLY A 1 665 ? -8.174 28.436 -7.956 1.00 68.50 665 GLY A CA 1
ATOM 5024 C C . GLY A 1 665 ? -9.645 28.835 -7.859 1.00 68.50 665 GLY A C 1
ATOM 5025 O O . GLY A 1 665 ? -10.501 28.360 -8.608 1.00 68.50 665 GLY A O 1
ATOM 5026 N N . LEU A 1 666 ? -9.933 29.753 -6.932 1.00 77.56 666 LEU A N 1
ATOM 5027 C CA . LEU A 1 666 ? -11.298 30.163 -6.576 1.00 77.56 666 LEU A CA 1
ATOM 5028 C C . LEU A 1 666 ? -12.021 30.966 -7.659 1.00 77.56 666 LEU A C 1
ATOM 5030 O O . LEU A 1 666 ? -13.246 31.006 -7.658 1.00 77.56 666 LEU A O 1
ATOM 5034 N N . HIS A 1 667 ? -11.288 31.585 -8.583 1.00 78.81 667 HIS A N 1
ATOM 5035 C CA . HIS A 1 667 ? -11.842 32.426 -9.641 1.00 78.81 667 HIS A CA 1
ATOM 5036 C C . HIS A 1 667 ? -11.310 31.983 -11.004 1.00 78.81 667 HIS A C 1
ATOM 5038 O O . HIS A 1 667 ? -10.108 31.782 -11.177 1.00 78.81 667 HIS A O 1
ATOM 5044 N N . LEU A 1 668 ? -12.210 31.856 -11.978 1.00 72.69 668 LEU A N 1
ATOM 5045 C CA . LEU A 1 668 ? -11.857 31.607 -13.373 1.00 72.69 668 LEU A CA 1
ATOM 5046 C C . LEU A 1 668 ? -11.249 32.865 -14.026 1.00 72.69 668 LEU A C 1
ATOM 5048 O O . LEU A 1 668 ? -11.514 33.982 -13.567 1.00 72.69 668 LEU A O 1
ATOM 5052 N N . PRO A 1 669 ? -10.503 32.731 -15.141 1.00 51.88 669 PRO A N 1
ATOM 5053 C CA . PRO A 1 669 ? -10.129 33.868 -15.981 1.00 51.88 669 PRO A CA 1
ATOM 5054 C C . PRO A 1 669 ? -11.383 34.647 -16.412 1.00 51.88 669 PRO A C 1
ATOM 5056 O O . PRO A 1 669 ? -12.231 34.116 -17.126 1.00 51.88 669 PRO A O 1
ATOM 5059 N N . GLY A 1 670 ? -11.523 35.885 -15.926 1.00 54.72 670 GLY A N 1
ATOM 5060 C CA . GLY A 1 670 ? -12.753 36.686 -16.033 1.00 54.72 670 GLY A CA 1
ATOM 5061 C C . GLY A 1 670 ? -13.472 36.963 -14.702 1.00 54.72 670 GLY A C 1
ATOM 5062 O O . GLY A 1 670 ? -14.453 37.697 -14.696 1.00 54.72 670 GLY A O 1
ATOM 5063 N N . GLY A 1 671 ? -12.995 36.423 -13.574 1.00 65.31 671 GLY A N 1
ATOM 5064 C CA . GLY A 1 671 ? -13.465 36.776 -12.225 1.00 65.31 671 GLY A CA 1
ATOM 5065 C C . GLY A 1 671 ? -14.699 36.017 -11.723 1.00 65.31 671 GLY A C 1
ATOM 5066 O O . GLY A 1 671 ? -15.146 36.260 -10.607 1.00 65.31 671 GLY A O 1
ATOM 5067 N N . ALA A 1 672 ? -15.247 35.078 -12.499 1.00 71.56 672 ALA A N 1
ATOM 5068 C CA . ALA A 1 672 ? -16.362 34.240 -12.056 1.00 71.56 672 ALA A CA 1
ATOM 5069 C C . ALA A 1 672 ? -15.906 33.200 -11.015 1.00 71.56 672 ALA A C 1
ATOM 5071 O O . ALA A 1 672 ? -14.890 32.529 -11.210 1.00 71.56 672 ALA A O 1
ATOM 5072 N N . VAL A 1 673 ? -16.662 33.037 -9.922 1.00 78.31 673 VAL A N 1
ATOM 5073 C CA . VAL A 1 673 ? -16.299 32.120 -8.826 1.00 78.31 673 VAL A CA 1
ATOM 5074 C C . VAL A 1 673 ? -16.433 30.657 -9.264 1.00 78.31 673 VAL A C 1
ATOM 5076 O O . VAL A 1 673 ? -17.495 30.212 -9.713 1.00 78.31 673 VAL A O 1
ATOM 5079 N N . ASN A 1 674 ? -15.346 29.905 -9.109 1.00 77.88 674 ASN A N 1
ATOM 5080 C CA . ASN A 1 674 ? -15.189 28.540 -9.588 1.00 77.88 674 ASN A CA 1
ATOM 5081 C C . ASN A 1 674 ? -15.972 27.536 -8.723 1.00 77.88 674 ASN A C 1
ATOM 5083 O O . ASN A 1 674 ? -16.874 26.859 -9.216 1.00 77.88 674 ASN A O 1
ATOM 5087 N N . PHE A 1 675 ? -15.713 27.490 -7.417 1.00 82.38 675 PHE A N 1
ATOM 5088 C CA . PHE A 1 675 ? -16.326 26.503 -6.520 1.00 82.38 675 PHE A CA 1
ATOM 5089 C C . PHE A 1 675 ? -17.595 27.021 -5.852 1.00 82.38 675 PHE A C 1
ATOM 5091 O O . PHE A 1 675 ? -17.682 28.192 -5.480 1.00 82.38 675 PHE A O 1
ATOM 5098 N N . ALA A 1 676 ? -18.576 26.139 -5.666 1.00 79.88 676 ALA A N 1
ATOM 5099 C CA . ALA A 1 676 ? -19.730 26.421 -4.822 1.00 79.88 676 ALA A CA 1
ATOM 5100 C C . ALA A 1 676 ? -20.264 25.163 -4.130 1.00 79.88 676 ALA A C 1
ATOM 5102 O O . ALA A 1 676 ? -20.327 24.094 -4.734 1.00 79.88 676 ALA A O 1
ATOM 5103 N N . ILE A 1 677 ? -20.684 25.302 -2.876 1.00 78.62 677 ILE A N 1
ATOM 5104 C CA . ILE A 1 677 ? -21.323 24.248 -2.080 1.00 78.62 677 ILE A CA 1
ATOM 5105 C C . ILE A 1 677 ? -22.839 24.441 -2.161 1.00 78.62 677 ILE A C 1
ATOM 5107 O O . ILE A 1 677 ? -23.316 25.573 -2.095 1.00 78.62 677 ILE A O 1
ATOM 5111 N N . ARG A 1 678 ? -23.625 23.371 -2.323 1.00 74.81 678 ARG A N 1
ATOM 5112 C CA . ARG A 1 678 ? -25.094 23.498 -2.292 1.00 74.81 678 ARG A CA 1
ATOM 5113 C C . ARG A 1 678 ? -25.557 23.811 -0.869 1.00 74.81 678 ARG A C 1
ATOM 5115 O O . ARG A 1 678 ? -25.083 23.159 0.061 1.00 74.81 678 ARG A O 1
ATOM 5122 N N . ILE A 1 679 ? -26.501 24.740 -0.717 1.00 75.00 679 ILE A N 1
ATOM 5123 C CA . ILE A 1 679 ? -27.158 25.003 0.574 1.00 75.00 679 ILE A CA 1
ATOM 5124 C C . ILE A 1 679 ? -27.815 23.733 1.141 1.00 75.00 679 ILE A C 1
ATOM 5126 O O . ILE A 1 679 ? -28.175 22.817 0.393 1.00 75.00 679 ILE A O 1
ATOM 5130 N N . ALA A 1 680 ? -27.979 23.693 2.463 1.00 70.75 680 ALA A N 1
ATOM 5131 C CA . ALA A 1 680 ? -28.781 22.675 3.135 1.00 70.75 680 ALA A CA 1
ATOM 5132 C C . ALA A 1 680 ? -30.251 22.719 2.678 1.00 70.75 680 ALA A C 1
ATOM 5134 O O . ALA A 1 680 ? -30.754 23.757 2.238 1.00 70.75 680 ALA A O 1
ATOM 5135 N N . ALA A 1 681 ? -30.950 21.591 2.804 1.00 78.06 681 ALA A N 1
ATOM 5136 C CA . ALA A 1 681 ? -32.405 21.571 2.676 1.00 78.06 681 ALA A CA 1
ATOM 5137 C C . ALA A 1 681 ? -33.078 22.342 3.842 1.00 78.06 681 ALA A C 1
ATOM 5139 O O . ALA A 1 681 ? -32.435 22.560 4.875 1.00 78.06 681 ALA A O 1
ATOM 5140 N N . PRO A 1 682 ? -34.357 22.754 3.712 1.00 80.75 682 PRO A N 1
ATOM 5141 C CA . PRO A 1 682 ? -35.112 23.325 4.827 1.00 80.75 682 PRO A CA 1
ATOM 5142 C C . PRO A 1 682 ? -35.100 22.377 6.029 1.00 80.75 682 PRO A C 1
ATOM 5144 O O . PRO A 1 682 ? -35.222 21.167 5.853 1.00 80.75 682 PRO A O 1
ATOM 5147 N N . LEU A 1 683 ? -34.966 22.908 7.249 1.00 83.38 683 LEU A N 1
ATOM 5148 C CA . LEU A 1 683 ? -34.876 22.043 8.426 1.00 83.38 683 LEU A CA 1
ATOM 5149 C C . LEU A 1 683 ? -36.209 21.323 8.672 1.00 83.38 683 LEU A C 1
ATOM 5151 O O . LEU A 1 683 ? -37.240 21.978 8.853 1.00 83.38 683 LEU A O 1
ATOM 5155 N N . GLU A 1 684 ? -36.177 19.996 8.738 1.00 80.75 684 GLU A N 1
ATOM 5156 C CA . GLU A 1 684 ? -37.323 19.152 9.075 1.00 80.75 684 GLU A CA 1
ATOM 5157 C C . GLU A 1 684 ? -37.320 18.890 10.588 1.00 80.75 684 GLU A C 1
ATOM 5159 O O . GLU A 1 684 ? -36.716 17.938 11.083 1.00 80.75 684 GLU A O 1
ATOM 5164 N N . LEU A 1 685 ? -37.968 19.790 11.332 1.00 82.06 685 LEU A N 1
ATOM 5165 C CA . LEU A 1 685 ? -38.043 19.783 12.797 1.00 82.06 685 LEU A CA 1
ATOM 5166 C C . LEU A 1 685 ? -39.501 19.633 13.272 1.00 82.06 685 LEU A C 1
ATOM 5168 O O . LEU A 1 685 ? -40.415 20.056 12.555 1.00 82.06 685 LEU A O 1
ATOM 5172 N N . PRO A 1 686 ? -39.739 19.027 14.452 1.00 79.00 686 PRO A N 1
ATOM 5173 C CA . PRO A 1 686 ? -41.085 18.802 14.971 1.00 79.00 686 PRO A CA 1
ATOM 5174 C C . PRO A 1 686 ? -41.804 20.108 15.327 1.00 79.00 686 PRO A C 1
ATOM 5176 O O . PRO A 1 686 ? -41.189 21.145 15.578 1.00 79.00 686 PRO A O 1
ATOM 5179 N N . GLU A 1 687 ? -43.132 20.041 15.385 1.00 80.06 687 GLU A N 1
ATOM 5180 C CA . GLU A 1 687 ? -43.951 21.129 15.914 1.00 80.06 687 GLU A CA 1
ATOM 5181 C C . GLU A 1 687 ? -43.739 21.282 17.427 1.00 80.06 687 GLU A C 1
ATOM 5183 O O . GLU A 1 687 ? -43.663 20.294 18.161 1.00 80.06 687 GLU A O 1
ATOM 5188 N N . ILE A 1 688 ? -43.648 22.529 17.894 1.00 79.81 688 ILE A N 1
ATOM 5189 C CA . ILE A 1 688 ? -43.523 22.865 19.317 1.00 79.81 688 ILE A CA 1
ATOM 5190 C C . ILE A 1 688 ? -44.721 23.701 19.781 1.00 79.81 688 ILE A C 1
ATOM 5192 O O . ILE A 1 688 ? -45.492 24.202 18.969 1.00 79.81 688 ILE A O 1
ATOM 5196 N N . CYS A 1 689 ? -44.860 23.906 21.092 1.00 76.62 689 CYS A N 1
ATOM 5197 C CA . CYS A 1 689 ? -45.780 24.899 21.654 1.00 76.62 689 CYS A CA 1
ATOM 5198 C C . CYS A 1 689 ? -44.984 26.158 22.054 1.00 76.62 689 CYS A C 1
ATOM 5200 O O . CYS A 1 689 ? -44.457 26.208 23.170 1.00 76.62 689 CYS A O 1
ATOM 5202 N N . PRO A 1 690 ? -44.819 27.155 21.163 1.00 72.62 690 PRO A N 1
ATOM 5203 C CA . PRO A 1 690 ? -44.027 28.344 21.459 1.00 72.62 690 PRO A CA 1
ATOM 5204 C C . PRO A 1 690 ? -44.742 29.302 22.434 1.00 72.62 690 PRO A C 1
ATOM 5206 O O . PRO A 1 690 ? -45.967 29.253 22.577 1.00 72.62 690 PRO A O 1
ATOM 5209 N N . PRO A 1 691 ? -44.006 30.219 23.095 1.00 71.44 691 PRO A N 1
ATOM 5210 C CA . PRO A 1 691 ? -44.577 31.227 23.989 1.00 71.44 691 PRO A CA 1
ATOM 5211 C C . PRO A 1 691 ? -45.236 32.377 23.200 1.00 71.44 691 PRO A C 1
ATOM 5213 O O . PRO A 1 691 ? -44.728 33.499 23.158 1.00 71.44 691 PRO A O 1
ATOM 5216 N N . GLY A 1 692 ? -46.379 32.080 22.579 1.00 79.94 692 GLY A N 1
ATOM 5217 C CA . GLY A 1 692 ? -47.158 32.992 21.737 1.00 79.94 692 GLY A CA 1
ATOM 5218 C C . GLY A 1 692 ? -47.183 32.581 20.263 1.00 79.94 692 GLY A C 1
ATOM 5219 O O . GLY A 1 692 ? -46.311 31.850 19.797 1.00 79.94 692 GLY A O 1
ATOM 5220 N N . ASP A 1 693 ? -48.193 33.066 19.539 1.00 85.69 693 ASP A N 1
ATOM 5221 C CA . ASP A 1 693 ? -48.355 32.847 18.096 1.00 85.69 693 ASP A CA 1
ATOM 5222 C C . ASP A 1 693 ? -47.110 33.321 17.305 1.00 85.69 693 ASP A C 1
ATOM 5224 O O . ASP A 1 693 ? -46.718 34.484 17.463 1.00 85.69 693 ASP A O 1
ATOM 5228 N N . PRO A 1 694 ? -46.489 32.472 16.455 1.00 88.31 694 PRO A N 1
ATOM 5229 C CA . PRO A 1 694 ? -45.282 32.835 15.716 1.00 88.31 694 PRO A CA 1
ATOM 5230 C C . PRO A 1 694 ? -45.425 34.110 14.877 1.00 88.31 694 PRO A C 1
ATOM 5232 O O . PRO A 1 694 ? -44.544 34.968 14.933 1.00 88.31 694 PRO A O 1
ATOM 5235 N N . TYR A 1 695 ? -46.537 34.275 14.153 1.00 88.38 695 TYR A N 1
ATOM 5236 C CA . TYR A 1 695 ? -46.762 35.434 13.284 1.00 88.38 695 TYR A CA 1
ATOM 5237 C C . TYR A 1 695 ? -46.842 36.737 14.095 1.00 88.38 695 TYR A C 1
ATOM 5239 O O . TYR A 1 695 ? -46.096 37.690 13.854 1.00 88.38 695 TYR A O 1
ATOM 5247 N N . THR A 1 696 ? -47.668 36.751 15.141 1.00 85.75 696 THR A N 1
ATOM 5248 C CA . THR A 1 696 ? -47.817 37.888 16.061 1.00 85.75 696 THR A CA 1
ATOM 5249 C C . THR A 1 696 ? -46.500 38.227 16.768 1.00 85.75 696 THR A C 1
ATOM 5251 O O . THR A 1 696 ? -46.186 39.403 16.966 1.00 85.75 696 THR A O 1
ATOM 5254 N N . VAL A 1 697 ? -45.689 37.223 17.123 1.00 85.31 697 VAL A N 1
ATOM 5255 C CA . VAL A 1 697 ? -44.354 37.438 17.703 1.00 85.31 697 VAL A CA 1
ATOM 5256 C C . VAL A 1 697 ? -43.401 38.084 16.694 1.00 85.31 697 VAL A C 1
ATOM 5258 O O . VAL A 1 697 ? -42.707 39.031 17.066 1.00 85.31 697 VAL A O 1
ATOM 5261 N N . GLY A 1 698 ? -43.401 37.648 15.431 1.00 84.12 698 GLY A N 1
ATOM 5262 C CA . GLY A 1 698 ? -42.581 38.236 14.364 1.00 84.12 698 GLY A CA 1
ATOM 5263 C C . GLY A 1 698 ? -42.910 39.703 14.118 1.00 84.12 698 GLY A C 1
ATOM 5264 O O . GLY A 1 698 ? -42.024 40.557 14.182 1.00 84.12 698 GLY A O 1
ATOM 5265 N N . ALA A 1 699 ? -44.198 40.012 13.954 1.00 84.50 699 ALA A N 1
ATOM 5266 C CA . ALA A 1 699 ? -44.667 41.381 13.757 1.00 84.50 699 ALA A CA 1
ATOM 5267 C C . ALA A 1 699 ? -44.300 42.294 14.941 1.00 84.50 699 ALA A C 1
ATOM 5269 O O . ALA A 1 699 ? -43.853 43.426 14.751 1.00 84.50 699 ALA A O 1
ATOM 5270 N N . ARG A 1 700 ? -44.408 41.791 16.181 1.00 82.56 700 ARG A N 1
ATOM 5271 C CA . ARG A 1 700 ? -44.039 42.550 17.388 1.00 82.56 700 ARG A CA 1
ATOM 5272 C C . ARG A 1 700 ? -42.527 42.762 17.533 1.00 82.56 700 ARG A C 1
ATOM 5274 O O . ARG A 1 700 ? -42.126 43.788 18.075 1.00 82.56 700 ARG A O 1
ATOM 5281 N N . LEU A 1 701 ? -41.696 41.814 17.091 1.00 80.50 701 LEU A N 1
ATOM 5282 C CA . LEU A 1 701 ? -40.232 41.954 17.111 1.00 80.50 701 LEU A CA 1
ATOM 5283 C C . LEU A 1 701 ? -39.742 43.025 16.126 1.00 80.50 701 LEU A C 1
ATOM 5285 O O . LEU A 1 701 ? -38.780 43.720 16.431 1.00 80.50 701 LEU A O 1
ATOM 5289 N N . ALA A 1 702 ? -40.418 43.179 14.986 1.00 73.50 702 ALA A N 1
ATOM 5290 C CA . ALA A 1 702 ? -40.136 44.225 14.005 1.00 73.50 702 ALA A CA 1
ATOM 5291 C C . ALA A 1 702 ? -40.709 45.607 14.385 1.00 73.50 702 ALA A C 1
ATOM 5293 O O . ALA A 1 702 ? -40.025 46.613 14.225 1.00 73.50 702 ALA A O 1
ATOM 5294 N N . GLY A 1 703 ? -41.955 45.672 14.871 1.00 61.91 703 GLY A N 1
ATOM 5295 C CA . GLY A 1 703 ? -42.702 46.934 15.006 1.00 61.91 703 GLY A CA 1
ATOM 5296 C C . GLY A 1 703 ? -42.701 47.614 16.384 1.00 61.91 703 GLY A C 1
ATOM 5297 O O . GLY A 1 703 ? -43.381 48.625 16.551 1.00 61.91 703 GLY A O 1
ATOM 5298 N N . GLY A 1 704 ? -42.023 47.064 17.397 1.00 57.97 704 GLY A N 1
ATOM 5299 C CA . GLY A 1 704 ? -42.076 47.574 18.776 1.00 57.97 704 GLY A CA 1
ATOM 5300 C C . GLY A 1 704 ? -40.827 48.354 19.223 1.00 57.97 704 GLY A C 1
ATOM 5301 O O . GLY A 1 704 ? -39.722 48.016 18.801 1.00 57.97 704 GLY A O 1
ATOM 5302 N N . PRO A 1 705 ? -40.947 49.323 20.160 1.00 50.12 705 PRO A N 1
ATOM 5303 C CA . PRO A 1 705 ? -39.805 49.918 20.862 1.00 50.12 705 PRO A CA 1
ATOM 5304 C C . PRO A 1 705 ? -39.224 48.922 21.888 1.00 50.12 705 PRO A C 1
ATOM 5306 O O . PRO A 1 705 ? -39.369 49.076 23.101 1.00 50.12 705 PRO A O 1
ATOM 5309 N N . GLY A 1 706 ? -38.623 47.844 21.384 1.00 50.81 706 GLY A N 1
ATOM 5310 C CA . GLY A 1 706 ? -37.916 46.839 22.173 1.00 50.81 706 GLY A CA 1
ATOM 5311 C C . GLY A 1 706 ? -36.529 47.307 22.621 1.00 50.81 706 GLY A C 1
ATOM 5312 O O . GLY A 1 706 ? -35.994 48.299 22.130 1.00 50.81 706 GLY A O 1
ATOM 5313 N N . ALA A 1 707 ? -35.923 46.569 23.554 1.00 50.19 707 ALA A N 1
ATOM 5314 C CA . ALA A 1 707 ? -34.530 46.798 23.936 1.00 50.19 707 ALA A CA 1
ATOM 5315 C C . ALA A 1 707 ? -33.576 46.505 22.752 1.00 50.19 707 ALA A C 1
ATOM 5317 O O . ALA A 1 707 ? -33.866 45.586 21.982 1.00 50.19 707 ALA A O 1
ATOM 5318 N N . PRO A 1 708 ? -32.423 47.198 22.629 1.00 50.12 708 PRO A N 1
ATOM 5319 C CA . PRO A 1 708 ? -31.480 47.010 21.514 1.00 50.12 708 PRO A CA 1
ATOM 5320 C C . PRO A 1 708 ? -31.012 45.560 21.287 1.00 50.12 708 PRO A C 1
ATOM 5322 O O . PRO A 1 708 ? -30.761 45.165 20.151 1.00 50.12 708 PRO A O 1
ATOM 5325 N N . ASP A 1 709 ? -30.953 44.758 22.357 1.00 53.84 709 ASP A N 1
ATOM 5326 C CA . ASP A 1 709 ? -30.541 43.346 22.345 1.00 53.84 709 ASP A CA 1
ATOM 5327 C C . ASP A 1 709 ? -31.703 42.341 22.210 1.00 53.84 709 ASP A C 1
ATOM 5329 O O . ASP A 1 709 ? -31.540 41.150 22.512 1.00 53.84 709 ASP A O 1
ATOM 5333 N N . ALA A 1 710 ? -32.889 42.786 21.782 1.00 65.75 710 ALA A N 1
ATOM 5334 C CA . ALA A 1 710 ? -33.983 41.886 21.428 1.00 65.75 710 ALA A CA 1
ATOM 5335 C C . ALA A 1 710 ? -33.580 40.976 20.248 1.00 65.75 710 ALA A C 1
ATOM 5337 O O . ALA A 1 710 ? -32.931 41.404 19.295 1.00 65.75 710 ALA A O 1
ATOM 5338 N N . GLY A 1 711 ? -33.961 39.702 20.322 1.00 75.62 711 GLY A N 1
ATOM 5339 C CA . GLY A 1 711 ? -33.637 38.681 19.325 1.00 75.62 711 GLY A CA 1
ATOM 5340 C C . GLY A 1 711 ? -34.694 37.581 19.293 1.00 75.62 711 GLY A C 1
ATOM 5341 O O . GLY A 1 711 ? -35.626 37.578 20.104 1.00 75.62 711 GLY A O 1
ATOM 5342 N N . ILE A 1 712 ? -34.559 36.643 18.360 1.00 84.62 712 ILE A N 1
ATOM 5343 C CA . ILE A 1 712 ? -35.515 35.543 18.202 1.00 84.62 712 ILE A CA 1
ATOM 5344 C C . ILE A 1 712 ? -35.155 34.433 19.195 1.00 84.62 712 ILE A C 1
ATOM 5346 O O . ILE A 1 712 ? -34.010 33.991 19.273 1.00 84.62 712 ILE A O 1
ATOM 5350 N N . SER A 1 713 ? -36.137 33.948 19.962 1.00 83.69 713 SER A N 1
ATOM 5351 C CA . SER A 1 713 ? -35.904 32.803 20.851 1.00 83.69 713 SER A CA 1
ATOM 5352 C C . SER A 1 713 ? -35.530 31.562 20.040 1.00 83.69 713 SER A C 1
ATOM 5354 O O . SER A 1 713 ? -36.178 31.242 19.042 1.00 83.69 713 SER A O 1
ATOM 5356 N N . VAL A 1 714 ? -34.521 30.822 20.507 1.00 80.00 714 VAL A N 1
ATOM 5357 C CA . VAL A 1 714 ? -34.017 29.611 19.841 1.00 80.00 714 VAL A CA 1
ATOM 5358 C C . VAL A 1 714 ? -35.103 28.551 19.624 1.00 80.00 714 VAL A C 1
ATOM 5360 O O . VAL A 1 714 ? -35.054 27.831 18.633 1.00 80.00 714 VAL A O 1
ATOM 5363 N N . ALA A 1 715 ? -36.131 28.527 20.482 1.00 80.94 715 ALA A N 1
ATOM 5364 C CA . ALA A 1 715 ? -37.316 27.694 20.300 1.00 80.94 715 ALA A CA 1
ATOM 5365 C C . ALA A 1 715 ? -38.004 27.967 18.950 1.00 80.94 715 ALA A C 1
ATOM 5367 O O . ALA A 1 715 ? -38.278 27.032 18.209 1.00 80.94 715 ALA A O 1
ATOM 5368 N N . PHE A 1 716 ? -38.204 29.235 18.574 1.00 82.62 716 PHE A N 1
ATOM 5369 C CA . PHE A 1 716 ? -38.749 29.569 17.258 1.00 82.62 716 PHE A CA 1
ATOM 5370 C C . PHE A 1 716 ? -37.769 29.235 16.126 1.00 82.62 716 PHE A C 1
ATOM 5372 O O . PHE A 1 716 ? -38.186 28.667 15.124 1.00 82.62 716 PHE A O 1
ATOM 5379 N N . LEU A 1 717 ? -36.466 29.501 16.292 1.00 83.62 717 LEU A N 1
ATOM 5380 C CA . LEU A 1 717 ? -35.436 29.145 15.296 1.00 83.62 717 LEU A CA 1
ATOM 5381 C C . LEU A 1 717 ? -35.288 27.625 15.071 1.00 83.62 717 LEU A C 1
ATOM 5383 O O . LEU A 1 717 ? -34.563 27.211 14.163 1.00 83.62 717 LEU A O 1
ATOM 5387 N N . ARG A 1 718 ? -35.957 26.796 15.882 1.00 86.38 718 ARG A N 1
ATOM 5388 C CA . ARG A 1 718 ? -35.991 25.328 15.794 1.00 86.38 718 ARG A CA 1
ATOM 5389 C C . ARG A 1 718 ? -37.408 24.735 15.795 1.00 86.38 718 ARG A C 1
ATOM 5391 O O . ARG A 1 718 ? -37.564 23.528 15.932 1.00 86.38 718 ARG A O 1
ATOM 5398 N N . ALA A 1 719 ? -38.429 25.569 15.608 1.00 84.44 719 ALA A N 1
ATOM 5399 C CA . ALA A 1 719 ? -39.813 25.133 15.461 1.00 84.44 719 ALA A CA 1
ATOM 5400 C C . ALA A 1 719 ? -40.036 24.389 14.125 1.00 84.44 719 ALA A C 1
ATOM 5402 O O . ALA A 1 719 ? -39.129 24.308 13.281 1.00 84.44 719 ALA A O 1
ATOM 5403 N N . SER A 1 720 ? -41.249 23.884 13.885 1.00 84.75 720 SER A N 1
ATOM 5404 C CA . SER A 1 720 ? -41.581 23.269 12.592 1.00 84.75 720 SER A CA 1
ATOM 5405 C C . SER A 1 720 ? -41.403 24.251 11.429 1.00 84.75 720 SER A C 1
ATOM 5407 O O . SER A 1 720 ? -41.325 25.468 11.618 1.00 84.75 720 SER A O 1
ATOM 5409 N N . TYR A 1 721 ? -41.311 23.721 10.206 1.00 87.25 721 TYR A N 1
ATOM 5410 C CA . TYR A 1 721 ? -41.207 24.539 8.992 1.00 87.25 721 TYR A CA 1
ATOM 5411 C C . TYR A 1 721 ? -42.338 25.579 8.920 1.00 87.25 721 TYR A C 1
ATOM 5413 O O . TYR A 1 721 ? -42.063 26.768 8.772 1.00 87.25 721 TYR A O 1
ATOM 5421 N N . ASP A 1 722 ? -43.585 25.152 9.143 1.00 86.44 722 ASP A N 1
ATOM 5422 C CA . ASP A 1 722 ? -44.766 26.022 9.107 1.00 86.44 722 ASP A CA 1
ATOM 5423 C C . ASP A 1 722 ? -44.718 27.107 10.203 1.00 86.44 722 ASP A C 1
ATOM 5425 O O . ASP A 1 722 ? -45.006 28.273 9.938 1.00 86.44 722 ASP A O 1
ATOM 5429 N N . GLN A 1 723 ? -44.271 26.768 11.421 1.00 87.38 723 GLN A N 1
ATOM 5430 C CA . GLN A 1 723 ? -44.131 27.731 12.524 1.00 87.38 723 GLN A CA 1
ATOM 5431 C C . GLN A 1 723 ? -43.006 28.754 12.282 1.00 87.38 723 GLN A C 1
ATOM 5433 O O . GLN A 1 723 ? -43.143 29.923 12.650 1.00 87.38 723 GLN A O 1
ATOM 5438 N N . ARG A 1 724 ? -41.903 28.351 11.635 1.00 92.31 724 ARG A N 1
ATOM 5439 C CA . ARG A 1 724 ? -40.822 29.266 11.223 1.00 92.31 724 ARG A CA 1
ATOM 5440 C C . ARG A 1 724 ? -41.216 30.148 10.046 1.00 92.31 724 ARG A C 1
ATOM 5442 O O . ARG A 1 724 ? -40.856 31.324 10.040 1.00 92.31 724 ARG A O 1
ATOM 5449 N N . LEU A 1 725 ? -41.978 29.614 9.094 1.00 90.94 725 LEU A N 1
ATOM 5450 C CA . LEU A 1 725 ? -42.537 30.391 7.994 1.00 90.94 725 LEU A CA 1
ATOM 5451 C C . LEU A 1 725 ? -43.528 31.437 8.522 1.00 90.94 725 LEU A C 1
ATOM 5453 O O . LEU A 1 725 ? -43.380 32.607 8.191 1.00 90.94 725 LEU A O 1
ATOM 5457 N N . ALA A 1 726 ? -44.442 31.066 9.424 1.00 88.69 726 ALA A N 1
ATOM 5458 C CA . ALA A 1 726 ? -45.370 32.002 10.068 1.00 88.69 726 ALA A CA 1
ATOM 5459 C C . ALA A 1 726 ? -44.648 33.123 10.844 1.00 88.69 726 ALA A C 1
ATOM 5461 O O . ALA A 1 726 ? -45.028 34.290 10.745 1.00 88.69 726 ALA A O 1
ATOM 5462 N N . LEU A 1 727 ? -43.562 32.805 11.564 1.00 90.56 727 LEU A N 1
ATOM 5463 C CA . LEU A 1 727 ? -42.724 33.824 12.205 1.00 90.56 727 LEU A CA 1
ATOM 5464 C C . LEU A 1 727 ? -42.087 34.783 11.186 1.00 90.56 727 LEU A C 1
ATOM 5466 O O . LEU A 1 727 ? -42.077 35.996 11.406 1.00 90.56 727 LEU A O 1
ATOM 5470 N N . LEU A 1 728 ? -41.559 34.248 10.081 1.00 92.31 728 LEU A N 1
ATOM 5471 C CA . LEU A 1 728 ? -40.967 35.054 9.015 1.00 92.31 728 LEU A CA 1
ATOM 5472 C C . LEU A 1 728 ? -42.018 35.946 8.339 1.00 92.31 728 LEU A C 1
ATOM 5474 O O . LEU A 1 728 ? -41.733 37.115 8.114 1.00 92.31 728 LEU A O 1
ATOM 5478 N N . GLN A 1 729 ? -43.232 35.438 8.106 1.00 92.44 729 GLN A N 1
ATOM 5479 C CA . GLN A 1 729 ? -44.366 36.199 7.569 1.00 92.44 729 GLN A CA 1
ATOM 5480 C C . GLN A 1 729 ? -44.700 37.420 8.430 1.00 92.44 729 GLN A C 1
ATOM 5482 O O . GLN A 1 729 ? -44.801 38.527 7.905 1.00 92.44 729 GLN A O 1
ATOM 5487 N N . GLY A 1 730 ? -44.794 37.249 9.752 1.00 88.75 730 GLY A N 1
ATOM 5488 C CA . GLY A 1 730 ? -45.045 38.366 10.665 1.00 88.75 730 GLY A CA 1
ATOM 5489 C C . GLY A 1 730 ? -43.907 39.389 10.686 1.00 88.75 730 GLY A C 1
ATOM 5490 O O . GLY A 1 730 ? -44.149 40.595 10.688 1.00 88.75 730 GLY A O 1
ATOM 5491 N N . LEU A 1 731 ? -42.655 38.921 10.661 1.00 88.38 731 LEU A N 1
ATOM 5492 C CA . LEU A 1 731 ? -41.471 39.785 10.604 1.00 88.38 731 LEU A CA 1
ATOM 5493 C C . LEU A 1 731 ? -41.395 40.562 9.272 1.00 88.38 731 LEU A C 1
ATOM 5495 O O . LEU A 1 731 ? -41.052 41.744 9.261 1.00 88.38 731 LEU A O 1
ATOM 5499 N N . ALA A 1 732 ? -41.747 39.916 8.159 1.00 87.62 732 ALA A N 1
ATOM 5500 C CA . ALA A 1 732 ? -41.733 40.491 6.819 1.00 87.62 732 ALA A CA 1
ATOM 5501 C C . ALA A 1 732 ? -42.891 41.466 6.571 1.00 87.62 732 ALA A C 1
ATOM 5503 O O . ALA A 1 732 ? -42.688 42.481 5.914 1.00 87.62 732 ALA A O 1
ATOM 5504 N N . ASP A 1 733 ? -44.079 41.238 7.132 1.00 87.44 733 ASP A N 1
ATOM 5505 C CA . ASP A 1 733 ? -45.176 42.204 7.004 1.00 87.44 733 ASP A CA 1
ATOM 5506 C C . ASP A 1 733 ? -44.973 43.484 7.824 1.00 87.44 733 ASP A C 1
ATOM 5508 O O . ASP A 1 733 ? -45.549 44.518 7.485 1.00 87.44 733 ASP A O 1
ATOM 5512 N N . ALA A 1 734 ? -44.128 43.441 8.858 1.00 82.69 734 ALA A N 1
ATOM 5513 C CA . ALA A 1 734 ? -43.815 44.593 9.701 1.00 82.69 734 ALA A CA 1
ATOM 5514 C C . ALA A 1 734 ? -42.505 45.325 9.328 1.00 82.69 734 ALA A C 1
ATOM 5516 O O . ALA A 1 734 ? -42.428 46.536 9.521 1.00 82.69 734 ALA A O 1
ATOM 5517 N N . ALA A 1 735 ? -41.487 44.628 8.803 1.00 81.12 735 ALA A N 1
ATOM 5518 C CA . ALA A 1 735 ? -40.171 45.206 8.472 1.00 81.12 735 ALA A CA 1
ATOM 5519 C C . ALA A 1 735 ? -39.625 44.826 7.078 1.00 81.12 735 ALA A C 1
ATOM 5521 O O . ALA A 1 735 ? -38.479 45.152 6.753 1.00 81.12 735 ALA A O 1
ATOM 5522 N N . GLY A 1 736 ? -40.409 44.118 6.263 1.00 82.69 736 GLY A N 1
ATOM 5523 C CA . GLY A 1 736 ? -40.015 43.636 4.942 1.00 82.69 736 GLY A CA 1
ATOM 5524 C C . GLY A 1 736 ? -40.598 44.443 3.786 1.00 82.69 736 GLY A C 1
ATOM 5525 O O . GLY A 1 736 ? -41.763 44.843 3.792 1.00 82.69 736 GLY A O 1
ATOM 5526 N N . THR A 1 737 ? -39.795 44.624 2.742 1.00 84.75 737 THR A N 1
ATOM 5527 C CA . THR A 1 737 ? -40.252 45.077 1.423 1.00 84.75 737 THR A CA 1
ATOM 5528 C C . THR A 1 737 ? -39.975 44.005 0.372 1.00 84.75 737 THR A C 1
ATOM 5530 O O . THR A 1 737 ? -39.110 43.148 0.558 1.00 84.75 737 THR A O 1
ATOM 5533 N N . VAL A 1 738 ? -40.724 44.033 -0.734 1.00 84.69 738 VAL A N 1
ATOM 5534 C CA . VAL A 1 738 ? -40.499 43.182 -1.910 1.00 84.69 738 VAL A CA 1
ATOM 5535 C C . VAL A 1 738 ? -40.472 44.047 -3.166 1.00 84.69 738 VAL A C 1
ATOM 5537 O O . VAL A 1 738 ? -41.325 44.917 -3.342 1.00 84.69 738 VAL A O 1
ATOM 5540 N N . ALA A 1 739 ? -39.471 43.838 -4.020 1.00 80.69 739 ALA A N 1
ATOM 5541 C CA . ALA A 1 739 ? -39.251 44.643 -5.217 1.00 80.69 739 ALA A CA 1
ATOM 5542 C C . ALA A 1 739 ? -40.041 44.114 -6.431 1.00 80.69 739 ALA A C 1
ATOM 5544 O O . ALA A 1 739 ? -39.778 43.008 -6.911 1.00 80.69 739 ALA A O 1
ATOM 5545 N N . ASP A 1 740 ? -40.929 44.952 -6.984 1.00 62.41 740 ASP A N 1
ATOM 5546 C CA . ASP A 1 740 ? -41.993 44.636 -7.969 1.00 62.41 740 ASP A CA 1
ATOM 5547 C C . ASP A 1 740 ? -41.552 44.033 -9.329 1.00 62.41 740 ASP A C 1
ATOM 5549 O O . ASP A 1 740 ? -42.367 43.882 -10.239 1.00 62.41 740 ASP A O 1
ATOM 5553 N N . ARG A 1 741 ? -40.261 43.738 -9.526 1.00 59.56 741 ARG A N 1
ATOM 5554 C CA . ARG A 1 741 ? -39.708 43.151 -10.766 1.00 59.56 741 ARG A CA 1
ATOM 5555 C C . ARG A 1 741 ? -38.681 42.041 -10.562 1.00 59.56 741 ARG A C 1
ATOM 5557 O O . ARG A 1 741 ? -38.403 41.313 -11.509 1.00 59.56 741 ARG A O 1
ATOM 5564 N N . SER A 1 742 ? -38.078 41.940 -9.381 1.00 63.16 742 SER A N 1
ATOM 5565 C CA . SER A 1 742 ? -37.038 40.946 -9.080 1.00 63.16 742 SER A CA 1
ATOM 5566 C C . SER A 1 742 ? -37.470 39.929 -8.027 1.00 63.16 742 SER A C 1
ATOM 5568 O O . SER A 1 742 ? -36.748 38.956 -7.812 1.00 63.16 742 SER A O 1
ATOM 5570 N N . GLY A 1 743 ? -38.601 40.153 -7.344 1.00 71.19 743 GLY A N 1
ATOM 5571 C CA . GLY A 1 743 ? -39.027 39.319 -6.220 1.00 71.19 743 GLY A CA 1
ATOM 5572 C C . GLY A 1 743 ? -37.998 39.282 -5.086 1.00 71.19 743 GLY A C 1
ATOM 5573 O O . GLY A 1 743 ? -37.908 38.307 -4.341 1.00 71.19 743 GLY A O 1
ATOM 5574 N N . HIS A 1 744 ? -37.154 40.315 -5.007 1.00 83.06 744 HIS A N 1
ATOM 5575 C CA . HIS A 1 744 ? -36.141 40.454 -3.974 1.00 83.06 744 HIS A CA 1
ATOM 5576 C C . HIS A 1 744 ? -36.786 41.011 -2.710 1.00 83.06 744 HIS A C 1
ATOM 5578 O O . HIS A 1 744 ? -37.478 42.028 -2.776 1.00 83.06 744 HIS A O 1
ATOM 5584 N N . VAL A 1 745 ? -36.572 40.320 -1.594 1.00 86.88 745 VAL A N 1
ATOM 5585 C CA . VAL A 1 745 ? -37.114 40.642 -0.277 1.00 86.88 745 VAL A CA 1
ATOM 5586 C C . VAL A 1 745 ? -36.000 41.236 0.573 1.00 86.88 745 VAL A C 1
ATOM 5588 O O . VAL A 1 745 ? -34.960 40.603 0.763 1.00 86.88 745 VAL A O 1
ATOM 5591 N N . GLU A 1 746 ? -36.231 42.435 1.103 1.00 87.81 746 GLU A N 1
ATOM 5592 C CA . GLU A 1 746 ? -35.333 43.101 2.046 1.00 87.81 746 GLU A CA 1
ATOM 5593 C C . GLU A 1 746 ? -36.054 43.315 3.380 1.00 87.81 746 GLU A C 1
ATOM 5595 O O . GLU A 1 746 ? -37.021 44.072 3.452 1.00 87.81 746 GLU A O 1
ATOM 5600 N N . LEU A 1 747 ? -35.567 42.682 4.451 1.00 85.88 747 LEU A N 1
ATOM 5601 C CA . LEU A 1 747 ? -35.973 42.991 5.825 1.00 85.88 747 LEU A CA 1
ATOM 5602 C C . LEU A 1 747 ? -35.010 44.032 6.392 1.00 85.88 747 LEU A C 1
ATOM 5604 O O . LEU A 1 747 ? -33.809 43.764 6.460 1.00 85.88 747 LEU A O 1
ATOM 5608 N N . THR A 1 748 ? -35.507 45.193 6.819 1.00 84.56 748 THR A N 1
ATOM 5609 C CA . THR A 1 748 ? -34.678 46.235 7.453 1.00 84.56 748 THR A CA 1
ATOM 5610 C C . THR A 1 748 ? -34.966 46.290 8.950 1.00 84.56 748 THR A C 1
ATOM 5612 O O . THR A 1 748 ? -36.068 46.625 9.370 1.00 84.56 748 THR A O 1
ATOM 5615 N N . LEU A 1 749 ? -33.970 45.936 9.761 1.00 83.06 749 LEU A N 1
ATOM 5616 C CA . LEU A 1 749 ? -34.095 45.687 11.198 1.00 83.06 749 LEU A CA 1
ATOM 5617 C C . LEU A 1 749 ? -33.063 46.526 11.964 1.00 83.06 749 LEU A C 1
ATOM 5619 O O . LEU A 1 749 ? -31.907 46.614 11.563 1.00 83.06 749 LEU A O 1
ATOM 5623 N N . THR A 1 750 ? -33.450 47.146 13.078 1.00 75.25 750 THR A N 1
ATOM 5624 C CA . THR A 1 750 ? -32.571 48.070 13.826 1.00 75.25 750 THR A CA 1
ATOM 5625 C C . THR A 1 750 ? -31.597 47.368 14.778 1.00 75.25 750 THR A C 1
ATOM 5627 O O . THR A 1 750 ? -30.506 47.877 15.024 1.00 75.25 750 THR A O 1
ATOM 5630 N N . GLY A 1 751 ? -31.949 46.189 15.301 1.00 75.62 751 GLY A N 1
ATOM 5631 C CA . GLY A 1 751 ? -31.101 45.412 16.211 1.00 75.62 751 GLY A CA 1
ATOM 5632 C C . GLY A 1 751 ? -30.218 44.393 15.484 1.00 75.62 751 GLY A C 1
ATOM 5633 O O . GLY A 1 751 ? -30.732 43.517 14.787 1.00 75.62 751 GLY A O 1
ATOM 5634 N N . GLN A 1 752 ? -28.897 44.439 15.706 1.00 78.94 752 GLN A N 1
ATOM 5635 C CA . GLN A 1 752 ? -27.927 43.517 15.083 1.00 78.94 752 GLN A CA 1
ATOM 5636 C C . GLN A 1 752 ? -28.235 42.045 15.392 1.00 78.94 752 GLN A C 1
ATOM 5638 O O . GLN A 1 752 ? -28.117 41.170 14.529 1.00 78.94 752 GLN A O 1
ATOM 5643 N N . ARG A 1 753 ? -28.662 41.773 16.630 1.00 80.75 753 ARG A N 1
ATOM 5644 C CA . ARG A 1 753 ? -29.063 40.442 17.089 1.00 80.75 753 ARG A CA 1
ATOM 5645 C C . ARG A 1 753 ? -30.297 39.944 16.343 1.00 80.75 753 ARG A C 1
ATOM 5647 O O . ARG A 1 753 ? -30.231 38.884 15.732 1.00 80.75 753 ARG A O 1
ATOM 5654 N N . LEU A 1 754 ? -31.375 40.732 16.323 1.00 84.31 754 LEU A N 1
ATOM 5655 C CA . LEU A 1 754 ? -32.602 40.405 15.594 1.00 84.31 754 LEU A CA 1
ATOM 5656 C C . LEU A 1 754 ? -32.332 40.155 14.103 1.00 84.31 754 LEU A C 1
ATOM 5658 O O . LEU A 1 754 ? -32.868 39.201 13.550 1.00 84.31 754 LEU A O 1
ATOM 5662 N N . ALA A 1 755 ? -31.465 40.949 13.469 1.00 83.56 755 ALA A N 1
ATOM 5663 C CA . ALA A 1 755 ? -31.076 40.741 12.075 1.00 83.56 755 ALA A CA 1
ATOM 5664 C C . ALA A 1 755 ? -30.248 39.460 11.863 1.00 83.56 755 ALA A C 1
ATOM 5666 O O . ALA A 1 755 ? -30.463 38.744 10.887 1.00 83.56 755 ALA A O 1
ATOM 5667 N N . THR A 1 756 ? -29.346 39.124 12.790 1.00 82.56 756 THR A N 1
ATOM 5668 C CA . THR A 1 756 ? -28.567 37.872 12.753 1.00 82.56 756 THR A CA 1
ATOM 5669 C C . THR A 1 756 ? -29.458 36.643 12.962 1.00 82.56 756 THR A C 1
ATOM 5671 O O . THR A 1 756 ? -29.314 35.642 12.260 1.00 82.56 756 THR A O 1
ATOM 5674 N N . ASP A 1 757 ? -30.412 36.727 13.888 1.00 85.94 757 ASP A N 1
ATOM 5675 C CA . ASP A 1 757 ? -31.376 35.663 14.159 1.00 85.94 757 ASP A CA 1
ATOM 5676 C C . ASP A 1 757 ? -32.375 35.497 12.994 1.00 85.94 757 ASP A C 1
ATOM 5678 O O . ASP A 1 757 ? -32.680 34.373 12.598 1.00 85.94 757 ASP A O 1
ATOM 5682 N N . ALA A 1 758 ? -32.848 36.596 12.392 1.00 86.50 758 ALA A N 1
ATOM 5683 C CA . ALA A 1 758 ? -33.718 36.580 11.211 1.00 86.50 758 ALA A CA 1
ATOM 5684 C C . ALA A 1 758 ? -33.005 36.016 9.971 1.00 86.50 758 ALA A C 1
ATOM 5686 O O . ALA A 1 758 ? -33.586 35.245 9.208 1.00 86.50 758 ALA A O 1
ATOM 5687 N N . LEU A 1 759 ? -31.723 36.340 9.796 1.00 86.31 759 LEU A N 1
ATOM 5688 C CA . LEU A 1 759 ? -30.870 35.752 8.768 1.00 86.31 759 LEU A CA 1
ATOM 5689 C C . LEU A 1 759 ? -30.748 34.224 8.933 1.00 86.31 759 LEU A C 1
ATOM 5691 O O . LEU A 1 759 ? -30.769 33.497 7.938 1.00 86.31 759 LEU A O 1
ATOM 5695 N N . GLU A 1 760 ? -30.645 33.719 10.168 1.00 84.69 760 GLU A N 1
ATOM 5696 C CA . GLU A 1 760 ? -30.672 32.273 10.418 1.00 84.69 760 GLU A CA 1
ATOM 5697 C C . GLU A 1 760 ? -32.071 31.671 10.217 1.00 84.69 760 GLU A C 1
ATOM 5699 O O . GLU A 1 760 ? -32.175 30.592 9.634 1.00 84.69 760 GLU A O 1
ATOM 5704 N N . LEU A 1 761 ? -33.145 32.364 10.616 1.00 88.62 761 LEU A N 1
ATOM 5705 C CA . LEU A 1 761 ? -34.526 31.938 10.363 1.00 88.62 761 LEU A CA 1
ATOM 5706 C C . LEU A 1 761 ? -34.752 31.682 8.865 1.00 88.62 761 LEU A C 1
ATOM 5708 O O . LEU A 1 761 ? -35.189 30.592 8.495 1.00 88.62 761 LEU A O 1
ATOM 5712 N N . VAL A 1 762 ? -34.369 32.636 8.010 1.00 88.19 762 VAL A N 1
ATOM 5713 C CA . VAL A 1 762 ? -34.471 32.520 6.547 1.00 88.19 762 VAL A CA 1
ATOM 5714 C C . VAL A 1 762 ? -33.602 31.368 6.017 1.00 88.19 762 VAL A C 1
ATOM 5716 O O . VAL A 1 762 ? -34.115 30.507 5.298 1.00 88.19 762 VAL A O 1
ATOM 5719 N N . ARG A 1 763 ? -32.325 31.263 6.429 1.00 86.00 763 ARG A N 1
ATOM 5720 C CA . ARG A 1 763 ? -31.459 30.128 6.037 1.00 86.00 763 ARG A CA 1
ATOM 5721 C C . ARG A 1 763 ? -32.036 28.771 6.459 1.00 86.00 763 ARG A C 1
ATOM 5723 O O . ARG A 1 763 ? -31.977 27.818 5.686 1.00 86.00 763 ARG A O 1
ATOM 5730 N N . SER A 1 764 ? -32.661 28.680 7.634 1.00 83.94 764 SER A N 1
ATOM 5731 C CA . SER A 1 764 ? -33.268 27.443 8.149 1.00 83.94 764 SER A CA 1
ATOM 5732 C C . SER A 1 764 ? -34.483 26.962 7.337 1.00 83.94 764 SER A C 1
ATOM 5734 O O . SER A 1 764 ? -34.847 25.786 7.404 1.00 83.94 764 SER A O 1
ATOM 5736 N N . LEU A 1 765 ? -35.110 27.842 6.551 1.00 85.56 765 LEU A N 1
ATOM 5737 C CA . LEU A 1 765 ? -36.175 27.503 5.600 1.00 85.56 765 LEU A CA 1
ATOM 5738 C C . LEU A 1 765 ? -35.620 27.070 4.226 1.00 85.56 765 LEU A C 1
ATOM 5740 O O . LEU A 1 765 ? -36.380 26.928 3.272 1.00 85.56 765 LEU A O 1
ATOM 5744 N N . GLY A 1 766 ? -34.304 26.850 4.108 1.00 79.56 766 GLY A N 1
ATOM 5745 C CA . GLY A 1 766 ? -33.640 26.469 2.857 1.00 79.56 766 GLY A CA 1
ATOM 5746 C C . GLY A 1 766 ? -33.510 27.622 1.857 1.00 79.56 766 GLY A C 1
ATOM 5747 O O . GLY A 1 766 ? -33.386 27.383 0.657 1.00 79.56 766 GLY A O 1
ATOM 5748 N N . ILE A 1 767 ? -33.565 28.873 2.329 1.00 85.44 767 ILE A N 1
ATOM 5749 C CA . ILE A 1 767 ? -33.451 30.079 1.502 1.00 85.44 767 ILE A CA 1
ATOM 5750 C C . ILE A 1 767 ? -32.044 30.670 1.659 1.00 85.44 767 ILE A C 1
ATOM 5752 O O . ILE A 1 767 ? -31.606 30.976 2.768 1.00 85.44 767 ILE A O 1
ATOM 5756 N N . LYS A 1 768 ? -31.336 30.904 0.548 1.00 84.31 768 LYS A N 1
ATOM 5757 C CA . LYS A 1 768 ? -30.085 31.675 0.570 1.00 84.31 768 LYS A CA 1
ATOM 5758 C C . LYS A 1 768 ? -30.383 33.151 0.858 1.00 84.31 768 LYS A C 1
ATOM 5760 O O . LYS A 1 768 ? -31.108 33.793 0.100 1.00 84.31 768 LYS A O 1
ATOM 5765 N N . ALA A 1 769 ? -29.772 33.680 1.914 1.00 84.81 769 ALA A N 1
ATOM 5766 C CA . ALA A 1 769 ? -29.923 35.060 2.364 1.00 84.81 769 ALA A CA 1
ATOM 5767 C C . ALA A 1 769 ? -28.572 35.682 2.730 1.00 84.81 769 ALA A C 1
ATOM 5769 O O . ALA A 1 769 ? -27.654 34.973 3.144 1.00 84.81 769 ALA A O 1
ATOM 5770 N N . THR A 1 770 ? -28.463 37.002 2.605 1.00 84.62 770 THR A N 1
ATOM 5771 C CA . THR A 1 770 ? -27.291 37.795 2.996 1.00 84.62 770 THR A CA 1
ATOM 5772 C C . THR A 1 770 ? -27.662 38.819 4.069 1.00 84.62 770 THR A C 1
ATOM 5774 O O . THR A 1 770 ? -28.835 39.146 4.245 1.00 84.62 770 THR A O 1
ATOM 5777 N N . LEU A 1 771 ? -26.662 39.306 4.806 1.00 84.75 771 LEU A N 1
ATOM 5778 C CA . LEU A 1 771 ? -26.804 40.372 5.799 1.00 84.75 771 LEU A CA 1
ATOM 5779 C C . LEU A 1 771 ? -25.786 41.472 5.500 1.00 84.75 771 LEU A C 1
ATOM 5781 O O . LEU A 1 771 ? -24.602 41.179 5.338 1.00 84.75 771 LEU A O 1
ATOM 5785 N N . THR A 1 772 ? -26.249 42.717 5.433 1.00 83.19 772 THR A N 1
ATOM 5786 C CA . THR A 1 772 ? -25.418 43.910 5.218 1.00 83.19 772 THR A CA 1
ATOM 5787 C C . THR A 1 772 ? -25.870 45.049 6.123 1.00 83.19 772 THR A C 1
ATOM 5789 O O . THR A 1 772 ? -27.056 45.153 6.438 1.00 83.19 772 THR A O 1
ATOM 5792 N N . ASP A 1 773 ? -24.961 45.948 6.485 1.00 79.75 773 ASP A N 1
ATOM 5793 C CA . ASP A 1 773 ? -25.323 47.175 7.199 1.00 79.75 773 ASP A CA 1
ATOM 5794 C C . ASP A 1 773 ? -26.177 48.092 6.304 1.00 79.75 773 ASP A C 1
ATOM 5796 O O . ASP A 1 773 ? -25.961 48.188 5.093 1.00 79.75 773 ASP A O 1
ATOM 5800 N N . ALA A 1 774 ? -27.157 48.771 6.898 1.00 70.50 774 ALA A N 1
ATOM 5801 C CA . ALA A 1 774 ? -28.027 49.733 6.234 1.00 70.50 774 ALA A CA 1
ATOM 5802 C C . ALA A 1 774 ? -27.743 51.149 6.773 1.00 70.50 774 ALA A C 1
ATOM 5804 O O . ALA A 1 774 ? -27.840 51.367 7.986 1.00 70.50 774 ALA A O 1
ATOM 5805 N N . PRO A 1 775 ? -27.402 52.130 5.913 1.00 63.91 775 PRO A N 1
ATOM 5806 C CA . PRO A 1 775 ? -27.173 53.501 6.357 1.00 63.91 775 PRO A CA 1
ATOM 5807 C C . PRO A 1 775 ? -28.463 54.117 6.917 1.00 63.91 775 PRO A C 1
ATOM 5809 O O . PRO A 1 775 ? -29.558 53.821 6.439 1.00 63.91 775 PRO A O 1
ATOM 5812 N N . ALA A 1 776 ? -28.323 54.994 7.913 1.00 60.06 776 ALA A N 1
ATOM 5813 C CA . ALA A 1 776 ? -29.441 55.742 8.484 1.00 60.06 776 ALA A CA 1
ATOM 5814 C C . ALA A 1 776 ? -30.143 56.591 7.405 1.00 60.06 776 ALA A C 1
ATOM 5816 O O . ALA A 1 776 ? -29.479 57.318 6.659 1.00 60.06 776 ALA A O 1
ATOM 5817 N N . THR A 1 777 ? -31.473 56.506 7.324 1.00 57.16 777 THR A N 1
ATOM 5818 C CA . THR A 1 777 ? -32.297 57.340 6.429 1.00 57.16 777 THR A CA 1
ATOM 5819 C C . THR A 1 777 ? -32.827 58.567 7.185 1.00 57.16 777 THR A C 1
ATOM 5821 O O . THR A 1 777 ? -32.772 58.589 8.415 1.00 57.16 777 THR A O 1
ATOM 5824 N N . PRO A 1 778 ? -33.364 59.598 6.505 1.00 50.59 778 PRO A N 1
ATOM 5825 C CA . PRO A 1 778 ? -33.951 60.760 7.180 1.00 50.59 778 PRO A CA 1
ATOM 5826 C C . PRO A 1 778 ? -35.078 60.415 8.173 1.00 50.59 778 PRO A C 1
ATOM 5828 O O . PRO A 1 778 ? -35.287 61.152 9.133 1.00 50.59 778 PRO A O 1
ATOM 5831 N N . GLU A 1 779 ? -35.782 59.300 7.966 1.00 51.31 779 GLU A N 1
ATOM 5832 C CA . GLU A 1 779 ? -36.834 58.783 8.850 1.00 51.31 779 GLU A CA 1
ATOM 5833 C C . GLU A 1 779 ? -36.304 57.860 9.967 1.00 51.31 779 GLU A C 1
ATOM 5835 O O . GLU A 1 779 ? -36.991 57.664 10.970 1.00 51.31 779 GLU A O 1
ATOM 5840 N N . ALA A 1 780 ? -35.102 57.290 9.817 1.00 52.41 780 ALA A N 1
ATOM 5841 C CA . ALA A 1 780 ? -34.526 56.298 10.725 1.00 52.41 780 ALA A CA 1
ATOM 5842 C C . ALA A 1 780 ? -33.268 56.842 11.425 1.00 52.41 780 ALA A C 1
ATOM 5844 O O . ALA A 1 780 ? -32.168 56.834 10.877 1.00 52.41 780 ALA A O 1
ATOM 5845 N N . SER A 1 781 ? -33.422 57.281 12.678 1.00 48.59 781 SER A N 1
ATOM 5846 C CA . SER A 1 781 ? -32.388 57.985 13.458 1.00 48.59 781 SER A CA 1
ATOM 5847 C C . SER A 1 781 ? -31.173 57.146 13.891 1.00 48.59 781 SER A C 1
ATOM 5849 O O . SER A 1 781 ? -30.251 57.686 14.505 1.00 48.59 781 SER A O 1
ATOM 5851 N N . THR A 1 782 ? -31.129 55.854 13.561 1.00 56.84 782 THR A N 1
ATOM 5852 C CA . THR A 1 782 ? -29.968 54.973 13.750 1.00 56.84 782 THR A CA 1
ATOM 5853 C C . THR A 1 782 ? -29.700 54.162 12.486 1.00 56.84 782 THR A C 1
ATOM 5855 O O . THR A 1 782 ? -30.631 53.793 11.772 1.00 56.84 782 THR A O 1
ATOM 5858 N N . ALA A 1 783 ? -28.431 53.824 12.238 1.00 61.62 783 ALA A N 1
ATOM 5859 C CA . ALA A 1 783 ? -28.088 52.814 11.239 1.00 61.62 783 ALA A CA 1
ATOM 5860 C C . ALA A 1 783 ? -28.746 51.468 11.597 1.00 61.62 783 ALA A C 1
ATOM 5862 O O . ALA A 1 783 ? -28.961 51.169 12.774 1.00 61.62 783 ALA A O 1
ATOM 5863 N N . GLY A 1 784 ? -29.083 50.682 10.578 1.00 75.00 784 GLY A N 1
ATOM 5864 C CA . GLY A 1 784 ? -29.770 49.402 10.728 1.00 75.00 784 GLY A CA 1
ATOM 5865 C C . GLY A 1 784 ? -29.044 48.268 10.019 1.00 75.00 784 GLY A C 1
ATOM 5866 O O . GLY A 1 784 ? -27.911 48.406 9.566 1.00 75.00 784 GLY A O 1
ATOM 5867 N N . TYR A 1 785 ? -29.737 47.147 9.889 1.00 82.81 785 TYR A N 1
ATOM 5868 C CA . TYR A 1 785 ? -29.237 45.909 9.313 1.00 82.81 785 TYR A CA 1
ATOM 5869 C C . TYR A 1 785 ? -30.251 45.367 8.310 1.00 82.81 785 TYR A C 1
ATOM 5871 O O . TYR A 1 785 ? -31.446 45.287 8.599 1.00 82.81 785 TYR A O 1
ATOM 5879 N N . ARG A 1 786 ? -29.778 44.991 7.124 1.00 84.50 786 ARG A N 1
ATOM 5880 C CA . ARG A 1 786 ? -30.597 44.502 6.016 1.00 84.50 786 ARG A CA 1
ATOM 5881 C C . ARG A 1 786 ? -30.371 43.010 5.813 1.00 84.50 786 ARG A C 1
ATOM 5883 O O . ARG A 1 786 ? -29.264 42.610 5.462 1.00 84.50 786 ARG A O 1
ATOM 5890 N N . VAL A 1 787 ? -31.418 42.204 5.989 1.00 87.19 787 VAL A N 1
ATOM 5891 C CA . VAL A 1 787 ? -31.437 40.792 5.575 1.00 87.19 787 VAL A CA 1
ATOM 5892 C C . VAL A 1 787 ? -32.075 40.714 4.191 1.00 87.19 787 VAL A C 1
ATOM 5894 O O . VAL A 1 787 ? -33.249 41.047 4.040 1.00 87.19 787 VAL A O 1
ATOM 5897 N N . ALA A 1 788 ? -31.308 40.296 3.188 1.00 86.62 788 ALA A N 1
ATOM 5898 C CA . ALA A 1 788 ? -31.704 40.329 1.781 1.00 86.62 788 ALA A CA 1
ATOM 5899 C C . ALA A 1 788 ? -31.742 38.917 1.172 1.00 86.62 788 ALA A C 1
ATOM 5901 O O . ALA A 1 788 ? -30.797 38.139 1.328 1.00 86.62 788 ALA A O 1
ATOM 5902 N N . PHE A 1 789 ? -32.834 38.563 0.487 1.00 88.12 789 PHE A N 1
ATOM 5903 C CA . PHE A 1 789 ? -33.023 37.235 -0.113 1.00 88.12 789 PHE A CA 1
ATOM 5904 C C . PHE A 1 789 ? -34.041 37.227 -1.264 1.00 88.12 789 PHE A C 1
ATOM 5906 O O . PHE A 1 789 ? -34.708 38.217 -1.542 1.00 88.12 789 PHE A O 1
ATOM 5913 N N . THR A 1 790 ? -34.166 36.094 -1.955 1.00 85.31 790 THR A N 1
ATOM 5914 C CA . THR A 1 790 ? -35.175 35.872 -3.006 1.00 85.31 790 THR A CA 1
ATOM 5915 C C . THR A 1 790 ? -35.701 34.446 -2.876 1.00 85.31 790 THR A C 1
ATOM 5917 O O . THR A 1 790 ? -34.915 33.500 -2.821 1.00 85.31 790 THR A O 1
ATOM 5920 N N . THR A 1 791 ? -37.023 34.285 -2.803 1.00 83.50 791 THR A N 1
ATOM 5921 C CA . THR A 1 791 ? -37.684 33.002 -2.516 1.00 83.50 791 THR A CA 1
ATOM 5922 C C . THR A 1 791 ? -39.035 32.897 -3.216 1.00 83.50 791 THR A C 1
ATOM 5924 O O . THR A 1 791 ? -39.712 33.905 -3.372 1.00 83.50 791 THR A O 1
ATOM 5927 N N . ALA A 1 792 ? -39.426 31.677 -3.593 1.00 82.38 792 ALA A N 1
ATOM 5928 C CA . ALA A 1 792 ? -40.771 31.342 -4.077 1.00 82.38 792 ALA A CA 1
ATOM 5929 C C . ALA A 1 792 ? -41.708 30.866 -2.942 1.00 82.38 792 ALA A C 1
ATOM 5931 O O . ALA A 1 792 ? -42.867 30.536 -3.176 1.00 82.38 792 ALA A O 1
ATOM 5932 N N . GLN A 1 793 ? -41.207 30.780 -1.702 1.00 85.81 793 GLN A N 1
ATOM 5933 C CA . GLN A 1 793 ? -42.031 30.488 -0.524 1.00 85.81 793 GLN A CA 1
ATOM 5934 C C . GLN A 1 793 ? -42.851 31.736 -0.146 1.00 85.81 793 GLN A C 1
ATOM 5936 O O . GLN A 1 793 ? -42.296 32.833 -0.206 1.00 85.81 793 GLN A O 1
ATOM 5941 N N . PRO A 1 794 ? -44.118 31.607 0.293 1.00 86.12 794 PRO A N 1
ATOM 5942 C CA . PRO A 1 794 ? -44.954 32.747 0.674 1.00 86.12 794 PRO A CA 1
ATOM 5943 C C . PRO A 1 794 ? -44.492 33.335 2.017 1.00 86.12 794 PRO A C 1
ATOM 5945 O O . PRO A 1 794 ? -44.990 32.969 3.080 1.00 86.12 794 PRO A O 1
ATOM 5948 N N . VAL A 1 795 ? -43.486 34.210 1.974 1.00 86.94 795 VAL A N 1
ATOM 5949 C CA . VAL A 1 795 ? -42.819 34.791 3.154 1.00 86.94 795 VAL A CA 1
ATOM 5950 C C . VAL A 1 795 ? -43.470 36.066 3.689 1.00 86.94 795 VAL A C 1
ATOM 5952 O O . VAL A 1 795 ? -42.930 36.653 4.616 1.00 86.94 795 VAL A O 1
ATOM 5955 N N . PHE A 1 796 ? -44.623 36.475 3.159 1.00 87.25 796 PHE A N 1
ATOM 5956 C CA . PHE A 1 796 ? -45.515 37.473 3.760 1.00 87.25 796 PHE A CA 1
ATOM 5957 C C . PHE A 1 796 ? -46.832 36.803 4.184 1.00 87.25 796 PHE A C 1
ATOM 5959 O O . PHE A 1 796 ? -47.215 35.771 3.631 1.00 87.25 796 PHE A O 1
ATOM 5966 N N . GLY A 1 797 ? -47.548 37.368 5.153 1.00 82.69 797 GLY A N 1
ATOM 5967 C CA . GLY A 1 797 ? -48.940 37.007 5.441 1.00 82.69 797 GLY A CA 1
ATOM 5968 C C . GLY A 1 797 ? -49.923 37.667 4.467 1.00 82.69 797 GLY A C 1
ATOM 5969 O O . GLY A 1 797 ? -50.983 37.111 4.187 1.00 82.69 797 GLY A O 1
ATOM 5970 N N . ARG A 1 798 ? -49.566 38.825 3.894 1.00 83.94 798 ARG A N 1
ATOM 5971 C CA . ARG A 1 798 ? -50.368 39.508 2.864 1.00 83.94 798 ARG A CA 1
ATOM 5972 C C . ARG A 1 798 ? -50.188 38.916 1.463 1.00 83.94 798 ARG A C 1
ATOM 5974 O O . ARG A 1 798 ? -49.081 38.841 0.923 1.00 83.94 798 ARG A O 1
ATOM 5981 N N . GLU A 1 799 ? -51.311 38.602 0.818 1.00 79.88 799 GLU A N 1
ATOM 5982 C CA . GLU A 1 799 ? -51.355 38.102 -0.564 1.00 79.88 799 GLU A CA 1
ATOM 5983 C C . GLU A 1 799 ? -50.787 39.104 -1.586 1.00 79.88 799 GLU A C 1
ATOM 5985 O O . GLU A 1 799 ? -50.112 38.690 -2.523 1.00 79.88 799 GLU A O 1
ATOM 5990 N N . ASP A 1 800 ? -50.963 40.417 -1.374 1.00 80.38 800 ASP A N 1
ATOM 5991 C CA . ASP A 1 800 ? -50.461 41.490 -2.260 1.00 80.38 800 ASP A CA 1
ATOM 5992 C C . ASP A 1 800 ? -48.925 41.549 -2.381 1.00 80.38 800 ASP A C 1
ATOM 5994 O O . ASP A 1 800 ? -48.365 42.118 -3.323 1.00 80.38 800 ASP A O 1
ATOM 5998 N N . SER A 1 801 ? -48.235 40.962 -1.407 1.00 81.12 801 SER A N 1
ATOM 5999 C CA . SER A 1 801 ? -46.784 40.984 -1.269 1.00 81.12 801 SER A CA 1
ATOM 6000 C C . SER A 1 801 ? -46.196 39.618 -1.622 1.00 81.12 801 SER A C 1
ATOM 6002 O O . SER A 1 801 ? -45.172 39.560 -2.299 1.00 81.12 801 SER A O 1
ATOM 6004 N N . ASN A 1 802 ? -46.914 38.526 -1.332 1.00 82.50 802 ASN A N 1
ATOM 6005 C CA . ASN A 1 802 ? -46.618 37.215 -1.916 1.00 82.50 802 ASN A CA 1
ATOM 6006 C C . ASN A 1 802 ? -46.790 37.197 -3.447 1.00 82.50 802 ASN A C 1
ATOM 6008 O O . ASN A 1 802 ? -45.962 36.612 -4.136 1.00 82.50 802 ASN A O 1
ATOM 6012 N N . ALA A 1 803 ? -47.789 37.894 -4.002 1.00 81.69 803 ALA A N 1
ATOM 6013 C CA . ALA A 1 803 ? -48.024 37.996 -5.450 1.00 81.69 803 ALA A CA 1
ATOM 6014 C C . ALA A 1 803 ? -46.921 38.747 -6.231 1.00 81.69 803 ALA A C 1
ATOM 6016 O O . ALA A 1 803 ? -47.000 38.867 -7.453 1.00 81.69 803 ALA A O 1
ATOM 6017 N N . ARG A 1 804 ? -45.901 39.270 -5.536 1.00 82.19 804 ARG A N 1
ATOM 6018 C CA . ARG A 1 804 ? -44.713 39.922 -6.112 1.00 82.19 804 ARG A CA 1
ATOM 6019 C C . ARG A 1 804 ? -43.433 39.088 -5.957 1.00 82.19 804 ARG A C 1
ATOM 6021 O O . ARG A 1 804 ? -42.364 39.525 -6.383 1.00 82.19 804 ARG A O 1
ATOM 6028 N N . LEU A 1 805 ? -43.533 37.897 -5.365 1.00 82.94 805 LEU A N 1
ATOM 6029 C CA . LEU A 1 805 ? -42.475 36.885 -5.344 1.00 82.94 805 LEU A CA 1
ATOM 6030 C C . LEU A 1 805 ? -42.441 36.123 -6.688 1.00 82.94 805 LEU A C 1
ATOM 6032 O O . LEU A 1 805 ? -43.448 36.092 -7.395 1.00 82.94 805 LEU A O 1
ATOM 6036 N N . PRO A 1 806 ? -41.305 35.516 -7.079 1.00 76.69 806 PRO A N 1
ATOM 6037 C CA . PRO A 1 806 ? -41.196 34.779 -8.332 1.00 76.69 806 PRO A CA 1
ATOM 6038 C C . PRO A 1 806 ? -41.656 33.323 -8.165 1.00 76.69 806 PRO A C 1
ATOM 6040 O O . PRO A 1 806 ? -41.256 32.660 -7.209 1.00 76.69 806 PRO A O 1
ATOM 6043 N N . ASP A 1 807 ? -42.395 32.786 -9.143 1.00 71.12 807 ASP A N 1
ATOM 6044 C CA . ASP A 1 807 ? -42.878 31.389 -9.140 1.00 71.12 807 ASP A CA 1
ATOM 6045 C C . ASP A 1 807 ? -41.748 30.349 -8.987 1.00 71.12 807 ASP A C 1
ATOM 6047 O O . ASP A 1 807 ? -41.946 29.263 -8.440 1.00 71.12 807 ASP A O 1
ATOM 6051 N N . GLN A 1 808 ? -40.547 30.670 -9.483 1.00 68.88 808 GLN A N 1
ATOM 6052 C CA . GLN A 1 808 ? -39.340 29.856 -9.342 1.00 68.88 808 GLN A CA 1
ATOM 6053 C C . GLN A 1 808 ? -38.121 30.738 -9.042 1.00 68.88 808 GLN A C 1
ATOM 6055 O O . GLN A 1 808 ? -37.922 31.787 -9.655 1.00 68.88 808 GLN A O 1
ATOM 6060 N N . VAL A 1 809 ? -37.262 30.290 -8.121 1.00 72.56 809 VAL A N 1
ATOM 6061 C CA . VAL A 1 809 ? -35.991 30.969 -7.814 1.00 72.56 809 VAL A CA 1
ATOM 6062 C C . VAL A 1 809 ? -34.893 30.621 -8.830 1.00 72.56 809 VAL A C 1
ATOM 6064 O O . VAL A 1 809 ? -34.850 29.488 -9.317 1.00 72.56 809 VAL A O 1
ATOM 6067 N N . PRO A 1 810 ? -33.942 31.537 -9.104 1.00 66.06 810 PRO A N 1
ATOM 6068 C CA . PRO A 1 810 ? -32.754 31.228 -9.895 1.00 66.06 810 PRO A CA 1
ATOM 6069 C C . PRO A 1 810 ? -31.961 30.039 -9.336 1.00 66.06 810 PRO A C 1
ATOM 6071 O O . PRO A 1 810 ? -31.781 29.903 -8.126 1.00 66.06 810 PRO A O 1
ATOM 6074 N N . GLU A 1 811 ? -31.403 29.205 -10.217 1.00 63.84 811 GLU A N 1
ATOM 6075 C CA . GLU A 1 811 ? -30.589 28.041 -9.825 1.00 63.84 811 GLU A CA 1
ATOM 6076 C C . GLU A 1 811 ? -29.354 28.444 -8.995 1.00 63.84 811 GLU A C 1
ATOM 6078 O O . GLU A 1 811 ? -28.935 27.705 -8.107 1.00 63.84 811 GLU A O 1
ATOM 6083 N N . THR A 1 812 ? -28.834 29.658 -9.205 1.00 66.06 812 THR A N 1
ATOM 6084 C CA . THR A 1 812 ? -27.744 30.284 -8.434 1.00 66.06 812 THR A CA 1
ATOM 6085 C C . THR A 1 812 ? -28.079 30.492 -6.949 1.00 66.06 812 THR A C 1
ATOM 6087 O O . THR A 1 812 ? -27.170 30.493 -6.115 1.00 66.06 812 THR A O 1
ATOM 6090 N N . SER A 1 813 ? -29.363 30.601 -6.585 1.00 69.88 813 SER A N 1
ATOM 6091 C CA . SER A 1 813 ? -29.812 30.707 -5.189 1.00 69.88 813 SER A CA 1
ATOM 6092 C C . SER A 1 813 ? -29.627 29.407 -4.401 1.00 69.88 813 SER A C 1
ATOM 6094 O O . SER A 1 813 ? -29.654 29.439 -3.177 1.00 69.88 813 SER A O 1
ATOM 6096 N N . GLN A 1 814 ? -29.384 28.270 -5.065 1.00 71.38 814 GLN A N 1
ATOM 6097 C CA . GLN A 1 814 ? -29.141 26.980 -4.406 1.00 71.38 814 GLN A CA 1
ATOM 6098 C C . GLN A 1 814 ? -27.677 26.787 -3.954 1.00 71.38 814 GLN A C 1
ATOM 6100 O O . GLN A 1 814 ? -27.342 25.732 -3.414 1.00 71.38 814 GLN A O 1
ATOM 6105 N N . TRP A 1 815 ? -26.790 27.768 -4.178 1.00 78.62 815 TRP A N 1
ATOM 6106 C CA . TRP A 1 815 ? -25.337 27.595 -4.050 1.00 78.62 815 TRP A CA 1
ATOM 6107 C C . TRP A 1 815 ? -24.646 28.698 -3.232 1.00 78.62 815 TRP A C 1
ATOM 6109 O O . TRP A 1 815 ? -24.823 29.894 -3.480 1.00 78.62 815 TRP A O 1
ATOM 6119 N N . LEU A 1 816 ? -23.779 28.292 -2.303 1.00 78.31 816 LEU A N 1
ATOM 6120 C CA . LEU A 1 816 ? -22.800 29.122 -1.599 1.00 78.31 816 LEU A CA 1
ATOM 6121 C C . LEU A 1 816 ? -21.474 29.083 -2.366 1.00 78.31 816 LEU A C 1
ATOM 6123 O O . LEU A 1 816 ? -20.742 28.097 -2.301 1.00 78.31 816 LEU A O 1
ATOM 6127 N N . TYR A 1 817 ? -21.167 30.133 -3.125 1.00 83.81 817 TYR A N 1
ATOM 6128 C CA . TYR A 1 817 ? -19.931 30.213 -3.909 1.00 83.81 817 TYR A CA 1
ATOM 6129 C C . TYR A 1 817 ? -18.750 30.553 -2.987 1.00 83.81 817 TYR A C 1
ATOM 6131 O O . TYR A 1 817 ? -18.908 31.374 -2.084 1.00 83.81 817 TYR A O 1
ATOM 6139 N N . VAL A 1 818 ? -17.588 29.931 -3.193 1.00 86.12 818 VAL A N 1
ATOM 6140 C CA . VAL A 1 818 ? -16.401 30.080 -2.329 1.00 86.12 818 VAL A CA 1
ATOM 6141 C C . VAL A 1 818 ? -15.629 31.343 -2.719 1.00 86.12 818 VAL A C 1
ATOM 6143 O O . VAL A 1 818 ? -14.904 31.354 -3.708 1.00 86.12 818 VAL A O 1
ATOM 6146 N N . ALA A 1 819 ? -15.812 32.415 -1.951 1.00 83.31 819 ALA A N 1
ATOM 6147 C CA . ALA A 1 819 ? -15.298 33.750 -2.248 1.00 83.31 819 ALA A CA 1
ATOM 6148 C C . ALA A 1 819 ? -13.814 33.932 -1.875 1.00 83.31 819 ALA A C 1
ATOM 6150 O O . ALA A 1 819 ? -13.070 34.564 -2.623 1.00 83.31 819 ALA A O 1
ATOM 6151 N N . SER A 1 820 ? -13.360 33.369 -0.749 1.00 82.56 820 SER A N 1
ATOM 6152 C CA . SER A 1 820 ? -11.938 33.371 -0.369 1.00 82.56 820 SER A CA 1
ATOM 6153 C C . SER A 1 820 ? -11.538 32.117 0.416 1.00 82.56 820 SER A C 1
ATOM 6155 O O . SER A 1 820 ? -12.380 31.441 1.006 1.00 82.56 820 SER A O 1
ATOM 6157 N N . ILE A 1 821 ? -10.242 31.795 0.396 1.00 84.56 821 ILE A N 1
ATOM 6158 C CA . ILE A 1 821 ? -9.601 30.795 1.257 1.00 84.56 821 ILE A CA 1
ATOM 6159 C C . ILE A 1 821 ? -8.293 31.416 1.748 1.00 84.56 821 ILE A C 1
ATOM 6161 O O . ILE A 1 821 ? -7.348 31.581 0.979 1.00 84.56 821 ILE A O 1
ATOM 6165 N N . GLU A 1 822 ? -8.244 31.774 3.026 1.00 83.56 822 GLU A N 1
ATOM 6166 C CA . GLU A 1 822 ? -7.141 32.526 3.634 1.00 83.56 822 GLU A CA 1
ATOM 6167 C C . GLU A 1 822 ? -6.523 31.726 4.782 1.00 83.56 822 GLU A C 1
ATOM 6169 O O . GLU A 1 822 ? -7.244 31.231 5.646 1.00 83.56 822 GLU A O 1
ATOM 6174 N N . LYS A 1 823 ? -5.193 31.587 4.834 1.00 73.88 823 LYS A N 1
ATOM 6175 C CA . LYS A 1 823 ? -4.540 30.895 5.958 1.00 73.88 823 LYS A CA 1
ATOM 6176 C C . LYS A 1 823 ? -4.635 31.745 7.229 1.00 73.88 823 LYS A C 1
ATOM 6178 O O . LYS A 1 823 ? -4.283 32.922 7.205 1.00 73.88 823 LYS A O 1
ATOM 6183 N N . VAL A 1 824 ? -5.058 31.141 8.338 1.00 80.62 824 VAL A N 1
ATOM 6184 C CA . VAL A 1 824 ? -5.168 31.804 9.649 1.00 80.62 824 VAL A CA 1
ATOM 6185 C C . VAL A 1 824 ? -4.157 31.242 10.656 1.00 80.62 824 VAL A C 1
ATOM 6187 O O . VAL A 1 824 ? -3.425 30.291 10.372 1.00 80.62 824 VAL A O 1
ATOM 6190 N N . ALA A 1 825 ? -4.086 31.852 11.841 1.00 71.12 825 ALA A N 1
ATOM 6191 C CA . ALA A 1 825 ? -3.284 31.337 12.946 1.00 71.12 825 ALA A CA 1
ATOM 6192 C C . ALA A 1 825 ? -3.780 29.949 13.400 1.00 71.12 825 ALA A C 1
ATOM 6194 O O . ALA A 1 825 ? -4.978 29.669 13.392 1.00 71.12 825 ALA A O 1
ATOM 6195 N N . ALA A 1 826 ? -2.851 29.083 13.811 1.00 66.50 826 ALA A N 1
ATOM 6196 C CA . ALA A 1 826 ? -3.164 27.730 14.259 1.00 66.50 826 ALA A CA 1
ATOM 6197 C C . ALA A 1 826 ? -3.820 27.736 15.652 1.00 66.50 826 ALA A C 1
ATOM 6199 O O . ALA A 1 826 ? -3.160 28.016 16.655 1.00 66.50 826 ALA A O 1
ATOM 6200 N N . GLU A 1 827 ? -5.098 27.367 15.709 1.00 69.62 827 GLU A N 1
ATOM 6201 C CA . GLU A 1 827 ? -5.897 27.207 16.930 1.00 69.62 827 GLU A CA 1
ATOM 6202 C C . GLU A 1 827 ? -6.466 25.775 17.045 1.00 69.62 827 GLU A C 1
ATOM 6204 O O . GLU A 1 827 ? -6.489 25.049 16.048 1.00 69.62 827 GLU A O 1
ATOM 6209 N N . PRO A 1 828 ? -6.895 25.311 18.234 1.00 67.62 828 PRO A N 1
ATOM 6210 C CA . PRO A 1 828 ? -7.318 23.925 18.421 1.00 67.62 828 PRO A CA 1
ATOM 6211 C C . PRO A 1 828 ? -8.510 23.522 17.538 1.00 67.62 828 PRO A C 1
ATOM 6213 O O . PRO A 1 828 ? -9.487 24.261 17.416 1.00 67.62 828 PRO A O 1
ATOM 6216 N N . ALA A 1 829 ? -8.454 22.315 16.968 1.00 56.00 829 ALA A N 1
ATOM 6217 C CA . ALA A 1 829 ? -9.470 21.801 16.049 1.00 56.00 829 ALA A CA 1
ATOM 6218 C C . ALA A 1 829 ? -9.813 20.322 16.291 1.00 56.00 829 ALA A C 1
ATOM 6220 O O . ALA A 1 829 ? -8.975 19.545 16.755 1.00 56.00 829 ALA A O 1
ATOM 6221 N N . ALA A 1 830 ? -11.036 19.932 15.941 1.00 44.97 830 ALA A N 1
ATOM 6222 C CA . ALA A 1 830 ? -11.560 18.566 16.008 1.00 44.97 830 ALA A CA 1
ATOM 6223 C C . ALA A 1 830 ? -12.535 18.317 14.843 1.00 44.97 830 ALA A C 1
ATOM 6225 O O . ALA A 1 830 ? -12.857 19.229 14.083 1.00 44.97 830 ALA A O 1
ATOM 6226 N N . CYS A 1 831 ? -13.017 17.089 14.684 1.00 56.50 831 CYS A N 1
ATOM 6227 C CA . CYS A 1 831 ? -14.120 16.771 13.780 1.00 56.50 831 CYS A CA 1
ATOM 6228 C C . CYS A 1 831 ? -15.140 15.859 14.466 1.00 56.50 831 CYS A C 1
ATOM 6230 O O . CYS A 1 831 ? -14.808 15.162 15.427 1.00 56.50 831 CYS A O 1
ATOM 6232 N N . VAL A 1 832 ? -16.371 15.833 13.952 1.00 42.84 832 VAL A N 1
ATOM 6233 C CA . VAL A 1 832 ? -17.367 14.816 14.315 1.00 42.84 832 VAL A CA 1
ATOM 6234 C C . VAL A 1 832 ? -17.654 13.871 13.149 1.00 42.84 832 VAL A C 1
ATOM 6236 O O . VAL A 1 832 ? -17.360 14.171 11.988 1.00 42.84 832 VAL A O 1
ATOM 6239 N N . THR A 1 833 ? -18.219 12.710 13.470 1.00 46.50 833 THR A N 1
ATOM 6240 C CA . THR A 1 833 ? -18.846 11.801 12.502 1.00 46.50 833 THR A CA 1
ATOM 6241 C C . THR A 1 833 ? -20.292 11.573 12.924 1.00 46.50 833 THR A C 1
ATOM 6243 O O . THR A 1 833 ? -20.573 11.453 14.117 1.00 46.50 833 THR A O 1
ATOM 6246 N N . VAL A 1 834 ? -21.197 11.528 11.947 1.00 42.41 834 VAL A N 1
ATOM 6247 C CA . VAL A 1 834 ? -22.639 11.330 12.142 1.00 42.41 834 VAL A CA 1
ATOM 6248 C C . VAL A 1 834 ? -23.138 10.080 11.420 1.00 42.41 834 VAL A C 1
ATOM 6250 O O . VAL A 1 834 ? -22.473 9.575 10.514 1.00 42.41 834 VAL A O 1
ATOM 6253 N N . ASP A 1 835 ? -24.321 9.611 11.805 1.00 43.22 835 ASP A N 1
ATOM 6254 C CA . ASP A 1 835 ? -25.016 8.445 11.239 1.00 43.22 835 ASP A CA 1
ATOM 6255 C C . ASP A 1 835 ? -25.737 8.702 9.894 1.00 43.22 835 ASP A C 1
ATOM 6257 O O . ASP A 1 835 ? -26.372 7.801 9.343 1.00 43.22 835 ASP A O 1
ATOM 6261 N N . SER A 1 836 ? -25.609 9.906 9.325 1.00 43.88 836 SER A N 1
ATOM 6262 C CA . SER A 1 836 ? -26.266 10.295 8.072 1.00 43.88 836 SER A CA 1
ATOM 6263 C C . SER A 1 836 ? -25.816 9.466 6.857 1.00 43.88 836 SER A C 1
ATOM 6265 O O . SER A 1 836 ? -24.682 8.984 6.761 1.00 43.88 836 SER A O 1
ATOM 6267 N N . THR A 1 837 ? -26.705 9.314 5.869 1.00 38.34 837 THR A N 1
ATOM 6268 C CA . THR A 1 837 ? -26.495 8.378 4.744 1.00 38.34 837 THR A CA 1
ATOM 6269 C C . THR A 1 837 ? -25.401 8.791 3.749 1.00 38.34 837 THR A C 1
ATOM 6271 O O . THR A 1 837 ? -24.883 7.926 3.040 1.00 38.34 837 THR A O 1
ATOM 6274 N N . ASP A 1 838 ? -24.998 10.067 3.719 1.00 40.19 838 ASP A N 1
ATOM 6275 C CA . ASP A 1 838 ? -23.812 10.557 2.994 1.00 40.19 838 ASP A CA 1
ATOM 6276 C C . ASP A 1 838 ? -22.580 10.781 3.908 1.00 40.19 838 ASP A C 1
ATOM 6278 O O . ASP A 1 838 ? -21.489 11.121 3.424 1.00 40.19 838 ASP A O 1
ATOM 6282 N N . ARG A 1 839 ? -22.748 10.509 5.214 1.00 49.06 839 ARG A N 1
ATOM 6283 C CA . ARG A 1 839 ? -21.834 10.743 6.347 1.00 49.06 839 ARG A CA 1
ATOM 6284 C C . ARG A 1 839 ? -21.479 12.218 6.591 1.00 49.06 839 ARG A C 1
ATOM 6286 O O . ARG A 1 839 ? -20.454 12.497 7.216 1.00 49.06 839 ARG A O 1
ATOM 6293 N N . THR A 1 840 ? -22.309 13.153 6.121 1.00 51.28 840 THR A N 1
ATOM 6294 C CA . THR A 1 840 ? -22.131 14.601 6.299 1.00 51.28 840 THR A CA 1
ATOM 6295 C C . THR A 1 840 ? -23.069 15.210 7.355 1.00 51.28 840 THR A C 1
ATOM 6297 O O . THR A 1 840 ? -24.158 14.700 7.618 1.00 51.28 840 THR A O 1
ATOM 6300 N N . TYR A 1 841 ? -22.649 16.332 7.945 1.00 58.19 841 TYR A N 1
ATOM 6301 C CA . TYR A 1 841 ? -23.372 17.120 8.951 1.00 58.19 841 TYR A CA 1
ATOM 6302 C C . TYR A 1 841 ? -23.181 18.612 8.676 1.00 58.19 841 TYR A C 1
ATOM 6304 O O . TYR A 1 841 ? -22.230 18.983 7.995 1.00 58.19 841 TYR A O 1
ATOM 6312 N N . LEU A 1 842 ? -24.066 19.457 9.195 1.00 65.94 842 LEU A N 1
ATOM 6313 C CA . LEU A 1 842 ? -24.049 20.902 8.976 1.00 65.94 842 LEU A CA 1
ATOM 6314 C C . LEU A 1 842 ? -23.079 21.614 9.941 1.00 65.94 842 LEU A C 1
ATOM 6316 O O . LEU A 1 842 ? -23.187 21.443 11.153 1.00 65.94 842 LEU A O 1
ATOM 6320 N N . VAL A 1 843 ? -22.167 22.453 9.425 1.00 59.12 843 VAL A N 1
ATOM 6321 C CA . VAL A 1 843 ? -21.303 23.339 10.245 1.00 59.12 843 VAL A CA 1
ATOM 6322 C C . VAL A 1 843 ? -21.593 24.836 10.079 1.00 59.12 843 VAL A C 1
ATOM 6324 O O . VAL A 1 843 ? -22.041 25.290 9.027 1.00 59.12 843 VAL A O 1
ATOM 6327 N N . GLY A 1 844 ? -21.312 25.611 11.129 1.00 63.72 844 GLY A N 1
ATOM 6328 C CA . GLY A 1 844 ? -21.589 27.044 11.264 1.00 63.72 844 GLY A CA 1
ATOM 6329 C C . GLY A 1 844 ? -23.081 27.379 11.413 1.00 63.72 844 GLY A C 1
ATOM 6330 O O . GLY A 1 844 ? -23.950 26.531 11.230 1.00 63.72 844 GLY A O 1
ATOM 6331 N N . ARG A 1 845 ? -23.401 28.670 11.599 1.00 60.47 845 ARG A N 1
ATOM 6332 C CA . ARG A 1 845 ? -24.758 29.238 11.367 1.00 60.47 845 ARG A CA 1
ATOM 6333 C C . ARG A 1 845 ? -25.133 29.289 9.865 1.00 60.47 845 ARG A C 1
ATOM 6335 O O . ARG A 1 845 ? -25.929 30.115 9.425 1.00 60.47 845 ARG A O 1
ATOM 6342 N N . GLY A 1 846 ? -24.460 28.471 9.058 1.00 53.91 846 GLY A N 1
ATOM 6343 C CA . GLY A 1 846 ? -24.411 28.509 7.595 1.00 53.91 846 GLY A CA 1
ATOM 6344 C C . GLY A 1 846 ? -24.617 27.166 6.915 1.00 53.91 846 GLY A C 1
ATOM 6345 O O . GLY A 1 846 ? -25.045 27.129 5.769 1.00 53.91 846 GLY A O 1
ATOM 6346 N N . MET A 1 847 ? -24.427 26.080 7.669 1.00 57.75 847 MET A N 1
ATOM 6347 C CA . MET A 1 847 ? -24.900 24.739 7.353 1.00 57.75 847 MET A CA 1
ATOM 6348 C C . MET A 1 847 ? -24.158 24.047 6.181 1.00 57.75 847 MET A C 1
ATOM 6350 O O . MET A 1 847 ? -24.682 23.953 5.074 1.00 57.75 847 MET A O 1
ATOM 6354 N N . VAL A 1 848 ? -22.947 23.508 6.440 1.00 43.00 848 VAL A N 1
ATOM 6355 C CA . VAL A 1 848 ? -21.986 23.016 5.402 1.00 43.00 848 VAL A CA 1
ATOM 6356 C C . VAL A 1 848 ? -21.366 21.584 5.682 1.00 43.00 848 VAL A C 1
ATOM 6358 O O . VAL A 1 848 ? -21.092 21.346 6.853 1.00 43.00 848 VAL A O 1
ATOM 6361 N N . PRO A 1 849 ? -21.131 20.650 4.693 1.00 30.92 849 PRO A N 1
ATOM 6362 C CA . PRO A 1 849 ? -20.868 19.160 4.867 1.00 30.92 849 PRO A CA 1
ATOM 6363 C C . PRO A 1 849 ? -19.455 18.489 4.560 1.00 30.92 849 PRO A C 1
ATOM 6365 O O . PRO A 1 849 ? -18.715 19.032 3.743 1.00 30.92 849 PRO A O 1
ATOM 6368 N N . THR A 1 850 ? -19.111 17.261 5.097 1.00 29.38 850 THR A N 1
ATOM 6369 C CA . THR A 1 850 ? -17.746 16.551 5.053 1.00 29.38 850 THR A CA 1
ATOM 6370 C C . THR A 1 850 ? -17.654 14.958 5.017 1.00 29.38 850 THR A C 1
ATOM 6372 O O . THR A 1 850 ? -18.683 14.313 5.197 1.00 29.38 850 THR A O 1
ATOM 6375 N N . SER A 1 851 ? -16.481 14.257 4.794 1.00 34.53 851 SER A N 1
ATOM 6376 C CA . SER A 1 851 ? -16.339 12.729 4.787 1.00 34.53 851 SER A CA 1
ATOM 6377 C C . SER A 1 851 ? -14.904 12.019 4.814 1.00 34.53 851 SER A C 1
ATOM 6379 O O . SER A 1 851 ? -13.932 12.733 5.005 1.00 34.53 851 SER A O 1
ATOM 6381 N N . ASN A 1 852 ? -14.768 10.646 4.693 1.00 33.88 852 ASN A N 1
ATOM 6382 C CA . ASN A 1 852 ? -13.568 9.689 4.870 1.00 33.88 852 ASN A CA 1
ATOM 6383 C C . ASN A 1 852 ? -13.700 8.304 4.068 1.00 33.88 852 ASN A C 1
ATOM 6385 O O . ASN A 1 852 ? -14.800 8.129 3.543 1.00 33.88 852 ASN A O 1
ATOM 6389 N N . THR A 1 853 ? -12.858 7.206 3.946 1.00 49.19 853 THR A N 1
ATOM 6390 C CA . THR A 1 853 ? -11.416 6.691 4.122 1.00 49.19 853 THR A CA 1
ATOM 6391 C C . THR A 1 853 ? -11.262 5.186 3.581 1.00 49.19 853 THR A C 1
ATOM 6393 O O . THR A 1 853 ? -12.317 4.622 3.305 1.00 49.19 853 THR A O 1
ATOM 6396 N N . GLN A 1 854 ? -10.069 4.507 3.370 1.00 54.88 854 GLN A N 1
ATOM 6397 C CA . GLN A 1 854 ? -9.929 3.196 2.585 1.00 54.88 854 GLN A CA 1
ATOM 6398 C C . GLN A 1 854 ? -8.977 1.955 2.932 1.00 54.88 854 GLN A C 1
ATOM 6400 O O . GLN A 1 854 ? -9.523 0.874 3.141 1.00 54.88 854 GLN A O 1
ATOM 6405 N N . PHE A 1 855 ? -7.616 1.968 2.850 1.00 64.50 855 PHE A N 1
ATOM 6406 C CA . PHE A 1 855 ? -6.763 0.749 2.537 1.00 64.50 855 PHE A CA 1
ATOM 6407 C C . PHE A 1 855 ? -6.940 -0.534 3.386 1.00 64.50 855 PHE A C 1
ATOM 6409 O O . PHE A 1 855 ? -7.023 -1.617 2.805 1.00 64.50 855 PHE A O 1
ATOM 6416 N N . LEU A 1 856 ? -6.993 -0.436 4.723 1.00 73.44 856 LEU A N 1
ATOM 6417 C CA . LEU A 1 856 ? -7.041 -1.582 5.657 1.00 73.44 856 LEU A CA 1
ATOM 6418 C C . LEU A 1 856 ? -8.086 -2.637 5.253 1.00 73.44 856 LEU A C 1
ATOM 6420 O O . LEU A 1 856 ? -7.830 -3.841 5.321 1.00 73.44 856 LEU A O 1
ATOM 6424 N N . ALA A 1 857 ? -9.244 -2.177 4.768 1.00 67.75 857 ALA A N 1
ATOM 6425 C CA . ALA A 1 857 ? -10.362 -3.042 4.419 1.00 67.75 857 ALA A CA 1
ATOM 6426 C C . ALA A 1 857 ? -10.044 -4.042 3.288 1.00 67.75 857 ALA A C 1
ATOM 6428 O O . ALA A 1 857 ? -10.566 -5.156 3.292 1.00 67.75 857 ALA A O 1
ATOM 6429 N N . TYR A 1 858 ? -9.171 -3.672 2.343 1.00 74.50 858 TYR A N 1
ATOM 6430 C CA . TYR A 1 858 ? -8.794 -4.531 1.215 1.00 74.50 858 TYR A CA 1
ATOM 6431 C C . TYR A 1 858 ? -7.920 -5.713 1.660 1.00 74.50 858 TYR A C 1
ATOM 6433 O O . TYR A 1 858 ? -8.146 -6.846 1.235 1.00 74.50 858 TYR A O 1
ATOM 6441 N N . SER A 1 859 ? -6.966 -5.475 2.564 1.00 81.38 859 SER A N 1
ATOM 6442 C CA . SER A 1 859 ? -6.082 -6.520 3.093 1.00 81.38 859 SER A CA 1
ATOM 6443 C C . SER A 1 859 ? -6.849 -7.553 3.921 1.00 81.38 859 SER A C 1
ATOM 6445 O O . SER A 1 859 ? -6.645 -8.754 3.750 1.00 81.38 859 SER A O 1
ATOM 6447 N N . ALA A 1 860 ? -7.776 -7.109 4.779 1.00 82.94 860 ALA A N 1
ATOM 6448 C CA . ALA A 1 860 ? -8.623 -8.009 5.567 1.00 82.94 860 ALA A CA 1
ATOM 6449 C C . ALA A 1 860 ? -9.536 -8.874 4.679 1.00 82.94 860 ALA A C 1
ATOM 6451 O O . ALA A 1 860 ? -9.655 -10.077 4.905 1.00 82.94 860 ALA A O 1
ATOM 6452 N N . PHE A 1 861 ? -10.117 -8.287 3.625 1.00 81.38 861 PHE A N 1
ATOM 6453 C CA . PHE A 1 861 ? -10.934 -9.021 2.658 1.00 81.38 861 PHE A CA 1
ATOM 6454 C C . PHE A 1 861 ? -10.148 -10.118 1.925 1.00 81.38 861 PHE A C 1
ATOM 6456 O O . PHE A 1 861 ? -10.643 -11.235 1.784 1.00 81.38 861 PHE A O 1
ATOM 6463 N N . GLN A 1 862 ? -8.907 -9.848 1.508 1.00 87.62 862 GLN A N 1
ATOM 6464 C CA . GLN A 1 862 ? -8.085 -10.865 0.847 1.00 87.62 862 GLN A CA 1
ATOM 6465 C C . GLN A 1 862 ? -7.689 -12.026 1.774 1.00 87.62 862 GLN A C 1
ATOM 6467 O O . GLN A 1 862 ? -7.716 -13.172 1.330 1.00 87.62 862 GLN A O 1
ATOM 6472 N N . TYR A 1 863 ? -7.366 -11.773 3.049 1.00 89.31 863 TYR A N 1
ATOM 6473 C CA . TYR A 1 863 ? -7.043 -12.857 3.991 1.00 89.31 863 TYR A CA 1
ATOM 6474 C C . TYR A 1 863 ? -8.252 -13.757 4.275 1.00 89.31 863 TYR A C 1
ATOM 6476 O O . TYR A 1 863 ? -8.105 -14.979 4.313 1.00 89.31 863 TYR A O 1
ATOM 6484 N N . ALA A 1 864 ? -9.454 -13.182 4.380 1.00 86.56 864 ALA A N 1
ATOM 6485 C CA . ALA A 1 864 ? -10.685 -13.961 4.495 1.00 86.56 864 ALA A CA 1
ATOM 6486 C C . ALA A 1 864 ? -10.932 -14.839 3.251 1.00 86.56 864 ALA A C 1
ATOM 6488 O O . ALA A 1 864 ? -11.282 -16.009 3.388 1.00 86.56 864 ALA A O 1
ATOM 6489 N N . LEU A 1 865 ? -10.665 -14.328 2.039 1.00 83.94 865 LEU A N 1
ATOM 6490 C CA . LEU A 1 865 ? -10.717 -15.130 0.805 1.00 83.94 865 LEU A CA 1
ATOM 6491 C C . LEU A 1 865 ? -9.639 -16.229 0.738 1.00 83.94 865 LEU A C 1
ATOM 6493 O O . LEU A 1 865 ? -9.862 -17.262 0.112 1.00 83.94 865 LEU A O 1
ATOM 6497 N N . GLU A 1 866 ? -8.490 -16.051 1.395 1.00 85.69 866 GLU A N 1
ATOM 6498 C CA . GLU A 1 866 ? -7.479 -17.106 1.570 1.00 85.69 866 GLU A CA 1
ATOM 6499 C C . GLU A 1 866 ? -7.928 -18.186 2.585 1.00 85.69 866 GLU A C 1
ATOM 6501 O O . GLU A 1 866 ? -7.223 -19.173 2.808 1.00 85.69 866 GLU A O 1
ATOM 6506 N N . GLY A 1 867 ? -9.101 -18.032 3.210 1.00 84.44 867 GLY A N 1
ATOM 6507 C CA . GLY A 1 867 ? -9.593 -18.913 4.266 1.00 84.44 867 GLY A CA 1
ATOM 6508 C C . GLY A 1 867 ? -8.809 -18.748 5.568 1.00 84.44 867 GLY A C 1
ATOM 6509 O O . GLY A 1 867 ? -8.483 -19.746 6.214 1.00 84.44 867 GLY A O 1
ATOM 6510 N N . ARG A 1 868 ? -8.440 -17.506 5.913 1.00 88.44 868 ARG A N 1
ATOM 6511 C CA . ARG A 1 868 ? -7.882 -17.131 7.219 1.00 88.44 868 ARG A CA 1
ATOM 6512 C C . ARG A 1 868 ? -8.946 -16.393 8.031 1.00 88.44 868 ARG A C 1
ATOM 6514 O O . ARG A 1 868 ? -9.516 -15.439 7.502 1.00 88.44 868 ARG A O 1
ATOM 6521 N N . PRO A 1 869 ? -9.164 -16.744 9.309 1.00 89.75 869 PRO A N 1
ATOM 6522 C CA . PRO A 1 869 ? -9.960 -15.905 10.189 1.00 89.75 869 PRO A CA 1
ATOM 6523 C C . PRO A 1 869 ? -9.217 -14.587 10.437 1.00 89.75 869 PRO A C 1
ATOM 6525 O O . PRO A 1 869 ? -8.016 -14.583 10.734 1.00 89.75 869 PRO A O 1
ATOM 6528 N N . VAL A 1 870 ? -9.927 -13.468 10.297 1.00 90.00 870 VAL A N 1
ATOM 6529 C CA . VAL A 1 870 ? -9.371 -12.118 10.466 1.00 90.00 870 VAL A CA 1
ATOM 6530 C C . VAL A 1 870 ? -10.138 -11.390 11.557 1.00 90.00 870 VAL A C 1
ATOM 6532 O O . VAL A 1 870 ? -11.349 -11.225 11.439 1.00 90.00 870 VAL A O 1
ATOM 6535 N N . ILE A 1 871 ? -9.442 -10.889 12.574 1.00 90.81 871 ILE A N 1
ATOM 6536 C CA . ILE A 1 871 ? -10.001 -9.901 13.501 1.00 90.81 871 ILE A CA 1
ATOM 6537 C C . ILE A 1 871 ? -9.481 -8.520 13.104 1.00 90.81 871 ILE A C 1
ATOM 6539 O O . ILE A 1 871 ? -8.280 -8.332 12.918 1.00 90.81 871 ILE A O 1
ATOM 6543 N N . VAL A 1 872 ? -10.380 -7.547 12.992 1.00 86.25 872 VAL A N 1
ATOM 6544 C CA . VAL A 1 872 ? -10.057 -6.129 12.807 1.00 86.25 872 VAL A CA 1
ATOM 6545 C C . VAL A 1 872 ? -10.517 -5.378 14.051 1.00 86.25 872 VAL A C 1
ATOM 6547 O O . VAL A 1 872 ? -11.718 -5.306 14.295 1.00 86.25 872 VAL A O 1
ATOM 6550 N N . ILE A 1 873 ? -9.584 -4.810 14.815 1.00 85.25 873 ILE A N 1
ATOM 6551 C CA . ILE A 1 873 ? -9.877 -3.908 15.934 1.00 85.25 873 ILE A CA 1
ATOM 6552 C C . ILE A 1 873 ? -9.718 -2.467 15.451 1.00 85.25 873 ILE A C 1
ATOM 6554 O O . ILE A 1 873 ? -8.654 -2.067 14.977 1.00 85.25 873 ILE A O 1
ATOM 6558 N N . ASP A 1 874 ? -10.785 -1.689 15.596 1.00 77.75 874 ASP A N 1
ATOM 6559 C CA . ASP A 1 874 ? -10.871 -0.300 15.159 1.00 77.75 874 ASP A CA 1
ATOM 6560 C C . ASP A 1 874 ? -11.276 0.603 16.344 1.00 77.75 874 ASP A C 1
ATOM 6562 O O . ASP A 1 874 ? -12.460 0.691 16.697 1.00 77.75 874 ASP A O 1
ATOM 6566 N N . PRO A 1 875 ? -10.297 1.261 17.002 1.00 66.81 875 PRO A N 1
ATOM 6567 C CA . PRO A 1 875 ? -10.530 2.112 18.163 1.00 66.81 875 PRO A CA 1
ATOM 6568 C C . PRO A 1 875 ? -11.120 3.488 17.802 1.00 66.81 875 PRO A C 1
ATOM 6570 O O . PRO A 1 875 ? -11.333 4.319 18.690 1.00 66.81 875 PRO A O 1
ATOM 6573 N N . LYS A 1 876 ? -11.382 3.778 16.518 1.00 59.53 876 LYS A N 1
ATOM 6574 C CA . LYS A 1 876 ? -11.958 5.061 16.099 1.00 59.53 876 LYS A CA 1
ATOM 6575 C C . LYS A 1 876 ? -13.434 5.101 16.488 1.00 59.53 876 LYS A C 1
ATOM 6577 O O . LYS A 1 876 ? -14.244 4.296 16.037 1.00 59.53 876 LYS A O 1
ATOM 6582 N N . LYS A 1 877 ? -13.826 6.090 17.296 1.00 53.47 877 LYS A N 1
ATOM 6583 C CA . LYS A 1 877 ? -15.252 6.379 17.510 1.00 53.47 877 LYS A CA 1
ATOM 6584 C C . LYS A 1 877 ? -15.903 6.700 16.157 1.00 53.47 877 LYS A C 1
ATOM 6586 O O . LYS A 1 877 ? -15.368 7.503 15.387 1.00 53.47 877 LYS A O 1
ATOM 6591 N N . GLY A 1 878 ? -17.067 6.107 15.888 1.00 44.16 878 GLY A N 1
ATOM 6592 C CA . GLY A 1 878 ? -17.887 6.398 14.702 1.00 44.16 878 GLY A CA 1
ATOM 6593 C C . GLY A 1 878 ? -17.300 5.986 13.346 1.00 44.16 878 GLY A C 1
ATOM 6594 O O . GLY A 1 878 ? -17.812 6.424 12.314 1.00 44.16 878 GLY A O 1
ATOM 6595 N N . SER A 1 879 ? -16.251 5.162 13.304 1.00 47.84 879 SER A N 1
ATOM 6596 C CA . SER A 1 879 ? -15.904 4.433 12.085 1.00 47.84 879 SER A CA 1
ATOM 6597 C C . SER A 1 879 ? -16.883 3.277 11.845 1.00 47.84 879 SER A C 1
ATOM 6599 O O . SER A 1 879 ? -17.495 2.721 12.762 1.00 47.84 879 SER A O 1
ATOM 6601 N N . ASP A 1 880 ? -17.058 2.929 10.571 1.00 57.50 880 ASP A N 1
ATOM 6602 C CA . ASP A 1 880 ? -17.759 1.711 10.181 1.00 57.50 880 ASP A CA 1
ATOM 6603 C C . ASP A 1 880 ? -17.303 1.266 8.786 1.00 57.50 880 ASP A C 1
ATOM 6605 O O . ASP A 1 880 ? -17.561 1.955 7.783 1.00 57.50 880 ASP A O 1
ATOM 6609 N N . LEU A 1 881 ? -16.605 0.127 8.761 1.00 59.28 881 LEU A N 1
ATOM 6610 C CA . LEU A 1 881 ? -16.089 -0.570 7.583 1.00 59.28 881 LEU A CA 1
ATOM 6611 C C . LEU A 1 881 ? -16.909 -1.819 7.197 1.00 59.28 881 LEU A C 1
ATOM 6613 O O . LEU A 1 881 ? -16.593 -2.443 6.187 1.00 59.28 881 LEU A O 1
ATOM 6617 N N . SER A 1 882 ? -17.972 -2.174 7.933 1.00 63.06 882 SER A N 1
ATOM 6618 C CA . SER A 1 882 ? -18.777 -3.394 7.698 1.00 63.06 882 SER A CA 1
ATOM 6619 C C . SER A 1 882 ? -19.236 -3.549 6.239 1.00 63.06 882 SER A C 1
ATOM 6621 O O . SER A 1 882 ? -19.099 -4.616 5.643 1.00 63.06 882 SER A O 1
ATOM 6623 N N . ALA A 1 883 ? -19.669 -2.452 5.610 1.00 51.97 883 ALA A N 1
ATOM 6624 C CA . ALA A 1 883 ? -20.087 -2.412 4.207 1.00 51.97 883 ALA A CA 1
ATOM 6625 C C . ALA A 1 883 ? -18.982 -2.789 3.192 1.00 51.97 883 ALA A C 1
ATOM 6627 O O . ALA A 1 883 ? -19.302 -3.231 2.089 1.00 51.97 883 ALA A O 1
ATOM 6628 N N . ALA A 1 884 ? -17.700 -2.633 3.545 1.00 53.88 884 ALA A N 1
ATOM 6629 C CA . ALA A 1 884 ? -16.569 -3.074 2.724 1.00 53.88 884 ALA A CA 1
ATOM 6630 C C . ALA A 1 884 ? -16.247 -4.567 2.918 1.00 53.88 884 ALA A C 1
ATOM 6632 O O . ALA A 1 884 ? -15.720 -5.201 2.004 1.00 53.88 884 ALA A O 1
ATOM 6633 N N . PHE A 1 885 ? -16.580 -5.126 4.086 1.00 65.12 885 PHE A N 1
ATOM 6634 C CA . PHE A 1 885 ? -16.350 -6.530 4.433 1.00 65.12 885 PHE A CA 1
ATOM 6635 C C . PHE A 1 885 ? -17.455 -7.473 3.932 1.00 65.12 885 PHE A C 1
ATOM 6637 O O . PHE A 1 885 ? -17.171 -8.629 3.631 1.00 65.12 885 PHE A O 1
ATOM 6644 N N . GLY A 1 886 ? -18.685 -6.978 3.764 1.00 57.22 886 GLY A N 1
ATOM 6645 C CA . GLY A 1 886 ? -19.819 -7.753 3.245 1.00 57.22 886 GLY A CA 1
ATOM 6646 C C . GLY A 1 886 ? -20.700 -8.364 4.339 1.00 57.22 886 GLY A C 1
ATOM 6647 O O . GLY A 1 886 ? -20.527 -8.080 5.521 1.00 57.22 886 GLY A O 1
ATOM 6648 N N . GLN A 1 887 ? -21.687 -9.172 3.937 1.00 54.12 887 GLN A N 1
ATOM 6649 C CA . GLN A 1 887 ? -22.692 -9.724 4.861 1.00 54.12 887 GLN A CA 1
ATOM 6650 C C . GLN A 1 887 ? -22.137 -10.819 5.783 1.00 54.12 887 GLN A C 1
ATOM 6652 O O . GLN A 1 887 ? -22.645 -10.989 6.885 1.00 54.12 887 GLN A O 1
ATOM 6657 N N . ASP A 1 888 ? -21.062 -11.496 5.378 1.00 58.62 888 ASP A N 1
ATOM 6658 C CA . ASP A 1 888 ? -20.402 -12.559 6.150 1.00 58.62 888 ASP A CA 1
ATOM 6659 C C . ASP A 1 888 ? -19.475 -12.016 7.265 1.00 58.62 888 ASP A C 1
ATOM 6661 O O . ASP A 1 888 ? -18.768 -12.773 7.933 1.00 58.62 888 ASP A O 1
ATOM 6665 N N . CYS A 1 889 ? -19.448 -10.692 7.463 1.00 75.81 889 CYS A N 1
ATOM 6666 C CA . CYS A 1 889 ? -18.639 -10.021 8.475 1.00 75.81 889 CYS A CA 1
ATOM 6667 C C . CYS A 1 889 ? -19.359 -9.958 9.829 1.00 75.81 889 CYS A C 1
ATOM 6669 O O . CYS A 1 889 ? -20.313 -9.198 10.016 1.00 75.81 889 CYS A O 1
ATOM 6671 N N . THR A 1 890 ? -18.855 -10.703 10.812 1.00 78.56 890 THR A N 1
ATOM 6672 C CA . THR A 1 890 ? -19.345 -10.630 12.194 1.00 78.56 890 THR A CA 1
ATOM 6673 C C . THR A 1 890 ? -18.891 -9.307 12.809 1.00 78.56 890 THR A C 1
ATOM 6675 O O . THR A 1 890 ? -17.699 -9.095 13.010 1.00 78.56 890 THR A O 1
ATOM 6678 N N . THR A 1 891 ? -19.819 -8.389 13.089 1.00 72.00 891 THR A N 1
ATOM 6679 C CA . THR A 1 891 ? -19.491 -7.054 13.621 1.00 72.00 891 THR A CA 1
ATOM 6680 C C . THR A 1 891 ? -19.879 -6.933 15.092 1.00 72.00 891 THR A C 1
ATOM 6682 O O . THR A 1 891 ? -21.062 -6.968 15.427 1.00 72.00 891 THR A O 1
ATOM 6685 N N . TYR A 1 892 ? -18.892 -6.715 15.960 1.00 72.88 892 TYR A N 1
ATOM 6686 C CA . TYR A 1 892 ? -19.076 -6.401 17.375 1.0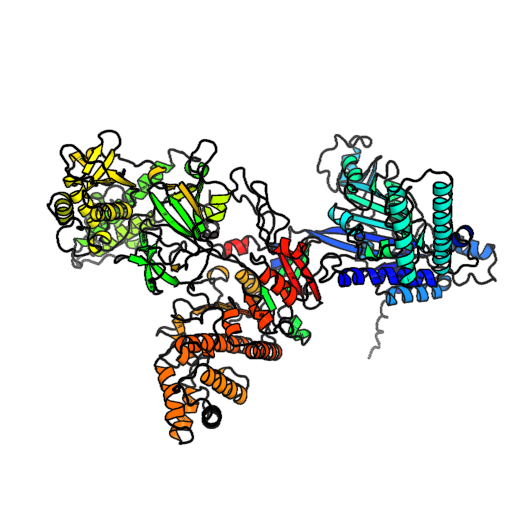0 72.88 892 TYR A CA 1
ATOM 6687 C C . TYR A 1 892 ? -18.882 -4.896 17.608 1.00 72.88 892 TYR A C 1
ATOM 6689 O O . TYR A 1 892 ? -17.861 -4.323 17.229 1.00 72.88 892 TYR A O 1
ATOM 6697 N N . SER A 1 893 ? -19.856 -4.245 18.251 1.00 69.56 893 SER A N 1
ATOM 6698 C CA . SER A 1 893 ? -19.715 -2.862 18.738 1.00 69.56 893 SER A CA 1
ATOM 6699 C C . SER A 1 893 ? -19.456 -2.884 20.237 1.00 69.56 893 SER A C 1
ATOM 6701 O O . SER A 1 893 ? -20.143 -3.619 20.947 1.00 69.56 893 SER A O 1
ATOM 6703 N N . LEU A 1 894 ? -18.553 -2.049 20.750 1.00 64.19 894 LEU A N 1
ATOM 6704 C CA . LEU A 1 894 ? -18.336 -1.940 22.197 1.00 64.19 894 LEU A CA 1
ATOM 6705 C C . LEU A 1 894 ? -19.602 -1.503 22.963 1.00 64.19 894 LEU A C 1
ATOM 6707 O O . LEU A 1 894 ? -19.789 -1.912 24.105 1.00 64.19 894 LEU A O 1
ATOM 6711 N N . ASP A 1 895 ? -20.533 -0.806 22.298 1.00 57.09 895 ASP A N 1
ATOM 6712 C CA . ASP A 1 895 ? -21.894 -0.542 22.800 1.00 57.09 895 ASP A CA 1
ATOM 6713 C C . ASP A 1 895 ? -22.657 -1.822 23.194 1.00 57.09 895 ASP A C 1
ATOM 6715 O O . ASP A 1 895 ? -23.419 -1.836 24.159 1.00 57.09 895 ASP A O 1
ATOM 6719 N N . SER A 1 896 ? -22.469 -2.913 22.441 1.00 52.47 896 SER A N 1
ATOM 6720 C CA . SER A 1 896 ? -23.260 -4.144 22.587 1.00 52.47 896 SER A CA 1
ATOM 6721 C C . SER A 1 896 ? -22.870 -4.993 23.802 1.00 52.47 896 SER A C 1
ATOM 6723 O O . SER A 1 896 ? -23.667 -5.819 24.240 1.00 52.47 896 SER A O 1
ATOM 6725 N N . PHE A 1 897 ? -21.710 -4.732 24.417 1.00 54.59 897 PHE A N 1
ATOM 6726 C CA . PHE A 1 897 ? -21.360 -5.297 25.726 1.00 54.59 897 PHE A CA 1
ATOM 6727 C C . PHE A 1 897 ? -22.031 -4.551 26.896 1.00 54.59 897 PHE A C 1
ATOM 6729 O O . PHE A 1 897 ? -21.954 -5.015 28.031 1.00 54.59 897 PHE A O 1
ATOM 6736 N N . ALA A 1 898 ? -22.684 -3.408 26.643 1.00 42.44 898 ALA A N 1
ATOM 6737 C CA . ALA A 1 898 ? -23.246 -2.531 27.672 1.00 42.44 898 ALA A CA 1
ATOM 6738 C C . ALA A 1 898 ? -24.791 -2.509 27.735 1.00 42.44 898 ALA A C 1
ATOM 6740 O O . ALA A 1 898 ? -25.335 -1.808 28.589 1.00 42.44 898 ALA A O 1
ATOM 6741 N N . GLY A 1 899 ? -25.516 -3.241 26.869 1.00 38.38 899 GLY A N 1
ATOM 6742 C CA . GLY A 1 899 ? -26.974 -3.074 26.741 1.00 38.38 899 GLY A CA 1
ATOM 6743 C C . GLY A 1 899 ? -27.798 -4.269 26.237 1.00 38.38 899 GLY A C 1
ATOM 6744 O O . GLY A 1 899 ? -28.041 -4.400 25.040 1.00 38.38 899 GLY A O 1
ATOM 6745 N N . SER A 1 900 ? -28.315 -5.061 27.183 1.00 36.28 900 SER A N 1
ATOM 6746 C CA . SER A 1 900 ? -29.701 -5.584 27.291 1.00 36.28 900 SER A CA 1
ATOM 6747 C C . SER A 1 900 ? -30.439 -6.256 26.109 1.00 36.28 900 SER A C 1
ATOM 6749 O O . SER A 1 900 ? -31.593 -6.644 26.302 1.00 36.28 900 SER A O 1
ATOM 6751 N N . SER A 1 901 ? -29.854 -6.460 24.923 1.00 30.69 901 SER A N 1
ATOM 6752 C CA . SER A 1 901 ? -30.560 -7.104 23.796 1.00 30.69 901 SER A CA 1
ATOM 6753 C C . SER A 1 901 ? -29.673 -7.961 22.878 1.00 30.69 901 SER A C 1
ATOM 6755 O O . SER A 1 901 ? -29.076 -7.483 21.921 1.00 30.69 901 SER A O 1
ATOM 6757 N N . GLY A 1 902 ? -29.644 -9.273 23.137 1.00 33.72 902 GLY A N 1
ATOM 6758 C CA . GLY A 1 902 ? -29.278 -10.318 22.163 1.00 33.72 902 GLY A CA 1
ATOM 6759 C C . GLY A 1 902 ? -27.802 -10.456 21.756 1.00 33.72 902 GLY A C 1
ATOM 6760 O O . GLY A 1 902 ? -27.439 -11.503 21.231 1.00 33.72 902 GLY A O 1
ATOM 6761 N N . GLY A 1 903 ? -26.957 -9.451 21.998 1.00 38.97 903 GLY A N 1
ATOM 6762 C CA . GLY A 1 903 ? -25.495 -9.592 22.002 1.00 38.97 903 GLY A CA 1
ATOM 6763 C C . GLY A 1 903 ? -24.964 -10.079 23.357 1.00 38.97 903 GLY A C 1
ATOM 6764 O O . GLY A 1 903 ? -25.748 -10.335 24.271 1.00 38.97 903 GLY A O 1
ATOM 6765 N N . LEU A 1 904 ? -23.633 -10.118 23.519 1.00 40.12 904 LEU A N 1
ATOM 6766 C CA . LEU A 1 904 ? -22.929 -10.625 24.719 1.00 40.12 904 LEU A CA 1
ATOM 6767 C C . LEU A 1 904 ? -23.046 -9.707 25.968 1.00 40.12 904 LEU A C 1
ATOM 6769 O O . LEU A 1 904 ? -22.147 -9.631 26.807 1.00 40.12 904 LEU A O 1
ATOM 6773 N N . GLY A 1 905 ? -24.133 -8.936 26.056 1.00 32.44 905 GLY A N 1
ATOM 6774 C CA . GLY A 1 905 ? -24.372 -7.834 26.987 1.00 32.44 905 GLY A CA 1
ATOM 6775 C C . GLY A 1 905 ? -25.355 -8.179 28.105 1.00 32.44 905 GLY A C 1
ATOM 6776 O O . GLY A 1 905 ? -26.424 -7.574 28.208 1.00 32.44 905 GLY A O 1
ATOM 6777 N N . GLY A 1 906 ? -24.981 -9.127 28.968 1.00 37.97 906 GLY A N 1
ATOM 6778 C CA . GLY A 1 906 ? -25.566 -9.227 30.309 1.00 37.97 906 GLY A CA 1
ATOM 6779 C C . GLY A 1 906 ? -25.223 -7.994 31.161 1.00 37.97 906 GLY A C 1
ATOM 6780 O O . GLY A 1 906 ? -24.254 -7.285 30.893 1.00 37.97 906 GLY A O 1
ATOM 6781 N N . SER A 1 907 ? -26.006 -7.708 32.201 1.00 42.50 907 SER A N 1
ATOM 6782 C CA . SER A 1 907 ? -25.765 -6.548 33.069 1.00 42.50 907 SER A CA 1
ATOM 6783 C C . SER A 1 907 ? -24.455 -6.673 33.862 1.00 42.50 907 SER A C 1
ATOM 6785 O O . SER A 1 907 ? -24.363 -7.565 34.699 1.00 42.50 907 SER A O 1
ATOM 6787 N N . GLY A 1 908 ? -23.511 -5.744 33.648 1.00 50.03 908 GLY A N 1
ATOM 6788 C CA . GLY A 1 908 ? -22.386 -5.402 34.540 1.00 50.03 908 GLY A CA 1
ATOM 6789 C C . GLY A 1 908 ? -21.567 -6.575 35.094 1.00 50.03 908 GLY A C 1
ATOM 6790 O O . GLY A 1 908 ? -21.923 -7.135 36.127 1.00 50.03 908 GLY A O 1
ATOM 6791 N N . GLY A 1 909 ? -20.437 -6.894 34.454 1.00 57.09 909 GLY A N 1
ATOM 6792 C CA . GLY A 1 909 ? -19.567 -8.011 34.851 1.00 57.09 909 GLY A CA 1
ATOM 6793 C C . GLY A 1 909 ? -19.617 -9.206 33.897 1.00 57.09 909 GLY A C 1
ATOM 6794 O O . GLY A 1 909 ? -19.545 -10.353 34.341 1.00 57.09 909 GLY A O 1
ATOM 6795 N N . THR A 1 910 ? -19.773 -8.958 32.591 1.00 71.50 910 THR A N 1
ATOM 6796 C CA . THR A 1 910 ? -19.858 -10.007 31.562 1.00 71.50 910 THR A CA 1
ATOM 6797 C C . THR A 1 910 ? -18.574 -10.819 31.448 1.00 71.50 910 THR A C 1
ATOM 6799 O O . THR A 1 910 ? -18.664 -12.021 31.212 1.00 71.50 910 THR A O 1
ATOM 6802 N N . GLY A 1 911 ? -17.397 -10.207 31.645 1.00 75.12 911 GLY A N 1
ATOM 6803 C CA . GLY A 1 911 ? -16.082 -10.860 31.580 1.00 75.12 911 GLY A CA 1
ATOM 6804 C C . GLY A 1 911 ? -15.652 -11.347 30.190 1.00 75.12 911 GLY A C 1
ATOM 6805 O O . GLY A 1 911 ? -14.824 -12.245 30.084 1.00 75.12 911 GLY A O 1
ATOM 6806 N N . VAL A 1 912 ? -16.223 -10.805 29.110 1.00 77.94 912 VAL A N 1
ATOM 6807 C CA . VAL A 1 912 ? -15.916 -11.236 27.727 1.00 77.94 912 VAL A CA 1
ATOM 6808 C C . VAL A 1 912 ? -14.442 -11.038 27.331 1.00 77.94 912 VAL A C 1
ATOM 6810 O O . VAL A 1 912 ? -13.930 -11.744 26.463 1.00 77.94 912 VAL A O 1
ATOM 6813 N N . CYS A 1 913 ? -13.757 -10.114 28.010 1.00 82.94 913 CYS A N 1
ATOM 6814 C CA . CYS A 1 913 ? -12.323 -9.836 27.925 1.00 82.94 913 CYS A CA 1
ATOM 6815 C C . CYS A 1 913 ? -11.589 -10.206 29.235 1.00 82.94 913 CYS A C 1
ATOM 6817 O O . CYS A 1 913 ? -10.560 -9.608 29.544 1.00 82.94 913 CYS A O 1
ATOM 6819 N N . ASP A 1 914 ? -12.119 -11.148 30.024 1.00 87.50 914 ASP A N 1
ATOM 6820 C CA . ASP A 1 914 ? -11.501 -11.598 31.276 1.00 87.50 914 ASP A CA 1
ATOM 6821 C C . ASP A 1 914 ? -10.337 -12.569 30.992 1.00 87.50 914 ASP A C 1
ATOM 6823 O O . ASP A 1 914 ? -10.548 -13.631 30.389 1.00 87.50 914 ASP A O 1
ATOM 6827 N N . PRO A 1 915 ? -9.097 -12.243 31.407 1.00 87.62 915 PRO A N 1
ATOM 6828 C CA . PRO A 1 915 ? -7.929 -13.049 31.083 1.00 87.62 915 PRO A CA 1
ATOM 6829 C C . PRO A 1 915 ? -7.927 -14.434 31.733 1.00 87.62 915 PRO A C 1
ATOM 6831 O O . PRO A 1 915 ? -7.247 -15.316 31.208 1.00 87.62 915 PRO A O 1
ATOM 6834 N N . LEU A 1 916 ? -8.687 -14.680 32.809 1.00 88.69 916 LEU A N 1
ATOM 6835 C CA . LEU A 1 916 ? -8.836 -16.034 33.361 1.00 88.69 916 LEU A CA 1
ATOM 6836 C C . LEU A 1 916 ? -9.648 -16.958 32.437 1.00 88.69 916 LEU A C 1
ATOM 6838 O O . LEU A 1 916 ? -9.522 -18.178 32.548 1.00 88.69 916 LEU A O 1
ATOM 6842 N N . ARG A 1 917 ? -10.425 -16.404 31.493 1.00 85.94 917 ARG A N 1
ATOM 6843 C CA . ARG A 1 917 ? -11.213 -17.185 30.528 1.00 85.94 917 ARG A CA 1
ATOM 6844 C C . ARG A 1 917 ? -10.487 -17.492 29.221 1.00 85.94 917 ARG A C 1
ATOM 6846 O O . ARG A 1 917 ? -10.719 -18.561 28.663 1.00 85.94 917 ARG A O 1
ATOM 6853 N N . PHE A 1 918 ? -9.658 -16.576 28.708 1.00 84.44 918 PHE A N 1
ATOM 6854 C CA . PHE A 1 918 ? -8.993 -16.761 27.406 1.00 84.44 918 PHE A CA 1
ATOM 6855 C C . PHE A 1 918 ? -7.556 -17.306 27.491 1.00 84.44 918 PHE A C 1
ATOM 6857 O O . PHE A 1 918 ? -7.095 -17.950 26.544 1.00 84.44 918 PHE A O 1
ATOM 6864 N N . SER A 1 919 ? -6.849 -17.088 28.606 1.00 83.06 919 SER A N 1
ATOM 6865 C CA . SER A 1 919 ? -5.432 -17.463 28.726 1.00 83.06 919 SER A CA 1
ATOM 6866 C C . SER A 1 919 ? -5.207 -18.974 28.660 1.00 83.06 919 SER A C 1
ATOM 6868 O O . SER A 1 919 ? -5.970 -19.763 29.218 1.00 83.06 919 SER A O 1
ATOM 6870 N N . LYS A 1 920 ? -4.112 -19.387 28.011 1.00 77.00 920 LYS A N 1
ATOM 6871 C CA . LYS A 1 920 ? -3.741 -20.803 27.835 1.00 77.00 920 LYS A CA 1
ATOM 6872 C C . LYS A 1 920 ? -3.579 -21.592 29.140 1.00 77.00 920 LYS A C 1
ATOM 6874 O O . LYS A 1 920 ? -3.912 -22.777 29.161 1.00 77.00 920 LYS A O 1
ATOM 6879 N N . THR A 1 921 ? -3.080 -20.970 30.211 1.00 84.75 921 THR A N 1
ATOM 6880 C CA . THR A 1 921 ? -3.020 -21.589 31.544 1.00 84.75 921 THR A CA 1
ATOM 6881 C C . THR A 1 921 ? -3.628 -20.682 32.619 1.00 84.75 921 THR A C 1
ATOM 6883 O O . THR A 1 921 ? -3.609 -19.455 32.476 1.00 84.75 921 THR A O 1
ATOM 6886 N N . PRO A 1 922 ? -4.105 -21.254 33.744 1.00 84.44 922 PRO A N 1
ATOM 6887 C CA . PRO A 1 922 ? -4.575 -20.462 34.879 1.00 84.44 922 PRO A CA 1
ATOM 6888 C C . PRO A 1 922 ? -3.504 -19.518 35.447 1.00 84.44 922 PRO A C 1
ATOM 6890 O O . PRO A 1 922 ? -3.834 -18.428 35.900 1.00 84.44 922 PRO A O 1
ATOM 6893 N N . ALA A 1 923 ? -2.222 -19.900 35.394 1.00 84.50 923 ALA A N 1
ATOM 6894 C CA . ALA A 1 923 ? -1.122 -19.062 35.872 1.00 84.50 923 ALA A CA 1
ATOM 6895 C C . ALA A 1 923 ? -0.918 -17.819 34.986 1.00 84.50 923 ALA A C 1
ATOM 6897 O O . ALA A 1 923 ? -0.776 -16.714 35.508 1.00 84.50 923 ALA A O 1
ATOM 6898 N N . ASP A 1 924 ? -0.976 -17.980 33.660 1.00 82.56 924 ASP A N 1
ATOM 6899 C CA . ASP A 1 924 ? -0.892 -16.860 32.713 1.00 82.56 924 ASP A CA 1
ATOM 6900 C C . ASP A 1 924 ? -2.084 -15.908 32.878 1.00 82.56 924 ASP A C 1
ATOM 6902 O O . ASP A 1 924 ? -1.914 -14.686 32.886 1.00 82.56 924 ASP A O 1
ATOM 6906 N N . GLY A 1 925 ? -3.283 -16.463 33.087 1.00 86.25 925 GLY A N 1
ATOM 6907 C CA . GLY A 1 925 ? -4.491 -15.691 33.368 1.00 86.25 925 GLY A CA 1
ATOM 6908 C C . GLY A 1 925 ? -4.387 -14.881 34.662 1.00 86.25 925 GLY A C 1
ATOM 6909 O O . GLY A 1 925 ? -4.680 -13.688 34.648 1.00 86.25 925 GLY A O 1
ATOM 6910 N N . ILE A 1 926 ? -3.901 -15.486 35.755 1.00 89.69 926 ILE A N 1
ATOM 6911 C CA . ILE A 1 926 ? -3.673 -14.794 37.037 1.00 89.69 926 ILE A CA 1
ATOM 6912 C C . ILE A 1 926 ? -2.646 -13.667 36.868 1.00 89.69 926 ILE A C 1
ATOM 6914 O O . ILE A 1 926 ? -2.908 -12.542 37.283 1.00 89.69 926 ILE A O 1
ATOM 6918 N N . ASN A 1 927 ? -1.507 -13.929 36.221 1.00 86.69 927 ASN A N 1
ATOM 6919 C CA . ASN A 1 927 ? -0.469 -12.914 36.013 1.00 86.69 927 ASN A CA 1
ATOM 6920 C C . ASN A 1 927 ? -0.980 -11.741 35.153 1.00 86.69 927 ASN A C 1
ATOM 6922 O O . ASN A 1 927 ? -0.687 -10.580 35.437 1.00 86.69 927 ASN A O 1
ATOM 6926 N N . THR A 1 928 ? -1.801 -12.029 34.138 1.00 84.69 928 THR A N 1
ATOM 6927 C CA . THR A 1 928 ? -2.464 -11.003 33.317 1.00 84.69 928 THR A CA 1
ATOM 6928 C C . THR A 1 928 ? -3.483 -10.203 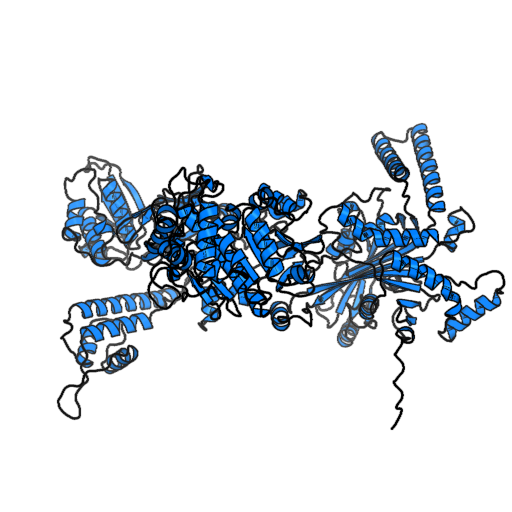34.125 1.00 84.69 928 THR A C 1
ATOM 6930 O O . THR A 1 928 ? -3.502 -8.979 34.032 1.00 84.69 928 THR A O 1
ATOM 6933 N N . ALA A 1 929 ? -4.299 -10.871 34.945 1.00 89.38 929 ALA A N 1
ATOM 6934 C CA . ALA A 1 929 ? -5.273 -10.225 35.816 1.00 89.38 929 ALA A CA 1
ATOM 6935 C C . ALA A 1 929 ? -4.600 -9.266 36.811 1.00 89.38 929 ALA A C 1
ATOM 6937 O O . ALA A 1 929 ? -5.028 -8.121 36.920 1.00 89.38 929 ALA A O 1
ATOM 6938 N N . VAL A 1 930 ? -3.524 -9.697 37.484 1.00 88.38 930 VAL A N 1
ATOM 6939 C CA . VAL A 1 930 ? -2.756 -8.857 38.422 1.00 88.38 930 VAL A CA 1
ATOM 6940 C C . VAL A 1 930 ? -2.225 -7.604 37.720 1.00 88.38 930 VAL A C 1
ATOM 6942 O O . VAL A 1 930 ? -2.536 -6.499 38.157 1.00 88.38 930 VAL A O 1
ATOM 6945 N N . SER A 1 931 ? -1.521 -7.766 36.594 1.00 85.00 931 SER A N 1
ATOM 6946 C CA . SER A 1 931 ? -0.972 -6.655 35.798 1.00 85.00 931 SER A CA 1
ATOM 6947 C C . SER A 1 931 ? -2.047 -5.640 35.379 1.00 85.00 931 SER A C 1
ATOM 6949 O O . SER A 1 931 ? -1.892 -4.437 35.582 1.00 85.00 931 SER A O 1
ATOM 6951 N N . VAL A 1 932 ? -3.182 -6.109 34.855 1.00 85.75 932 VAL A N 1
ATOM 6952 C CA . VAL A 1 932 ? -4.260 -5.232 34.370 1.00 85.75 932 VAL A CA 1
ATOM 6953 C C . VAL A 1 932 ? -4.969 -4.504 35.514 1.00 85.75 932 VAL A C 1
ATOM 6955 O O . VAL A 1 932 ? -5.310 -3.327 35.385 1.00 85.75 932 VAL A O 1
ATOM 6958 N N . LEU A 1 933 ? -5.172 -5.171 36.651 1.00 88.25 933 LEU A N 1
ATOM 6959 C CA . LEU A 1 933 ? -5.772 -4.563 37.840 1.00 88.25 933 LEU A CA 1
ATOM 6960 C C . LEU A 1 933 ? -4.825 -3.548 38.501 1.00 88.25 933 LEU A C 1
ATOM 6962 O O . LEU A 1 933 ? -5.289 -2.495 38.947 1.00 88.25 933 LEU A O 1
ATOM 6966 N N . HIS A 1 934 ? -3.515 -3.817 38.508 1.00 84.00 934 HIS A N 1
ATOM 6967 C CA . HIS A 1 934 ? -2.487 -2.873 38.948 1.00 84.00 934 HIS A CA 1
ATOM 6968 C C . HIS A 1 934 ? -2.445 -1.614 38.063 1.00 84.00 934 HIS A C 1
ATOM 6970 O O . HIS A 1 934 ? -2.429 -0.498 38.588 1.00 84.00 934 HIS A O 1
ATOM 6976 N N . ASP A 1 935 ? -2.501 -1.766 36.737 1.00 78.56 935 ASP A N 1
ATOM 6977 C CA . ASP A 1 935 ? -2.455 -0.635 35.800 1.00 78.56 935 ASP A CA 1
ATOM 6978 C C . ASP A 1 935 ? -3.729 0.219 35.848 1.00 78.56 935 ASP A C 1
ATOM 6980 O O . ASP A 1 935 ? -3.661 1.453 35.860 1.00 78.56 935 ASP A O 1
ATOM 6984 N N . VAL A 1 936 ? -4.907 -0.409 35.959 1.00 84.56 936 VAL A N 1
ATOM 6985 C CA . VAL A 1 936 ? -6.151 0.333 36.212 1.00 84.56 936 VAL A CA 1
ATOM 6986 C C . VAL A 1 936 ? -6.088 1.045 37.566 1.00 84.56 936 VAL A C 1
ATOM 6988 O O . VAL A 1 936 ? -6.511 2.199 37.647 1.00 84.56 936 VAL A O 1
ATOM 6991 N N . ASN A 1 937 ? -5.526 0.408 38.599 1.00 83.44 937 ASN A N 1
ATOM 6992 C CA . ASN A 1 937 ? -5.433 0.890 39.979 1.00 83.44 937 ASN A CA 1
ATOM 6993 C C . ASN A 1 937 ? -6.755 1.490 40.494 1.00 83.44 937 ASN A C 1
ATOM 6995 O O . ASN A 1 937 ? -6.954 2.709 40.472 1.00 83.44 937 ASN A O 1
ATOM 6999 N N . VAL A 1 938 ? -7.653 0.627 40.974 1.00 84.38 938 VAL A N 1
ATOM 7000 C CA . VAL A 1 938 ? -8.933 1.026 41.595 1.00 84.38 938 VAL A CA 1
ATOM 7001 C C . VAL A 1 938 ? -8.794 1.478 43.060 1.00 84.38 938 VAL A C 1
ATOM 7003 O O . VAL A 1 938 ? -9.781 1.889 43.669 1.00 84.38 938 VAL A O 1
ATOM 7006 N N . TRP A 1 939 ? -7.591 1.405 43.640 1.00 83.00 939 TRP A N 1
ATOM 7007 C CA . TRP A 1 939 ? -7.327 1.718 45.048 1.00 83.00 939 TRP A CA 1
ATOM 7008 C C . TRP A 1 939 ? -6.857 3.175 45.257 1.00 83.00 939 TRP A C 1
ATOM 7010 O O . TRP A 1 939 ? -6.358 3.813 44.322 1.00 83.00 939 TRP A O 1
ATOM 7020 N N . PRO A 1 940 ? -6.986 3.733 46.480 1.00 67.75 940 PRO A N 1
ATOM 7021 C CA . PRO A 1 940 ? -6.522 5.086 46.792 1.00 67.75 940 PRO A CA 1
ATOM 7022 C C . PRO A 1 940 ? -5.022 5.308 46.535 1.00 67.75 940 PRO A C 1
ATOM 7024 O O . PRO A 1 940 ? -4.197 4.402 46.667 1.00 67.75 940 PRO A O 1
ATOM 7027 N N . HIS A 1 941 ? -4.647 6.552 46.217 1.00 55.94 941 HIS A N 1
ATOM 7028 C CA . HIS A 1 941 ? -3.248 6.937 46.014 1.00 55.94 941 HIS A CA 1
ATOM 7029 C C . HIS A 1 941 ? -2.418 6.749 47.296 1.00 55.94 941 HIS A C 1
ATOM 7031 O O . HIS A 1 941 ? -2.527 7.529 48.237 1.00 55.94 941 HIS A O 1
ATOM 7037 N N . GLY A 1 942 ? -1.561 5.725 47.294 1.00 54.72 942 GLY A N 1
ATOM 7038 C CA . GLY A 1 942 ? -0.611 5.417 48.368 1.00 54.72 942 GLY A CA 1
ATOM 7039 C C . GLY A 1 942 ? -0.365 3.915 48.532 1.00 54.72 942 GLY A C 1
ATOM 7040 O O . GLY A 1 942 ? 0.771 3.498 48.725 1.00 54.72 942 GLY A O 1
ATOM 7041 N N . SER A 1 943 ? -1.397 3.087 48.355 1.00 57.50 943 SER A N 1
ATOM 7042 C CA . SER A 1 943 ? -1.383 1.661 48.734 1.00 57.50 943 SER A CA 1
ATOM 7043 C C . SER A 1 943 ? -0.657 0.707 47.769 1.00 57.50 943 SER A C 1
ATOM 7045 O O . SER A 1 943 ? -0.740 -0.506 47.939 1.00 57.50 943 SER A O 1
ATOM 7047 N N . ARG A 1 944 ? 0.038 1.218 46.741 1.00 54.59 944 ARG A N 1
ATOM 7048 C CA . ARG A 1 944 ? 0.517 0.421 45.589 1.00 54.59 944 ARG A CA 1
ATOM 7049 C C . ARG A 1 944 ? 1.431 -0.757 45.951 1.00 54.59 944 ARG A C 1
ATOM 7051 O O . ARG A 1 944 ? 1.274 -1.825 45.381 1.00 54.59 944 ARG A O 1
ATOM 7058 N N . GLN A 1 945 ? 2.386 -0.566 46.861 1.00 53.97 945 GLN A N 1
ATOM 7059 C CA . GLN A 1 945 ? 3.548 -1.463 46.978 1.00 53.97 945 GLN A CA 1
ATOM 7060 C C . GLN A 1 945 ? 3.296 -2.803 47.692 1.00 53.97 945 GLN A C 1
ATOM 7062 O O . GLN A 1 945 ? 4.172 -3.660 47.650 1.00 53.97 945 GLN A O 1
ATOM 7067 N N . ASN A 1 946 ? 2.124 -3.006 48.309 1.00 59.91 946 ASN A N 1
ATOM 7068 C CA . ASN A 1 946 ? 1.839 -4.220 49.089 1.00 59.91 946 ASN A CA 1
ATOM 7069 C C . ASN A 1 946 ? 0.718 -5.102 48.504 1.00 59.91 946 ASN A C 1
ATOM 7071 O O . ASN A 1 946 ? 0.600 -6.252 48.906 1.00 59.91 946 ASN A O 1
ATOM 7075 N N . LEU A 1 947 ? -0.107 -4.601 47.574 1.00 72.56 947 LEU A N 1
ATOM 7076 C CA . LEU A 1 947 ? -1.353 -5.282 47.179 1.00 72.56 947 LEU A CA 1
ATOM 7077 C C . LEU A 1 947 ? -1.202 -6.317 46.050 1.00 72.56 947 LEU A C 1
ATOM 7079 O O . LEU A 1 947 ? -2.085 -7.156 45.895 1.00 72.56 947 LEU A O 1
ATOM 7083 N N . GLU A 1 948 ? -0.121 -6.299 45.262 1.00 78.44 948 GLU A N 1
ATOM 7084 C CA . GLU A 1 948 ? 0.044 -7.245 44.140 1.00 78.44 948 GLU A CA 1
ATOM 7085 C C . GLU A 1 948 ? 0.215 -8.699 44.600 1.00 78.44 948 GLU A C 1
ATOM 7087 O O . GLU A 1 948 ? -0.380 -9.602 44.012 1.00 78.44 948 GLU A O 1
ATOM 7092 N N . ALA A 1 949 ? 0.992 -8.930 45.664 1.00 83.06 949 ALA A N 1
ATOM 7093 C CA . ALA A 1 949 ? 1.214 -10.268 46.212 1.00 83.06 949 ALA A CA 1
ATOM 7094 C C . ALA A 1 949 ? -0.085 -10.860 46.786 1.00 83.06 949 ALA A C 1
ATOM 7096 O O . ALA A 1 949 ? -0.433 -12.002 46.477 1.00 83.06 949 ALA A O 1
ATOM 7097 N N . ASP A 1 950 ? -0.836 -10.055 47.542 1.00 86.69 950 ASP A N 1
ATOM 7098 C CA . ASP A 1 950 ? -2.136 -10.432 48.103 1.00 86.69 950 ASP A CA 1
ATOM 7099 C C . ASP A 1 950 ? -3.167 -10.688 46.989 1.00 86.69 950 ASP A C 1
ATOM 7101 O O . ASP A 1 950 ? -3.922 -11.659 47.045 1.00 86.69 950 ASP A O 1
ATOM 7105 N N . LEU A 1 951 ? -3.165 -9.875 45.923 1.00 88.94 951 LEU A N 1
ATOM 7106 C CA . LEU A 1 951 ? -4.015 -10.076 44.746 1.00 88.94 951 LEU A CA 1
ATOM 7107 C C . LEU A 1 951 ? -3.678 -11.378 44.010 1.00 88.94 951 LEU A C 1
ATOM 7109 O O . LEU A 1 951 ? -4.582 -12.133 43.647 1.00 88.94 951 LEU A O 1
ATOM 7113 N N . GLN A 1 952 ? -2.390 -11.666 43.807 1.00 91.38 952 GLN A N 1
ATOM 7114 C CA . GLN A 1 952 ? -1.940 -12.898 43.163 1.00 91.38 952 GLN A CA 1
ATOM 7115 C C . GLN A 1 952 ? -2.295 -14.130 44.011 1.00 91.38 952 GLN A C 1
ATOM 7117 O O . GLN A 1 952 ? -2.720 -15.146 43.457 1.00 91.38 952 GLN A O 1
ATOM 7122 N N . ALA A 1 953 ? -2.181 -14.038 45.341 1.00 90.44 953 ALA A N 1
ATOM 7123 C CA . ALA A 1 953 ? -2.595 -15.083 46.274 1.00 90.44 953 ALA A CA 1
ATOM 7124 C C . ALA A 1 953 ? -4.117 -15.318 46.238 1.00 90.44 953 ALA A C 1
ATOM 7126 O O . ALA A 1 953 ? -4.549 -16.451 46.019 1.00 90.44 953 ALA A O 1
ATOM 7127 N N . ALA A 1 954 ? -4.923 -14.257 46.349 1.00 92.50 954 ALA A N 1
ATOM 7128 C CA . ALA A 1 954 ? -6.384 -14.321 46.312 1.00 92.50 954 ALA A CA 1
ATOM 7129 C C . ALA A 1 954 ? -6.917 -14.920 44.998 1.00 92.50 954 ALA A C 1
ATOM 7131 O O . ALA A 1 954 ? -7.748 -15.831 45.013 1.00 92.50 954 ALA A O 1
ATOM 7132 N N . LEU A 1 955 ? -6.406 -14.461 43.848 1.00 93.94 955 LEU A N 1
ATOM 7133 C CA . LEU A 1 955 ? -6.794 -15.001 42.541 1.00 93.94 955 LEU A CA 1
ATOM 7134 C C . LEU A 1 955 ? -6.387 -16.473 42.398 1.00 93.94 955 LEU A C 1
ATOM 7136 O O . LEU A 1 955 ? -7.188 -17.290 41.944 1.00 93.94 955 LEU A O 1
ATOM 7140 N N . LYS A 1 956 ? -5.180 -16.839 42.845 1.00 94.12 956 LYS A N 1
ATOM 7141 C CA . LYS A 1 956 ? -4.706 -18.230 42.850 1.00 94.12 956 LYS A CA 1
ATOM 7142 C C . LYS A 1 956 ? -5.556 -19.134 43.746 1.00 94.12 956 LYS A C 1
ATOM 7144 O O . LYS A 1 956 ? -5.828 -20.265 43.348 1.00 94.12 956 LYS A O 1
ATOM 7149 N N . TYR A 1 957 ? -6.006 -18.648 44.904 1.00 94.88 957 TYR A N 1
ATOM 7150 C CA . TYR A 1 957 ? -6.909 -19.385 45.787 1.00 94.88 957 TYR A CA 1
ATOM 7151 C C . TYR A 1 957 ? -8.275 -19.613 45.132 1.00 94.88 957 TYR A C 1
ATOM 7153 O O . TYR A 1 957 ? -8.716 -20.757 45.026 1.00 94.88 957 TYR A O 1
ATOM 7161 N N . GLY A 1 958 ? -8.928 -18.555 44.639 1.00 92.25 958 GLY A N 1
ATOM 7162 C CA . GLY A 1 958 ? -10.254 -18.666 44.024 1.00 92.25 958 GLY A CA 1
ATOM 7163 C C . GLY A 1 958 ? -10.266 -19.561 42.780 1.00 92.25 958 GLY A C 1
ATOM 7164 O O . GLY A 1 958 ? -11.176 -20.369 42.601 1.00 92.25 958 GLY A O 1
ATOM 7165 N N . VAL A 1 959 ? -9.219 -19.485 41.952 1.00 93.00 959 VAL A N 1
ATOM 7166 C CA . VAL A 1 959 ? -9.043 -20.348 40.771 1.00 93.00 959 VAL A CA 1
ATOM 7167 C C . VAL A 1 959 ? -8.759 -21.805 41.162 1.00 93.00 959 VAL A C 1
ATOM 7169 O O . VAL A 1 959 ? -9.300 -22.715 40.536 1.00 93.00 959 VAL A O 1
ATOM 7172 N N . ALA A 1 960 ? -7.990 -22.060 42.228 1.00 92.56 960 ALA A N 1
ATOM 7173 C CA . ALA A 1 960 ? -7.806 -23.417 42.761 1.00 92.56 960 ALA A CA 1
ATOM 7174 C C . ALA A 1 960 ? -9.118 -24.034 43.288 1.00 92.56 960 ALA A C 1
ATOM 7176 O O . ALA A 1 960 ? -9.295 -25.249 43.214 1.00 92.56 960 ALA A O 1
ATOM 7177 N N . HIS A 1 961 ? -10.057 -23.198 43.741 1.00 92.81 961 HIS A N 1
ATOM 7178 C CA . HIS A 1 961 ? -11.410 -23.585 44.154 1.00 92.81 961 HIS A CA 1
ATOM 7179 C C . HIS A 1 961 ? -12.447 -23.527 43.012 1.00 92.81 961 HIS A C 1
ATOM 7181 O O . HIS A 1 961 ? -13.647 -23.653 43.248 1.00 92.81 961 HIS A O 1
ATOM 7187 N N . GLY A 1 962 ? -11.988 -23.421 41.758 1.00 88.38 962 GLY A N 1
ATOM 7188 C CA . GLY A 1 962 ? -12.789 -23.665 40.556 1.00 88.38 962 GLY A CA 1
ATOM 7189 C C . GLY A 1 962 ? -13.259 -22.427 39.790 1.00 88.38 962 GLY A C 1
ATOM 7190 O O . GLY A 1 962 ? -13.905 -22.601 38.754 1.00 88.38 962 GLY A O 1
ATOM 7191 N N . ALA A 1 963 ? -12.931 -21.214 40.250 1.00 90.62 963 ALA A N 1
ATOM 7192 C CA . ALA A 1 963 ? -13.311 -19.979 39.564 1.00 90.62 963 ALA A CA 1
ATOM 7193 C C . ALA A 1 963 ? -12.685 -19.846 38.164 1.00 90.62 963 ALA A C 1
ATOM 7195 O O . ALA A 1 963 ? -11.538 -20.241 37.938 1.00 90.62 963 ALA A O 1
ATOM 7196 N N . LYS A 1 964 ? -13.422 -19.218 37.240 1.00 88.88 964 LYS A N 1
ATOM 7197 C CA . LYS A 1 964 ? -13.010 -18.970 35.842 1.00 88.88 964 LYS A CA 1
ATOM 7198 C C . LYS A 1 964 ? -12.992 -17.494 35.444 1.00 88.88 964 LYS A C 1
ATOM 7200 O O . LYS A 1 964 ? -12.460 -17.166 34.390 1.00 88.88 964 LYS A O 1
ATOM 7205 N N . ALA A 1 965 ? -13.577 -16.617 36.254 1.00 90.50 965 ALA A N 1
ATOM 7206 C CA . ALA A 1 965 ? -13.542 -15.167 36.086 1.00 90.50 965 ALA A CA 1
ATOM 7207 C C . ALA A 1 965 ? -12.946 -14.477 37.325 1.00 90.50 965 ALA A C 1
ATOM 7209 O O . ALA A 1 965 ? -13.063 -14.980 38.448 1.00 90.50 965 ALA A O 1
ATOM 7210 N N . ILE A 1 966 ? -12.327 -13.306 37.135 1.00 93.19 966 ILE A N 1
ATOM 7211 C CA . ILE A 1 966 ? -11.610 -12.559 38.187 1.00 93.19 966 ILE A CA 1
ATOM 7212 C C . ILE A 1 966 ? -12.534 -12.261 39.366 1.00 93.19 966 ILE A C 1
ATOM 7214 O O . ILE A 1 966 ? -12.172 -12.465 40.526 1.00 93.19 966 ILE A O 1
ATOM 7218 N N . GLY A 1 967 ? -13.748 -11.794 39.081 1.00 91.06 967 GLY A N 1
ATOM 7219 C CA . GLY A 1 967 ? -14.714 -11.448 40.110 1.00 91.06 967 GLY A CA 1
ATOM 7220 C C . GLY A 1 967 ? -15.244 -12.666 40.859 1.00 91.06 967 GLY A C 1
ATOM 7221 O O . GLY A 1 967 ? -15.513 -12.554 42.052 1.00 91.06 967 GLY A O 1
ATOM 7222 N N . THR A 1 968 ? -15.364 -13.833 40.220 1.00 91.38 968 THR A N 1
ATOM 7223 C CA . THR A 1 968 ? -15.701 -15.085 40.920 1.00 91.38 968 THR A CA 1
ATOM 7224 C C . THR A 1 968 ? -14.558 -15.514 41.842 1.00 91.38 968 THR A C 1
ATOM 7226 O O . THR A 1 968 ? -14.796 -15.814 43.010 1.00 91.38 968 THR A O 1
ATOM 7229 N N . ALA A 1 969 ? -13.309 -15.468 41.364 1.00 93.62 969 ALA A N 1
ATOM 7230 C CA . ALA A 1 969 ? -12.133 -15.852 42.146 1.00 93.62 969 ALA A CA 1
ATOM 7231 C C . ALA A 1 969 ? -11.973 -14.983 43.408 1.00 93.62 969 ALA A C 1
ATOM 7233 O O . ALA A 1 969 ? -11.772 -15.508 44.503 1.00 93.62 969 ALA A O 1
ATOM 7234 N N . LEU A 1 970 ? -12.154 -13.664 43.272 1.00 93.81 970 LEU A N 1
ATOM 7235 C CA . LEU A 1 970 ? -12.136 -12.723 44.396 1.00 93.81 970 LEU A CA 1
ATOM 7236 C C . LEU A 1 970 ? -13.340 -12.885 45.339 1.00 93.81 970 LEU A C 1
ATOM 7238 O O . LEU A 1 970 ? -13.196 -12.654 46.536 1.00 93.81 970 LEU A O 1
ATOM 7242 N N . GLN A 1 971 ? -14.512 -13.294 44.839 1.00 93.62 971 GLN A N 1
ATOM 7243 C CA . GLN A 1 971 ? -15.671 -13.598 45.689 1.00 93.62 971 GLN A CA 1
ATOM 7244 C C . GLN A 1 971 ? -15.430 -14.834 46.566 1.00 93.62 971 GLN A C 1
ATOM 7246 O O . GLN A 1 971 ? -15.731 -14.774 47.756 1.00 93.62 971 GLN A O 1
ATOM 7251 N N . ILE A 1 972 ? -14.851 -15.908 46.014 1.00 92.88 972 ILE A N 1
ATOM 7252 C CA . ILE A 1 972 ? -14.492 -17.117 46.776 1.00 92.88 972 ILE A CA 1
ATOM 7253 C C . ILE A 1 972 ? -13.420 -16.781 47.820 1.00 92.88 972 ILE A C 1
ATOM 7255 O O . ILE A 1 972 ? -13.660 -16.929 49.014 1.00 92.88 972 ILE A O 1
ATOM 7259 N N . ALA A 1 973 ? -12.283 -16.213 47.398 1.00 92.69 973 ALA A N 1
ATOM 7260 C CA . ALA A 1 973 ? -11.192 -15.882 48.316 1.00 92.69 973 ALA A CA 1
ATOM 7261 C C . ALA A 1 973 ? -11.625 -14.920 49.443 1.00 92.69 973 ALA A C 1
ATOM 7263 O O . ALA A 1 973 ? -11.160 -15.047 50.573 1.00 92.69 973 ALA A O 1
ATOM 7264 N N . LYS A 1 974 ? -12.556 -13.991 49.181 1.00 94.06 974 LYS A N 1
ATOM 7265 C CA . LYS A 1 974 ? -13.132 -13.130 50.226 1.00 94.06 974 LYS A CA 1
ATOM 7266 C C . LYS A 1 974 ? -14.081 -13.888 51.164 1.00 94.06 974 LYS A C 1
ATOM 7268 O O . LYS A 1 974 ? -14.091 -13.603 52.359 1.00 94.06 974 LYS A O 1
ATOM 7273 N N . ALA A 1 975 ? -14.895 -14.809 50.647 1.00 90.75 975 ALA A N 1
ATOM 7274 C CA . ALA A 1 975 ? -15.830 -15.594 51.455 1.00 90.75 975 ALA A CA 1
ATOM 7275 C C . ALA A 1 975 ? -15.102 -16.526 52.437 1.00 90.75 975 ALA A C 1
ATOM 7277 O O . ALA A 1 975 ? -15.516 -16.631 53.591 1.00 90.75 975 ALA A O 1
ATOM 7278 N N . ASP A 1 976 ? -13.993 -17.122 51.994 1.00 92.38 976 ASP A N 1
ATOM 7279 C CA . ASP A 1 976 ? -13.190 -18.065 52.781 1.00 92.38 976 ASP A CA 1
ATOM 7280 C C . ASP A 1 976 ? -12.117 -17.375 53.659 1.00 92.38 976 ASP A C 1
ATOM 7282 O O . ASP A 1 976 ? -11.462 -18.024 54.472 1.00 92.38 976 ASP A O 1
ATOM 7286 N N . GLY A 1 977 ? -11.975 -16.045 53.557 1.00 88.69 977 GLY A N 1
ATOM 7287 C CA . GLY A 1 977 ? -11.117 -15.214 54.419 1.00 88.69 977 GLY A CA 1
ATOM 7288 C C . GLY A 1 977 ? -9.685 -14.973 53.918 1.00 88.69 977 GLY A C 1
ATOM 7289 O O . GLY A 1 977 ? -8.925 -14.262 54.571 1.00 88.69 977 GLY A O 1
ATOM 7290 N N . GLU A 1 978 ? -9.335 -15.510 52.752 1.00 89.81 978 GLU A N 1
ATOM 7291 C CA . GLU A 1 978 ? -8.014 -15.427 52.103 1.00 89.81 978 GLU A CA 1
ATOM 7292 C C . GLU A 1 978 ? -7.793 -14.107 51.333 1.00 89.81 978 GLU A C 1
ATOM 7294 O O . GLU A 1 978 ? -6.677 -13.798 50.919 1.00 89.81 978 GLU A O 1
ATOM 7299 N N . ALA A 1 979 ? -8.843 -13.301 51.139 1.00 88.94 979 ALA A N 1
ATOM 7300 C CA . ALA A 1 979 ? -8.766 -11.963 50.554 1.00 88.94 979 ALA A CA 1
ATOM 7301 C C . ALA A 1 979 ? -9.434 -10.918 51.456 1.00 88.94 979 ALA A C 1
ATOM 7303 O O . ALA A 1 979 ? -10.593 -11.063 51.853 1.00 88.94 979 ALA A O 1
ATOM 7304 N N . SER A 1 980 ? -8.730 -9.817 51.739 1.00 87.12 980 SER A N 1
ATOM 7305 C CA . SER A 1 980 ? -9.293 -8.720 52.530 1.00 87.12 980 SER A CA 1
ATOM 7306 C C . SER A 1 980 ? -10.406 -7.984 51.769 1.00 87.12 980 SER A C 1
ATOM 7308 O O . SER A 1 980 ? -10.406 -7.886 50.538 1.00 87.12 980 SER A O 1
ATOM 7310 N N . ALA A 1 981 ? -11.360 -7.410 52.508 1.00 84.31 981 ALA A N 1
ATOM 7311 C CA . ALA A 1 981 ? -12.400 -6.568 51.913 1.00 84.31 981 ALA A CA 1
ATOM 7312 C C . ALA A 1 981 ? -11.807 -5.333 51.206 1.00 84.31 981 ALA A C 1
ATOM 7314 O O . ALA A 1 981 ? -12.288 -4.944 50.145 1.00 84.31 981 ALA A O 1
ATOM 7315 N N . GLU A 1 982 ? -10.727 -4.764 51.750 1.00 83.50 982 GLU A N 1
ATOM 7316 C CA . GLU A 1 982 ? -10.015 -3.610 51.183 1.00 83.50 982 GLU A CA 1
ATOM 7317 C C . GLU A 1 982 ? -9.354 -3.925 49.831 1.00 83.50 982 GLU A C 1
ATOM 7319 O O . GLU A 1 982 ? -9.302 -3.062 48.953 1.00 83.50 982 GLU A O 1
ATOM 7324 N N . LEU A 1 983 ? -8.904 -5.169 49.635 1.00 86.38 983 LEU A N 1
ATOM 7325 C CA . LEU A 1 983 ? -8.371 -5.658 48.366 1.00 86.38 983 LEU A CA 1
ATOM 7326 C C . LEU A 1 983 ? -9.490 -5.903 47.342 1.00 86.38 983 LEU A C 1
ATOM 7328 O O . LEU A 1 983 ? -9.435 -5.377 46.229 1.00 86.38 983 LEU A O 1
ATOM 7332 N N . ALA A 1 984 ? -10.501 -6.698 47.713 1.00 88.25 984 ALA A N 1
ATOM 7333 C CA . ALA A 1 984 ? -11.473 -7.256 46.770 1.00 88.25 984 ALA A CA 1
ATOM 7334 C C . ALA A 1 984 ? -12.657 -6.325 46.438 1.00 88.25 984 ALA A C 1
ATOM 7336 O O . ALA A 1 984 ? -13.085 -6.266 45.281 1.00 88.25 984 ALA A O 1
ATOM 7337 N N . ASP A 1 985 ? -13.203 -5.587 47.412 1.00 89.44 985 ASP A N 1
ATOM 7338 C CA . ASP A 1 985 ? -14.430 -4.805 47.192 1.00 89.44 985 ASP A CA 1
ATOM 7339 C C . ASP A 1 985 ? -14.279 -3.638 46.202 1.00 89.44 985 ASP A C 1
ATOM 7341 O O . ASP A 1 985 ? -15.232 -3.409 45.453 1.00 89.44 985 ASP A O 1
ATOM 7345 N N . PRO A 1 986 ? -13.137 -2.923 46.098 1.00 89.69 986 PRO A N 1
ATOM 7346 C CA . PRO A 1 986 ? -12.940 -1.921 45.048 1.00 89.69 986 PRO A CA 1
ATOM 7347 C C . PRO A 1 986 ? -13.084 -2.500 43.633 1.00 89.69 986 PRO A C 1
ATOM 7349 O O . PRO A 1 986 ? -13.776 -1.915 42.799 1.00 89.69 986 PRO A O 1
ATOM 7352 N N . ILE A 1 987 ? -12.512 -3.684 43.379 1.00 90.19 987 ILE A N 1
ATOM 7353 C CA . ILE A 1 987 ? -12.590 -4.377 42.082 1.00 90.19 987 ILE A CA 1
ATOM 7354 C C . ILE A 1 987 ? -14.032 -4.824 41.804 1.00 90.19 987 ILE A C 1
ATOM 7356 O O . ILE A 1 987 ? -14.600 -4.508 40.755 1.00 90.19 987 ILE A O 1
ATOM 7360 N N . LEU A 1 988 ? -14.650 -5.530 42.757 1.00 90.25 988 LEU A N 1
ATOM 7361 C CA . LEU A 1 988 ? -16.011 -6.058 42.612 1.00 90.25 988 LEU A CA 1
ATOM 7362 C C . LEU A 1 988 ? -17.053 -4.938 42.462 1.00 90.25 988 LEU A C 1
ATOM 7364 O O . LEU A 1 988 ? -18.016 -5.083 41.707 1.00 90.25 988 LEU A O 1
ATOM 7368 N N . ARG A 1 989 ? -16.851 -3.799 43.135 1.00 87.06 989 ARG A N 1
ATOM 7369 C CA . ARG A 1 989 ? -17.681 -2.599 42.984 1.00 87.06 989 ARG A CA 1
ATOM 7370 C C . ARG A 1 989 ? -17.492 -1.946 41.617 1.00 87.06 989 ARG A C 1
ATOM 7372 O O . ARG A 1 989 ? -18.497 -1.616 40.987 1.00 87.06 989 ARG A O 1
ATOM 7379 N N . GLN A 1 990 ? -16.255 -1.775 41.144 1.00 86.62 990 GLN A N 1
ATOM 7380 C CA . GLN A 1 990 ? -16.002 -1.160 39.837 1.00 86.62 990 GLN A CA 1
ATOM 7381 C C . GLN A 1 990 ? -16.590 -2.005 38.696 1.00 86.62 990 GLN A C 1
ATOM 7383 O O . GLN A 1 990 ? -17.239 -1.441 37.821 1.00 86.62 990 GLN A O 1
ATOM 7388 N N . SER A 1 991 ? -16.485 -3.342 38.744 1.00 86.56 991 SER A N 1
ATOM 7389 C CA . SER A 1 991 ? -17.064 -4.243 37.719 1.00 86.56 991 SER A CA 1
ATOM 7390 C C . SER A 1 991 ? -18.593 -4.115 37.598 1.00 86.56 991 SER A C 1
ATOM 7392 O O . SER A 1 991 ? -19.145 -4.152 36.498 1.00 86.56 991 SER A O 1
ATOM 7394 N N . ARG A 1 992 ? -19.282 -3.862 38.720 1.00 83.19 992 ARG A N 1
ATOM 7395 C CA . ARG A 1 992 ? -20.734 -3.594 38.756 1.00 83.19 992 ARG A CA 1
ATOM 7396 C C . ARG A 1 992 ? -21.122 -2.169 38.342 1.00 83.19 992 ARG A C 1
ATOM 7398 O O . ARG A 1 992 ? -22.295 -1.931 38.078 1.00 83.19 992 ARG A O 1
ATOM 7405 N N . THR A 1 993 ? -20.179 -1.226 38.347 1.00 80.56 993 THR A N 1
ATOM 7406 C CA . THR A 1 993 ? -20.444 0.215 38.151 1.00 80.56 993 THR A CA 1
ATOM 7407 C C . THR A 1 993 ? -20.055 0.699 36.751 1.00 80.56 993 THR A C 1
ATOM 7409 O O . THR A 1 993 ? -20.718 1.571 36.199 1.00 80.56 993 THR A O 1
ATOM 7412 N N . ASP A 1 994 ? -18.999 0.130 36.171 1.00 78.50 994 ASP A N 1
ATOM 7413 C CA . ASP A 1 994 ? -18.428 0.519 34.883 1.00 78.50 994 ASP A CA 1
ATOM 7414 C C . ASP A 1 994 ? -18.473 -0.674 33.906 1.00 78.50 994 ASP A C 1
ATOM 7416 O O . ASP A 1 994 ? -17.743 -1.648 34.110 1.00 78.50 994 ASP A O 1
ATOM 7420 N N . PRO A 1 995 ? -19.294 -0.629 32.835 1.00 76.81 995 PRO A N 1
ATOM 7421 C CA . PRO A 1 995 ? -19.387 -1.715 31.857 1.00 76.81 995 PRO A CA 1
ATOM 7422 C C . PRO A 1 995 ? -18.068 -2.045 31.145 1.00 76.81 995 PRO A C 1
ATOM 7424 O O . PRO A 1 995 ? -17.857 -3.197 30.773 1.00 76.81 995 PRO A O 1
ATOM 7427 N N . MET A 1 996 ? -17.164 -1.074 30.972 1.00 78.31 996 MET A N 1
ATOM 7428 C CA . MET A 1 996 ? -15.866 -1.294 30.323 1.00 78.31 996 MET A CA 1
ATOM 7429 C C . MET A 1 996 ? -14.930 -2.091 31.236 1.00 78.31 996 MET A C 1
ATOM 7431 O O . MET A 1 996 ? -14.241 -2.999 30.777 1.00 78.31 996 MET A O 1
ATOM 7435 N N . PHE A 1 997 ? -14.961 -1.822 32.543 1.00 84.56 997 PHE A N 1
ATOM 7436 C CA . PHE A 1 997 ? -14.240 -2.629 33.528 1.00 84.56 997 PHE A CA 1
ATOM 7437 C C . PHE A 1 997 ? -14.939 -3.973 33.802 1.00 84.56 997 PHE A C 1
ATOM 7439 O O . PHE A 1 997 ? -14.271 -4.989 33.973 1.00 84.56 997 PHE A O 1
ATOM 7446 N N . GLY A 1 998 ? -16.274 -4.026 33.754 1.00 82.38 998 GLY A N 1
ATOM 7447 C CA . GLY A 1 998 ? -17.059 -5.266 33.831 1.00 82.38 998 GLY A CA 1
ATOM 7448 C C . GLY A 1 998 ? -16.889 -6.203 32.624 1.00 82.38 998 GLY A C 1
ATOM 7449 O O . GLY A 1 998 ? -17.161 -7.399 32.733 1.00 82.38 998 GLY A O 1
ATOM 7450 N N . ALA A 1 999 ? -16.399 -5.703 31.486 1.00 81.12 999 ALA A N 1
ATOM 7451 C CA . ALA A 1 999 ? -15.958 -6.538 30.369 1.00 81.12 999 ALA A CA 1
ATOM 7452 C C . ALA A 1 999 ? -14.606 -7.229 30.649 1.00 81.12 999 ALA A C 1
ATOM 7454 O O . ALA A 1 999 ? -14.385 -8.329 30.147 1.00 81.12 999 ALA A O 1
ATOM 7455 N N . ILE A 1 1000 ? -13.737 -6.615 31.464 1.00 86.25 1000 ILE A N 1
ATOM 7456 C CA . ILE A 1 1000 ? -12.431 -7.153 31.896 1.00 86.25 1000 ILE A CA 1
ATOM 7457 C C . ILE A 1 1000 ? -12.584 -8.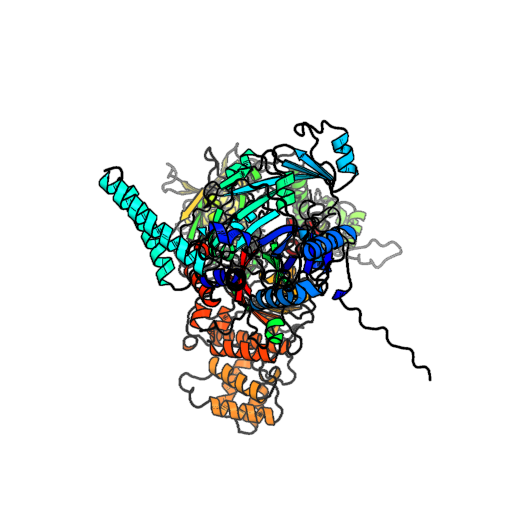076 33.115 1.00 86.25 1000 ILE A C 1
ATOM 7459 O O . ILE A 1 1000 ? -11.887 -9.075 33.225 1.00 86.25 1000 ILE A O 1
ATOM 7463 N N . VAL A 1 1001 ? -13.479 -7.742 34.046 1.00 88.62 1001 VAL A N 1
ATOM 7464 C CA . VAL A 1 1001 ? -13.666 -8.465 35.311 1.00 88.62 1001 VAL A CA 1
ATOM 7465 C C . VAL A 1 1001 ? -15.041 -9.118 35.325 1.00 88.62 1001 VAL A C 1
ATOM 7467 O O . VAL A 1 1001 ? -16.040 -8.465 35.638 1.00 88.62 1001 VAL A O 1
ATOM 7470 N N . GLY A 1 1002 ? -15.095 -10.412 35.004 1.00 88.12 1002 GLY A N 1
ATOM 7471 C CA . GLY A 1 1002 ? -16.337 -11.182 35.019 1.00 88.12 1002 GLY A CA 1
ATOM 7472 C C . GLY A 1 1002 ? -16.820 -11.497 36.436 1.00 88.12 1002 GLY A C 1
ATOM 7473 O O . GLY A 1 1002 ? -16.017 -11.806 37.314 1.00 88.12 1002 GLY A O 1
ATOM 7474 N N . LEU A 1 1003 ? -18.136 -11.438 36.660 1.00 87.12 1003 LEU A N 1
ATOM 7475 C CA . LEU A 1 1003 ? -18.780 -11.747 37.951 1.00 87.12 1003 LEU A CA 1
ATOM 7476 C C . LEU A 1 1003 ? -19.499 -13.111 37.980 1.00 87.12 1003 LEU A C 1
ATOM 7478 O O . LEU A 1 1003 ? -20.005 -13.500 39.031 1.00 87.12 1003 LEU A O 1
ATOM 7482 N N . ASP A 1 1004 ? -19.539 -13.810 36.843 1.00 82.81 1004 ASP A N 1
ATOM 7483 C CA . ASP A 1 1004 ? -20.065 -15.170 36.653 1.00 82.81 1004 ASP A CA 1
ATOM 7484 C C . ASP A 1 1004 ? -19.054 -15.978 35.816 1.00 82.81 1004 ASP A C 1
ATOM 7486 O O . ASP A 1 1004 ? -18.453 -15.456 34.872 1.00 82.81 1004 ASP A O 1
ATOM 7490 N N . ASP A 1 1005 ? -18.883 -17.261 36.122 1.00 83.06 1005 ASP A N 1
ATOM 7491 C CA . ASP A 1 1005 ? -18.035 -18.198 35.373 1.00 83.06 1005 ASP A CA 1
ATOM 7492 C C . ASP A 1 1005 ? -18.706 -18.748 34.102 1.00 83.06 1005 ASP A C 1
ATOM 7494 O O . ASP A 1 1005 ? -18.057 -19.429 33.306 1.00 83.06 1005 ASP A O 1
ATOM 7498 N N . LYS A 1 1006 ? -20.003 -18.473 33.908 1.00 76.81 1006 LYS A N 1
ATOM 7499 C CA . LYS A 1 1006 ? -20.776 -18.834 32.706 1.00 76.81 1006 LYS A CA 1
ATOM 7500 C C . LYS A 1 1006 ? -20.810 -17.741 31.638 1.00 76.81 1006 LYS A C 1
ATOM 7502 O O . LYS A 1 1006 ? -21.416 -17.955 30.590 1.00 76.81 1006 LYS A O 1
ATOM 7507 N N . GLY A 1 1007 ? -20.216 -16.577 31.902 1.00 66.38 1007 GLY A N 1
ATOM 7508 C CA . GLY A 1 1007 ? -20.156 -15.497 30.921 1.00 66.38 1007 GLY A CA 1
ATOM 7509 C C . GLY A 1 1007 ? -19.391 -15.913 29.661 1.00 66.38 1007 GLY A C 1
ATOM 7510 O O . GLY A 1 1007 ? -18.470 -16.729 29.709 1.00 66.38 1007 GLY A O 1
ATOM 7511 N N . GLU A 1 1008 ? -19.779 -15.338 28.529 1.00 67.19 1008 GLU A N 1
ATOM 7512 C CA . GLU A 1 1008 ? -19.222 -15.683 27.221 1.00 67.19 1008 GLU A CA 1
ATOM 7513 C C . GLU A 1 1008 ? -17.763 -15.217 27.060 1.00 67.19 1008 GLU A C 1
ATOM 7515 O O . GLU A 1 1008 ? -17.244 -14.422 27.846 1.00 67.19 1008 GLU A O 1
ATOM 7520 N N . VAL A 1 1009 ? -17.082 -15.728 26.034 1.00 69.75 1009 VAL A N 1
ATOM 7521 C CA . VAL A 1 1009 ? -15.675 -15.426 25.725 1.00 69.75 1009 VAL A CA 1
ATOM 7522 C C . VAL A 1 1009 ? -15.593 -14.892 24.301 1.00 69.75 1009 VAL A C 1
ATOM 7524 O O . VAL A 1 1009 ? -16.337 -15.344 23.427 1.00 69.75 1009 VAL A O 1
ATOM 7527 N N . LEU A 1 1010 ? -14.693 -13.935 24.057 1.00 71.25 1010 LEU A N 1
ATOM 7528 C CA . LEU A 1 1010 ? -14.430 -13.435 22.711 1.00 71.25 1010 LEU A CA 1
ATOM 7529 C C . LEU A 1 1010 ? -14.081 -14.600 21.765 1.00 71.25 1010 LEU A C 1
ATOM 7531 O O . LEU A 1 1010 ? -13.172 -15.384 22.032 1.00 71.25 1010 LEU A O 1
ATOM 7535 N N . SER A 1 1011 ? -14.810 -14.709 20.657 1.00 67.88 1011 SER A N 1
ATOM 7536 C CA . SER A 1 1011 ? -14.623 -15.755 19.650 1.00 67.88 1011 SER A CA 1
ATOM 7537 C C . SER A 1 1011 ? -14.546 -15.143 18.254 1.00 67.88 1011 SER A C 1
ATOM 7539 O O . SER A 1 1011 ? -15.165 -14.118 17.973 1.00 67.88 1011 SER A O 1
ATOM 7541 N N . ALA A 1 1012 ? -13.738 -15.753 17.387 1.00 69.81 1012 ALA A N 1
ATOM 7542 C CA . ALA A 1 1012 ? -13.508 -15.271 16.030 1.00 69.81 1012 ALA A CA 1
ATOM 7543 C C . ALA A 1 1012 ? -14.263 -16.126 15.008 1.00 69.81 1012 ALA A C 1
ATOM 7545 O O . ALA A 1 1012 ? -14.152 -17.357 15.021 1.00 69.81 1012 ALA A O 1
ATOM 7546 N N . SER A 1 1013 ? -14.961 -15.473 14.078 1.00 74.00 1013 SER A N 1
ATOM 7547 C CA . SER A 1 1013 ? -15.581 -16.103 12.904 1.00 74.00 1013 SER A CA 1
ATOM 7548 C C . SER A 1 1013 ? -14.567 -16.885 12.057 1.00 74.00 1013 SER A C 1
ATOM 7550 O O . SER A 1 1013 ? -13.359 -16.735 12.225 1.00 74.00 1013 SER A O 1
ATOM 7552 N N . GLU A 1 1014 ? -15.019 -17.687 11.092 1.00 71.50 1014 GLU A N 1
ATOM 7553 C CA . GLU A 1 1014 ? -14.118 -18.228 10.053 1.00 71.50 1014 GLU A CA 1
ATOM 7554 C C . GLU A 1 1014 ? -13.729 -17.176 8.998 1.00 71.50 1014 GLU A C 1
ATOM 7556 O O . GLU A 1 1014 ? -12.647 -17.262 8.425 1.00 71.50 1014 GLU A O 1
ATOM 7561 N N . GLY A 1 1015 ? -14.580 -16.163 8.790 1.00 82.50 1015 GLY A N 1
ATOM 7562 C CA . GLY A 1 1015 ? -14.310 -14.987 7.959 1.00 82.50 1015 GLY A CA 1
ATOM 7563 C C . GLY A 1 1015 ? -13.784 -13.790 8.763 1.00 82.50 1015 GLY A C 1
ATOM 7564 O O . GLY A 1 1015 ? -12.869 -13.923 9.578 1.00 82.50 1015 GLY A O 1
ATOM 7565 N N . ILE A 1 1016 ? -14.377 -12.612 8.540 1.00 85.00 1016 ILE A N 1
ATOM 7566 C CA . ILE A 1 1016 ? -13.975 -11.354 9.190 1.00 85.00 1016 ILE A CA 1
ATOM 7567 C C . ILE A 1 1016 ? -14.802 -11.103 10.456 1.00 85.00 1016 ILE A C 1
ATOM 7569 O O . ILE A 1 1016 ? -16.032 -11.100 10.422 1.00 85.00 1016 ILE A O 1
ATOM 7573 N N . THR A 1 1017 ? -14.106 -10.818 11.553 1.00 85.75 1017 THR A N 1
ATOM 7574 C CA . THR A 1 1017 ? -14.644 -10.312 12.817 1.00 85.75 1017 THR A CA 1
ATOM 7575 C C . THR A 1 1017 ? -14.218 -8.848 12.990 1.00 85.75 1017 THR A C 1
ATOM 7577 O O . THR A 1 1017 ? -13.045 -8.564 13.221 1.00 85.75 1017 THR A O 1
ATOM 7580 N N . TYR A 1 1018 ? -15.147 -7.901 12.861 1.00 83.12 1018 TYR A N 1
ATOM 7581 C CA . TYR A 1 1018 ? -14.887 -6.462 12.993 1.00 83.12 1018 TYR A CA 1
ATOM 7582 C C . TYR A 1 1018 ? -15.311 -5.967 14.381 1.00 83.12 1018 TYR A C 1
ATOM 7584 O O . TYR A 1 1018 ? -16.498 -5.933 14.696 1.00 83.12 1018 TYR A O 1
ATOM 7592 N N . ILE A 1 1019 ? -14.342 -5.587 15.213 1.00 81.56 1019 ILE A N 1
ATOM 7593 C CA . ILE A 1 1019 ? -14.538 -5.050 16.563 1.00 81.56 1019 ILE A CA 1
ATOM 7594 C C . ILE A 1 1019 ? -14.341 -3.533 16.506 1.00 81.56 1019 ILE A C 1
ATOM 7596 O O . ILE A 1 1019 ? -13.225 -3.054 16.304 1.00 81.56 1019 ILE A O 1
ATOM 7600 N N . ARG A 1 1020 ? -15.418 -2.768 16.708 1.00 75.44 1020 ARG A N 1
ATOM 7601 C CA . ARG A 1 1020 ? -15.403 -1.295 16.682 1.00 75.44 1020 ARG A CA 1
ATOM 7602 C C . ARG A 1 1020 ? -15.822 -0.686 18.018 1.00 75.44 1020 ARG A C 1
ATOM 7604 O O . ARG A 1 1020 ? -16.607 -1.275 18.760 1.00 75.44 1020 ARG A O 1
ATOM 7611 N N . VAL A 1 1021 ? -15.379 0.541 18.291 1.00 61.44 1021 VAL A N 1
ATOM 7612 C CA . VAL A 1 1021 ? -15.798 1.283 19.501 1.00 61.44 1021 VAL A CA 1
ATOM 7613 C C . VAL A 1 1021 ? -17.263 1.727 19.443 1.00 61.44 1021 VAL A C 1
ATOM 7615 O O . VAL A 1 1021 ? -17.933 1.753 20.472 1.00 61.44 1021 VAL A O 1
ATOM 7618 N N . GLY A 1 1022 ? -17.777 2.030 18.249 1.00 54.66 1022 GLY A N 1
ATOM 7619 C CA . GLY A 1 1022 ? -19.150 2.509 18.084 1.00 54.66 1022 GLY A CA 1
ATOM 7620 C C . GLY A 1 1022 ? -19.361 3.875 18.742 1.00 54.66 1022 GLY A C 1
ATOM 7621 O O . GLY A 1 1022 ? -18.555 4.784 18.517 1.00 54.66 1022 GLY A O 1
ATOM 7622 N N . ASN A 1 1023 ? -20.429 4.006 19.535 1.00 49.81 1023 ASN A N 1
ATOM 7623 C CA . ASN A 1 1023 ? -20.774 5.233 20.269 1.00 49.81 1023 ASN A CA 1
ATOM 7624 C C . ASN A 1 1023 ? -20.218 5.253 21.708 1.00 49.81 1023 ASN A C 1
ATOM 7626 O O . ASN A 1 1023 ? -20.278 6.293 22.370 1.00 49.81 1023 ASN A O 1
ATOM 7630 N N . ALA A 1 1024 ? -19.696 4.124 22.201 1.00 49.41 1024 ALA A N 1
ATOM 7631 C CA . ALA A 1 1024 ? -19.264 3.941 23.581 1.00 49.41 1024 ALA A CA 1
ATOM 7632 C C . ALA A 1 1024 ? -18.283 5.039 24.009 1.00 49.41 1024 ALA A C 1
ATOM 7634 O O . ALA A 1 1024 ? -17.342 5.375 23.278 1.00 49.41 1024 ALA A O 1
ATOM 7635 N N . ASN A 1 1025 ? -18.470 5.607 25.209 1.00 52.19 1025 ASN A N 1
ATOM 7636 C CA . ASN A 1 1025 ? -17.650 6.734 25.658 1.00 52.19 1025 ASN A CA 1
ATOM 7637 C C . ASN A 1 1025 ? -16.275 6.310 26.207 1.00 52.19 1025 ASN A C 1
ATOM 7639 O O . ASN A 1 1025 ? -15.876 6.682 27.304 1.00 52.19 1025 ASN A O 1
ATOM 7643 N N . LEU A 1 1026 ? -15.539 5.561 25.390 1.00 58.41 1026 LEU A N 1
ATOM 7644 C CA . LEU A 1 1026 ? -14.153 5.181 25.600 1.00 58.41 1026 LEU A CA 1
ATOM 7645 C C . LEU A 1 1026 ? -13.280 6.447 25.592 1.00 58.41 1026 LEU A C 1
ATOM 7647 O O . LEU A 1 1026 ? -13.070 7.065 24.542 1.00 58.41 1026 LEU A O 1
ATOM 7651 N N . GLU A 1 1027 ? -12.837 6.904 26.757 1.00 62.91 1027 GLU A N 1
ATOM 7652 C CA . GLU A 1 1027 ? -11.943 8.058 26.868 1.00 62.91 1027 GLU A CA 1
ATOM 7653 C C . GLU A 1 1027 ? -10.514 7.596 26.601 1.00 62.91 1027 GLU A C 1
ATOM 7655 O O . GLU A 1 1027 ? -9.790 7.192 27.505 1.00 62.91 1027 GLU A O 1
ATOM 7660 N N . LEU A 1 1028 ? -10.111 7.623 25.330 1.00 63.25 1028 LEU A N 1
ATOM 7661 C CA . LEU A 1 1028 ? -8.742 7.283 24.953 1.00 63.25 1028 LEU A CA 1
ATOM 7662 C C . LEU A 1 1028 ? -7.739 8.253 25.607 1.00 63.25 1028 LEU A C 1
ATOM 7664 O O . LEU A 1 1028 ? -8.022 9.456 25.693 1.00 63.25 1028 LEU A O 1
ATOM 7668 N N . PRO A 1 1029 ? -6.566 7.762 26.049 1.00 60.28 1029 PRO A N 1
ATOM 7669 C CA . PRO A 1 1029 ? -5.527 8.613 26.613 1.00 60.28 1029 PRO A CA 1
ATOM 7670 C C . PRO A 1 1029 ? -5.078 9.687 25.604 1.00 60.28 1029 PRO A C 1
ATOM 7672 O O . PRO A 1 1029 ? -5.030 9.417 24.398 1.00 60.28 1029 PRO A O 1
ATOM 7675 N N . PRO A 1 1030 ? -4.736 10.912 26.048 1.00 51.72 1030 PRO A N 1
ATOM 7676 C CA . PRO A 1 1030 ? -4.266 11.945 25.133 1.00 51.72 1030 PRO A CA 1
ATOM 7677 C C . PRO A 1 1030 ? -2.918 11.547 24.516 1.00 51.72 1030 PRO A C 1
ATOM 7679 O O . PRO A 1 1030 ? -2.042 11.026 25.201 1.00 51.72 1030 PRO A O 1
ATOM 7682 N N . MET A 1 1031 ? -2.733 11.822 23.223 1.00 47.00 1031 MET A N 1
ATOM 7683 C CA . MET A 1 1031 ? -1.522 11.432 22.488 1.00 47.00 1031 MET A CA 1
ATOM 7684 C C . MET A 1 1031 ? -0.250 11.996 23.145 1.00 47.00 1031 MET A C 1
ATOM 7686 O O . MET A 1 1031 ? -0.135 13.213 23.315 1.00 47.00 1031 MET A O 1
ATOM 7690 N N . GLY A 1 1032 ? 0.708 11.121 23.469 1.00 49.12 1032 GLY A N 1
ATOM 7691 C CA . GLY A 1 1032 ? 1.982 11.495 24.096 1.00 49.12 1032 GLY A CA 1
ATOM 7692 C C . GLY A 1 1032 ? 1.899 11.837 25.591 1.00 49.12 1032 GLY A C 1
ATOM 7693 O O . GLY A 1 1032 ? 2.676 12.667 26.057 1.00 49.12 1032 GLY A O 1
ATOM 7694 N N . VAL A 1 1033 ? 0.951 11.250 26.330 1.00 56.19 1033 VAL A N 1
ATOM 7695 C CA . VAL A 1 1033 ? 0.808 11.406 27.789 1.00 56.19 1033 VAL A CA 1
ATOM 7696 C C . VAL A 1 1033 ? 1.120 10.087 28.501 1.00 56.19 1033 VAL A C 1
ATOM 7698 O O . VAL A 1 1033 ? 0.607 9.039 28.120 1.00 56.19 1033 VAL A O 1
ATOM 7701 N N . ASP A 1 1034 ? 1.954 10.156 29.541 1.00 55.66 1034 ASP A N 1
ATOM 7702 C CA . ASP A 1 1034 ? 2.379 9.015 30.362 1.00 55.66 1034 ASP A CA 1
ATOM 7703 C C . ASP A 1 1034 ? 1.205 8.377 31.135 1.00 55.66 1034 ASP A C 1
ATOM 7705 O O . ASP A 1 1034 ? 0.403 9.080 31.764 1.00 55.66 1034 ASP A O 1
ATOM 7709 N N . GLN A 1 1035 ? 1.155 7.038 31.132 1.00 53.41 1035 GLN A N 1
ATOM 7710 C CA . GLN A 1 1035 ? 0.197 6.185 31.847 1.00 53.41 1035 GLN A CA 1
ATOM 7711 C C . GLN A 1 1035 ? 0.009 6.603 33.311 1.00 53.41 1035 GLN A C 1
ATOM 7713 O O . GLN A 1 1035 ? -1.122 6.639 33.803 1.00 53.41 1035 GLN A O 1
ATOM 7718 N N . ALA A 1 1036 ? 1.094 6.973 34.004 1.00 55.66 1036 ALA A N 1
ATOM 7719 C CA . ALA A 1 1036 ? 1.043 7.348 35.417 1.00 55.66 1036 ALA A CA 1
ATOM 7720 C C . ALA A 1 1036 ? 0.212 8.619 35.694 1.00 55.66 1036 ALA A C 1
ATOM 7722 O O . ALA A 1 1036 ? -0.218 8.830 36.830 1.00 55.66 1036 ALA A O 1
ATOM 7723 N N . SER A 1 1037 ? -0.043 9.439 34.667 1.00 62.03 1037 SER A N 1
ATOM 7724 C CA . SER A 1 1037 ? -0.823 10.682 34.746 1.00 62.03 1037 SER A CA 1
ATOM 7725 C C . SER A 1 1037 ? -2.276 10.562 34.255 1.00 62.03 1037 SER A C 1
ATOM 7727 O O . SER A 1 1037 ? -3.029 11.534 34.324 1.00 62.03 1037 SER A O 1
ATOM 7729 N N . LEU A 1 1038 ? -2.694 9.383 33.779 1.00 69.38 1038 LEU A N 1
ATOM 7730 C CA . LEU A 1 1038 ? -4.033 9.152 33.228 1.00 69.38 1038 LEU A CA 1
ATOM 7731 C C . LEU A 1 1038 ? -5.117 9.024 34.308 1.00 69.38 1038 LEU A C 1
ATOM 7733 O O . LEU A 1 1038 ? -4.924 8.382 35.346 1.00 69.38 1038 LEU A O 1
ATOM 7737 N N . GLY A 1 1039 ? -6.306 9.562 34.017 1.00 78.50 1039 GLY A N 1
ATOM 7738 C CA . GLY A 1 1039 ? -7.503 9.382 34.845 1.00 78.50 1039 GLY A CA 1
ATOM 7739 C C . GLY A 1 1039 ? -8.039 7.945 34.801 1.00 78.50 1039 GLY A C 1
ATOM 7740 O O . GLY A 1 1039 ? -7.790 7.215 33.844 1.00 78.50 1039 GLY A O 1
ATOM 7741 N N . LEU A 1 1040 ? -8.808 7.531 35.817 1.00 81.06 1040 LEU A N 1
ATOM 7742 C CA . LEU A 1 1040 ? -9.290 6.145 35.951 1.00 81.06 1040 LEU A CA 1
ATOM 7743 C C . LEU A 1 1040 ? -10.023 5.643 34.688 1.00 81.06 1040 LEU A C 1
ATOM 7745 O O . LEU A 1 1040 ? -9.687 4.575 34.185 1.00 81.06 1040 LEU A O 1
ATOM 7749 N N . THR A 1 1041 ? -10.930 6.443 34.115 1.00 77.31 1041 THR A N 1
ATOM 7750 C CA . THR A 1 1041 ? -11.653 6.132 32.864 1.00 77.31 1041 THR A CA 1
ATOM 7751 C C . THR A 1 1041 ? -10.714 5.856 31.686 1.00 77.31 1041 THR A C 1
ATOM 7753 O O . THR A 1 1041 ? -10.970 4.964 30.877 1.00 77.31 1041 THR A O 1
ATOM 7756 N N . GLN A 1 1042 ? -9.599 6.588 31.598 1.00 76.94 1042 GLN A N 1
ATOM 7757 C CA . GLN A 1 1042 ? -8.598 6.436 30.538 1.00 76.94 1042 GLN A CA 1
ATOM 7758 C C . GLN A 1 1042 ? -7.752 5.176 30.741 1.00 76.94 1042 GLN A C 1
ATOM 7760 O O . GLN A 1 1042 ? -7.470 4.469 29.774 1.00 76.94 1042 GLN A O 1
ATOM 7765 N N . ARG A 1 1043 ? -7.410 4.841 31.994 1.00 78.94 1043 ARG A N 1
ATOM 7766 C CA . ARG A 1 1043 ? -6.712 3.588 32.328 1.00 78.94 1043 ARG A CA 1
ATOM 7767 C C . ARG A 1 1043 ? -7.597 2.366 32.063 1.00 78.94 1043 ARG A C 1
ATOM 7769 O O . ARG A 1 1043 ? -7.131 1.419 31.441 1.00 78.94 1043 ARG A O 1
ATOM 7776 N N . ILE A 1 1044 ? -8.885 2.422 32.416 1.00 81.00 1044 ILE A N 1
ATOM 7777 C CA . ILE A 1 1044 ? -9.885 1.391 32.068 1.00 81.00 1044 ILE A CA 1
ATOM 7778 C C . ILE A 1 1044 ? -10.027 1.261 30.544 1.00 81.00 1044 ILE A C 1
ATOM 7780 O O . ILE A 1 1044 ? -10.020 0.149 30.021 1.00 81.00 1044 ILE A O 1
ATOM 7784 N N . SER A 1 1045 ? -10.087 2.382 29.817 1.00 77.88 1045 SER A N 1
ATOM 7785 C CA . SER A 1 1045 ? -10.188 2.390 28.350 1.00 77.88 1045 SER A CA 1
ATOM 7786 C C . SER A 1 1045 ? -8.973 1.741 27.669 1.00 77.88 1045 SER A C 1
ATOM 7788 O O . SER A 1 1045 ? -9.133 0.928 26.757 1.00 77.88 1045 SER A O 1
ATOM 7790 N N . ALA A 1 1046 ? -7.759 2.060 28.130 1.00 77.50 1046 ALA A N 1
ATOM 7791 C CA . ALA A 1 1046 ? -6.522 1.457 27.633 1.00 77.50 1046 ALA A CA 1
ATOM 7792 C C . ALA A 1 1046 ? -6.417 -0.035 28.001 1.00 77.50 1046 ALA A C 1
ATOM 7794 O O . ALA A 1 1046 ? -6.071 -0.854 27.150 1.00 77.50 1046 ALA A O 1
ATOM 7795 N N . ALA A 1 1047 ? -6.774 -0.405 29.235 1.00 80.44 1047 ALA A N 1
ATOM 7796 C CA . ALA A 1 1047 ? -6.815 -1.792 29.694 1.00 80.44 1047 ALA A CA 1
ATOM 7797 C C . ALA A 1 1047 ? -7.807 -2.649 28.888 1.00 80.44 1047 ALA A C 1
ATOM 7799 O O . ALA A 1 1047 ? -7.481 -3.777 28.522 1.00 80.44 1047 ALA A O 1
ATOM 7800 N N . LEU A 1 1048 ? -8.982 -2.109 28.544 1.00 83.44 1048 LEU A N 1
ATOM 7801 C CA . LEU A 1 1048 ? -9.972 -2.815 27.730 1.00 83.44 1048 LEU A CA 1
ATOM 7802 C C . LEU A 1 1048 ? -9.464 -3.060 26.305 1.00 83.44 1048 LEU A C 1
ATOM 7804 O O . LEU A 1 1048 ? -9.587 -4.175 25.807 1.00 83.44 1048 LEU A O 1
ATOM 7808 N N . ILE A 1 1049 ? -8.830 -2.069 25.666 1.00 80.44 1049 ILE A N 1
ATOM 7809 C CA . ILE A 1 1049 ? -8.174 -2.282 24.364 1.00 80.44 1049 ILE A CA 1
ATOM 7810 C C . ILE A 1 1049 ? -7.048 -3.316 24.482 1.00 80.44 1049 ILE A C 1
ATOM 7812 O O . ILE A 1 1049 ? -6.947 -4.198 23.631 1.00 80.44 1049 ILE A O 1
ATOM 7816 N N . ARG A 1 1050 ? -6.244 -3.276 25.552 1.00 82.25 1050 ARG A N 1
ATOM 7817 C CA . ARG A 1 1050 ? -5.181 -4.263 25.793 1.00 82.25 1050 ARG A CA 1
ATOM 7818 C C . ARG A 1 1050 ? -5.742 -5.690 25.896 1.00 82.25 1050 ARG A C 1
ATOM 7820 O O . ARG A 1 1050 ? -5.218 -6.598 25.254 1.00 82.25 1050 ARG A O 1
ATOM 7827 N N . MET A 1 1051 ? -6.832 -5.887 26.641 1.00 85.25 1051 MET A N 1
ATOM 7828 C CA . MET A 1 1051 ? -7.494 -7.193 26.773 1.00 85.25 1051 MET A CA 1
ATOM 7829 C C . MET A 1 1051 ? -8.236 -7.628 25.507 1.00 85.25 1051 MET A C 1
ATOM 7831 O O . MET A 1 1051 ? -8.214 -8.814 25.188 1.00 85.25 1051 MET A O 1
ATOM 7835 N N . LEU A 1 1052 ? -8.808 -6.701 24.733 1.00 84.56 1052 LEU A N 1
ATOM 7836 C CA . LEU A 1 1052 ? -9.349 -7.008 23.406 1.00 84.56 1052 LEU A CA 1
ATOM 7837 C C . LEU A 1 1052 ? -8.254 -7.507 22.458 1.00 84.56 1052 LEU A C 1
ATOM 7839 O O . LEU A 1 1052 ? -8.486 -8.481 21.750 1.00 84.56 1052 LEU A O 1
ATOM 7843 N N . VAL A 1 1053 ? -7.063 -6.898 22.456 1.00 87.38 1053 VAL A N 1
ATOM 7844 C CA . VAL A 1 1053 ? -5.926 -7.334 21.624 1.00 87.38 1053 VAL A CA 1
ATOM 7845 C C . VAL A 1 1053 ? -5.447 -8.734 22.021 1.00 87.38 1053 VAL A C 1
ATOM 7847 O O . VAL A 1 1053 ? -5.355 -9.609 21.159 1.00 87.38 1053 VAL A O 1
ATOM 7850 N N . PHE A 1 1054 ? -5.195 -8.986 23.311 1.00 86.38 1054 PHE A N 1
ATOM 7851 C CA . PHE A 1 1054 ? -4.726 -10.300 23.769 1.00 86.38 1054 PHE A CA 1
ATOM 7852 C C . PHE A 1 1054 ? -5.795 -11.397 23.646 1.00 86.38 1054 PHE A C 1
ATOM 7854 O O . PHE A 1 1054 ? -5.495 -12.479 23.141 1.00 86.38 1054 PHE A O 1
ATOM 7861 N N . GLY A 1 1055 ? -7.050 -11.110 24.005 1.00 85.31 1055 GLY A N 1
ATOM 7862 C CA . GLY A 1 1055 ? -8.172 -12.028 23.803 1.00 85.31 1055 GLY A CA 1
ATOM 7863 C C . GLY A 1 1055 ? -8.438 -12.320 22.322 1.00 85.31 1055 GLY A C 1
ATOM 7864 O O . GLY A 1 1055 ? -8.778 -13.445 21.973 1.00 85.31 1055 GLY A O 1
ATOM 7865 N N . SER A 1 1056 ? -8.212 -11.348 21.429 1.00 88.69 1056 SER A N 1
ATOM 7866 C CA . SER A 1 1056 ? -8.309 -11.552 19.976 1.00 88.69 1056 SER A CA 1
ATOM 7867 C C . SER A 1 1056 ? -7.196 -12.451 19.439 1.00 88.69 1056 SER A C 1
ATOM 7869 O O . SER A 1 1056 ? -7.463 -13.314 18.608 1.00 88.69 1056 SER A O 1
ATOM 7871 N N . ALA A 1 1057 ? -5.960 -12.297 19.923 1.00 87.88 1057 ALA A N 1
ATOM 7872 C CA . ALA A 1 1057 ? -4.875 -13.212 19.574 1.00 87.88 1057 ALA A CA 1
ATOM 7873 C C . ALA A 1 1057 ? -5.193 -14.649 20.033 1.00 87.88 1057 ALA A C 1
ATOM 7875 O O . ALA A 1 1057 ? -5.076 -15.587 19.249 1.00 87.88 1057 ALA A O 1
ATOM 7876 N N . GLU A 1 1058 ? -5.690 -14.823 21.261 1.00 86.12 1058 GLU A N 1
ATOM 7877 C CA . GLU A 1 1058 ? -6.075 -16.137 21.796 1.00 86.12 1058 GLU A CA 1
ATOM 7878 C C . GLU A 1 1058 ? -7.311 -16.740 21.093 1.00 86.12 1058 GLU A C 1
ATOM 7880 O O . GLU A 1 1058 ? -7.363 -17.950 20.883 1.00 86.12 1058 GLU A O 1
ATOM 7885 N N . ALA A 1 1059 ? -8.256 -15.927 20.604 1.00 84.94 1059 ALA A N 1
ATOM 7886 C CA . ALA A 1 1059 ? -9.378 -16.379 19.765 1.00 84.94 1059 ALA A CA 1
ATOM 7887 C C . ALA A 1 1059 ? -8.960 -16.852 18.348 1.00 84.94 1059 ALA A C 1
ATOM 7889 O O . ALA A 1 1059 ? -9.753 -17.485 17.636 1.00 84.94 1059 ALA A O 1
ATOM 7890 N N . LEU A 1 1060 ? -7.719 -16.560 17.938 1.00 87.25 1060 LEU A N 1
ATOM 7891 C CA . LEU A 1 1060 ? -7.092 -17.000 16.684 1.00 87.25 1060 LEU A CA 1
ATOM 7892 C C . LEU A 1 1060 ? -6.051 -18.124 16.882 1.00 87.25 1060 LEU A C 1
ATOM 7894 O O . LEU A 1 1060 ? -5.479 -18.587 15.889 1.00 87.25 1060 LEU A O 1
ATOM 7898 N N . ARG A 1 1061 ? -5.837 -18.584 18.128 1.00 84.56 1061 ARG A N 1
ATOM 7899 C CA . ARG A 1 1061 ? -4.941 -19.694 18.507 1.00 84.56 1061 ARG A CA 1
ATOM 7900 C C . ARG A 1 1061 ? -5.125 -20.909 17.596 1.00 84.56 1061 ARG A C 1
ATOM 7902 O O . ARG A 1 1061 ? -6.252 -21.336 17.358 1.00 84.56 1061 ARG A O 1
ATOM 7909 N N . ASP A 1 1062 ? -4.013 -21.461 17.109 1.00 77.25 1062 ASP A N 1
ATOM 7910 C CA . ASP A 1 1062 ? -3.924 -22.668 16.266 1.00 77.25 1062 ASP A CA 1
ATOM 7911 C C . ASP A 1 1062 ? -4.701 -22.590 14.926 1.00 77.25 1062 ASP A C 1
ATOM 7913 O O . ASP A 1 1062 ? -4.753 -23.556 14.164 1.00 77.25 1062 ASP A O 1
ATOM 7917 N N . ARG A 1 1063 ? -5.284 -21.427 14.586 1.00 80.88 1063 ARG A N 1
ATOM 7918 C CA . ARG A 1 1063 ? -6.064 -21.195 13.353 1.00 80.88 1063 ARG A CA 1
ATOM 7919 C C . ARG A 1 1063 ? -5.290 -20.420 12.284 1.00 80.88 1063 ARG A C 1
ATOM 7921 O O . ARG A 1 1063 ? -5.843 -20.140 11.219 1.00 80.88 1063 ARG A O 1
ATOM 7928 N N . ARG A 1 1064 ? -4.021 -20.075 12.550 1.00 85.44 1064 ARG A N 1
ATOM 7929 C CA . ARG A 1 1064 ? -3.123 -19.340 11.637 1.00 85.44 1064 ARG A CA 1
ATOM 7930 C C . ARG A 1 1064 ? -3.766 -18.057 11.077 1.00 85.44 1064 ARG A C 1
ATOM 7932 O O . ARG A 1 1064 ? -3.762 -17.822 9.865 1.00 85.44 1064 ARG A O 1
ATOM 7939 N N . GLY A 1 1065 ? -4.404 -17.298 11.974 1.00 89.12 1065 GLY A N 1
ATOM 7940 C CA . GLY A 1 1065 ? -5.238 -16.128 11.679 1.00 89.12 1065 GLY A CA 1
ATOM 7941 C C . GLY A 1 1065 ? -4.506 -14.782 11.716 1.00 89.12 1065 GLY A C 1
ATOM 7942 O O . GLY A 1 1065 ? -3.331 -14.698 12.074 1.00 89.12 1065 GLY A O 1
ATOM 7943 N N . VAL A 1 1066 ? -5.223 -13.714 11.356 1.00 92.06 1066 VAL A N 1
ATOM 7944 C CA . VAL A 1 1066 ? -4.675 -12.350 11.228 1.00 92.06 1066 VAL A CA 1
ATOM 7945 C C . VAL A 1 1066 ? -5.386 -11.382 12.176 1.00 92.06 1066 VAL A C 1
ATOM 7947 O O . VAL A 1 1066 ? -6.614 -11.354 12.225 1.00 92.06 1066 VAL A O 1
ATOM 7950 N N . LEU A 1 1067 ? -4.622 -10.558 12.896 1.00 92.69 1067 LEU A N 1
ATOM 7951 C CA . LEU A 1 1067 ? -5.128 -9.549 13.834 1.00 92.69 1067 LEU A CA 1
ATOM 7952 C C . LEU A 1 1067 ? -4.716 -8.145 13.374 1.00 92.69 1067 LEU A C 1
ATOM 7954 O O . LEU A 1 1067 ? -3.560 -7.760 13.506 1.00 92.69 1067 LEU A O 1
ATOM 7958 N N . MET A 1 1068 ? -5.646 -7.362 12.832 1.00 90.00 1068 MET A N 1
ATOM 7959 C CA . MET A 1 1068 ? -5.383 -5.997 12.365 1.00 90.00 1068 MET A CA 1
ATOM 7960 C C . MET A 1 1068 ? -5.786 -4.970 13.419 1.00 90.00 1068 MET A C 1
ATOM 7962 O O . MET A 1 1068 ? -6.927 -4.983 13.875 1.00 90.00 1068 MET A O 1
ATOM 7966 N N . LEU A 1 1069 ? -4.871 -4.067 13.772 1.00 85.94 1069 LEU A N 1
ATOM 7967 C CA . LEU A 1 1069 ? -5.089 -3.004 14.754 1.00 85.94 1069 LEU A CA 1
ATOM 7968 C C . LEU A 1 1069 ? -5.005 -1.640 14.059 1.00 85.94 1069 LEU A C 1
ATOM 7970 O O . LEU A 1 1069 ? -3.914 -1.229 13.659 1.00 85.94 1069 LEU A O 1
ATOM 7974 N N . ASP A 1 1070 ? -6.131 -0.939 13.902 1.00 76.69 1070 ASP A N 1
ATOM 7975 C CA . ASP A 1 1070 ? -6.119 0.462 13.458 1.00 76.69 1070 ASP A CA 1
ATOM 7976 C C . ASP A 1 1070 ? -5.719 1.394 14.619 1.00 76.69 1070 ASP A C 1
ATOM 7978 O O . ASP A 1 1070 ? -5.993 1.101 15.779 1.00 76.69 1070 ASP A O 1
ATOM 7982 N N . GLU A 1 1071 ? -5.034 2.499 14.313 1.00 70.19 1071 GLU A N 1
ATOM 7983 C CA . GLU A 1 1071 ? -4.424 3.435 15.280 1.00 70.19 1071 GLU A CA 1
ATOM 7984 C C . GLU A 1 1071 ? -3.680 2.717 16.418 1.00 70.19 1071 GLU A C 1
ATOM 7986 O O . GLU A 1 1071 ? -3.903 2.971 17.603 1.00 70.19 1071 GLU A O 1
ATOM 7991 N N . ALA A 1 1072 ? -2.759 1.821 16.050 1.00 67.00 1072 ALA A N 1
ATOM 7992 C CA . ALA A 1 1072 ? -2.051 0.950 16.988 1.00 67.00 1072 ALA A CA 1
ATOM 7993 C C . ALA A 1 1072 ? -1.359 1.687 18.158 1.00 67.00 1072 ALA A C 1
ATOM 7995 O O . ALA A 1 1072 ? -1.146 1.081 19.207 1.00 67.00 1072 ALA A O 1
ATOM 7996 N N . TRP A 1 1073 ? -1.070 2.993 18.035 1.00 66.88 1073 TRP A N 1
ATOM 7997 C CA . TRP A 1 1073 ? -0.555 3.832 19.128 1.00 66.88 1073 TRP A CA 1
ATOM 7998 C C . TRP A 1 1073 ? -1.417 3.801 20.400 1.00 66.88 1073 TRP A C 1
ATOM 8000 O O . TRP A 1 1073 ? -0.884 3.958 21.497 1.00 66.88 1073 TRP A O 1
ATOM 8010 N N . VAL A 1 1074 ? -2.721 3.531 20.279 1.00 65.75 1074 VAL A N 1
ATOM 8011 C CA . VAL A 1 1074 ? -3.628 3.371 21.426 1.00 65.75 1074 VAL A CA 1
ATOM 8012 C C . VAL A 1 1074 ? -3.262 2.141 22.276 1.00 65.75 1074 VAL A C 1
ATOM 8014 O O . VAL A 1 1074 ? -3.455 2.162 23.490 1.00 65.75 1074 VAL A O 1
ATOM 8017 N N . PHE A 1 1075 ? -2.676 1.102 21.668 1.00 68.56 1075 PHE A N 1
ATOM 8018 C CA . PHE A 1 1075 ? -2.063 -0.031 22.372 1.00 68.56 1075 PHE A CA 1
ATOM 8019 C C . PHE A 1 1075 ? -0.609 0.273 22.783 1.00 68.56 1075 PHE A C 1
ATOM 8021 O O . PHE A 1 1075 ? -0.235 -0.006 23.920 1.00 68.56 1075 PHE A O 1
ATOM 8028 N N . LEU A 1 1076 ? 0.196 0.904 21.910 1.00 61.47 1076 LEU A N 1
ATOM 8029 C CA . LEU A 1 1076 ? 1.608 1.244 22.202 1.00 61.47 1076 LEU A CA 1
ATOM 8030 C C . LEU A 1 1076 ? 1.777 2.116 23.453 1.00 61.47 1076 LEU A C 1
ATOM 8032 O O . LEU A 1 1076 ? 2.789 2.010 24.141 1.00 61.47 1076 LEU A O 1
ATOM 8036 N N . GLY A 1 1077 ? 0.779 2.945 23.776 1.00 54.97 1077 GLY A N 1
ATOM 8037 C CA . GLY A 1 1077 ? 0.758 3.755 24.993 1.00 54.97 1077 GLY A CA 1
ATOM 8038 C C . GLY A 1 1077 ? 0.836 2.958 26.303 1.00 54.97 1077 GLY A C 1
ATOM 8039 O O . GLY A 1 1077 ? 0.951 3.579 27.353 1.00 54.97 1077 GLY A O 1
ATOM 8040 N N . ALA A 1 1078 ? 0.769 1.620 26.273 1.00 49.47 1078 ALA A N 1
ATOM 8041 C CA . ALA A 1 1078 ? 1.033 0.730 27.408 1.00 49.47 1078 ALA A CA 1
ATOM 8042 C C . ALA A 1 1078 ? 2.531 0.444 27.667 1.00 49.47 1078 ALA A C 1
ATOM 8044 O O . ALA A 1 1078 ? 2.860 -0.121 28.704 1.00 49.47 1078 ALA A O 1
ATOM 8045 N N . GLY A 1 1079 ? 3.434 0.836 26.760 1.00 56.03 1079 GLY A N 1
ATOM 8046 C CA . GLY A 1 1079 ? 4.876 0.596 26.875 1.00 56.03 1079 GLY A CA 1
ATOM 8047 C C . GLY A 1 1079 ? 5.377 -0.629 26.097 1.00 56.03 1079 GLY A C 1
ATOM 8048 O O . GLY A 1 1079 ? 4.609 -1.458 25.609 1.00 56.03 1079 GLY A O 1
ATOM 8049 N N . ALA A 1 1080 ? 6.703 -0.725 25.956 1.00 61.44 1080 ALA A N 1
ATOM 8050 C CA . ALA A 1 1080 ? 7.362 -1.691 25.069 1.00 61.44 1080 ALA A CA 1
ATOM 8051 C C . ALA A 1 1080 ? 7.158 -3.166 25.471 1.00 61.44 1080 ALA A C 1
ATOM 8053 O O . ALA A 1 1080 ? 7.093 -4.036 24.601 1.00 61.44 1080 ALA A O 1
ATOM 8054 N N . GLU A 1 1081 ? 7.023 -3.453 26.768 1.00 68.38 1081 GLU A N 1
ATOM 8055 C CA . GLU A 1 1081 ? 6.905 -4.820 27.292 1.00 68.38 1081 GLU A CA 1
ATOM 8056 C C . GLU A 1 1081 ? 5.637 -5.537 26.800 1.00 68.38 1081 GLU A C 1
ATOM 8058 O O . GLU A 1 1081 ? 5.697 -6.710 26.434 1.00 68.38 1081 GLU A O 1
ATOM 8063 N N . GLU A 1 1082 ? 4.504 -4.835 26.687 1.00 71.50 1082 GLU A N 1
ATOM 8064 C CA . GLU A 1 1082 ? 3.258 -5.426 26.171 1.00 71.50 1082 GLU A CA 1
ATOM 8065 C C . GLU A 1 1082 ? 3.325 -5.700 24.657 1.00 71.50 1082 GLU A C 1
ATOM 8067 O O . GLU A 1 1082 ? 2.661 -6.609 24.156 1.00 71.50 1082 GLU A O 1
ATOM 8072 N N . MET A 1 1083 ? 4.184 -4.984 23.922 1.00 72.88 1083 MET A N 1
ATOM 8073 C CA . MET A 1 1083 ? 4.473 -5.265 22.512 1.00 72.88 1083 MET A CA 1
ATOM 8074 C C . MET A 1 1083 ? 5.418 -6.459 22.332 1.00 72.88 1083 MET A C 1
ATOM 8076 O O . MET A 1 1083 ? 5.161 -7.301 21.469 1.00 72.88 1083 MET A O 1
ATOM 8080 N N . GLU A 1 1084 ? 6.454 -6.601 23.168 1.00 74.38 1084 GLU A N 1
ATOM 8081 C CA . GLU A 1 1084 ? 7.248 -7.839 23.216 1.00 74.38 1084 GLU A CA 1
ATOM 8082 C C . GLU A 1 1084 ? 6.348 -9.025 23.597 1.00 74.38 1084 GLU A C 1
ATOM 8084 O O . GLU A 1 1084 ? 6.383 -10.078 22.959 1.00 74.38 1084 GLU A O 1
ATOM 8089 N N . ARG A 1 1085 ? 5.478 -8.853 24.597 1.00 78.94 1085 ARG A N 1
ATOM 8090 C CA . ARG A 1 1085 ? 4.507 -9.863 25.025 1.00 78.94 1085 ARG A CA 1
ATOM 8091 C C . ARG A 1 1085 ? 3.551 -10.262 23.904 1.00 78.94 1085 ARG A C 1
ATOM 8093 O O . ARG A 1 1085 ? 3.363 -11.459 23.698 1.00 78.94 1085 ARG A O 1
ATOM 8100 N N . LEU A 1 1086 ? 3.004 -9.307 23.148 1.00 83.06 1086 LEU A N 1
ATOM 8101 C CA . LEU A 1 1086 ? 2.184 -9.590 21.967 1.00 83.06 1086 LEU A CA 1
ATOM 8102 C C . LEU A 1 1086 ? 2.980 -10.339 20.890 1.00 83.06 1086 LEU A C 1
ATOM 8104 O O . LEU A 1 1086 ? 2.445 -11.268 20.287 1.00 83.06 1086 LEU A O 1
ATOM 8108 N N . GLY A 1 1087 ? 4.257 -10.005 20.685 1.00 79.88 1087 GLY A N 1
ATOM 8109 C CA . GLY A 1 1087 ? 5.151 -10.719 19.769 1.00 79.88 1087 GLY A CA 1
ATOM 8110 C C . GLY A 1 1087 ? 5.413 -12.169 20.192 1.00 79.88 1087 GLY A C 1
ATOM 8111 O O . GLY A 1 1087 ? 5.241 -13.084 19.385 1.00 79.88 1087 GLY A O 1
ATOM 8112 N N . ARG A 1 1088 ? 5.769 -12.388 21.466 1.00 80.44 1088 ARG A N 1
ATOM 8113 C CA . ARG A 1 1088 ? 5.995 -13.717 22.067 1.00 80.44 1088 ARG A CA 1
ATOM 8114 C C . ARG A 1 1088 ? 4.722 -14.571 22.039 1.00 80.44 1088 ARG A C 1
ATOM 8116 O O . ARG A 1 1088 ? 4.779 -15.728 21.626 1.00 80.44 1088 ARG A O 1
ATOM 8123 N N . LEU A 1 1089 ? 3.573 -13.994 22.403 1.00 82.06 1089 LEU A N 1
ATOM 8124 C CA . LEU A 1 1089 ? 2.279 -14.675 22.354 1.00 82.06 1089 LEU A CA 1
ATOM 8125 C C . LEU A 1 1089 ? 1.907 -15.040 20.912 1.00 82.06 1089 LEU A C 1
ATOM 8127 O O . LEU A 1 1089 ? 1.673 -16.206 20.626 1.00 82.06 1089 LEU A O 1
ATOM 8131 N N . SER A 1 1090 ? 1.924 -14.082 19.983 1.00 85.62 1090 SER A N 1
ATOM 8132 C CA . SER A 1 1090 ? 1.527 -14.324 18.587 1.00 85.62 1090 SER A CA 1
ATOM 8133 C C . SER A 1 1090 ? 2.402 -15.384 17.908 1.00 85.62 1090 SER A C 1
ATOM 8135 O O . SER A 1 1090 ? 1.882 -16.213 17.165 1.00 85.62 1090 SER A O 1
ATOM 8137 N N . ARG A 1 1091 ? 3.706 -15.430 18.228 1.00 82.88 1091 ARG A N 1
ATOM 8138 C CA . ARG A 1 1091 ? 4.618 -16.508 17.804 1.00 82.88 1091 ARG A CA 1
ATOM 8139 C C . ARG A 1 1091 ? 4.192 -17.868 18.370 1.00 82.88 1091 ARG A C 1
ATOM 8141 O O . ARG A 1 1091 ? 4.135 -18.834 17.622 1.00 82.88 1091 ARG A O 1
ATOM 8148 N N . SER A 1 1092 ? 3.817 -17.934 19.651 1.00 83.88 1092 SER A N 1
ATOM 8149 C CA . SER A 1 1092 ? 3.320 -19.158 20.306 1.00 83.88 1092 SER A CA 1
ATOM 8150 C C . SER A 1 1092 ? 1.911 -19.603 19.871 1.00 83.88 1092 SER A C 1
ATOM 8152 O O . SER A 1 1092 ? 1.513 -20.714 20.229 1.00 83.88 1092 SER A O 1
ATOM 8154 N N . LEU A 1 1093 ? 1.144 -18.757 19.175 1.00 83.44 1093 LEU A N 1
ATOM 8155 C CA . LEU A 1 1093 ? -0.230 -19.037 18.726 1.00 83.44 1093 LEU A CA 1
ATOM 8156 C C . LEU A 1 1093 ? -0.364 -19.165 17.194 1.00 83.44 1093 LEU A C 1
ATOM 8158 O O . LEU A 1 1093 ? -1.468 -19.386 16.699 1.00 83.44 1093 LEU A O 1
ATOM 8162 N N . GLU A 1 1094 ? 0.737 -18.983 16.455 1.00 86.94 1094 GLU A N 1
ATOM 8163 C CA . GLU A 1 1094 ? 0.790 -18.843 14.988 1.00 86.94 1094 GLU A CA 1
ATOM 8164 C C . GLU A 1 1094 ? -0.090 -17.709 14.412 1.00 86.94 1094 GLU A C 1
ATOM 8166 O O . GLU A 1 1094 ? -0.612 -17.804 13.300 1.00 86.94 1094 GLU A O 1
ATOM 8171 N N . VAL A 1 1095 ? -0.266 -16.618 15.162 1.00 89.50 1095 VAL A N 1
ATOM 8172 C CA . VAL A 1 1095 ? -1.087 -15.457 14.767 1.00 89.50 1095 VAL A CA 1
ATOM 8173 C C . VAL A 1 1095 ? -0.224 -14.383 14.103 1.00 89.50 1095 VAL A C 1
ATOM 8175 O O . VAL A 1 1095 ? 0.921 -14.166 14.500 1.00 89.50 1095 VAL A O 1
ATOM 8178 N N . PHE A 1 1096 ? -0.788 -13.667 13.122 1.00 91.62 1096 PHE A N 1
ATOM 8179 C CA . PHE A 1 1096 ? -0.139 -12.556 12.418 1.00 91.62 1096 PHE A CA 1
ATOM 8180 C C . PHE A 1 1096 ? -0.759 -11.187 12.777 1.00 91.62 1096 PHE A C 1
ATOM 8182 O O . PHE A 1 1096 ? -1.791 -10.821 12.205 1.00 91.62 1096 PHE A O 1
ATOM 8189 N N . PRO A 1 1097 ? -0.166 -10.405 13.703 1.00 91.19 1097 PRO A N 1
ATOM 8190 C CA . PRO A 1 1097 ? -0.598 -9.037 13.977 1.00 91.19 1097 PRO A CA 1
ATOM 8191 C C . PRO A 1 1097 ? -0.159 -8.061 12.878 1.00 91.19 1097 PRO A C 1
ATOM 8193 O O . PRO A 1 1097 ? 0.993 -8.091 12.448 1.00 91.19 1097 PRO A O 1
ATOM 8196 N N . ILE A 1 1098 ? -1.038 -7.138 12.483 1.00 90.56 1098 ILE A N 1
ATOM 8197 C CA . ILE A 1 1098 ? -0.721 -6.007 11.601 1.00 90.56 1098 ILE A CA 1
ATOM 8198 C C . ILE A 1 1098 ? -1.112 -4.699 12.289 1.00 90.56 1098 ILE A C 1
ATOM 8200 O O . ILE A 1 1098 ? -2.293 -4.424 12.502 1.00 90.56 1098 ILE A O 1
ATOM 8204 N N . LEU A 1 1099 ? -0.116 -3.875 12.600 1.00 87.19 1099 LEU A N 1
ATOM 8205 C CA . LEU A 1 1099 ? -0.297 -2.545 13.176 1.00 87.19 1099 LEU A CA 1
ATOM 8206 C C . LEU A 1 1099 ? -0.520 -1.517 12.063 1.00 87.19 1099 LEU A C 1
ATOM 8208 O O . LEU A 1 1099 ? 0.336 -1.377 11.195 1.00 87.19 1099 LEU A O 1
ATOM 8212 N N . PHE A 1 1100 ? -1.603 -0.747 12.096 1.00 82.00 1100 PHE A N 1
ATOM 8213 C CA . PHE A 1 1100 ? -1.776 0.427 11.238 1.00 82.00 1100 PHE A CA 1
ATOM 8214 C C . PHE A 1 1100 ? -1.579 1.684 12.094 1.00 82.00 1100 PHE A C 1
ATOM 8216 O O . PHE A 1 1100 ? -2.265 1.876 13.099 1.00 82.00 1100 PHE A O 1
ATOM 8223 N N . THR A 1 1101 ? -0.617 2.539 11.739 1.00 76.94 1101 THR A N 1
ATOM 8224 C CA . THR A 1 1101 ? -0.319 3.754 12.517 1.00 76.94 1101 THR A CA 1
ATOM 8225 C C . THR A 1 1101 ? 0.215 4.896 11.657 1.00 76.94 1101 THR A C 1
ATOM 8227 O O . THR A 1 1101 ? 0.957 4.705 10.696 1.00 76.94 1101 THR A O 1
ATOM 8230 N N . GLN A 1 1102 ? -0.155 6.118 12.036 1.00 70.50 1102 GLN A N 1
ATOM 8231 C CA . GLN A 1 1102 ? 0.372 7.352 11.450 1.00 70.50 1102 GLN A CA 1
ATOM 8232 C C . GLN A 1 1102 ? 1.605 7.870 12.209 1.00 70.50 1102 GLN A C 1
ATOM 8234 O O . GLN A 1 1102 ? 2.337 8.695 11.670 1.00 70.50 1102 GLN A O 1
ATOM 8239 N N . ARG A 1 1103 ? 1.825 7.367 13.434 1.00 70.56 1103 ARG A N 1
ATOM 8240 C CA . ARG A 1 1103 ? 2.992 7.634 14.279 1.00 70.56 1103 ARG A CA 1
ATOM 8241 C C . ARG A 1 1103 ? 3.955 6.464 14.248 1.00 70.56 1103 ARG A C 1
ATOM 8243 O O . ARG A 1 1103 ? 3.569 5.336 14.564 1.00 70.56 1103 ARG A O 1
ATOM 8250 N N . VAL A 1 1104 ? 5.192 6.755 13.882 1.00 77.25 1104 VAL A N 1
ATOM 8251 C CA . VAL A 1 1104 ? 6.289 5.801 13.705 1.00 77.25 1104 VAL A CA 1
ATOM 8252 C C . VAL A 1 1104 ? 7.452 6.140 14.638 1.00 77.25 1104 VAL A C 1
ATOM 8254 O O . VAL A 1 1104 ? 8.177 5.233 15.044 1.00 77.25 1104 VAL A O 1
ATOM 8257 N N . SER A 1 1105 ? 7.555 7.403 15.079 1.00 77.00 1105 SER A N 1
ATOM 8258 C CA . SER A 1 1105 ? 8.324 7.801 16.271 1.00 77.00 1105 SER A CA 1
ATOM 8259 C C . SER A 1 1105 ? 8.049 6.876 17.455 1.00 77.00 1105 SER A C 1
ATOM 8261 O O . SER A 1 1105 ? 8.969 6.280 18.003 1.00 77.00 1105 SER A O 1
ATOM 8263 N N . ASP A 1 1106 ? 6.773 6.676 17.782 1.00 70.81 1106 ASP A N 1
ATOM 8264 C CA . ASP A 1 1106 ? 6.328 5.949 18.973 1.00 70.81 1106 ASP A CA 1
ATOM 8265 C C . ASP A 1 1106 ? 6.711 4.450 18.911 1.00 70.81 1106 ASP A C 1
ATOM 8267 O O . ASP A 1 1106 ? 6.915 3.816 19.943 1.00 70.81 1106 ASP A O 1
ATOM 8271 N N . LEU A 1 1107 ? 6.870 3.884 17.703 1.00 73.12 1107 LEU A N 1
ATOM 8272 C CA . LEU A 1 1107 ? 7.369 2.516 17.490 1.00 73.12 1107 LEU A CA 1
ATOM 8273 C C . LEU A 1 1107 ? 8.892 2.405 17.675 1.00 73.12 1107 LEU A C 1
ATOM 8275 O O . LEU A 1 1107 ? 9.376 1.399 18.199 1.00 73.12 1107 LEU A O 1
ATOM 8279 N N . LEU A 1 1108 ? 9.648 3.427 17.257 1.00 73.12 1108 LEU A N 1
ATOM 8280 C CA . LEU A 1 1108 ? 11.099 3.494 17.462 1.00 73.12 1108 LEU A CA 1
ATOM 8281 C C . LEU A 1 1108 ? 11.471 3.793 18.914 1.00 73.12 1108 LEU A C 1
ATOM 8283 O O . LEU A 1 1108 ? 12.390 3.176 19.443 1.00 73.12 1108 LEU A O 1
ATOM 8287 N N . GLU A 1 1109 ? 10.766 4.721 19.562 1.00 68.56 1109 GLU A N 1
ATOM 8288 C CA . GLU A 1 1109 ? 10.992 5.095 20.963 1.00 68.56 1109 GLU A CA 1
ATOM 8289 C C . GLU A 1 1109 ? 10.700 3.917 21.908 1.00 68.56 1109 GLU A C 1
ATOM 8291 O O . GLU A 1 1109 ? 11.414 3.720 22.889 1.00 68.56 1109 GLU A O 1
ATOM 8296 N N . ALA A 1 1110 ? 9.738 3.057 21.554 1.00 64.38 1110 ALA A N 1
ATOM 8297 C CA . ALA A 1 1110 ? 9.488 1.775 22.214 1.00 64.38 1110 ALA A CA 1
ATOM 8298 C C . ALA A 1 1110 ? 10.490 0.651 21.837 1.00 64.38 1110 ALA A C 1
ATOM 8300 O O . ALA A 1 1110 ? 10.316 -0.489 22.264 1.00 64.38 1110 ALA A O 1
ATOM 8301 N N . ASN A 1 1111 ? 11.537 0.942 21.053 1.00 67.31 1111 ASN A N 1
ATOM 8302 C CA . ASN A 1 1111 ? 12.596 0.009 20.636 1.00 67.31 1111 ASN A CA 1
ATOM 8303 C C . ASN A 1 1111 ? 12.081 -1.260 19.909 1.00 67.31 1111 ASN A C 1
ATOM 8305 O O . ASN A 1 1111 ? 12.619 -2.360 20.063 1.00 67.31 1111 ASN A O 1
ATOM 8309 N N . LEU A 1 1112 ? 11.012 -1.130 19.112 1.00 67.06 1112 LEU A N 1
ATOM 8310 C CA . LEU A 1 1112 ? 10.303 -2.270 18.507 1.00 67.06 1112 LEU A CA 1
ATOM 8311 C C . LEU A 1 1112 ? 10.882 -2.750 17.165 1.00 67.06 1112 LEU A C 1
ATOM 8313 O O . LEU A 1 1112 ? 10.341 -3.679 16.565 1.00 67.06 1112 LEU A O 1
ATOM 8317 N N . THR A 1 1113 ? 12.007 -2.181 16.728 1.00 70.25 1113 THR A N 1
ATOM 8318 C CA . THR A 1 1113 ? 12.739 -2.528 15.495 1.00 70.25 1113 THR A CA 1
ATOM 8319 C C . THR A 1 1113 ? 13.020 -4.030 15.363 1.00 70.25 1113 THR A C 1
ATOM 8321 O O . THR A 1 1113 ? 12.909 -4.584 14.278 1.00 70.25 1113 THR A O 1
ATOM 8324 N N . ASN A 1 1114 ? 13.315 -4.717 16.473 1.00 68.62 1114 ASN A N 1
ATOM 8325 C CA . ASN A 1 1114 ? 13.602 -6.160 16.481 1.00 68.62 1114 ASN A CA 1
ATOM 8326 C C . ASN A 1 1114 ? 12.341 -7.050 16.540 1.00 68.62 1114 ASN A C 1
ATOM 8328 O O . ASN A 1 1114 ? 12.449 -8.272 16.460 1.00 68.62 1114 ASN A O 1
ATOM 8332 N N . HIS A 1 1115 ? 11.156 -6.455 16.712 1.00 72.19 1115 HIS A N 1
ATOM 8333 C CA . HIS A 1 1115 ? 9.877 -7.156 16.872 1.00 72.19 1115 HIS A CA 1
ATOM 8334 C C . HIS A 1 1115 ? 8.981 -7.049 15.631 1.00 72.19 1115 HIS A C 1
ATOM 8336 O O . HIS A 1 1115 ? 8.173 -7.945 15.384 1.00 72.19 1115 HIS A O 1
ATOM 8342 N N . ILE A 1 1116 ? 9.121 -5.973 14.849 1.00 80.81 1116 ILE A N 1
ATOM 8343 C CA . ILE A 1 1116 ? 8.393 -5.763 13.593 1.00 80.81 1116 ILE A CA 1
ATOM 8344 C C . ILE A 1 1116 ? 9.231 -6.324 12.441 1.00 80.81 1116 ILE A C 1
ATOM 8346 O O . ILE A 1 1116 ? 10.180 -5.697 11.985 1.00 80.81 1116 ILE A O 1
ATOM 8350 N N . ALA A 1 1117 ? 8.873 -7.513 11.958 1.00 77.75 1117 ALA A N 1
ATOM 8351 C CA . ALA A 1 1117 ? 9.691 -8.243 10.990 1.00 77.75 1117 ALA A CA 1
ATOM 8352 C C . ALA A 1 1117 ? 9.460 -7.820 9.524 1.00 77.75 1117 ALA A C 1
ATOM 8354 O O . ALA A 1 1117 ? 10.292 -8.099 8.667 1.00 77.75 1117 ALA A O 1
ATOM 8355 N N . ARG A 1 1118 ? 8.328 -7.174 9.211 1.00 89.50 1118 ARG A N 1
ATOM 8356 C CA . ARG A 1 1118 ? 7.969 -6.717 7.853 1.00 89.50 1118 ARG A CA 1
ATOM 8357 C C . ARG A 1 1118 ? 6.945 -5.585 7.887 1.00 89.50 1118 ARG A C 1
ATOM 8359 O O . ARG A 1 1118 ? 6.237 -5.414 8.878 1.00 89.50 1118 ARG A O 1
ATOM 8366 N N . GLY A 1 1119 ? 6.806 -4.830 6.802 1.00 89.94 1119 GLY A N 1
ATOM 8367 C CA . GLY A 1 1119 ? 5.820 -3.753 6.763 1.00 89.94 1119 GLY A CA 1
ATOM 8368 C C . GLY A 1 1119 ? 5.838 -2.871 5.524 1.00 89.94 1119 GLY A C 1
ATOM 8369 O O . GLY A 1 1119 ? 6.647 -3.058 4.625 1.00 89.94 1119 GLY A O 1
ATOM 8370 N N . ILE A 1 1120 ? 4.906 -1.920 5.460 1.00 90.44 1120 ILE A N 1
ATOM 8371 C CA . ILE A 1 1120 ? 4.687 -1.052 4.296 1.00 90.44 1120 ILE A CA 1
ATOM 8372 C C . ILE A 1 1120 ? 4.781 0.413 4.725 1.00 90.44 1120 ILE A C 1
ATOM 8374 O O . ILE A 1 1120 ? 3.967 0.868 5.530 1.00 90.44 1120 ILE A O 1
ATOM 8378 N N . ILE A 1 1121 ? 5.722 1.163 4.144 1.00 90.88 1121 ILE A N 1
ATOM 8379 C CA . ILE A 1 1121 ? 5.821 2.620 4.317 1.00 90.88 1121 ILE A CA 1
ATOM 8380 C C . ILE A 1 1121 ? 4.995 3.315 3.231 1.00 90.88 1121 ILE A C 1
ATOM 8382 O O . ILE A 1 1121 ? 5.333 3.263 2.046 1.00 90.88 1121 ILE A O 1
ATOM 8386 N N . LEU A 1 1122 ? 3.908 3.966 3.632 1.00 83.81 1122 LEU A N 1
ATOM 8387 C CA . LEU A 1 1122 ? 3.046 4.786 2.783 1.00 83.81 1122 LEU A CA 1
ATOM 8388 C C . LEU A 1 1122 ? 3.501 6.257 2.789 1.00 83.81 1122 LEU A C 1
ATOM 8390 O O . LEU A 1 1122 ? 4.446 6.642 3.472 1.00 83.81 1122 LEU A O 1
ATOM 8394 N N . HIS A 1 1123 ? 2.813 7.104 2.019 1.00 82.69 1123 HIS A N 1
ATOM 8395 C CA . HIS A 1 1123 ? 2.986 8.558 2.092 1.00 82.69 1123 HIS A CA 1
ATOM 8396 C C . HIS A 1 1123 ? 2.792 9.081 3.527 1.00 82.69 1123 HIS A C 1
ATOM 8398 O O . HIS A 1 1123 ? 1.855 8.683 4.217 1.00 82.69 1123 HIS A O 1
ATOM 8404 N N . THR A 1 1124 ? 3.619 10.038 3.941 1.00 77.19 1124 THR A N 1
ATOM 8405 C CA . THR A 1 1124 ? 3.364 10.897 5.106 1.00 77.19 1124 THR A CA 1
ATOM 8406 C C . THR A 1 1124 ? 3.811 12.319 4.791 1.00 77.19 1124 THR A C 1
ATOM 8408 O O . THR A 1 1124 ? 4.729 12.514 4.003 1.00 77.19 1124 THR A O 1
ATOM 8411 N N . LYS A 1 1125 ? 3.161 13.326 5.382 1.00 69.38 1125 LYS A N 1
ATOM 8412 C CA . LYS A 1 1125 ? 3.539 14.739 5.197 1.00 69.38 1125 LYS A CA 1
ATOM 8413 C C . LYS A 1 1125 ? 4.667 15.193 6.127 1.00 69.38 1125 LYS A C 1
ATOM 8415 O O . LYS A 1 1125 ? 5.239 16.248 5.876 1.00 69.38 1125 LYS A O 1
ATOM 8420 N N . ASP A 1 1126 ? 4.950 14.450 7.197 1.00 77.69 1126 ASP A N 1
ATOM 8421 C CA . ASP A 1 1126 ? 6.001 14.799 8.157 1.00 77.69 1126 ASP A CA 1
ATOM 8422 C C . ASP A 1 1126 ? 7.303 14.053 7.805 1.00 77.69 1126 ASP A C 1
ATOM 8424 O O . ASP A 1 1126 ? 7.323 12.818 7.866 1.00 77.69 1126 ASP A O 1
ATOM 8428 N N . PRO A 1 1127 ? 8.398 14.760 7.460 1.00 82.06 1127 PRO A N 1
ATOM 8429 C CA . PRO A 1 1127 ? 9.693 14.133 7.219 1.00 82.06 1127 PRO A CA 1
ATOM 8430 C C . PRO A 1 1127 ? 10.203 13.316 8.412 1.00 82.06 1127 PRO A C 1
ATOM 8432 O O . PRO A 1 1127 ? 10.873 12.313 8.198 1.00 82.06 1127 PRO A O 1
ATOM 8435 N N . LYS A 1 1128 ? 9.871 13.680 9.658 1.00 84.19 1128 LYS A N 1
ATOM 8436 C CA . LYS A 1 1128 ? 10.317 12.932 10.845 1.00 84.19 1128 LYS A CA 1
ATOM 8437 C C . LYS A 1 1128 ? 9.682 11.551 10.923 1.00 84.19 1128 LYS A C 1
ATOM 8439 O O . LYS A 1 1128 ? 10.365 10.588 11.246 1.00 84.19 1128 LYS A O 1
ATOM 8444 N N . GLU A 1 1129 ? 8.399 11.446 10.584 1.00 82.94 1129 GLU A N 1
ATOM 8445 C CA . GLU A 1 1129 ? 7.691 10.161 10.534 1.00 82.94 1129 GLU A CA 1
ATOM 8446 C C . GLU A 1 1129 ? 8.162 9.314 9.338 1.00 82.94 1129 GLU A C 1
ATOM 8448 O O . GLU A 1 1129 ? 8.223 8.091 9.438 1.00 82.94 1129 GLU A O 1
ATOM 8453 N N . ALA A 1 1130 ? 8.562 9.947 8.224 1.00 86.38 1130 ALA A N 1
ATOM 8454 C CA . ALA A 1 1130 ? 9.194 9.252 7.098 1.00 86.38 1130 ALA A CA 1
ATOM 8455 C C . ALA A 1 1130 ? 10.580 8.697 7.477 1.00 86.38 1130 ALA A C 1
ATOM 8457 O O . ALA A 1 1130 ? 10.862 7.523 7.242 1.00 86.38 1130 ALA A O 1
ATOM 8458 N N . GLU A 1 1131 ? 11.428 9.508 8.117 1.00 89.56 1131 GLU A N 1
ATOM 8459 C CA . GLU A 1 1131 ? 12.739 9.079 8.612 1.00 89.56 1131 GLU A CA 1
ATOM 8460 C C . GLU A 1 1131 ? 12.608 7.977 9.674 1.00 89.56 1131 GLU A C 1
ATOM 8462 O O . GLU A 1 1131 ? 13.338 6.985 9.631 1.00 89.56 1131 GLU A O 1
ATOM 8467 N N . ALA A 1 1132 ? 11.644 8.111 10.591 1.00 87.38 1132 ALA A N 1
ATOM 8468 C CA . ALA A 1 1132 ? 11.331 7.090 11.582 1.00 87.38 1132 ALA A CA 1
ATOM 8469 C C . ALA A 1 1132 ? 10.897 5.771 10.921 1.00 87.38 1132 ALA A C 1
ATOM 8471 O O . ALA A 1 1132 ? 11.394 4.709 11.290 1.00 87.38 1132 ALA A O 1
ATOM 8472 N N . ALA A 1 1133 ? 10.046 5.827 9.893 1.00 88.88 1133 ALA A N 1
ATOM 8473 C CA . ALA A 1 1133 ? 9.653 4.647 9.129 1.00 88.88 1133 ALA A CA 1
ATOM 8474 C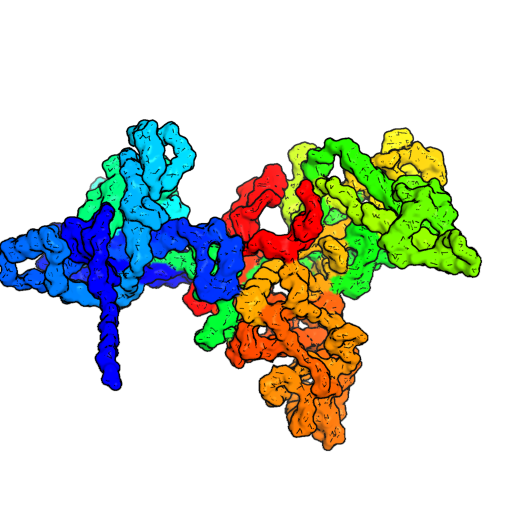 C . ALA A 1 1133 ? 10.836 3.970 8.423 1.00 88.88 1133 ALA A C 1
ATOM 8476 O O . ALA A 1 1133 ? 10.954 2.748 8.482 1.00 88.88 1133 ALA A O 1
ATOM 8477 N N . PHE A 1 1134 ? 11.743 4.729 7.804 1.00 91.50 1134 PHE A N 1
ATOM 8478 C CA . PHE A 1 1134 ? 12.931 4.143 7.176 1.00 91.50 1134 PHE A CA 1
ATOM 8479 C C . PHE A 1 1134 ? 13.851 3.472 8.202 1.00 91.50 1134 PHE A C 1
ATOM 8481 O O . PHE A 1 1134 ? 14.225 2.311 8.022 1.00 91.50 1134 PHE A O 1
ATOM 8488 N N . ARG A 1 1135 ? 14.137 4.152 9.319 1.00 89.25 1135 ARG A N 1
ATOM 8489 C CA . ARG A 1 1135 ? 14.940 3.603 10.424 1.00 89.25 1135 ARG A CA 1
ATOM 8490 C C . ARG A 1 1135 ? 14.315 2.335 11.025 1.00 89.25 1135 ARG A C 1
ATOM 8492 O O . ARG A 1 1135 ? 15.052 1.397 11.313 1.00 89.25 1135 ARG A O 1
ATOM 8499 N N . LEU A 1 1136 ? 12.986 2.274 11.161 1.00 87.12 1136 LEU A N 1
ATOM 8500 C CA . LEU A 1 1136 ? 12.263 1.120 11.720 1.00 87.12 1136 LEU A CA 1
ATOM 8501 C C . LEU A 1 1136 ? 12.433 -0.164 10.889 1.00 87.12 1136 LEU A C 1
ATOM 8503 O O . LEU A 1 1136 ? 12.445 -1.250 11.456 1.00 87.12 1136 LEU A O 1
ATOM 8507 N N . PHE A 1 1137 ? 12.601 -0.051 9.568 1.00 88.88 1137 PHE A N 1
ATOM 8508 C CA . PHE A 1 1137 ? 12.788 -1.198 8.665 1.00 88.88 1137 PHE A CA 1
ATOM 8509 C C . PHE A 1 1137 ? 14.240 -1.393 8.187 1.00 88.88 1137 PHE A C 1
ATOM 8511 O O . PHE A 1 1137 ? 14.491 -2.204 7.288 1.00 88.88 1137 PHE A O 1
ATOM 8518 N N . GLY A 1 1138 ? 15.206 -0.661 8.758 1.00 87.44 1138 GLY A N 1
ATOM 8519 C CA . GLY A 1 1138 ? 16.618 -0.718 8.354 1.00 87.44 1138 GLY A CA 1
ATOM 8520 C C . GLY A 1 1138 ? 16.895 -0.156 6.952 1.00 87.44 1138 GLY A C 1
ATOM 8521 O O . GLY A 1 1138 ? 17.879 -0.527 6.316 1.00 87.44 1138 GLY A O 1
ATOM 8522 N N . VAL A 1 1139 ? 16.017 0.709 6.440 1.00 89.38 1139 VAL A N 1
ATOM 8523 C CA . VAL A 1 1139 ? 16.146 1.350 5.125 1.00 89.38 1139 VAL A CA 1
ATOM 8524 C C . VAL A 1 1139 ? 16.977 2.627 5.260 1.00 89.38 1139 VAL A C 1
ATOM 8526 O O . VAL A 1 1139 ? 16.738 3.440 6.149 1.00 89.38 1139 VAL A O 1
ATOM 8529 N N . GLU A 1 1140 ? 17.929 2.843 4.353 1.00 86.81 1140 GLU A N 1
ATOM 8530 C CA . GLU A 1 1140 ? 18.721 4.076 4.300 1.00 86.81 1140 GLU A CA 1
ATOM 8531 C C . GLU A 1 1140 ? 17.821 5.268 3.887 1.00 86.81 1140 GLU A C 1
ATOM 8533 O O . GLU A 1 1140 ? 17.255 5.232 2.783 1.00 86.81 1140 GLU A O 1
ATOM 8538 N N . PRO A 1 1141 ? 17.658 6.316 4.727 1.00 88.00 1141 PRO A N 1
ATOM 8539 C CA . PRO A 1 1141 ? 16.753 7.443 4.477 1.00 88.00 1141 PRO A CA 1
ATOM 8540 C C . PRO A 1 1141 ? 17.383 8.464 3.513 1.00 88.00 1141 PRO A C 1
ATOM 8542 O O . PRO A 1 1141 ? 17.652 9.611 3.866 1.00 88.00 1141 PRO A O 1
ATOM 8545 N N . THR A 1 1142 ? 17.661 8.037 2.281 1.00 86.62 1142 THR A N 1
ATOM 8546 C CA . THR A 1 1142 ? 18.228 8.905 1.240 1.00 86.62 1142 THR A CA 1
ATOM 8547 C C . THR A 1 1142 ? 17.260 10.034 0.872 1.00 86.62 1142 THR A C 1
ATOM 8549 O O . THR A 1 1142 ? 16.040 9.860 0.931 1.00 86.62 1142 THR A O 1
ATOM 8552 N N . GLN A 1 1143 ? 17.784 11.191 0.444 1.00 82.81 1143 GLN A N 1
ATOM 8553 C CA . GLN A 1 1143 ? 16.949 12.353 0.104 1.00 82.81 1143 GLN A CA 1
ATOM 8554 C C . GLN A 1 1143 ? 15.874 12.010 -0.942 1.00 82.81 1143 GLN A C 1
ATOM 8556 O O . GLN A 1 1143 ? 14.728 12.407 -0.787 1.00 82.81 1143 GLN A O 1
ATOM 8561 N N . GLU A 1 1144 ? 16.197 11.190 -1.947 1.00 83.94 1144 GLU A N 1
ATOM 8562 C CA . GLU A 1 1144 ? 15.227 10.743 -2.955 1.00 83.94 1144 GLU A CA 1
ATOM 8563 C C . GLU A 1 1144 ? 14.064 9.933 -2.351 1.00 83.94 1144 GLU A C 1
ATOM 8565 O O . GLU A 1 1144 ? 12.909 10.142 -2.723 1.00 83.94 1144 GLU A O 1
ATOM 8570 N N . ARG A 1 1145 ? 14.335 9.057 -1.373 1.00 87.00 1145 ARG A N 1
ATOM 8571 C CA . ARG A 1 1145 ? 13.296 8.303 -0.650 1.00 87.00 1145 ARG A CA 1
ATOM 8572 C C . ARG A 1 1145 ? 12.456 9.206 0.252 1.00 87.00 1145 ARG A C 1
ATOM 8574 O O . ARG A 1 1145 ? 11.238 9.020 0.327 1.00 87.00 1145 ARG A O 1
ATOM 8581 N N . MET A 1 1146 ? 13.084 10.178 0.911 1.00 88.38 1146 MET A N 1
ATOM 8582 C CA . MET A 1 1146 ? 12.419 11.188 1.742 1.00 88.38 1146 MET A CA 1
ATOM 8583 C C . MET A 1 1146 ? 11.482 12.067 0.901 1.00 88.38 1146 MET A C 1
ATOM 8585 O O . MET A 1 1146 ? 10.300 12.203 1.231 1.00 88.38 1146 MET A O 1
ATOM 8589 N N . ASP A 1 1147 ? 11.972 12.576 -0.230 1.00 86.75 1147 ASP A N 1
ATOM 8590 C CA . ASP A 1 1147 ? 11.205 13.365 -1.195 1.00 86.75 1147 ASP A CA 1
ATOM 8591 C C . ASP A 1 1147 ? 10.031 12.547 -1.743 1.00 86.75 1147 ASP A C 1
ATOM 8593 O O . ASP A 1 1147 ? 8.881 12.961 -1.619 1.00 86.75 1147 ASP A O 1
ATOM 8597 N N . PHE A 1 1148 ? 10.278 11.340 -2.268 1.00 87.50 1148 PHE A N 1
ATOM 8598 C CA . PHE A 1 1148 ? 9.233 10.480 -2.838 1.00 87.50 1148 PHE A CA 1
ATOM 8599 C C . PHE A 1 1148 ? 8.106 10.167 -1.838 1.00 87.50 1148 PHE A C 1
ATOM 8601 O O . PHE A 1 1148 ? 6.926 10.106 -2.201 1.00 87.50 1148 PHE A O 1
ATOM 8608 N N . THR A 1 1149 ? 8.463 10.014 -0.560 1.00 85.50 1149 THR A N 1
ATOM 8609 C CA . THR A 1 1149 ? 7.529 9.701 0.531 1.00 85.50 1149 THR A CA 1
ATOM 8610 C C . THR A 1 1149 ? 6.721 10.911 0.985 1.00 85.50 1149 THR A C 1
ATOM 8612 O O . THR A 1 1149 ? 5.535 10.759 1.286 1.00 85.50 1149 THR A O 1
ATOM 8615 N N . THR A 1 1150 ? 7.315 12.105 0.980 1.00 84.31 1150 THR A N 1
ATOM 8616 C CA . THR A 1 1150 ? 6.674 13.349 1.446 1.00 84.31 1150 THR A CA 1
ATOM 8617 C C . THR A 1 1150 ? 5.978 14.155 0.348 1.00 84.31 1150 THR A C 1
ATOM 8619 O O . THR A 1 1150 ? 5.088 14.957 0.640 1.00 84.31 1150 THR A O 1
ATOM 8622 N N . ALA A 1 1151 ? 6.311 13.919 -0.920 1.00 83.00 1151 ALA A N 1
ATOM 8623 C CA . ALA A 1 1151 ? 5.848 14.730 -2.038 1.00 83.00 1151 ALA A CA 1
ATOM 8624 C C . ALA A 1 1151 ? 4.323 14.666 -2.303 1.00 83.00 1151 ALA A C 1
ATOM 8626 O O . ALA A 1 1151 ? 3.697 13.605 -2.174 1.00 83.00 1151 ALA A O 1
ATOM 8627 N N . PRO A 1 1152 ? 3.707 15.779 -2.756 1.00 75.69 1152 PRO A N 1
ATOM 8628 C CA . PRO A 1 1152 ? 2.290 15.849 -3.122 1.00 75.69 1152 PRO A CA 1
ATOM 8629 C C . PRO A 1 1152 ? 1.987 15.132 -4.449 1.00 75.69 1152 PRO A C 1
ATOM 8631 O O . PRO A 1 1152 ? 2.879 14.882 -5.249 1.00 75.69 1152 PRO A O 1
ATOM 8634 N N . GLU A 1 1153 ? 0.706 14.860 -4.719 1.00 72.25 1153 GLU A N 1
ATOM 8635 C CA . GLU A 1 1153 ? 0.207 14.127 -5.906 1.00 72.25 1153 GLU A CA 1
ATOM 8636 C C . GLU A 1 1153 ? 0.315 14.880 -7.253 1.00 72.25 1153 GLU A C 1
ATOM 8638 O O . GLU A 1 1153 ? 0.060 14.291 -8.307 1.00 72.25 1153 GLU A O 1
ATOM 8643 N N . ARG A 1 1154 ? 0.698 16.165 -7.249 1.00 77.25 1154 ARG A N 1
ATOM 8644 C CA . ARG A 1 1154 ? 0.793 17.036 -8.437 1.00 77.25 1154 ARG A CA 1
ATOM 8645 C C . ARG A 1 1154 ? 2.053 17.896 -8.419 1.00 77.25 1154 ARG A C 1
ATOM 8647 O O . ARG A 1 1154 ? 2.585 18.184 -7.348 1.00 77.25 1154 ARG A O 1
ATOM 8654 N N . ILE A 1 1155 ? 2.483 18.345 -9.598 1.00 77.12 1155 ILE A N 1
ATOM 8655 C CA . ILE A 1 1155 ? 3.551 19.341 -9.768 1.00 77.12 1155 ILE A CA 1
ATOM 8656 C C . ILE A 1 1155 ? 2.917 20.638 -10.291 1.00 77.12 1155 ILE A C 1
ATOM 8658 O O . ILE A 1 1155 ? 2.703 20.804 -11.490 1.00 77.12 1155 ILE A O 1
ATOM 8662 N N . GLY A 1 1156 ? 2.572 21.552 -9.377 1.00 64.94 1156 GLY A N 1
ATOM 8663 C CA . GLY A 1 1156 ? 1.859 22.792 -9.712 1.00 64.94 1156 GLY A CA 1
ATOM 8664 C C . GLY A 1 1156 ? 0.537 22.536 -10.454 1.00 64.94 1156 GLY A C 1
ATOM 8665 O O . GLY A 1 1156 ? -0.123 21.526 -10.220 1.00 64.94 1156 GLY A O 1
ATOM 8666 N N . LYS A 1 1157 ? 0.185 23.428 -11.389 1.00 50.09 1157 LYS A N 1
ATOM 8667 C CA . LYS A 1 1157 ? -0.958 23.292 -12.321 1.00 50.09 1157 LYS A CA 1
ATOM 8668 C C . LYS A 1 1157 ? -0.607 22.455 -13.567 1.00 50.09 1157 LYS A C 1
ATOM 8670 O O . LYS A 1 1157 ? -0.990 22.795 -14.681 1.00 50.09 1157 LYS A O 1
ATOM 8675 N N . GLY A 1 1158 ? 0.243 21.438 -13.398 1.00 58.34 1158 GLY A N 1
ATOM 8676 C CA . GLY A 1 1158 ? 1.046 20.852 -14.479 1.00 58.34 1158 GLY A CA 1
ATOM 8677 C C . GLY A 1 1158 ? 1.202 19.333 -14.421 1.00 58.34 1158 GLY A C 1
ATOM 8678 O O . GLY A 1 1158 ? 2.266 18.815 -14.747 1.00 58.34 1158 GLY A O 1
ATOM 8679 N N . GLY A 1 1159 ? 0.149 18.612 -14.027 1.00 65.56 1159 GLY A N 1
ATOM 8680 C CA . GLY A 1 1159 ? 0.090 17.151 -14.122 1.00 65.56 1159 GLY A CA 1
ATOM 8681 C C . GLY A 1 1159 ? 0.491 16.378 -12.860 1.00 65.56 1159 GLY A C 1
ATOM 8682 O O . GLY A 1 1159 ? 0.866 16.933 -11.824 1.00 65.56 1159 GLY A O 1
ATOM 8683 N N . ALA A 1 1160 ? 0.348 15.053 -12.950 1.00 76.75 1160 ALA A N 1
ATOM 8684 C CA . ALA A 1 1160 ? 0.564 14.132 -11.840 1.00 76.75 1160 ALA A CA 1
ATOM 8685 C C . ALA A 1 1160 ? 2.042 14.011 -11.455 1.00 76.75 1160 ALA A C 1
ATOM 8687 O O . ALA A 1 1160 ? 2.917 13.835 -12.306 1.00 76.75 1160 ALA A O 1
ATOM 8688 N N . ASN A 1 1161 ? 2.313 14.035 -10.151 1.00 84.06 1161 ASN A N 1
ATOM 8689 C CA . ASN A 1 1161 ? 3.663 13.875 -9.640 1.00 84.06 1161 ASN A CA 1
ATOM 8690 C C . ASN A 1 1161 ? 4.063 12.396 -9.578 1.00 84.06 1161 ASN A C 1
ATOM 8692 O O . ASN A 1 1161 ? 3.831 11.711 -8.582 1.00 84.06 1161 ASN A O 1
ATOM 8696 N N . TRP A 1 1162 ? 4.732 11.916 -10.624 1.00 85.38 1162 TRP A N 1
ATOM 8697 C CA . TRP A 1 1162 ? 5.309 10.570 -10.648 1.00 85.38 1162 TRP A CA 1
ATOM 8698 C C . TRP A 1 1162 ? 6.348 10.332 -9.537 1.00 85.38 1162 TRP A C 1
ATOM 8700 O O . TRP A 1 1162 ? 6.536 9.183 -9.143 1.00 85.38 1162 TRP A O 1
ATOM 8710 N N . LYS A 1 1163 ? 6.931 11.395 -8.955 1.00 86.38 1163 LYS A N 1
ATOM 8711 C CA . LYS A 1 1163 ? 7.754 11.356 -7.736 1.00 86.38 1163 LYS A CA 1
ATOM 8712 C C . LYS A 1 1163 ? 6.935 11.527 -6.439 1.00 86.38 1163 LYS A C 1
ATOM 8714 O O . LYS A 1 1163 ? 7.385 12.198 -5.519 1.00 86.38 1163 LYS A O 1
ATOM 8719 N N . SER A 1 1164 ? 5.753 10.921 -6.331 1.00 83.62 1164 SER A N 1
ATOM 8720 C CA . SER A 1 1164 ? 5.000 10.824 -5.067 1.00 83.62 1164 SER A CA 1
ATOM 8721 C C . SER A 1 1164 ? 4.549 9.393 -4.784 1.00 83.62 1164 SER A C 1
ATOM 8723 O O . SER A 1 1164 ? 4.226 8.649 -5.713 1.00 83.62 1164 SER A O 1
ATOM 8725 N N . ARG A 1 1165 ? 4.439 9.030 -3.500 1.00 85.25 1165 ARG A N 1
ATOM 8726 C CA . ARG A 1 1165 ? 3.760 7.812 -3.014 1.00 85.25 1165 ARG A CA 1
ATOM 8727 C C . ARG A 1 1165 ? 2.228 7.858 -3.074 1.00 85.25 1165 ARG A C 1
ATOM 8729 O O . ARG A 1 1165 ? 1.590 6.811 -2.968 1.00 85.25 1165 ARG A O 1
ATOM 8736 N N . LYS A 1 1166 ? 1.606 9.030 -3.250 1.00 74.00 1166 LYS A N 1
ATOM 8737 C CA . LYS A 1 1166 ? 0.138 9.153 -3.358 1.00 74.00 1166 LYS A CA 1
ATOM 8738 C C . LYS A 1 1166 ? -0.423 8.438 -4.604 1.00 74.00 1166 LYS A C 1
ATOM 8740 O O . LYS A 1 1166 ? 0.308 8.257 -5.576 1.00 74.00 1166 LYS A O 1
ATOM 8745 N N . PRO A 1 1167 ? -1.711 8.043 -4.627 1.00 65.19 1167 PRO A N 1
ATOM 8746 C CA . PRO A 1 1167 ? -2.368 7.664 -5.878 1.00 65.19 1167 PRO A CA 1
ATOM 8747 C C . PRO A 1 1167 ? -2.351 8.843 -6.861 1.00 65.19 1167 PRO A C 1
ATOM 8749 O O . PRO A 1 1167 ? -2.503 9.996 -6.455 1.00 65.19 1167 PRO A O 1
ATOM 8752 N N . LEU A 1 1168 ? -2.147 8.550 -8.144 1.00 73.62 1168 LEU A N 1
ATOM 8753 C CA . LEU A 1 1168 ? -1.965 9.540 -9.207 1.00 73.62 1168 LEU A CA 1
ATOM 8754 C C . LEU A 1 1168 ? -3.132 9.486 -10.188 1.00 73.62 1168 LEU A C 1
ATOM 8756 O O . LEU A 1 1168 ? -3.589 8.404 -10.557 1.00 73.62 1168 LEU A O 1
ATOM 8760 N N . PHE A 1 1169 ? -3.576 10.652 -10.652 1.00 67.38 1169 PHE A N 1
ATOM 8761 C CA . PHE A 1 1169 ? -4.760 10.802 -11.496 1.00 67.38 1169 PHE A CA 1
ATOM 8762 C C . PHE A 1 1169 ? -4.448 11.615 -12.755 1.00 67.38 1169 PHE A C 1
ATOM 8764 O O . PHE A 1 1169 ? -3.540 12.445 -12.749 1.00 67.38 1169 PHE A O 1
ATOM 8771 N N . THR A 1 1170 ? -5.202 11.399 -13.833 1.00 66.81 1170 THR A N 1
ATOM 8772 C CA . THR A 1 1170 ? -5.296 12.387 -14.913 1.00 66.81 1170 THR A CA 1
ATOM 8773 C C . THR A 1 1170 ? -6.113 13.577 -14.427 1.00 66.81 1170 THR A C 1
ATOM 8775 O O . THR A 1 1170 ? -7.064 13.404 -13.662 1.00 66.81 1170 THR A O 1
ATOM 8778 N N . TYR A 1 1171 ? -5.769 14.767 -14.910 1.00 61.69 1171 TYR A N 1
ATOM 8779 C CA . TYR A 1 1171 ? -6.497 16.003 -14.635 1.00 61.69 1171 TYR A CA 1
ATOM 8780 C C . TYR A 1 1171 ? -6.996 16.603 -15.953 1.00 61.69 1171 TYR A C 1
ATOM 8782 O O . TYR A 1 1171 ? -6.327 16.452 -16.976 1.00 61.69 1171 TYR A O 1
ATOM 8790 N N . ASP A 1 1172 ? -8.180 17.216 -15.955 1.00 59.78 1172 ASP A N 1
ATOM 8791 C CA . ASP A 1 1172 ? -8.660 18.026 -17.085 1.00 59.78 1172 ASP A CA 1
ATOM 8792 C C . ASP A 1 1172 ? -8.140 19.475 -17.006 1.00 59.78 1172 ASP A C 1
ATOM 8794 O O . ASP A 1 1172 ? -7.469 19.857 -16.046 1.00 59.78 1172 ASP A O 1
ATOM 8798 N N . ASP A 1 1173 ? -8.517 20.323 -17.973 1.00 50.69 1173 ASP A N 1
ATOM 8799 C CA . ASP A 1 1173 ? -8.211 21.771 -18.001 1.00 50.69 1173 ASP A CA 1
ATOM 8800 C C . ASP A 1 1173 ? -8.905 22.583 -16.875 1.00 50.69 1173 ASP A C 1
ATOM 8802 O O . ASP A 1 1173 ? -9.137 23.790 -17.002 1.00 50.69 1173 ASP A O 1
ATOM 8806 N N . ARG A 1 1174 ? -9.341 21.909 -15.807 1.00 46.50 1174 ARG A N 1
ATOM 8807 C CA . ARG A 1 1174 ? -9.979 22.447 -14.600 1.00 46.50 1174 ARG A CA 1
ATOM 8808 C C . ARG A 1 1174 ? -9.354 21.860 -13.331 1.00 46.50 1174 ARG A C 1
ATOM 8810 O O . ARG A 1 1174 ? -9.933 22.027 -12.264 1.00 46.50 1174 ARG A O 1
ATOM 8817 N N . ASP A 1 1175 ? -8.233 21.142 -13.455 1.00 51.62 1175 ASP A N 1
ATOM 8818 C CA . ASP A 1 1175 ? -7.552 20.453 -12.356 1.00 51.62 1175 ASP A CA 1
ATOM 8819 C C . ASP A 1 1175 ? -8.388 19.312 -11.692 1.00 51.62 1175 ASP A C 1
ATOM 8821 O O . ASP A 1 1175 ? -8.020 18.789 -10.637 1.00 51.62 1175 ASP A O 1
ATOM 8825 N N . ASN A 1 1176 ? -9.472 18.820 -12.316 1.00 45.41 1176 ASN A N 1
ATOM 8826 C CA . ASN A 1 1176 ? -10.289 17.731 -11.757 1.00 45.41 1176 ASN A CA 1
ATOM 8827 C C . ASN A 1 1176 ? -9.753 16.335 -12.102 1.00 45.41 1176 ASN A C 1
ATOM 8829 O O . ASN A 1 1176 ? -9.464 16.045 -13.261 1.00 45.41 1176 ASN A O 1
ATOM 8833 N N . ARG A 1 1177 ? -9.765 15.412 -11.129 1.00 53.19 1177 ARG A N 1
ATOM 8834 C CA . ARG A 1 1177 ? -9.433 13.985 -11.325 1.00 53.19 1177 ARG A CA 1
ATOM 8835 C C . ARG A 1 1177 ? -10.391 13.329 -12.336 1.00 53.19 1177 ARG A C 1
ATOM 8837 O O . ARG A 1 1177 ? -11.563 13.126 -12.024 1.00 53.19 1177 ARG A O 1
ATOM 8844 N N . THR A 1 1178 ? -9.898 12.965 -13.520 1.00 52.88 1178 THR A N 1
ATOM 8845 C CA . THR A 1 1178 ? -10.684 12.326 -14.601 1.00 52.88 1178 THR A CA 1
ATOM 8846 C C . THR A 1 1178 ? -10.500 10.810 -14.705 1.00 52.88 1178 THR A C 1
ATOM 8848 O O . THR A 1 1178 ? -11.350 10.127 -15.270 1.00 52.88 1178 THR A O 1
ATOM 8851 N N . GLY A 1 1179 ? -9.423 10.264 -14.141 1.00 51.12 1179 GLY A N 1
ATOM 8852 C CA . GLY A 1 1179 ? -9.103 8.837 -14.172 1.00 51.12 1179 GLY A CA 1
ATOM 8853 C C . GLY A 1 1179 ? -7.882 8.523 -13.311 1.00 51.12 1179 GLY A C 1
ATOM 8854 O O . GLY A 1 1179 ? -7.103 9.417 -12.994 1.00 51.12 1179 GLY A O 1
ATOM 8855 N N . LEU A 1 1180 ? -7.715 7.264 -12.901 1.00 60.53 1180 LEU A N 1
ATOM 8856 C CA . LEU A 1 1180 ? -6.544 6.812 -12.142 1.00 60.53 1180 LEU A CA 1
ATOM 8857 C C . LEU A 1 1180 ? -5.394 6.493 -13.114 1.00 60.53 1180 LEU A C 1
ATOM 8859 O O . LEU A 1 1180 ? -5.537 5.614 -13.960 1.00 60.53 1180 LEU A O 1
ATOM 8863 N N . LEU A 1 1181 ? -4.256 7.179 -12.979 1.00 71.56 1181 LEU A N 1
ATOM 8864 C CA . LEU A 1 1181 ? -3.011 6.853 -13.691 1.00 71.56 1181 LEU A CA 1
ATOM 8865 C C . LEU A 1 1181 ? -2.237 5.732 -12.996 1.00 71.56 1181 LEU A C 1
ATOM 8867 O O . LEU A 1 1181 ? -1.641 4.889 -13.661 1.00 71.56 1181 LEU A O 1
ATOM 8871 N N . ARG A 1 1182 ? -2.207 5.762 -11.659 1.00 79.44 1182 ARG A N 1
ATOM 8872 C CA . ARG A 1 1182 ? -1.436 4.838 -10.823 1.00 79.44 1182 ARG A CA 1
ATOM 8873 C C . ARG A 1 1182 ? -2.039 4.767 -9.421 1.00 79.44 1182 ARG A C 1
ATOM 8875 O O . ARG A 1 1182 ? -2.435 5.795 -8.871 1.00 79.44 1182 ARG A O 1
ATOM 8882 N N . GLY A 1 1183 ? -2.049 3.585 -8.818 1.00 68.00 1183 GLY A N 1
ATOM 8883 C CA . GLY A 1 1183 ? -2.345 3.396 -7.399 1.00 68.00 1183 GLY A CA 1
ATOM 8884 C C . GLY A 1 1183 ? -1.365 4.123 -6.465 1.00 68.00 1183 GLY A C 1
ATOM 8885 O O . GLY A 1 1183 ? -0.382 4.746 -6.891 1.00 68.00 1183 GLY A O 1
ATOM 8886 N N . ALA A 1 1184 ? -1.646 4.046 -5.163 1.00 77.12 1184 ALA A N 1
ATOM 8887 C CA . ALA A 1 1184 ? -0.698 4.467 -4.133 1.00 77.12 1184 ALA A CA 1
ATOM 8888 C C . ALA A 1 1184 ? 0.539 3.555 -4.160 1.00 77.12 1184 ALA A C 1
ATOM 8890 O O . ALA A 1 1184 ? 0.414 2.373 -4.471 1.00 77.12 1184 ALA A O 1
ATOM 8891 N N . VAL A 1 1185 ? 1.719 4.081 -3.829 1.00 86.75 1185 VAL A N 1
ATOM 8892 C CA . VAL A 1 1185 ? 2.966 3.301 -3.792 1.00 86.75 1185 VAL A CA 1
ATOM 8893 C C . VAL A 1 1185 ? 3.501 3.220 -2.369 1.00 86.75 1185 VAL A C 1
ATOM 8895 O O . VAL A 1 1185 ? 3.930 4.222 -1.794 1.00 86.75 1185 VAL A O 1
ATOM 8898 N N . GLY A 1 1186 ? 3.491 2.014 -1.809 1.00 87.50 1186 GLY A N 1
ATOM 8899 C CA . GLY A 1 1186 ? 4.124 1.711 -0.530 1.00 87.50 1186 GLY A CA 1
ATOM 8900 C C . GLY A 1 1186 ? 5.512 1.108 -0.735 1.00 87.50 1186 GLY A C 1
ATOM 8901 O O . GLY A 1 1186 ? 5.684 0.296 -1.640 1.00 87.50 1186 GLY A O 1
ATOM 8902 N N . LEU A 1 1187 ? 6.491 1.468 0.099 1.00 92.25 1187 LEU A N 1
ATOM 8903 C CA . LEU A 1 1187 ? 7.747 0.718 0.172 1.00 92.25 1187 LEU A CA 1
ATOM 8904 C C . LEU A 1 1187 ? 7.466 -0.521 1.011 1.00 92.25 1187 LEU A C 1
ATOM 8906 O O . LEU A 1 1187 ? 7.321 -0.413 2.231 1.00 92.25 1187 LEU A O 1
ATOM 8910 N N . TYR A 1 1188 ? 7.329 -1.675 0.365 1.00 93.62 1188 TYR A N 1
ATOM 8911 C CA . TYR A 1 1188 ? 7.131 -2.932 1.071 1.00 93.62 1188 TYR A CA 1
ATOM 8912 C C . TYR A 1 1188 ? 8.496 -3.469 1.500 1.00 93.62 1188 TYR A C 1
ATOM 8914 O O . TYR A 1 1188 ? 9.370 -3.676 0.662 1.00 93.62 1188 TYR A O 1
ATOM 8922 N N . CYS A 1 1189 ? 8.674 -3.648 2.805 1.00 92.19 1189 CYS A N 1
ATOM 8923 C CA . CYS A 1 1189 ? 9.832 -4.259 3.441 1.00 92.19 1189 CYS A CA 1
ATOM 8924 C C . CYS A 1 1189 ? 9.443 -5.670 3.904 1.00 92.19 1189 CYS A C 1
ATOM 8926 O O . CYS A 1 1189 ? 8.458 -5.815 4.635 1.00 92.19 1189 CYS A O 1
ATOM 8928 N N . ASP A 1 1190 ? 10.182 -6.695 3.481 1.00 90.62 1190 ASP A N 1
ATOM 8929 C CA . ASP A 1 1190 ? 9.866 -8.104 3.749 1.00 90.62 1190 ASP A CA 1
ATOM 8930 C C . ASP A 1 1190 ? 10.834 -8.794 4.730 1.00 90.62 1190 ASP A C 1
ATOM 8932 O O . ASP A 1 1190 ? 11.756 -8.181 5.267 1.00 90.62 1190 ASP A O 1
ATOM 8936 N N . LEU A 1 1191 ? 10.578 -10.086 4.973 1.00 86.38 1191 LEU A N 1
ATOM 8937 C CA . LEU A 1 1191 ? 11.345 -10.945 5.885 1.00 86.38 1191 LEU A CA 1
ATOM 8938 C C . LEU A 1 1191 ? 12.730 -11.339 5.339 1.00 86.38 1191 LEU A C 1
ATOM 8940 O O . LEU A 1 1191 ? 13.558 -11.835 6.095 1.00 86.38 1191 LEU A O 1
ATOM 8944 N N . ASP A 1 1192 ? 12.985 -11.144 4.042 1.00 83.81 1192 ASP A N 1
ATOM 8945 C CA . ASP A 1 1192 ? 14.209 -11.566 3.347 1.00 83.81 1192 ASP A CA 1
ATOM 8946 C C . ASP A 1 1192 ? 15.171 -10.370 3.136 1.00 83.81 1192 ASP A C 1
ATOM 8948 O O . ASP A 1 1192 ? 15.998 -10.355 2.222 1.00 83.81 1192 ASP A O 1
ATOM 8952 N N . ASP A 1 1193 ? 15.023 -9.346 3.986 1.00 81.25 1193 ASP A N 1
ATOM 8953 C CA . ASP A 1 1193 ? 15.719 -8.052 3.987 1.00 81.25 1193 ASP A CA 1
ATOM 8954 C C . ASP A 1 1193 ? 15.544 -7.201 2.709 1.00 81.25 1193 ASP A C 1
ATOM 8956 O O . ASP A 1 1193 ? 16.282 -6.242 2.468 1.00 81.25 1193 ASP A O 1
ATOM 8960 N N . ARG A 1 1194 ? 14.527 -7.478 1.885 1.00 88.69 1194 ARG A N 1
ATOM 8961 C CA . ARG A 1 1194 ? 14.238 -6.665 0.694 1.00 88.69 1194 ARG A CA 1
ATOM 8962 C C . ARG A 1 1194 ? 13.322 -5.500 1.058 1.00 88.69 1194 ARG A C 1
ATOM 8964 O O . ARG A 1 1194 ? 12.424 -5.627 1.887 1.00 88.69 1194 ARG A O 1
ATOM 8971 N N . ALA A 1 1195 ? 13.538 -4.363 0.405 1.00 91.00 1195 ALA A N 1
ATOM 8972 C CA . ALA A 1 1195 ? 12.622 -3.229 0.399 1.00 91.00 1195 ALA A CA 1
ATOM 8973 C C . ALA A 1 1195 ? 12.406 -2.806 -1.057 1.00 91.00 1195 ALA A C 1
ATOM 8975 O O . ALA A 1 1195 ? 13.385 -2.548 -1.752 1.00 91.00 1195 ALA A O 1
ATOM 8976 N N . VAL A 1 1196 ? 11.160 -2.788 -1.536 1.00 92.06 1196 VAL A N 1
ATOM 8977 C CA . VAL A 1 1196 ? 10.829 -2.485 -2.943 1.00 92.06 1196 VAL A CA 1
ATOM 8978 C C . VAL A 1 1196 ? 9.548 -1.665 -3.024 1.00 92.06 1196 VAL A C 1
ATOM 8980 O O . VAL A 1 1196 ? 8.603 -1.891 -2.265 1.00 92.06 1196 VAL A O 1
ATOM 8983 N N . ASP A 1 1197 ? 9.507 -0.702 -3.943 1.00 92.25 1197 ASP A N 1
ATOM 8984 C CA . ASP A 1 1197 ? 8.323 0.125 -4.155 1.00 92.25 1197 ASP A CA 1
ATOM 8985 C C . ASP A 1 1197 ? 7.227 -0.653 -4.899 1.00 92.25 1197 ASP A C 1
ATOM 8987 O O . ASP A 1 1197 ? 7.407 -1.116 -6.029 1.00 92.25 1197 ASP A O 1
ATOM 8991 N N . VAL A 1 1198 ? 6.069 -0.788 -4.249 1.00 90.75 1198 VAL A N 1
ATOM 8992 C CA . VAL A 1 1198 ? 4.910 -1.574 -4.686 1.00 90.75 1198 VAL A CA 1
ATOM 8993 C C . VAL A 1 1198 ? 3.716 -0.656 -4.922 1.00 90.75 1198 VAL A C 1
ATOM 8995 O O . VAL A 1 1198 ? 3.249 0.027 -4.012 1.00 90.75 1198 VAL A O 1
ATOM 8998 N N . GLU A 1 1199 ? 3.181 -0.668 -6.142 1.00 89.69 1199 GLU A N 1
ATOM 8999 C CA . GLU A 1 1199 ? 1.903 -0.046 -6.473 1.00 89.69 1199 GLU A CA 1
ATOM 9000 C C . GLU A 1 1199 ? 0.742 -0.900 -5.949 1.00 89.69 1199 GLU A C 1
ATOM 9002 O O . GLU A 1 1199 ? 0.448 -1.979 -6.472 1.00 89.69 1199 GLU A O 1
ATOM 9007 N N . ILE A 1 1200 ? 0.038 -0.364 -4.957 1.00 82.56 1200 ILE A N 1
ATOM 9008 C CA . ILE A 1 1200 ? -1.176 -0.927 -4.375 1.00 82.56 1200 ILE A CA 1
ATOM 9009 C C . ILE A 1 1200 ? -2.338 -0.678 -5.348 1.00 82.56 1200 ILE A C 1
ATOM 9011 O O . ILE A 1 1200 ? -2.962 0.391 -5.351 1.00 82.56 1200 ILE A O 1
ATOM 9015 N N . LYS A 1 1201 ? -2.630 -1.672 -6.194 1.00 77.50 1201 LYS A N 1
ATOM 9016 C CA . LYS A 1 1201 ? -3.798 -1.684 -7.087 1.00 77.50 1201 LYS A CA 1
ATOM 9017 C C . LYS A 1 1201 ? -4.985 -2.357 -6.401 1.00 77.50 1201 LYS A C 1
ATOM 9019 O O . LYS A 1 1201 ? -5.043 -3.578 -6.304 1.00 77.50 1201 LYS A O 1
ATOM 9024 N N . ILE A 1 1202 ? -5.956 -1.556 -5.962 1.00 68.44 1202 ILE A N 1
ATOM 9025 C CA . ILE A 1 1202 ? -7.229 -2.064 -5.437 1.00 68.44 1202 ILE A CA 1
ATOM 9026 C C . ILE A 1 1202 ? -8.193 -2.290 -6.627 1.00 68.44 1202 ILE A C 1
ATOM 9028 O O . ILE A 1 1202 ? -8.432 -1.342 -7.380 1.00 68.44 1202 ILE A O 1
ATOM 9032 N N . PRO A 1 1203 ? -8.751 -3.501 -6.824 1.00 65.81 1203 PRO A N 1
ATOM 9033 C CA . PRO A 1 1203 ? -9.624 -3.822 -7.956 1.00 65.81 1203 PRO A CA 1
ATOM 9034 C C . PRO A 1 1203 ? -10.889 -2.949 -8.004 1.00 65.81 1203 PRO A C 1
ATOM 9036 O O . PRO A 1 1203 ? -11.478 -2.708 -6.946 1.00 65.81 1203 PRO A O 1
ATOM 9039 N N . PRO A 1 1204 ? -11.387 -2.549 -9.193 1.00 57.56 1204 PRO A N 1
ATOM 9040 C CA . PRO A 1 1204 ? -12.615 -1.760 -9.327 1.00 57.56 1204 PRO A CA 1
ATOM 9041 C C . PRO A 1 1204 ? -13.844 -2.372 -8.642 1.00 57.56 1204 PRO A C 1
ATOM 9043 O O . PRO A 1 1204 ? -14.649 -1.629 -8.093 1.00 57.56 1204 PRO A O 1
ATOM 9046 N N . ASP A 1 1205 ? -13.968 -3.701 -8.598 1.00 58.31 1205 ASP A N 1
ATOM 9047 C CA . ASP A 1 1205 ? -15.094 -4.379 -7.936 1.00 58.31 1205 ASP A CA 1
ATOM 9048 C C . ASP A 1 1205 ? -15.018 -4.303 -6.405 1.00 58.31 1205 ASP A C 1
ATOM 9050 O O . ASP A 1 1205 ? -16.042 -4.157 -5.731 1.00 58.31 1205 ASP A O 1
ATOM 9054 N N . PHE A 1 1206 ? -13.808 -4.374 -5.835 1.00 58.53 1206 PHE A N 1
ATOM 9055 C CA . PHE A 1 1206 ? -13.618 -4.160 -4.400 1.00 58.53 1206 PHE A CA 1
ATOM 9056 C C . PHE A 1 1206 ? -13.741 -2.677 -4.050 1.00 58.53 1206 PHE A C 1
ATOM 9058 O O . PHE A 1 1206 ? -14.421 -2.339 -3.083 1.00 58.53 1206 PHE A O 1
ATOM 9065 N N . LEU A 1 1207 ? -13.161 -1.786 -4.866 1.00 51.78 1207 LEU A N 1
ATOM 9066 C CA . LEU A 1 1207 ? -13.383 -0.348 -4.743 1.00 51.78 1207 LEU A CA 1
ATOM 9067 C C . LEU A 1 1207 ? -14.873 -0.035 -4.798 1.00 51.78 1207 LEU A C 1
ATOM 9069 O O . LEU A 1 1207 ? -15.329 0.696 -3.937 1.00 51.78 1207 LEU A O 1
ATOM 9073 N N . ALA A 1 1208 ? -15.652 -0.631 -5.704 1.00 49.94 1208 ALA A N 1
ATOM 9074 C CA . ALA A 1 1208 ? -17.099 -0.473 -5.716 1.00 49.94 1208 ALA A CA 1
ATOM 9075 C C . ALA A 1 1208 ? -17.706 -0.924 -4.381 1.00 49.94 1208 ALA A C 1
ATOM 9077 O O . ALA A 1 1208 ? -18.370 -0.116 -3.739 1.00 49.94 1208 ALA A O 1
ATOM 9078 N N . LYS A 1 1209 ? -17.440 -2.155 -3.911 1.00 48.59 1209 LYS A N 1
ATOM 9079 C CA . LYS A 1 1209 ? -17.939 -2.657 -2.611 1.00 48.59 1209 LYS A CA 1
ATOM 9080 C C . LYS A 1 1209 ? -17.648 -1.686 -1.457 1.00 48.59 1209 LYS A C 1
ATOM 9082 O O . LYS A 1 1209 ? -18.594 -1.247 -0.805 1.00 48.59 1209 LYS A O 1
ATOM 9087 N N . ALA A 1 1210 ? -16.388 -1.286 -1.290 1.00 38.19 1210 ALA A N 1
ATOM 9088 C CA . ALA A 1 1210 ? -15.917 -0.371 -0.248 1.00 38.19 1210 ALA A CA 1
ATOM 9089 C C . ALA A 1 1210 ? -16.235 1.123 -0.498 1.00 38.19 1210 ALA A C 1
ATOM 9091 O O . ALA A 1 1210 ? -16.052 1.951 0.395 1.00 38.19 1210 ALA A O 1
ATOM 9092 N N . SER A 1 1211 ? -16.693 1.499 -1.696 1.00 35.69 1211 SER A N 1
ATOM 9093 C CA . SER A 1 1211 ? -16.955 2.891 -2.070 1.00 35.69 1211 SER A CA 1
ATOM 9094 C C . SER A 1 1211 ? -18.270 3.384 -1.482 1.00 35.69 1211 SER A C 1
ATOM 9096 O O . SER A 1 1211 ? -19.356 2.856 -1.751 1.00 35.69 1211 SER A O 1
ATOM 9098 N N . THR A 1 1212 ? -18.151 4.478 -0.731 1.00 38.12 1212 THR A N 1
ATOM 9099 C CA . THR A 1 1212 ? -19.251 5.296 -0.211 1.00 38.12 1212 THR A CA 1
ATOM 9100 C C . THR A 1 1212 ? -19.836 6.252 -1.264 1.00 38.12 1212 THR A C 1
ATOM 9102 O O . THR A 1 1212 ? -20.728 7.037 -0.950 1.00 38.12 1212 THR A O 1
ATOM 9105 N N . ASN A 1 1213 ? -19.379 6.193 -2.522 1.00 31.75 1213 ASN A N 1
ATOM 9106 C CA . ASN A 1 1213 ? -19.888 7.011 -3.623 1.00 31.75 1213 ASN A CA 1
ATOM 9107 C C . ASN A 1 1213 ? -21.279 6.536 -4.097 1.00 31.75 1213 ASN A C 1
ATOM 9109 O O . ASN A 1 1213 ? -21.506 5.358 -4.390 1.00 31.75 1213 ASN A O 1
ATOM 9113 N N . ALA A 1 1214 ? -22.213 7.479 -4.247 1.00 28.66 1214 ALA A N 1
ATOM 9114 C CA . ALA A 1 1214 ? -23.583 7.224 -4.695 1.00 28.66 1214 ALA A CA 1
ATOM 9115 C C . ALA A 1 1214 ? -23.691 6.712 -6.151 1.00 28.66 1214 ALA A C 1
ATOM 9117 O O . ALA A 1 1214 ? -24.706 6.109 -6.520 1.00 28.66 1214 ALA A O 1
ATOM 9118 N N . LEU A 1 1215 ? -22.664 6.926 -6.982 1.00 29.22 1215 LEU A N 1
ATOM 9119 C CA . LEU A 1 1215 ? -22.586 6.368 -8.339 1.00 29.22 1215 LEU A CA 1
ATOM 9120 C C . LEU A 1 1215 ? -22.300 4.858 -8.315 1.00 29.22 1215 LEU A C 1
ATOM 9122 O O . LEU A 1 1215 ? -23.038 4.080 -8.923 1.00 29.22 1215 LEU A O 1
ATOM 9126 N N . ASP A 1 1216 ? -21.296 4.436 -7.543 1.00 32.38 1216 ASP A N 1
ATOM 9127 C CA . ASP A 1 1216 ? -20.885 3.029 -7.433 1.00 32.38 1216 ASP A CA 1
ATOM 9128 C C . ASP A 1 1216 ? -21.947 2.173 -6.732 1.00 32.38 1216 ASP A C 1
ATOM 9130 O O . ASP A 1 1216 ? -22.037 0.965 -6.950 1.00 32.38 1216 ASP A O 1
ATOM 9134 N N . ARG A 1 1217 ? -22.771 2.784 -5.872 1.00 34.38 1217 ARG A N 1
ATOM 9135 C CA . ARG A 1 1217 ? -23.948 2.133 -5.277 1.00 34.38 1217 ARG A CA 1
ATOM 9136 C C . ARG A 1 1217 ? -25.062 1.883 -6.293 1.00 34.38 1217 ARG A C 1
ATOM 9138 O O . ARG A 1 1217 ? -25.555 0.764 -6.375 1.00 34.38 1217 ARG A O 1
ATOM 9145 N N . ALA A 1 1218 ? -25.419 2.876 -7.108 1.00 31.70 1218 ALA A N 1
ATOM 9146 C CA . ALA A 1 1218 ? -26.532 2.739 -8.052 1.00 31.70 1218 ALA A CA 1
ATOM 9147 C C . ALA A 1 1218 ? -26.314 1.621 -9.089 1.00 31.70 1218 ALA A C 1
ATOM 9149 O O . ALA A 1 1218 ? -27.256 0.894 -9.396 1.00 31.70 1218 ALA A O 1
ATOM 9150 N N . LYS A 1 1219 ? -25.068 1.427 -9.554 1.00 33.94 1219 LYS A N 1
ATOM 9151 C CA . LYS A 1 1219 ? -24.705 0.310 -10.447 1.00 33.94 1219 LYS A CA 1
ATOM 9152 C C . LYS A 1 1219 ? -24.904 -1.071 -9.803 1.00 33.94 1219 LYS A C 1
ATOM 9154 O O . LYS A 1 1219 ? -25.275 -2.006 -10.502 1.00 33.94 1219 LYS A O 1
ATOM 9159 N N . ARG A 1 1220 ? -24.688 -1.203 -8.486 1.00 36.34 1220 ARG A N 1
ATOM 9160 C CA . ARG A 1 1220 ? -24.911 -2.454 -7.727 1.00 36.34 1220 ARG A CA 1
ATOM 9161 C C . ARG A 1 1220 ? -26.394 -2.748 -7.494 1.00 36.34 1220 ARG A C 1
ATOM 9163 O O . ARG A 1 1220 ? -26.788 -3.904 -7.465 1.00 36.34 1220 ARG A O 1
ATOM 9170 N N . GLU A 1 1221 ? -27.215 -1.711 -7.354 1.00 35.31 1221 GLU A N 1
ATOM 9171 C CA . GLU A 1 1221 ? -28.652 -1.813 -7.055 1.00 35.31 1221 GLU A CA 1
ATOM 9172 C C . GLU A 1 1221 ? -29.520 -2.110 -8.306 1.00 35.31 1221 GLU A C 1
ATOM 9174 O O . GLU A 1 1221 ? -30.742 -1.982 -8.249 1.00 35.31 1221 GLU A O 1
ATOM 9179 N N . GLY A 1 1222 ? -28.918 -2.460 -9.454 1.00 28.08 1222 GLY A N 1
ATOM 9180 C CA . GLY A 1 1222 ? -29.628 -2.748 -10.714 1.00 28.08 1222 GLY A CA 1
ATOM 9181 C C . GLY A 1 1222 ? -30.350 -1.543 -11.336 1.00 28.08 1222 GLY A C 1
ATOM 9182 O O . GLY A 1 1222 ? -31.103 -1.686 -12.298 1.00 28.08 1222 GLY A O 1
ATOM 9183 N N . ARG A 1 1223 ? -30.138 -0.342 -10.787 1.00 29.12 1223 ARG A N 1
ATOM 9184 C CA . ARG A 1 1223 ? -30.779 0.901 -11.222 1.00 29.12 1223 ARG A CA 1
ATOM 9185 C C . ARG A 1 1223 ? -30.065 1.415 -12.466 1.00 29.12 1223 ARG A C 1
ATOM 9187 O O . ARG A 1 1223 ? -28.852 1.608 -12.435 1.00 29.12 1223 ARG A O 1
ATOM 9194 N N . ALA A 1 1224 ? -30.815 1.647 -13.545 1.00 23.22 1224 ALA A N 1
ATOM 9195 C CA . ALA A 1 1224 ? -30.262 2.145 -14.802 1.00 23.22 1224 ALA A CA 1
ATOM 9196 C C . ALA A 1 1224 ? -29.434 3.422 -14.570 1.00 23.22 1224 ALA A C 1
ATOM 9198 O O . ALA A 1 1224 ? -29.917 4.394 -13.985 1.00 23.22 1224 ALA A O 1
ATOM 9199 N N . VAL A 1 1225 ? -28.177 3.393 -15.016 1.00 25.34 1225 VAL A N 1
ATOM 9200 C CA . VAL A 1 1225 ? -27.270 4.541 -14.984 1.00 25.34 1225 VAL A CA 1
ATOM 9201 C C . VAL A 1 1225 ? -27.136 5.067 -16.404 1.00 25.34 1225 VAL A C 1
ATOM 9203 O O . VAL A 1 1225 ? -26.580 4.386 -17.265 1.00 25.34 1225 VAL A O 1
ATOM 9206 N N . ILE A 1 1226 ? -27.675 6.267 -16.598 1.00 26.95 1226 ILE A N 1
ATOM 9207 C CA . ILE A 1 1226 ? -27.354 7.197 -17.682 1.00 26.95 1226 ILE A CA 1
ATOM 9208 C C . ILE A 1 1226 ? -26.371 8.203 -17.077 1.00 26.95 1226 ILE A C 1
ATOM 9210 O O . ILE A 1 1226 ? -26.665 8.651 -15.941 1.00 26.95 1226 ILE A O 1
#

Radius of gyration: 40.44 Å; chains: 1; bounding box: 132×125×105 Å

Secondary structure (DSSP, 8-state):
----PPPPPPPGGG--EE--SSSEEEE-TTSEEEETT-S-EEEEEPP-B-TTT-SSHHHHHHTTHHHHHHHHHHHHH---S-S-HHHHTTTSPEEEEEEEEEEEEP---TT-TTHHHHHHHHTT-EEEEEEEEEEEE---TT-SS---HHHHHHHHHHHHHTS---GGGGHHHHHHHHHHHHHTT-BPPPHHHHHHHTTGGGTTS-TT-EEEE-SS-EEEESSHHHHHHHTTS-TT-GGGPPTT-TTEEEEEEEEEE-----S--TTSGGG-HHHHHHHTTEEEEEEEEEEPPHHHHHHHHHHHHHHHHHHHHHHHHTT---HHHHHHHHHHHHHHHHHHHTS--PPEEEEEEEEEEEES--HHHHHGGGTTSSSEEEE-TT-HHHHHHHTSTT------S--EEEEHHHHHTTSTTB----B-SSSEEEEEETTT--EEEE-SSHHHHTT---EEEEES-SS----EETT-EEEETTEEEETTT--TT-EEE-TTSSEEEEEEE---BSS--EEEEEETTS-EEEEETT-EEEEB-TTTTTS---HHHHHHHHHHHHHHHHHHHHHHHHHTS-TT-EEEHHHHHHHHTTSTT-S--SHHHHHHHHHTTT-PPBPPSS-TTPPPEEEHHHHHHHHHHHHHHHT-S--------EEEEHHHHHHH-SB-TTS-B--EEEPPPPP-------SS-HHHHHHHHHHS---TT----HHHHTS-HHHHHHHHHHHHHHHEEE-TTT-EEEEEES-HHHHHHHHHHHHHTT--EEEEEEPPPTT-SS-EEEEEEE-SS--SSSHHHHTTS-SS--GGGGEEEEEEEEE-----EE-EEE--TTS---BTTTTB------THHHHHHHHHHTT--EEEEE--TT---HHHH-TT-EEEEGGGGSSSSSSS--SS---TT-HHHHSSSHHHHHHHHHHHHHHH--S-TTGGGGHHHHHHHHHHHHHHTT--SHHHHHHHHHHTTSS-HHHHHHHHHHHHH-HHHHHHS-S-TT-------SSEEEEE-TT----PPPTT--GGG--HHHHHHHHHHHHHHHHHHHHTTTTT-EEEETTTHHHHTT-HHHHHHHHHHHHHHT-EEEEEES--HHHHHTTGGGTEEEEEE---S-HHHHHHHHHHTT----HHHHHHHH--SBSTTS-B-TT-SS-EEEE-TTS-EEEEEE-EEEEEE-TTS-EEEEEE---HHHHHHH---HHHHHHHTT----

Foldseek 3Di:
DDPDDDDDDDDQQPDWDADPPAQFGTAGSQQWTAGLVGAIKHKWWQAFAALVFFQDVVRSLVSLQLLLQLLQLLLAPQDADDLDCVVRQVSFKKKKKKKFKFWDFDAADPPFLCRVVCCVQGRVDTFIDITIMMMIGFDFQVPPDDDDPVVVVVQRVCCNPVVDHPVVRRVVSVVSSVVSSVVSPTHRDDPQNVLCLQCLVLSSADSPFDWQDDFQKIKTARDPQLVVQCVVDPSHDCPPPDPPRDSIWMKFKWWKALLPDQLADLSDPLLQQVVLVVLVAWRMKMKIFGWHNQVSVVVVLVVVLVVLVVVVVVCVVVVNDDPVNVVVSVVSSVRSVVCVVVVDDFIKGFQIIIMIMHIPDDQVVQQCSCPPGSIGIHGLGNCRVLSVSSSTDPHPGDRDPRTDTGGSSSVSSNCSSRDFDEADSYAFFQFAFPRRRHTHHHHLFVCLVVLHFFEFAAAFDQQDFAKFFQQWWFAALLGIDGLVGDAFQGWTAFLQQETFTFLDKFDKDFFAFWKWFAWPQGDTTIGHQSHKFWKFWPCLLVVDDDPVLVVLQVLLVLLLVLLVVLLVVLVVDDQPDKDFLQVLLVVSCVRPNLVCNDSVSLQVQCVVLVFFFDFDPDDDPTTGMGRSSVSSNSSSVSSCVVSVDRDPPDSDIDMDGLNLCVQLDQADPVGHGTIWHFAGAANAHEADDDPDQLLCVLLCQQADPDDLQDADPSCQLSHHLVSLLSNLQNVCVNQWDADQPQRKIKGKGAHPRHLLRSLLSCSNNVWRWHKDKADADPVRPHTTMIIMTADLPQRHPDPVSNVSGDVDDDPPRRITGRPDIGTDGTGMIMHTFTPDLLRWGFIHSRTTTGDDGDDPLLSQLRCLSSQFFEEEEAAHRRDDQDLLNDPLEAEAAPVQCPDDDDGLPDAFQLQQLALLQLPPDNLRSLVLLLVLCLLLPLADPPPNPPQSVLSSQQQVQLVVVPARFSQSSNVVCVVVPSHDCNNRVSLNVCSNVPSLSSNHTHNDRPRHYDAIDSGYYYYYHGSPPQPADPPPDASVPDDSSNSSSLSSVLSVLLSVLSNSAPRLHEYEYEQCVSNLSVALVSLVVSSVSCSNRNYNYYYYHNALVSCVVSVCLSNHQWYWQFAHQDLVSQVSVSVSLSRDCDPLSSQLRNDDQDDRLHAGDPSHQQFHADADPSRDGPGTPFAGWIQIQHNVRGTGIGTRDDRPVSCLSSDSDPVSVCVVVVHDDD

pLDDT: mean 74.43, std 16.11, range [23.22, 97.25]